Protein AF-0000000080837922 (afdb_homodimer)

Nearest PDB structures (foldseek):
  2kko-assembly1_B  TM=5.348E-01  e=1.757E-01  Mycobacterium tuberculosis variant bovis
  3eco-assembly1_A  TM=4.671E-01  e=1.233E-01  Staphylococcus aureus subsp. aureus Mu50
  4a6d-assembly1_A  TM=4.768E-01  e=5.319E-01  Homo sapiens
  1r22-assembly1_B  TM=5.553E-01  e=8.285E-01  Synechococcus elongatus PCC 7942 = FACHB-805
  3eqx-assembly1_B  TM=1.372E-01  e=2.861E-01  Shewanella oneidensis

Sequence (832 aa):
MKNLFENFGSKKFNTKNLKLMLKRAYEKYQSANSSFWVTSLSFYTILAIVPILAILVSLSSWFGAEDYIINQIKDIAPLKGGTLELLTDFSNNLLMDARSNVLAGVGFLFLGWTFIQMFSLIEASFNEIWHIKKSRSLIRKISDYISFFIFLPLTFIILNGLILFLLSKIKEIVFLYYIIKNIFPLISMTIFFMAVYLVMPNTMVKIIPAFIASVIVSIAFLLFQYIFILLQFLLIGYNTVYGGFSVIFIFLIWVRICWFIVILGAHITYLIQNANFDINIENDSINISFNSKLYITFKVLEEIIKRYLNNQSPPNMTDLRKVTTSSPFLIESILDDLIRGGYVLSSRDYSEKVFCIAKNIEEVFLKEIYDFIANTGEEIYMLQDGIISDNIEKMIIEKDYSRTLKSLGGESAEKNMKNLFENFGSKKFNTKNLKLMLKRAYEKYQSANSSFWVTSLSFYTILAIVPILAILVSLSSWFGAEDYIINQIKDIAPLKGGTLELLTDFSNNLLMDARSNVLAGVGFLFLGWTFIQMFSLIEASFNEIWHIKKSRSLIRKISDYISFFIFLPLTFIILNGLILFLLSKIKEIVFLYYIIKNIFPLISMTIFFMAVYLVMPNTMVKIIPAFIASVIVSIAFLLFQYIFILLQFLLIGYNTVYGGFSVIFIFLIWVRICWFIVILGAHITYLIQNANFDINIENDSINISFNSKLYITFKVLEEIIKRYLNNQSPPNMTDLRKVTTSSPFLIESILDDLIRGGYVLSSRDYSEKVFCIAKNIEEVFLKEIYDFIANTGEEIYMLQDGIISDNIEKMIIEKDYSRTLKSLGGESAEKN

pLDDT: mean 74.93, std 15.44, range [21.55, 96.0]

Structure (mmCIF, N/CA/C/O backbone):
data_AF-0000000080837922-model_v1
#
loop_
_entity.id
_entity.type
_entity.pdbx_description
1 polymer 'YihY/virulence factor BrkB family protein'
#
loop_
_atom_site.group_PDB
_atom_site.id
_atom_site.type_symbol
_atom_site.label_atom_id
_atom_site.label_alt_id
_atom_site.label_comp_id
_atom_site.label_asym_id
_atom_site.label_entity_id
_atom_site.label_seq_id
_atom_site.pdbx_PDB_ins_code
_atom_site.Cartn_x
_atom_site.Cartn_y
_atom_site.Cartn_z
_atom_site.occupancy
_atom_site.B_iso_or_equiv
_atom_site.auth_seq_id
_atom_site.auth_comp_id
_atom_site.auth_asym_id
_atom_site.auth_atom_id
_atom_site.pdbx_PDB_model_num
ATOM 1 N N . MET A 1 1 ? 22.125 14.922 25.062 1 21.94 1 MET A N 1
ATOM 2 C CA . MET A 1 1 ? 21.688 14.273 23.844 1 21.94 1 MET A CA 1
ATOM 3 C C . MET A 1 1 ? 22.719 14.438 22.734 1 21.94 1 MET A C 1
ATOM 5 O O . MET A 1 1 ? 22.766 15.469 22.062 1 21.94 1 MET A O 1
ATOM 9 N N . LYS A 1 2 ? 23.875 13.859 22.906 1 26.12 2 LYS A N 1
ATOM 10 C CA . LYS A 1 2 ? 25.188 13.867 22.266 1 26.12 2 LYS A CA 1
ATOM 11 C C . LYS A 1 2 ? 25.078 13.547 20.781 1 26.12 2 LYS A C 1
ATOM 13 O O . LYS A 1 2 ? 24.156 12.844 20.359 1 26.12 2 LYS A O 1
ATOM 18 N N . ASN A 1 3 ? 25.828 14.227 19.984 1 29.39 3 ASN A N 1
ATOM 19 C CA . ASN A 1 3 ? 26 14.289 18.547 1 29.39 3 ASN A CA 1
ATOM 20 C C . ASN A 1 3 ? 26.094 12.891 17.938 1 29.39 3 ASN A C 1
ATOM 22 O O . ASN A 1 3 ? 27.109 12.211 18.109 1 29.39 3 ASN A O 1
ATOM 26 N N . LEU A 1 4 ? 25.094 12.211 17.922 1 29.81 4 LEU A N 1
ATOM 27 C CA . LEU A 1 4 ? 25.203 10.859 17.375 1 29.81 4 LEU A CA 1
ATOM 28 C C . LEU A 1 4 ? 25.969 10.867 16.062 1 29.81 4 LEU A C 1
ATOM 30 O O . LEU A 1 4 ? 26.797 9.977 15.812 1 29.81 4 LEU A O 1
ATOM 34 N N . PHE A 1 5 ? 25.656 11.742 15.172 1 35.62 5 PHE A N 1
ATOM 35 C CA . PHE A 1 5 ? 26.219 11.695 13.828 1 35.62 5 PHE A CA 1
ATOM 36 C C . PHE A 1 5 ? 27.578 12.383 13.789 1 35.62 5 PHE A C 1
ATOM 38 O O . PHE A 1 5 ? 28.266 12.359 12.766 1 35.62 5 PHE A O 1
ATOM 45 N N . GLU A 1 6 ? 28 13.414 14.484 1 36.34 6 GLU A N 1
ATOM 46 C CA . GLU A 1 6 ? 29.438 13.656 14.547 1 36.34 6 GLU A CA 1
ATOM 47 C C . GLU A 1 6 ? 30.219 12.344 14.594 1 36.34 6 GLU A C 1
ATOM 49 O O . GLU A 1 6 ? 31.391 12.305 14.219 1 36.34 6 GLU A O 1
ATOM 54 N N . ASN A 1 7 ? 29.562 11.211 15.078 1 35.03 7 ASN A N 1
ATOM 55 C CA . ASN A 1 7 ? 30.25 9.922 15.172 1 35.03 7 ASN A CA 1
ATOM 56 C C . ASN A 1 7 ? 30.266 9.203 13.828 1 35.03 7 ASN A C 1
ATOM 58 O O . ASN A 1 7 ? 30.859 8.125 13.711 1 35.03 7 ASN A O 1
ATOM 62 N N . PHE A 1 8 ? 29.406 9.43 12.859 1 36.44 8 PHE A N 1
ATOM 63 C CA . PHE A 1 8 ? 29.531 8.703 11.594 1 36.44 8 PHE A CA 1
ATOM 64 C C . PHE A 1 8 ? 30.609 9.312 10.719 1 36.44 8 PHE A C 1
ATOM 66 O O . PHE A 1 8 ? 30.859 8.844 9.609 1 36.44 8 PHE A O 1
ATOM 73 N N . GLY A 1 9 ? 30.969 10.609 10.695 1 35.44 9 GLY A N 1
ATOM 74 C CA . GLY A 1 9 ? 32.156 11.031 9.961 1 35.44 9 GLY A CA 1
ATOM 75 C C . GLY A 1 9 ? 33.25 10 9.984 1 35.44 9 GLY A C 1
ATOM 76 O O . GLY A 1 9 ? 33.125 8.898 9.438 1 35.44 9 GLY A O 1
ATOM 77 N N . SER A 1 10 ? 34.625 10.477 10.133 1 36.62 10 SER A N 1
ATOM 78 C CA . SER A 1 10 ? 35.875 9.727 10.102 1 36.62 10 SER A CA 1
ATOM 79 C C . SER A 1 10 ? 35.812 8.5 11 1 36.62 10 SER A C 1
ATOM 81 O O . SER A 1 10 ? 36.75 7.703 11.055 1 36.62 10 SER A O 1
ATOM 83 N N . LYS A 1 11 ? 35.188 8.578 12.234 1 38.25 11 LYS A N 1
ATOM 84 C CA . LYS A 1 11 ? 35.531 7.551 13.219 1 38.25 11 LYS A CA 1
ATOM 85 C C . LYS A 1 11 ? 34.906 6.203 12.828 1 38.25 11 LYS A C 1
ATOM 87 O O . LYS A 1 11 ? 33.969 6.145 12.031 1 38.25 11 LYS A O 1
ATOM 92 N N . LYS A 1 12 ? 35 5.078 13.773 1 41.34 12 LYS A N 1
ATOM 93 C CA . LYS A 1 12 ? 34.906 3.619 13.836 1 41.34 12 LYS A CA 1
ATOM 94 C C . LYS A 1 12 ? 33.5 3.139 13.586 1 41.34 12 LYS A C 1
ATOM 96 O O . LYS A 1 12 ? 32.562 3.443 14.359 1 41.34 12 LYS A O 1
ATOM 101 N N . PHE A 1 13 ? 32.938 3.123 12.312 1 49.06 13 PHE A N 1
ATOM 102 C CA . PHE A 1 13 ? 31.797 2.24 12.016 1 49.06 13 PHE A CA 1
ATOM 103 C C . PHE A 1 13 ? 31.719 1.113 13.039 1 49.06 13 PHE A C 1
ATOM 105 O O . PHE A 1 13 ? 32.469 0.141 12.961 1 49.06 13 PHE A O 1
ATOM 112 N N . ASN A 1 14 ? 31.5 1.496 14.273 1 58.19 14 ASN A N 1
ATOM 113 C CA . ASN A 1 14 ? 31.328 0.522 15.352 1 58.19 14 ASN A CA 1
ATOM 114 C C . ASN A 1 14 ? 30 -0.219 15.234 1 58.19 14 ASN A C 1
ATOM 116 O O . ASN A 1 14 ? 29.047 0.293 14.648 1 58.19 14 ASN A O 1
ATOM 120 N N . THR A 1 15 ? 29.938 -1.393 15.414 1 66.12 15 THR A N 1
ATOM 121 C CA . THR A 1 15 ? 28.828 -2.34 15.438 1 66.12 15 THR A CA 1
ATOM 122 C C . THR A 1 15 ? 27.609 -1.729 16.125 1 66.12 15 THR A C 1
ATOM 124 O O . THR A 1 15 ? 26.484 -1.977 15.719 1 66.12 15 THR A O 1
ATOM 127 N N . LYS A 1 16 ? 27.812 -0.843 17.047 1 67.19 16 LYS A N 1
ATOM 128 C CA . LYS A 1 16 ? 26.703 -0.232 17.781 1 67.19 16 LYS A CA 1
ATOM 129 C C . LYS A 1 16 ? 25.969 0.786 16.922 1 67.19 16 LYS A C 1
ATOM 131 O O . LYS A 1 16 ? 24.734 0.859 16.938 1 67.19 16 LYS A O 1
ATOM 136 N N . ASN A 1 17 ? 26.703 1.484 16.094 1 72.69 17 ASN A N 1
ATOM 137 C CA . ASN A 1 17 ? 26.125 2.48 15.195 1 72.69 17 ASN A CA 1
ATOM 138 C C . ASN A 1 17 ? 25.328 1.825 14.07 1 72.69 17 ASN A C 1
ATOM 140 O O . ASN A 1 17 ? 24.266 2.328 13.68 1 72.69 17 ASN A O 1
ATOM 144 N N . LEU A 1 18 ? 25.875 0.679 13.695 1 79.88 18 LEU A N 1
ATOM 145 C CA . LEU A 1 18 ? 25.172 -0.062 12.656 1 79.88 18 LEU A CA 1
ATOM 146 C C . LEU A 1 18 ? 23.828 -0.569 13.156 1 79.88 18 LEU A C 1
ATOM 148 O O . LEU A 1 18 ? 22.812 -0.457 12.453 1 79.88 18 LEU A O 1
ATOM 152 N N . LYS A 1 19 ? 23.828 -1.032 14.359 1 81 19 LYS A N 1
ATOM 153 C CA . LYS A 1 19 ? 22.609 -1.548 14.953 1 81 19 LYS A CA 1
ATOM 154 C C . LYS A 1 19 ? 21.562 -0.439 15.117 1 81 19 LYS A C 1
ATOM 156 O O . LYS A 1 19 ? 20.375 -0.649 14.859 1 81 19 LYS A O 1
ATOM 161 N N . LEU A 1 20 ? 22.047 0.672 15.477 1 78.31 20 LEU A N 1
ATOM 162 C CA . LEU A 1 20 ? 21.141 1.807 15.648 1 78.31 20 LEU A CA 1
ATOM 163 C C . LEU A 1 20 ? 20.578 2.264 14.305 1 78.31 20 LEU A C 1
ATOM 165 O O . LEU A 1 20 ? 19.406 2.619 14.211 1 78.31 20 LEU A O 1
ATOM 169 N N . MET A 1 21 ? 21.453 2.225 13.383 1 80.88 21 MET A N 1
ATOM 170 C CA . MET A 1 21 ? 21.031 2.625 12.047 1 80.88 21 MET A CA 1
ATOM 171 C C . MET A 1 21 ? 19.969 1.674 11.508 1 80.88 21 MET A C 1
ATOM 173 O O . MET A 1 21 ? 18.969 2.113 10.93 1 80.88 21 MET A O 1
ATOM 177 N N . LEU A 1 22 ? 20.172 0.43 11.719 1 86.19 22 LEU A N 1
ATOM 178 C CA . LEU A 1 22 ? 19.219 -0.575 11.258 1 86.19 22 LEU A CA 1
ATOM 179 C C . LEU A 1 22 ? 17.891 -0.443 11.992 1 86.19 22 LEU A C 1
ATOM 181 O O . LEU A 1 22 ? 16.828 -0.593 11.391 1 86.19 22 LEU A O 1
ATOM 185 N N . LYS A 1 23 ? 18 -0.162 13.203 1 83.12 23 LYS A N 1
ATOM 186 C CA . LYS A 1 23 ? 16.797 0.035 14 1 83.12 23 LYS A CA 1
ATOM 187 C C . LYS A 1 23 ? 16 1.243 13.508 1 83.12 23 LYS A C 1
ATOM 189 O O . LYS A 1 23 ? 14.781 1.175 13.367 1 83.12 23 LYS A O 1
ATOM 194 N N . ARG A 1 24 ? 16.719 2.217 13.25 1 79.5 24 ARG A N 1
ATOM 195 C CA . ARG A 1 24 ? 16.078 3.43 12.766 1 79.5 24 ARG A CA 1
ATOM 196 C C . ARG A 1 24 ? 15.477 3.217 11.383 1 79.5 24 ARG A C 1
ATOM 198 O O . ARG A 1 24 ? 14.391 3.719 11.086 1 79.5 24 ARG A O 1
ATOM 205 N N . ALA A 1 25 ? 16.25 2.543 10.609 1 85.31 25 ALA A N 1
ATOM 206 C CA . ALA A 1 25 ? 15.742 2.246 9.273 1 85.31 25 ALA A CA 1
ATOM 207 C C . ALA A 1 25 ? 14.445 1.436 9.344 1 85.31 25 ALA A C 1
ATOM 209 O O . ALA A 1 25 ? 13.508 1.686 8.586 1 85.31 25 ALA A O 1
ATOM 210 N N . TYR A 1 26 ? 14.43 0.559 10.266 1 84.38 26 TYR A N 1
ATOM 211 C CA . TYR A 1 26 ? 13.242 -0.27 10.43 1 84.38 26 TYR A CA 1
ATOM 212 C C . TYR A 1 26 ? 12.078 0.55 10.969 1 84.38 26 TYR A C 1
ATOM 214 O O . TYR A 1 26 ? 10.93 0.335 10.578 1 84.38 26 TYR A O 1
ATOM 222 N N . GLU A 1 27 ? 12.32 1.446 11.797 1 78.81 27 GLU A N 1
ATOM 223 C CA . GLU A 1 27 ? 11.289 2.342 12.297 1 78.81 27 GLU A CA 1
ATOM 224 C C . GLU A 1 27 ? 10.711 3.205 11.18 1 78.81 27 GLU A C 1
ATOM 226 O O . GLU A 1 27 ? 9.5 3.408 11.109 1 78.81 27 GLU A O 1
ATOM 231 N N . LYS A 1 28 ? 11.586 3.596 10.383 1 79.62 28 LYS A N 1
ATOM 232 C CA . LYS A 1 28 ? 11.133 4.391 9.242 1 79.62 28 LYS A CA 1
ATOM 233 C C . LYS A 1 28 ? 10.336 3.543 8.266 1 79.62 28 LYS A C 1
ATOM 235 O O . LYS A 1 28 ? 9.367 4.02 7.668 1 79.62 28 LYS A O 1
ATOM 240 N N . TYR A 1 29 ? 10.812 2.357 8.164 1 83.69 29 TYR A N 1
ATOM 241 C CA . TYR A 1 29 ? 10.094 1.396 7.332 1 83.69 29 TYR A CA 1
ATOM 242 C C . TYR A 1 29 ? 8.656 1.235 7.809 1 83.69 29 TYR A C 1
ATOM 244 O O . TYR A 1 29 ? 7.723 1.225 6.996 1 83.69 29 TYR A O 1
ATOM 252 N N . GLN A 1 30 ? 8.508 1.158 9.047 1 77.38 30 GLN A N 1
ATOM 253 C CA . GLN A 1 30 ? 7.184 0.955 9.625 1 77.38 30 GLN A CA 1
ATOM 254 C C . GLN A 1 30 ? 6.332 2.215 9.508 1 77.38 30 GLN A C 1
ATOM 256 O O . GLN A 1 30 ? 5.133 2.137 9.234 1 77.38 30 GLN A O 1
ATOM 261 N N . SER A 1 31 ? 6.996 3.324 9.578 1 69.69 31 SER A N 1
ATOM 262 C CA . SER A 1 31 ? 6.266 4.59 9.562 1 69.69 31 SER A CA 1
ATOM 263 C C . SER A 1 31 ? 5.844 4.965 8.148 1 69.69 31 SER A C 1
ATOM 265 O O . SER A 1 31 ? 4.816 5.621 7.957 1 69.69 31 SER A O 1
ATOM 267 N N . ALA A 1 32 ? 6.621 4.609 7.188 1 69.25 32 ALA A N 1
ATOM 268 C CA . ALA A 1 32 ? 6.355 4.98 5.801 1 69.25 32 ALA A CA 1
ATOM 269 C C . ALA A 1 32 ? 5.445 3.957 5.125 1 69.25 32 ALA A C 1
ATOM 271 O O . ALA A 1 32 ? 5.219 4.027 3.912 1 69.25 32 ALA A O 1
ATOM 272 N N . ASN A 1 33 ? 4.793 3.064 5.902 1 76.06 33 ASN A N 1
ATOM 273 C CA . ASN A 1 33 ? 3.957 2.006 5.348 1 76.06 33 ASN A CA 1
ATOM 274 C C . ASN A 1 33 ? 4.684 1.241 4.242 1 76.06 33 ASN A C 1
ATOM 276 O O . ASN A 1 33 ? 4.098 0.949 3.197 1 76.06 33 ASN A O 1
ATOM 280 N N . SER A 1 34 ? 5.938 1.057 4.34 1 85.06 34 SER A N 1
ATOM 281 C CA . SER A 1 34 ? 6.785 0.397 3.354 1 85.06 34 SER A CA 1
ATOM 282 C C . SER A 1 34 ? 6.359 -1.05 3.137 1 85.06 34 SER A C 1
ATOM 284 O O . SER A 1 34 ? 6.684 -1.65 2.109 1 85.06 34 SER A O 1
ATOM 286 N N . SER A 1 35 ? 5.582 -1.543 4.055 1 87.06 35 SER A N 1
ATOM 287 C CA . SER A 1 35 ? 5.062 -2.898 3.896 1 87.06 35 SER A CA 1
ATOM 288 C C . SER A 1 35 ? 4.129 -2.994 2.695 1 87.06 35 SER A C 1
ATOM 290 O O . SER A 1 35 ? 4.094 -4.02 2.008 1 87.06 35 SER A O 1
ATOM 292 N N . PHE A 1 36 ? 3.482 -1.884 2.42 1 87.25 36 PHE A N 1
ATOM 293 C CA . PHE A 1 36 ? 2.58 -1.857 1.275 1 87.25 36 PHE A CA 1
ATOM 294 C C . PHE A 1 36 ? 3.365 -1.848 -0.032 1 87.25 36 PHE A C 1
ATOM 296 O O . PHE A 1 36 ? 2.971 -2.498 -1.003 1 87.25 36 PHE A O 1
ATOM 303 N N . TRP A 1 37 ? 4.469 -1.169 0.015 1 90.12 37 TRP A N 1
ATOM 304 C CA . TRP A 1 37 ? 5.328 -1.177 -1.164 1 90.12 37 TRP A CA 1
ATOM 305 C C . TRP A 1 37 ? 5.879 -2.574 -1.427 1 90.12 37 TRP A C 1
ATOM 307 O O . TRP A 1 37 ? 5.883 -3.043 -2.566 1 90.12 37 TRP A O 1
ATOM 317 N N . VAL A 1 38 ? 6.246 -3.203 -0.34 1 93.69 38 VAL A N 1
ATOM 318 C CA . VAL A 1 38 ? 6.844 -4.527 -0.44 1 93.69 38 VAL A CA 1
ATOM 319 C C . VAL A 1 38 ? 5.828 -5.512 -1.014 1 93.69 38 VAL A C 1
ATOM 321 O O . VAL A 1 38 ? 6.137 -6.27 -1.935 1 93.69 38 VAL A O 1
ATOM 324 N N . THR A 1 39 ? 4.629 -5.504 -0.559 1 91.81 39 THR A N 1
ATOM 325 C CA . THR A 1 39 ? 3.613 -6.445 -1.018 1 91.81 39 THR A CA 1
ATOM 326 C C . THR A 1 39 ? 3.189 -6.125 -2.449 1 91.81 39 THR A C 1
ATOM 328 O O . THR A 1 39 ? 2.975 -7.035 -3.256 1 91.81 39 THR A O 1
ATOM 331 N N . SER A 1 40 ? 3.064 -4.836 -2.76 1 91.69 40 SER A N 1
ATOM 332 C CA . SER A 1 40 ? 2.703 -4.434 -4.117 1 91.69 40 SER A CA 1
ATOM 333 C C . SER A 1 40 ? 3.787 -4.832 -5.113 1 91.69 40 SER A C 1
ATOM 335 O O . SER A 1 40 ? 3.484 -5.344 -6.195 1 91.69 40 SER A O 1
ATOM 337 N N . LEU A 1 41 ? 4.996 -4.613 -4.691 1 94.12 41 LEU A N 1
ATOM 338 C CA . LEU A 1 41 ? 6.113 -4.984 -5.555 1 94.12 41 LEU A CA 1
ATOM 339 C C . LEU A 1 41 ? 6.184 -6.496 -5.73 1 94.12 41 LEU A C 1
ATOM 341 O O . LEU A 1 41 ? 6.492 -6.984 -6.82 1 94.12 41 LEU A O 1
ATOM 345 N N . SER A 1 42 ? 5.918 -7.188 -4.668 1 94.56 42 SER A N 1
ATOM 346 C CA . SER A 1 42 ? 5.91 -8.641 -4.742 1 94.56 42 SER A CA 1
ATOM 347 C C . SER A 1 42 ? 4.844 -9.141 -5.715 1 94.56 42 SER A C 1
ATOM 349 O O . SER A 1 42 ? 5.094 -10.047 -6.512 1 94.56 42 SER A O 1
ATOM 351 N N . PHE A 1 43 ? 3.713 -8.5 -5.645 1 93 43 PHE A N 1
ATOM 352 C CA . PHE A 1 43 ? 2.617 -8.875 -6.535 1 93 43 PHE A CA 1
ATOM 353 C C . PHE A 1 43 ? 2.994 -8.625 -7.992 1 93 43 PHE A C 1
ATOM 355 O O . PHE A 1 43 ? 2.85 -9.508 -8.836 1 93 43 PHE A O 1
ATOM 362 N N . TYR A 1 44 ? 3.553 -7.531 -8.32 1 91.75 44 TYR A N 1
ATOM 363 C CA . TYR A 1 44 ? 3.867 -7.168 -9.695 1 91.75 44 TYR A CA 1
ATOM 364 C C . TYR A 1 44 ? 5.09 -7.93 -10.195 1 91.75 44 TYR A C 1
ATOM 366 O O . TYR A 1 44 ? 5.254 -8.125 -11.406 1 91.75 44 TYR A O 1
ATOM 374 N N . THR A 1 45 ? 5.934 -8.344 -9.258 1 91.88 45 THR A N 1
ATOM 375 C CA . THR A 1 45 ? 7.059 -9.172 -9.664 1 91.88 45 THR A CA 1
ATOM 376 C C . THR A 1 45 ? 6.574 -10.492 -10.25 1 91.88 45 THR A C 1
ATOM 378 O O . THR A 1 45 ? 7.113 -10.977 -11.242 1 91.88 45 THR A O 1
ATOM 381 N N . ILE A 1 46 ? 5.57 -11.008 -9.648 1 89.62 46 ILE A N 1
ATOM 382 C CA . ILE A 1 46 ? 5.023 -12.258 -10.164 1 89.62 46 ILE A CA 1
ATOM 383 C C . ILE A 1 46 ? 4.398 -12.016 -11.539 1 89.62 46 ILE A C 1
ATOM 385 O O . ILE A 1 46 ? 4.586 -12.82 -12.453 1 89.62 46 ILE A O 1
ATOM 389 N N . LEU A 1 47 ? 3.75 -10.969 -11.703 1 88.38 47 LEU A N 1
ATOM 390 C CA . LEU A 1 47 ? 3.096 -10.656 -12.969 1 88.38 47 LEU A CA 1
ATOM 391 C C . LEU A 1 47 ? 4.125 -10.359 -14.047 1 88.38 47 LEU A C 1
ATOM 393 O O . LEU A 1 47 ? 3.896 -10.648 -15.227 1 88.38 47 LEU A O 1
ATOM 397 N N . ALA A 1 48 ? 5.23 -9.844 -13.617 1 90 48 ALA A N 1
ATOM 398 C CA . ALA A 1 48 ? 6.238 -9.391 -14.578 1 90 48 ALA A CA 1
ATOM 399 C C . ALA A 1 48 ? 7.297 -10.469 -14.812 1 90 48 ALA A C 1
ATOM 401 O O . ALA A 1 48 ? 8.242 -10.258 -15.578 1 90 48 ALA A O 1
ATOM 402 N N . ILE A 1 49 ? 7.121 -11.578 -14.18 1 88.06 49 ILE A N 1
ATOM 403 C CA . ILE A 1 49 ? 8.164 -12.594 -14.219 1 88.06 49 ILE A CA 1
ATOM 404 C C . ILE A 1 49 ? 8.375 -13.055 -15.664 1 88.06 49 ILE A C 1
ATOM 406 O O . ILE A 1 49 ? 9.508 -13.32 -16.078 1 88.06 49 ILE A O 1
ATOM 410 N N . VAL A 1 50 ? 7.309 -13.086 -16.406 1 83.88 50 VAL A N 1
ATOM 411 C CA . VAL A 1 50 ? 7.367 -13.609 -17.781 1 83.88 50 VAL A CA 1
ATOM 412 C C . VAL A 1 50 ? 8.172 -12.656 -18.656 1 83.88 50 VAL A C 1
ATOM 414 O O . VAL A 1 50 ? 9.148 -13.055 -19.281 1 83.88 50 VAL A O 1
ATOM 417 N N . PRO A 1 51 ? 7.797 -11.43 -18.672 1 82.06 51 PRO A N 1
ATOM 418 C CA . PRO A 1 51 ? 8.609 -10.508 -19.469 1 82.06 51 PRO A CA 1
ATOM 419 C C . PRO A 1 51 ? 10.039 -10.375 -18.953 1 82.06 51 PRO A C 1
ATOM 421 O O . PRO A 1 51 ? 10.969 -10.172 -19.734 1 82.06 51 PRO A O 1
ATOM 424 N N . ILE A 1 52 ? 10.227 -10.484 -17.719 1 84.75 52 ILE A N 1
ATOM 425 C CA . ILE A 1 52 ? 11.562 -10.406 -17.141 1 84.75 52 ILE A CA 1
ATOM 426 C C . ILE A 1 52 ? 12.414 -11.57 -17.641 1 84.75 52 ILE A C 1
ATOM 428 O O . ILE A 1 52 ? 13.539 -11.367 -18.109 1 84.75 52 ILE A O 1
ATOM 432 N N . LEU A 1 53 ? 11.891 -12.758 -17.594 1 83.75 53 LEU A N 1
ATOM 433 C CA . LEU A 1 53 ? 12.609 -13.945 -18.047 1 83.75 53 LEU A CA 1
ATOM 434 C C . LEU A 1 53 ? 12.844 -13.898 -19.547 1 83.75 53 LEU A C 1
ATOM 436 O O . LEU A 1 53 ? 13.906 -14.289 -20.031 1 83.75 53 LEU A O 1
ATOM 440 N N . ALA A 1 54 ? 11.805 -13.453 -20.234 1 79.44 54 ALA A N 1
ATOM 441 C CA . ALA A 1 54 ? 11.93 -13.352 -21.688 1 79.44 54 ALA A CA 1
ATOM 442 C C . ALA A 1 54 ? 13.094 -12.43 -22.078 1 79.44 54 ALA A C 1
ATOM 444 O O . ALA A 1 54 ? 13.898 -12.766 -22.938 1 79.44 54 ALA A O 1
ATOM 445 N N . ILE A 1 55 ? 13.172 -11.352 -21.422 1 76.81 55 ILE A N 1
ATOM 446 C CA . ILE A 1 55 ? 14.219 -10.383 -21.719 1 76.81 55 ILE A CA 1
ATOM 447 C C . ILE A 1 55 ? 15.57 -10.938 -21.281 1 76.81 55 ILE A C 1
ATOM 449 O O . ILE A 1 55 ? 16.547 -10.852 -22.031 1 76.81 55 ILE A O 1
ATOM 453 N N . LEU A 1 56 ? 15.625 -11.547 -20.156 1 79.88 56 LEU A N 1
ATOM 454 C CA . LEU A 1 56 ? 16.875 -12.078 -19.641 1 79.88 56 LEU A CA 1
ATOM 455 C C . LEU A 1 56 ? 17.406 -13.203 -20.531 1 79.88 56 LEU A C 1
ATOM 457 O O . LEU A 1 56 ? 18.594 -13.258 -20.828 1 79.88 56 LEU A O 1
ATOM 461 N N . VAL A 1 57 ? 16.531 -14.062 -20.922 1 78.06 57 VAL A N 1
ATOM 462 C CA . VAL A 1 57 ? 16.922 -15.195 -21.75 1 78.06 57 VAL A CA 1
ATOM 463 C C . VAL A 1 57 ? 17.297 -14.703 -23.156 1 78.06 57 VAL A C 1
ATOM 465 O O . VAL A 1 57 ? 18.266 -15.188 -23.734 1 78.06 57 VAL A O 1
ATOM 468 N N . SER A 1 58 ? 16.5 -13.773 -23.641 1 74.94 58 SER A N 1
ATOM 469 C CA . SER A 1 58 ? 16.812 -13.211 -24.953 1 74.94 58 SER A CA 1
ATOM 470 C C . SER A 1 58 ? 18.188 -12.531 -24.953 1 74.94 58 SER A C 1
ATOM 472 O O . SER A 1 58 ? 18.984 -12.734 -25.859 1 74.94 58 SER A O 1
ATOM 474 N N . LEU A 1 59 ? 18.422 -11.703 -24 1 75.44 59 LEU A N 1
ATOM 475 C CA . LEU A 1 59 ? 19.688 -10.992 -23.875 1 75.44 59 LEU A CA 1
ATOM 476 C C . LEU A 1 59 ? 20.844 -11.977 -23.703 1 75.44 59 LEU A C 1
ATOM 478 O O . LEU A 1 59 ? 21.906 -11.797 -24.312 1 75.44 59 LEU A O 1
ATOM 482 N N . SER A 1 60 ? 20.625 -12.953 -22.891 1 77.88 60 SER A N 1
ATOM 483 C CA . SER A 1 60 ? 21.688 -13.93 -22.672 1 77.88 60 SER A CA 1
ATOM 484 C C . SER A 1 60 ? 21.969 -14.75 -23.922 1 77.88 60 SER A C 1
ATOM 486 O O . SER A 1 60 ? 23.109 -15.125 -24.188 1 77.88 60 SER A O 1
ATOM 488 N N . SER A 1 61 ? 20.906 -15.039 -24.641 1 77.5 61 SER A N 1
ATOM 489 C CA . SER A 1 61 ? 21.078 -15.789 -25.875 1 77.5 61 SER A CA 1
ATOM 490 C C . SER A 1 61 ? 21.906 -15.008 -26.875 1 77.5 61 SER A C 1
ATOM 492 O O . SER A 1 61 ? 22.703 -15.594 -27.625 1 77.5 61 SER A O 1
ATOM 494 N N . TRP A 1 62 ? 21.781 -13.695 -26.859 1 73.19 62 TRP A N 1
ATOM 495 C CA . TRP A 1 62 ? 22.547 -12.844 -27.75 1 73.19 62 TRP A CA 1
ATOM 496 C C . TRP A 1 62 ? 24.031 -12.898 -27.422 1 73.19 62 TRP A C 1
ATOM 498 O O . TRP A 1 62 ? 24.875 -12.766 -28.312 1 73.19 62 TRP A O 1
ATOM 508 N N . PHE A 1 63 ? 24.312 -13.227 -26.188 1 73.06 63 PHE A N 1
ATOM 509 C CA . PHE A 1 63 ? 25.703 -13.258 -25.766 1 73.06 63 PHE A CA 1
ATOM 510 C C . PHE A 1 63 ? 26.188 -14.703 -25.594 1 73.06 63 PHE A C 1
ATOM 512 O O . PHE A 1 63 ? 27.312 -14.938 -25.156 1 73.06 63 PHE A O 1
ATOM 519 N N . GLY A 1 64 ? 25.312 -15.633 -25.906 1 74.31 64 GLY A N 1
ATOM 520 C CA . GLY A 1 64 ? 25.656 -17.031 -25.781 1 74.31 64 GLY A CA 1
ATOM 521 C C . GLY A 1 64 ? 25.766 -17.5 -24.344 1 74.31 64 GLY A C 1
ATOM 522 O O . GLY A 1 64 ? 26.5 -18.438 -24.047 1 74.31 64 GLY A O 1
ATOM 523 N N . ALA A 1 65 ? 25.141 -16.828 -23.406 1 76.62 65 ALA A N 1
ATOM 524 C CA . ALA A 1 65 ? 25.25 -17.125 -21.984 1 76.62 65 ALA A CA 1
ATOM 525 C C . ALA A 1 65 ? 23.906 -17.594 -21.422 1 76.62 65 ALA A C 1
ATOM 527 O O . ALA A 1 65 ? 23.609 -17.391 -20.25 1 76.62 65 ALA A O 1
ATOM 528 N N . GLU A 1 66 ? 23.109 -18.172 -22.25 1 79.5 66 GLU A N 1
ATOM 529 C CA . GLU A 1 66 ? 21.766 -18.594 -21.844 1 79.5 66 GLU A CA 1
ATOM 530 C C . GLU A 1 66 ? 21.828 -19.625 -20.719 1 79.5 66 GLU A C 1
ATOM 532 O O . GLU A 1 66 ? 21.141 -19.484 -19.703 1 79.5 66 GLU A O 1
ATOM 537 N N . ASP A 1 67 ? 22.641 -20.625 -20.891 1 78.06 67 ASP A N 1
ATOM 538 C CA . ASP A 1 67 ? 22.766 -21.688 -19.891 1 78.06 67 ASP A CA 1
ATOM 539 C C . ASP A 1 67 ? 23.266 -21.125 -18.562 1 78.06 67 ASP A C 1
ATOM 541 O O . ASP A 1 67 ? 22.828 -21.578 -17.5 1 78.06 67 ASP A O 1
ATOM 545 N N . TYR A 1 68 ? 24.156 -20.203 -18.734 1 75.69 68 TYR A N 1
ATOM 546 C CA . TYR A 1 68 ? 24.703 -19.594 -17.516 1 75.69 68 TYR A CA 1
ATOM 547 C C . TYR A 1 68 ? 23.625 -18.875 -16.734 1 75.69 68 TYR A C 1
ATOM 549 O O . TYR A 1 68 ? 23.531 -19.031 -15.508 1 75.69 68 TYR A O 1
ATOM 557 N N . ILE A 1 69 ? 22.812 -18.156 -17.391 1 77.44 69 ILE A N 1
ATOM 558 C CA . ILE A 1 69 ? 21.766 -17.375 -16.719 1 77.44 69 ILE A CA 1
ATOM 559 C C . ILE A 1 69 ? 20.734 -18.312 -16.109 1 77.44 69 ILE A C 1
ATOM 561 O O . ILE A 1 69 ? 20.297 -18.109 -14.977 1 77.44 69 ILE A O 1
ATOM 565 N N . ILE A 1 70 ? 20.406 -19.297 -16.859 1 80 70 ILE A N 1
ATOM 566 C CA . ILE A 1 70 ? 19.406 -20.25 -16.391 1 80 70 ILE A CA 1
ATOM 567 C C . ILE A 1 70 ? 19.938 -20.969 -15.141 1 80 70 ILE A C 1
ATOM 569 O O . ILE A 1 70 ? 19.188 -21.156 -14.172 1 80 70 ILE A O 1
ATOM 573 N N . ASN A 1 71 ? 21.156 -21.281 -15.156 1 77.94 71 ASN A N 1
ATOM 574 C CA . ASN A 1 71 ? 21.75 -21.953 -14 1 77.94 71 ASN A CA 1
ATOM 575 C C . ASN A 1 71 ? 21.844 -21.016 -12.797 1 77.94 71 ASN A C 1
ATOM 577 O O . ASN A 1 71 ? 21.656 -21.453 -11.656 1 77.94 71 ASN A O 1
ATOM 581 N N . GLN A 1 72 ? 22.141 -19.781 -13.094 1 75.88 72 GLN A N 1
ATOM 582 C CA . GLN A 1 72 ? 22.188 -18.797 -12.016 1 75.88 72 GLN A CA 1
ATOM 583 C C . GLN A 1 72 ? 20.812 -18.625 -11.352 1 75.88 72 GLN A C 1
ATOM 585 O O . GLN A 1 72 ? 20.719 -18.562 -10.125 1 75.88 72 GLN A O 1
ATOM 590 N N . ILE A 1 73 ? 19.828 -18.609 -12.164 1 81.25 73 ILE A N 1
ATOM 591 C CA . ILE A 1 73 ? 18.484 -18.438 -11.648 1 81.25 73 ILE A CA 1
ATOM 592 C C . ILE A 1 73 ? 18.094 -19.672 -10.82 1 81.25 73 ILE A C 1
ATOM 594 O O . ILE A 1 73 ? 17.5 -19.531 -9.742 1 81.25 73 ILE A O 1
ATOM 598 N N . LYS A 1 74 ? 18.438 -20.781 -11.328 1 78.44 74 LYS A N 1
ATOM 599 C CA . LYS A 1 74 ? 18.141 -22.031 -10.625 1 78.44 74 LYS A CA 1
ATOM 600 C C . LYS A 1 74 ? 18.797 -22.062 -9.25 1 78.44 74 LYS A C 1
ATOM 602 O O . LYS A 1 74 ? 18.25 -22.625 -8.305 1 78.44 74 LYS A O 1
ATOM 607 N N . ASP A 1 75 ? 19.906 -21.438 -9.18 1 74.5 75 ASP A N 1
ATOM 608 C CA . ASP A 1 75 ? 20.672 -21.453 -7.934 1 74.5 75 ASP A CA 1
ATOM 609 C C . ASP A 1 75 ? 20.109 -20.453 -6.926 1 74.5 75 ASP A C 1
ATOM 611 O O . ASP A 1 75 ? 20.188 -20.672 -5.715 1 74.5 75 ASP A O 1
ATOM 615 N N . ILE A 1 76 ? 19.578 -19.453 -7.406 1 75.62 76 ILE A N 1
ATOM 616 C CA . ILE A 1 76 ? 19.203 -18.344 -6.527 1 75.62 76 ILE A CA 1
ATOM 617 C C . ILE A 1 76 ? 17.719 -18.422 -6.207 1 75.62 76 ILE A C 1
ATOM 619 O O . ILE A 1 76 ? 17.312 -18.328 -5.043 1 75.62 76 ILE A O 1
ATOM 623 N N . ALA A 1 77 ? 16.875 -18.641 -7.207 1 75.12 77 ALA A N 1
ATOM 624 C CA . ALA A 1 77 ? 15.43 -18.609 -7.02 1 75.12 77 ALA A CA 1
ATOM 625 C C . ALA A 1 77 ? 14.883 -20 -6.723 1 75.12 77 ALA A C 1
ATOM 627 O O . ALA A 1 77 ? 15.406 -21 -7.227 1 75.12 77 ALA A O 1
ATOM 628 N N . PRO A 1 78 ? 13.906 -19.984 -5.797 1 76.12 78 PRO A N 1
ATOM 629 C CA . PRO A 1 78 ? 13.297 -21.281 -5.484 1 76.12 78 PRO A CA 1
ATOM 630 C C . PRO A 1 78 ? 12.367 -21.781 -6.59 1 76.12 78 PRO A C 1
ATOM 632 O O . PRO A 1 78 ? 11.188 -22.047 -6.34 1 76.12 78 PRO A O 1
ATOM 635 N N . LEU A 1 79 ? 12.812 -21.844 -7.789 1 73.88 79 LEU A N 1
ATOM 636 C CA . LEU A 1 79 ? 12.055 -22.328 -8.938 1 73.88 79 LEU A CA 1
ATOM 637 C C . LEU A 1 79 ? 12.539 -23.703 -9.359 1 73.88 79 LEU A C 1
ATOM 639 O O . LEU A 1 79 ? 12.992 -23.891 -10.492 1 73.88 79 LEU A O 1
ATOM 643 N N . LYS A 1 80 ? 12.406 -24.578 -8.383 1 68.75 80 LYS A N 1
ATOM 644 C CA . LYS A 1 80 ? 12.93 -25.922 -8.641 1 68.75 80 LYS A CA 1
ATOM 645 C C . LYS A 1 80 ? 11.891 -26.781 -9.344 1 68.75 80 LYS A C 1
ATOM 647 O O . LYS A 1 80 ? 10.75 -26.359 -9.539 1 68.75 80 LYS A O 1
ATOM 652 N N . GLY A 1 81 ? 12.352 -28.016 -9.773 1 62.22 81 GLY A N 1
ATOM 653 C CA . GLY A 1 81 ? 11.438 -29.078 -10.172 1 62.22 81 GLY A CA 1
ATOM 654 C C . GLY A 1 81 ? 10.844 -28.875 -11.555 1 62.22 81 GLY A C 1
ATOM 655 O O . GLY A 1 81 ? 9.711 -29.281 -11.812 1 62.22 81 GLY A O 1
ATOM 656 N N . GLY A 1 82 ? 11.461 -28.125 -12.312 1 70.69 82 GLY A N 1
ATOM 657 C CA . GLY A 1 82 ? 10.961 -27.953 -13.672 1 70.69 82 GLY A CA 1
ATOM 658 C C . GLY A 1 82 ? 10.164 -26.672 -13.852 1 70.69 82 GLY A C 1
ATOM 659 O O . GLY A 1 82 ? 9.789 -26.328 -14.977 1 70.69 82 GLY A O 1
ATOM 660 N N . THR A 1 83 ? 9.93 -26 -12.781 1 75.25 83 THR A N 1
ATOM 661 C CA . THR A 1 83 ? 9.133 -24.781 -12.844 1 75.25 83 THR A CA 1
ATOM 662 C C . THR A 1 83 ? 9.836 -23.719 -13.695 1 75.25 83 THR A C 1
ATOM 664 O O . THR A 1 83 ? 9.195 -23.047 -14.5 1 75.25 83 THR A O 1
ATOM 667 N N . LEU A 1 84 ? 11.109 -23.641 -13.539 1 79.38 84 LEU A N 1
ATOM 668 C CA . LEU A 1 84 ? 11.852 -22.656 -14.32 1 79.38 84 LEU A CA 1
ATOM 669 C C . LEU A 1 84 ? 11.781 -22.984 -15.805 1 79.38 84 LEU A C 1
ATOM 671 O O . LEU A 1 84 ? 11.648 -22.078 -16.641 1 79.38 84 LEU A O 1
ATOM 675 N N . GLU A 1 85 ? 11.883 -24.25 -16.078 1 78.5 85 GLU A N 1
ATOM 676 C CA . GLU A 1 85 ? 11.797 -24.672 -17.469 1 78.5 85 GLU A CA 1
ATOM 677 C C . GLU A 1 85 ? 10.414 -24.391 -18.047 1 78.5 85 GLU A C 1
ATOM 679 O O . GLU A 1 85 ? 10.289 -23.938 -19.188 1 78.5 85 GLU A O 1
ATOM 684 N N . LEU A 1 86 ? 9.484 -24.641 -17.219 1 76.62 86 LEU A N 1
ATOM 685 C CA . LEU A 1 86 ? 8.125 -24.375 -17.656 1 76.62 86 LEU A CA 1
ATOM 686 C C . LEU A 1 86 ? 7.898 -22.891 -17.859 1 76.62 86 LEU A C 1
ATOM 688 O O . LEU A 1 86 ? 7.242 -22.484 -18.828 1 76.62 86 LEU A O 1
ATOM 692 N N . LEU A 1 87 ? 8.484 -22.156 -17.031 1 79.88 87 LEU A N 1
ATOM 693 C CA . LEU A 1 87 ? 8.344 -20.703 -17.125 1 79.88 87 LEU A CA 1
ATOM 694 C C . LEU A 1 87 ? 9.086 -20.172 -18.344 1 79.88 87 LEU A C 1
ATOM 696 O O . LEU A 1 87 ? 8.602 -19.266 -19.016 1 79.88 87 LEU A O 1
ATOM 700 N N . THR A 1 88 ? 10.211 -20.719 -18.531 1 79.31 88 THR A N 1
ATOM 701 C CA . THR A 1 88 ? 11 -20.297 -19.688 1 79.31 88 THR A CA 1
ATOM 702 C C . THR A 1 88 ? 10.297 -20.672 -20.984 1 79.31 88 THR A C 1
ATOM 704 O O . THR A 1 88 ? 10.281 -19.906 -21.938 1 79.31 88 THR A O 1
ATOM 707 N N . ASP A 1 89 ? 9.727 -21.859 -20.969 1 78.75 89 ASP A N 1
ATOM 708 C CA . ASP A 1 89 ? 8.969 -22.312 -22.141 1 78.75 89 ASP A CA 1
ATOM 709 C C . ASP A 1 89 ? 7.754 -21.422 -22.359 1 78.75 89 ASP A C 1
ATOM 711 O O . ASP A 1 89 ? 7.441 -21.062 -23.5 1 78.75 89 ASP A O 1
ATOM 715 N N . PHE A 1 90 ? 7.145 -21.125 -21.328 1 77.56 90 PHE A N 1
ATOM 716 C CA . PHE A 1 90 ? 5.992 -20.234 -21.406 1 77.56 90 PHE A CA 1
ATOM 717 C C . PHE A 1 90 ? 6.391 -18.875 -22 1 77.56 90 PHE A C 1
ATOM 719 O O . PHE A 1 90 ? 5.711 -18.359 -22.875 1 77.56 90 PHE A O 1
ATOM 726 N N . SER A 1 91 ? 7.461 -18.375 -21.516 1 78.06 91 SER A N 1
ATOM 727 C CA . SER A 1 91 ? 7.945 -17.078 -21.953 1 78.06 91 SER A CA 1
ATOM 728 C C . SER A 1 91 ? 8.312 -17.094 -23.438 1 78.06 91 SER A C 1
ATO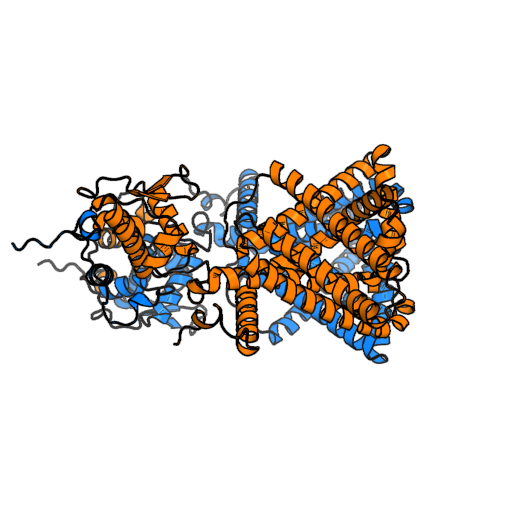M 730 O O . SER A 1 91 ? 7.938 -16.188 -24.188 1 78.06 91 SER A O 1
ATOM 732 N N . ASN A 1 92 ? 8.922 -18.125 -23.828 1 77.31 92 ASN A N 1
ATOM 733 C CA . ASN A 1 92 ? 9.344 -18.25 -25.219 1 77.31 92 ASN A CA 1
ATOM 734 C C . ASN A 1 92 ? 8.148 -18.453 -26.141 1 77.31 92 ASN A C 1
ATOM 736 O O . ASN A 1 92 ? 8.102 -17.859 -27.219 1 77.31 92 ASN A O 1
ATOM 740 N N . ASN A 1 93 ? 7.262 -19.25 -25.703 1 77.38 93 ASN A N 1
ATOM 741 C CA . ASN A 1 93 ? 6.074 -19.5 -26.516 1 77.38 93 ASN A CA 1
ATOM 742 C C . ASN A 1 93 ? 5.23 -18.234 -26.688 1 77.38 93 ASN A C 1
ATOM 744 O O . ASN A 1 93 ? 4.703 -17.984 -27.766 1 77.38 93 ASN A O 1
ATOM 748 N N . LEU A 1 94 ? 5.18 -17.594 -25.656 1 76.38 94 LEU A N 1
ATOM 749 C CA . LEU A 1 94 ? 4.406 -16.344 -25.719 1 76.38 94 LEU A CA 1
ATOM 750 C C . LEU A 1 94 ? 5.051 -15.352 -26.672 1 76.38 94 LEU A C 1
ATOM 752 O O . LEU A 1 94 ? 4.355 -14.68 -27.438 1 76.38 94 LEU A O 1
ATOM 756 N N . LEU A 1 95 ? 6.312 -15.234 -26.609 1 75.56 95 LEU A N 1
ATOM 757 C CA . LEU A 1 95 ? 7.047 -14.32 -27.484 1 75.56 95 LEU A CA 1
ATOM 758 C C . LEU A 1 95 ? 6.898 -14.719 -28.938 1 75.56 95 LEU A C 1
ATOM 760 O O . LEU A 1 95 ? 6.688 -13.867 -29.812 1 75.56 95 LEU A O 1
ATOM 764 N N . MET A 1 96 ? 6.953 -15.953 -29.203 1 77.31 96 MET A N 1
ATOM 765 C CA . MET A 1 96 ? 6.871 -16.453 -30.562 1 77.31 96 MET A CA 1
ATOM 766 C C . MET A 1 96 ? 5.453 -16.312 -31.109 1 77.31 96 MET A C 1
ATOM 768 O O . MET A 1 96 ? 5.262 -15.914 -32.25 1 77.31 96 MET A O 1
ATOM 772 N N . ASP A 1 97 ? 4.547 -16.562 -30.219 1 77.88 97 ASP A N 1
ATOM 773 C CA . ASP A 1 97 ? 3.15 -16.531 -30.641 1 77.88 97 ASP A CA 1
ATOM 774 C C . ASP A 1 97 ? 2.637 -15.094 -30.734 1 77.88 97 ASP A C 1
ATOM 776 O O . ASP A 1 97 ? 1.634 -14.836 -31.406 1 77.88 97 ASP A O 1
ATOM 780 N N . ALA A 1 98 ? 3.271 -14.281 -30 1 76.25 98 ALA A N 1
ATOM 781 C CA . ALA A 1 98 ? 2.822 -12.891 -29.969 1 76.25 98 ALA A CA 1
ATOM 782 C C . ALA A 1 98 ? 2.84 -12.289 -31.375 1 76.25 98 ALA A C 1
ATOM 784 O O . ALA A 1 98 ? 2.049 -11.398 -31.688 1 76.25 98 ALA A O 1
ATOM 785 N N . ARG A 1 99 ? 3.6 -12.805 -32.25 1 76.88 99 ARG A N 1
ATOM 786 C CA . ARG A 1 99 ? 3.725 -12.289 -33.625 1 76.88 99 ARG A CA 1
ATOM 787 C C . ARG A 1 99 ? 2.611 -12.828 -34.5 1 76.88 99 ARG A C 1
ATOM 789 O O . ARG A 1 99 ? 2.225 -12.18 -35.5 1 76.88 99 ARG A O 1
ATOM 796 N N . SER A 1 100 ? 2.109 -13.914 -34.219 1 76.12 100 SER A N 1
ATOM 797 C CA . SER A 1 100 ? 1.182 -14.578 -35.125 1 76.12 100 SER A CA 1
ATOM 798 C C . SER A 1 100 ? -0.238 -14.57 -34.562 1 76.12 100 SER A C 1
ATOM 800 O O . SER A 1 100 ? -1.205 -14.719 -35.312 1 76.12 100 SER A O 1
ATOM 802 N N . ASN A 1 101 ? -0.329 -14.445 -33.281 1 74.69 101 ASN A N 1
ATOM 803 C CA . ASN A 1 101 ? -1.631 -14.539 -32.625 1 74.69 101 ASN A CA 1
ATOM 804 C C . ASN A 1 101 ? -1.961 -13.258 -31.859 1 74.69 101 ASN A C 1
ATOM 806 O O . ASN A 1 101 ? -1.172 -12.805 -31.031 1 74.69 101 ASN A O 1
ATOM 810 N N . VAL A 1 102 ? -3.096 -12.742 -32.188 1 75.06 102 VAL A N 1
ATOM 811 C CA . VAL A 1 102 ? -3.514 -11.461 -31.641 1 75.06 102 VAL A CA 1
ATOM 812 C C . VAL A 1 102 ? -3.627 -11.57 -30.125 1 75.06 102 VAL A C 1
ATOM 814 O O . VAL A 1 102 ? -3.197 -10.68 -29.391 1 75.06 102 VAL A O 1
ATOM 817 N N . LEU A 1 103 ? -4.152 -12.688 -29.672 1 72.38 103 LEU A N 1
ATOM 818 C CA . LEU A 1 103 ? -4.336 -12.852 -28.234 1 72.38 103 LEU A CA 1
ATOM 819 C C . LEU A 1 103 ? -2.988 -12.945 -27.516 1 72.38 103 LEU A C 1
ATOM 821 O O . LEU A 1 103 ? -2.805 -12.367 -26.453 1 72.38 103 LEU A O 1
ATOM 825 N N . ALA A 1 104 ? -2.162 -13.727 -28.094 1 73.69 104 ALA A N 1
ATOM 826 C CA . ALA A 1 104 ? -0.813 -13.828 -27.547 1 73.69 104 ALA A CA 1
ATOM 827 C C . ALA A 1 104 ? -0.112 -12.477 -27.562 1 73.69 104 ALA A C 1
ATOM 829 O O . ALA A 1 104 ? 0.643 -12.148 -26.641 1 73.69 104 ALA A O 1
ATOM 830 N N . GLY A 1 105 ? -0.397 -11.75 -28.562 1 75.19 105 GLY A N 1
ATOM 831 C CA . GLY A 1 105 ? 0.171 -10.414 -28.656 1 75.19 105 GLY A CA 1
ATOM 832 C C . GLY A 1 105 ? -0.334 -9.477 -27.578 1 75.19 105 GLY A C 1
ATOM 833 O O . GLY A 1 105 ? 0.455 -8.773 -26.938 1 75.19 105 GLY A O 1
ATOM 834 N N . VAL A 1 106 ? -1.577 -9.547 -27.312 1 77.75 106 VAL A N 1
ATOM 835 C CA . VAL A 1 106 ? -2.176 -8.711 -26.266 1 77.75 106 VAL A CA 1
ATOM 836 C C . VAL A 1 106 ? -1.638 -9.133 -24.906 1 77.75 106 VAL A C 1
ATOM 838 O O . VAL A 1 106 ? -1.346 -8.281 -24.062 1 77.75 106 VAL A O 1
ATOM 841 N N . GLY A 1 107 ? -1.572 -10.414 -24.75 1 74.88 107 GLY A N 1
ATOM 842 C CA . GLY A 1 107 ? -1.015 -10.922 -23.516 1 74.88 107 GLY A CA 1
ATOM 843 C C . GLY A 1 107 ? 0.41 -10.461 -23.266 1 74.88 107 GLY A C 1
ATOM 844 O O . GLY A 1 107 ? 0.755 -10.062 -22.156 1 74.88 107 GLY A O 1
ATOM 845 N N . PHE A 1 108 ? 1.127 -10.508 -24.344 1 77.19 108 PHE A N 1
ATOM 846 C CA . PHE A 1 108 ? 2.521 -10.102 -24.219 1 77.19 108 PHE A CA 1
ATOM 847 C C . PHE A 1 108 ? 2.627 -8.609 -23.906 1 77.19 108 PHE A C 1
ATOM 849 O O . PHE A 1 108 ? 3.451 -8.195 -23.094 1 77.19 108 PHE A O 1
ATOM 856 N N . LEU A 1 109 ? 1.821 -7.801 -24.484 1 81.69 109 LEU A N 1
ATOM 857 C CA . LEU A 1 109 ? 1.804 -6.363 -24.234 1 81.69 109 LEU A CA 1
ATOM 858 C C . LEU A 1 109 ? 1.38 -6.074 -22.797 1 81.69 109 LEU A C 1
ATOM 860 O O . LEU A 1 109 ? 1.919 -5.168 -22.156 1 81.69 109 LEU A O 1
ATOM 864 N N . PHE A 1 110 ? 0.495 -6.91 -22.391 1 81.62 110 PHE A N 1
ATOM 865 C CA . PHE A 1 110 ? 0.04 -6.73 -21.016 1 81.62 110 PHE A CA 1
ATOM 866 C C . PHE A 1 110 ? 1.147 -7.078 -20.031 1 81.62 110 PHE A C 1
ATOM 868 O O . PHE A 1 110 ? 1.378 -6.348 -19.062 1 81.62 110 PHE A O 1
ATOM 875 N N . LEU A 1 111 ? 1.738 -8.125 -20.359 1 80.44 111 LEU A N 1
ATOM 876 C CA . LEU A 1 111 ? 2.812 -8.531 -19.453 1 80.44 111 LEU A CA 1
ATOM 877 C C . LEU A 1 111 ? 3.965 -7.535 -19.5 1 80.44 111 LEU A C 1
ATOM 879 O O . LEU A 1 111 ? 4.598 -7.266 -18.469 1 80.44 111 LEU A O 1
ATOM 883 N N . GLY A 1 112 ? 4.184 -6.984 -20.656 1 83.44 112 GLY A N 1
ATOM 884 C CA . GLY A 1 112 ? 5.156 -5.91 -20.75 1 83.44 112 GLY A CA 1
ATOM 885 C C . GLY A 1 112 ? 4.789 -4.688 -19.938 1 83.44 112 GLY A C 1
ATOM 886 O O . GLY A 1 112 ? 5.648 -4.078 -19.297 1 83.44 112 GLY A O 1
ATOM 887 N N . TRP A 1 113 ? 3.574 -4.512 -19.969 1 86.62 113 TRP A N 1
ATOM 888 C CA . TRP A 1 113 ? 3.072 -3.389 -19.188 1 86.62 113 TRP A CA 1
ATOM 889 C C . TRP A 1 113 ? 3.287 -3.625 -17.703 1 86.62 113 TRP A C 1
ATOM 891 O O . TRP A 1 113 ? 3.592 -2.689 -16.953 1 86.62 113 TRP A O 1
ATOM 901 N N . THR A 1 114 ? 3.096 -4.863 -17.25 1 86.38 114 THR A N 1
ATOM 902 C CA . THR A 1 114 ? 3.305 -5.164 -15.844 1 86.38 114 THR A CA 1
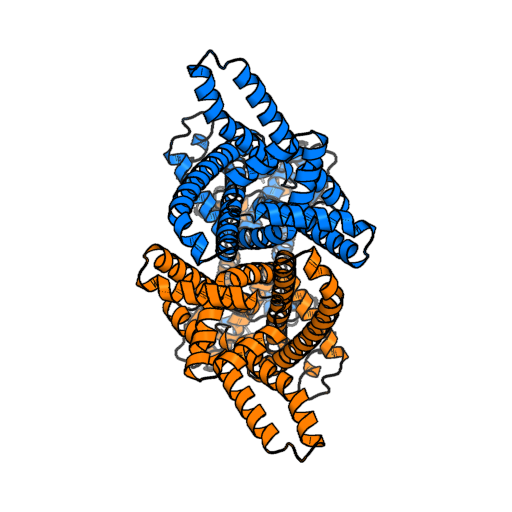ATOM 903 C C . THR A 1 114 ? 4.766 -4.957 -15.453 1 86.38 114 THR A C 1
ATOM 905 O O . THR A 1 114 ? 5.066 -4.578 -14.32 1 86.38 114 THR A O 1
ATOM 908 N N . PHE A 1 115 ? 5.613 -5.199 -16.422 1 88.38 115 PHE A N 1
ATOM 909 C CA . PHE A 1 115 ? 7.031 -4.941 -16.219 1 88.38 115 PHE A CA 1
ATOM 910 C C . PHE A 1 115 ? 7.285 -3.461 -15.961 1 88.38 115 PHE A C 1
ATOM 912 O O . PHE A 1 115 ? 7.98 -3.096 -15.016 1 88.38 115 PHE A O 1
ATOM 919 N N . ILE A 1 116 ? 6.723 -2.598 -16.734 1 87.75 116 ILE A N 1
ATOM 920 C CA . ILE A 1 116 ? 6.863 -1.152 -16.594 1 87.75 116 ILE A CA 1
ATOM 921 C C . ILE A 1 116 ? 6.242 -0.697 -15.273 1 87.75 116 ILE A C 1
ATOM 923 O O . ILE A 1 116 ? 6.801 0.154 -14.578 1 87.75 116 ILE A O 1
ATOM 927 N N . GLN A 1 117 ? 5.156 -1.358 -14.984 1 87.81 117 GLN A N 1
ATOM 928 C CA . GLN A 1 117 ? 4.473 -1.006 -13.742 1 87.81 117 GLN A CA 1
ATOM 929 C C . GLN A 1 117 ? 5.328 -1.355 -12.531 1 87.81 117 GLN A C 1
ATOM 931 O O . GLN A 1 117 ? 5.355 -0.607 -11.547 1 87.81 117 GLN A O 1
ATOM 936 N N . MET A 1 118 ? 5.922 -2.461 -12.625 1 90.31 118 MET A N 1
ATOM 937 C CA . MET A 1 118 ? 6.773 -2.877 -11.508 1 90.31 118 MET A CA 1
ATOM 938 C C . MET A 1 118 ? 7.891 -1.868 -11.273 1 90.31 118 MET A C 1
ATOM 940 O O . MET A 1 118 ? 8.125 -1.454 -10.133 1 90.31 118 MET A O 1
ATOM 944 N N . PHE A 1 119 ? 8.547 -1.424 -12.289 1 89.44 119 PHE A N 1
ATOM 945 C CA . PHE A 1 119 ? 9.633 -0.46 -12.164 1 89.44 119 PHE A CA 1
ATOM 946 C C . PHE A 1 119 ? 9.102 0.894 -11.703 1 89.44 119 PHE A C 1
ATOM 948 O O . PHE A 1 119 ? 9.781 1.611 -10.961 1 89.44 119 PHE A O 1
ATOM 955 N N . SER A 1 120 ? 7.965 1.172 -12.211 1 89.38 120 SER A N 1
ATOM 956 C CA . SER A 1 120 ? 7.332 2.41 -11.766 1 89.38 120 SER A CA 1
ATOM 957 C C . SER A 1 120 ? 7.066 2.391 -10.266 1 89.38 120 SER A C 1
ATOM 959 O O . SER A 1 120 ? 7.227 3.406 -9.586 1 89.38 120 SER A O 1
ATOM 961 N N . LEU A 1 121 ? 6.711 1.258 -9.82 1 90.19 121 LEU A N 1
ATOM 962 C CA . LEU A 1 121 ? 6.461 1.1 -8.391 1 90.19 121 LEU A CA 1
ATOM 963 C C . LEU A 1 121 ? 7.758 1.206 -7.602 1 90.19 121 LEU A C 1
ATOM 965 O O . LEU A 1 121 ? 7.773 1.75 -6.492 1 90.19 121 LEU A O 1
ATOM 969 N N . ILE A 1 122 ? 8.82 0.62 -8.141 1 92.06 122 ILE A N 1
ATOM 970 C CA . ILE A 1 122 ? 10.117 0.738 -7.496 1 92.06 122 ILE A CA 1
ATOM 971 C C . ILE A 1 122 ? 10.492 2.211 -7.348 1 92.06 122 ILE A C 1
ATOM 973 O O . ILE A 1 122 ? 10.836 2.666 -6.258 1 92.06 122 ILE A O 1
ATOM 977 N N . GLU A 1 123 ? 10.352 2.932 -8.414 1 90.81 123 GLU A N 1
ATOM 978 C CA . GLU A 1 123 ? 10.672 4.355 -8.398 1 90.81 123 GLU A CA 1
ATOM 979 C C . GLU A 1 123 ? 9.797 5.105 -7.402 1 90.81 123 GLU A C 1
ATOM 981 O O . GLU A 1 123 ? 10.289 5.934 -6.633 1 90.81 123 GLU A O 1
ATOM 986 N N . ALA A 1 124 ? 8.555 4.809 -7.465 1 89.06 124 ALA A N 1
ATOM 987 C CA . ALA A 1 124 ? 7.617 5.496 -6.578 1 89.06 124 ALA A CA 1
ATOM 988 C C . ALA A 1 124 ? 7.938 5.215 -5.113 1 89.06 124 ALA A C 1
ATOM 990 O O . ALA A 1 124 ? 7.863 6.113 -4.27 1 89.06 124 ALA A O 1
ATOM 991 N N . SER A 1 125 ? 8.25 3.984 -4.828 1 91.19 125 SER A N 1
ATOM 992 C CA . SER A 1 125 ? 8.586 3.621 -3.457 1 91.19 125 SER A CA 1
ATOM 993 C C . SER A 1 125 ? 9.852 4.34 -2.992 1 91.19 125 SER A C 1
ATOM 995 O O . SER A 1 125 ? 9.898 4.863 -1.877 1 91.19 125 SER A O 1
ATOM 997 N N . PHE A 1 126 ? 10.805 4.34 -3.824 1 92.38 126 PHE A N 1
ATOM 998 C CA . PHE A 1 126 ? 12.055 5.016 -3.486 1 92.38 126 PHE A CA 1
ATOM 999 C C . PHE A 1 126 ? 11.828 6.52 -3.352 1 92.38 126 PHE A C 1
ATOM 1001 O O . PHE A 1 126 ? 12.383 7.152 -2.447 1 92.38 126 PHE A O 1
ATOM 1008 N N . ASN A 1 127 ? 11.023 7.086 -4.266 1 86.56 127 ASN A N 1
ATOM 1009 C CA . ASN A 1 127 ? 10.703 8.508 -4.188 1 86.56 127 ASN A CA 1
ATOM 1010 C C . ASN A 1 127 ? 9.984 8.852 -2.887 1 86.56 127 ASN A C 1
ATOM 1012 O O . ASN A 1 127 ? 10.242 9.898 -2.291 1 86.56 127 ASN A O 1
ATOM 1016 N N . GLU A 1 128 ? 9.102 8.023 -2.525 1 83.44 128 GLU A N 1
ATOM 1017 C CA . GLU A 1 128 ? 8.406 8.25 -1.265 1 83.44 128 GLU A CA 1
ATOM 1018 C C . GLU A 1 128 ? 9.367 8.219 -0.083 1 83.44 128 GLU A C 1
ATOM 1020 O O . GLU A 1 128 ? 9.281 9.055 0.818 1 83.44 128 GLU A O 1
ATOM 1025 N N . ILE A 1 129 ? 10.273 7.309 -0.087 1 86.25 129 ILE A N 1
ATOM 1026 C CA . ILE A 1 129 ? 11.258 7.18 0.979 1 86.25 129 ILE A CA 1
ATOM 1027 C C . ILE A 1 129 ? 12.141 8.422 1.017 1 86.25 129 ILE A C 1
ATOM 1029 O O . ILE A 1 129 ? 12.484 8.914 2.094 1 86.25 129 ILE A O 1
ATOM 1033 N N . TRP A 1 130 ? 12.414 8.914 -0.152 1 81.25 130 TRP A N 1
ATOM 1034 C CA . TRP A 1 130 ? 13.266 10.086 -0.266 1 81.25 130 TRP A CA 1
ATOM 1035 C C . TRP A 1 130 ? 12.445 11.367 -0.213 1 81.25 130 TRP A C 1
ATOM 1037 O O . TRP A 1 130 ? 12.977 12.469 -0.386 1 81.25 130 TRP A O 1
ATOM 1047 N N . HIS A 1 131 ? 11.078 11.18 -0.115 1 72.81 131 HIS A N 1
ATOM 1048 C CA . HIS A 1 131 ? 10.148 12.297 0.021 1 72.81 131 HIS A CA 1
ATOM 1049 C C . HIS A 1 131 ? 10.156 13.172 -1.223 1 72.81 131 HIS A C 1
ATOM 1051 O O . HIS A 1 131 ? 10.25 14.398 -1.119 1 72.81 131 HIS A O 1
ATOM 1057 N N . ILE A 1 132 ? 10.242 12.516 -2.264 1 70 132 ILE A N 1
ATOM 1058 C CA . ILE A 1 132 ? 10.172 13.188 -3.559 1 70 132 ILE A CA 1
ATOM 1059 C C . ILE A 1 132 ? 8.758 13.086 -4.117 1 70 132 ILE A C 1
ATOM 1061 O O . ILE A 1 132 ? 8.188 11.992 -4.184 1 70 132 ILE A O 1
ATOM 1065 N N . LYS A 1 133 ? 8.141 14.141 -4.484 1 64.81 133 LYS A N 1
ATOM 1066 C CA . LYS A 1 133 ? 6.762 14.156 -4.953 1 64.81 133 LYS A CA 1
ATOM 1067 C C . LYS A 1 133 ? 6.688 13.945 -6.461 1 64.81 133 LYS A C 1
ATOM 1069 O O . LYS A 1 133 ? 5.715 13.391 -6.973 1 64.81 133 LYS A O 1
ATOM 1074 N N . LYS A 1 134 ? 7.707 14.336 -7.121 1 64.25 134 LYS A N 1
ATOM 1075 C CA . LYS A 1 134 ? 7.629 14.32 -8.578 1 64.25 134 LYS A CA 1
ATOM 1076 C C . LYS A 1 134 ? 8.25 13.047 -9.148 1 64.25 134 LYS A C 1
ATOM 1078 O O . LYS A 1 134 ? 9.375 12.695 -8.805 1 64.25 134 LYS A O 1
ATOM 1083 N N . SER A 1 135 ? 7.465 12.383 -9.922 1 72.62 135 SER A N 1
ATOM 1084 C CA . SER A 1 135 ? 7.977 11.219 -10.648 1 72.62 135 SER A CA 1
ATOM 1085 C C . SER A 1 135 ? 8.391 11.594 -12.062 1 72.62 135 SER A C 1
ATOM 1087 O O . SER A 1 135 ? 8.031 12.664 -12.562 1 72.62 135 SER A O 1
ATOM 1089 N N . ARG A 1 136 ? 9.188 10.781 -12.711 1 72.56 136 ARG A N 1
ATOM 1090 C CA . ARG A 1 136 ? 9.594 10.953 -14.102 1 72.56 136 ARG A CA 1
ATOM 1091 C C . ARG A 1 136 ? 8.391 10.867 -15.039 1 72.56 136 ARG A C 1
ATOM 1093 O O . ARG A 1 136 ? 7.34 10.344 -14.656 1 72.56 136 ARG A O 1
ATOM 1100 N N . SER A 1 137 ? 8.648 11.469 -16.125 1 73.94 137 SER A N 1
ATOM 1101 C CA . SER A 1 137 ? 7.609 11.344 -17.141 1 73.94 137 SER A CA 1
ATOM 1102 C C . SER A 1 137 ? 7.516 9.906 -17.656 1 73.94 137 SER A C 1
ATOM 1104 O O . SER A 1 137 ? 8.477 9.141 -17.547 1 73.94 137 SER A O 1
ATOM 1106 N N . LEU A 1 138 ? 6.414 9.508 -18.156 1 76.38 138 LEU A N 1
ATOM 1107 C CA . LEU A 1 138 ? 6.168 8.133 -18.594 1 76.38 138 LEU A CA 1
ATOM 1108 C C . LEU A 1 138 ? 7.16 7.723 -19.672 1 76.38 138 LEU A C 1
ATOM 1110 O O . LEU A 1 138 ? 7.66 6.598 -19.672 1 76.38 138 LEU A O 1
ATOM 1114 N N . ILE A 1 139 ? 7.375 8.648 -20.562 1 71.44 139 ILE A N 1
ATOM 1115 C CA . ILE A 1 139 ? 8.273 8.344 -21.672 1 71.44 139 ILE A CA 1
ATOM 1116 C C . ILE A 1 139 ? 9.688 8.102 -21.141 1 71.44 139 ILE A C 1
ATOM 1118 O O . ILE A 1 139 ? 10.375 7.188 -21.594 1 71.44 139 ILE A O 1
ATOM 1122 N N . ARG A 1 140 ? 10.039 8.883 -20.234 1 75.81 140 ARG A N 1
ATOM 1123 C CA . ARG A 1 140 ? 11.352 8.719 -19.625 1 75.81 140 ARG A CA 1
ATOM 1124 C C . ARG A 1 140 ? 11.414 7.449 -18.781 1 75.81 140 ARG A C 1
ATOM 1126 O O . ARG A 1 140 ? 12.453 6.773 -18.75 1 75.81 140 ARG A O 1
ATOM 1133 N N . LYS A 1 141 ? 10.32 7.117 -18.219 1 80.88 141 LYS A N 1
ATOM 1134 C CA . LYS A 1 141 ? 10.266 5.895 -17.422 1 80.88 141 LYS A CA 1
ATOM 1135 C C . LYS A 1 141 ? 10.5 4.66 -18.281 1 80.88 141 LYS A C 1
ATOM 1137 O O . LYS A 1 141 ? 11.328 3.807 -17.953 1 80.88 141 LYS A O 1
ATOM 1142 N N . ILE A 1 142 ? 9.859 4.688 -19.359 1 79.5 142 ILE A N 1
ATOM 1143 C CA . ILE A 1 142 ? 9.945 3.529 -20.25 1 79.5 142 ILE A CA 1
ATOM 1144 C C . ILE A 1 142 ? 11.391 3.342 -20.719 1 79.5 142 ILE A C 1
ATOM 1146 O O . ILE A 1 142 ? 11.938 2.244 -20.625 1 79.5 142 ILE A O 1
ATOM 1150 N N . SER A 1 143 ? 11.969 4.391 -21.109 1 75.19 143 SER A N 1
ATOM 1151 C CA . SER A 1 143 ? 13.336 4.32 -21.609 1 75.19 143 SER A CA 1
ATOM 1152 C C . SER A 1 143 ? 14.312 3.971 -20.5 1 75.19 143 SER A C 1
ATOM 1154 O O . SER A 1 143 ? 15.141 3.07 -20.656 1 75.19 143 SER A O 1
ATOM 1156 N N . ASP A 1 144 ? 14.117 4.602 -19.422 1 79.62 144 ASP A N 1
ATOM 1157 C CA . ASP A 1 144 ? 15.055 4.418 -18.328 1 79.62 144 ASP A CA 1
ATOM 1158 C C . ASP A 1 144 ? 14.914 3.027 -17.703 1 79.62 144 ASP A C 1
ATOM 1160 O O . ASP A 1 144 ? 15.914 2.377 -17.391 1 79.62 144 ASP A O 1
ATOM 1164 N N . TYR A 1 145 ? 13.68 2.555 -17.625 1 82.69 145 TYR A N 1
ATOM 1165 C CA . TYR A 1 145 ? 13.445 1.265 -16.984 1 82.69 145 TYR A CA 1
ATOM 1166 C C . TYR A 1 145 ? 13.969 0.124 -17.844 1 82.69 145 TYR A C 1
ATOM 1168 O O . TYR A 1 145 ? 14.609 -0.799 -17.344 1 82.69 145 TYR A O 1
ATOM 1176 N N . ILE A 1 146 ? 13.742 0.237 -19.078 1 78 146 ILE A N 1
ATOM 1177 C CA . ILE A 1 146 ? 14.195 -0.796 -20 1 78 146 ILE A CA 1
ATOM 1178 C C . ILE A 1 146 ? 15.719 -0.814 -20.047 1 78 146 ILE A C 1
ATOM 1180 O O . ILE A 1 146 ? 16.344 -1.88 -19.969 1 78 146 ILE A O 1
ATOM 1184 N N . SER A 1 147 ? 16.266 0.355 -20.125 1 75.56 147 SER A N 1
ATOM 1185 C CA . SER A 1 147 ? 17.719 0.452 -20.156 1 75.56 147 SER A CA 1
ATOM 1186 C C . SER A 1 147 ? 18.344 -0.109 -18.875 1 75.56 147 SER A C 1
ATOM 1188 O O . SER A 1 147 ? 19.328 -0.85 -18.938 1 75.56 147 SER A O 1
ATOM 1190 N N . PHE A 1 148 ? 17.688 0.162 -17.844 1 78.38 148 PHE A N 1
ATOM 1191 C CA . PHE A 1 148 ? 18.203 -0.293 -16.562 1 78.38 148 PHE A CA 1
ATOM 1192 C C . PHE A 1 148 ? 18.078 -1.807 -16.438 1 78.38 148 PHE A C 1
ATOM 1194 O O . PHE A 1 148 ? 18.969 -2.469 -15.906 1 78.38 148 PHE A O 1
ATOM 1201 N N . PHE A 1 149 ? 17.031 -2.264 -16.891 1 78.06 149 PHE A N 1
ATOM 1202 C CA . PHE A 1 149 ? 16.797 -3.699 -16.766 1 78.06 149 PHE A CA 1
ATOM 1203 C C . PHE A 1 149 ? 17.75 -4.473 -17.688 1 78.06 149 PHE A C 1
ATOM 1205 O O . PHE A 1 149 ? 18.141 -5.598 -17.375 1 78.06 149 PHE A O 1
ATOM 1212 N N . ILE A 1 150 ? 18.047 -3.867 -18.766 1 74.81 150 ILE A N 1
ATOM 1213 C CA . ILE A 1 150 ? 18.953 -4.52 -19.688 1 74.81 150 ILE A CA 1
ATOM 1214 C C . ILE A 1 150 ? 20.391 -4.379 -19.188 1 74.81 150 ILE A C 1
ATOM 1216 O O . ILE A 1 150 ? 21.141 -5.355 -19.156 1 74.81 150 ILE A O 1
ATOM 1220 N N . PHE A 1 151 ? 20.672 -3.25 -18.719 1 75.62 151 PHE A N 1
ATOM 1221 C CA . PHE A 1 151 ? 22.062 -2.941 -18.375 1 75.62 151 PHE A CA 1
ATOM 1222 C C . PHE A 1 151 ? 22.453 -3.625 -17.078 1 75.62 151 PHE A C 1
ATOM 1224 O O . PHE A 1 151 ? 23.578 -4.109 -16.938 1 75.62 151 PHE A O 1
ATOM 1231 N N . LEU A 1 152 ? 21.484 -3.723 -16.219 1 76.12 152 LEU A N 1
ATOM 1232 C CA . LEU A 1 152 ? 21.844 -4.207 -14.898 1 76.12 152 LEU A CA 1
ATOM 1233 C C . LEU A 1 152 ? 22.188 -5.691 -14.938 1 76.12 152 LEU A C 1
ATOM 1235 O O . LEU A 1 152 ? 23.281 -6.09 -14.508 1 76.12 152 LEU A O 1
ATOM 1239 N N . PRO A 1 153 ? 21.375 -6.48 -15.531 1 69.94 153 PRO A N 1
ATOM 1240 C CA . PRO A 1 153 ? 21.75 -7.895 -15.648 1 69.94 153 PRO A CA 1
ATOM 1241 C C . PRO A 1 153 ? 22.953 -8.117 -16.562 1 69.94 153 PRO A C 1
ATOM 1243 O O . PRO A 1 153 ? 23.766 -9.008 -16.312 1 69.94 153 PRO A O 1
ATOM 1246 N N . LEU A 1 154 ? 23.031 -7.293 -17.562 1 73.5 154 LEU A N 1
ATOM 1247 C CA . LEU A 1 154 ? 24.156 -7.402 -18.469 1 73.5 154 LEU A CA 1
ATOM 1248 C C . LEU A 1 154 ? 25.469 -7.145 -17.734 1 73.5 154 LEU A C 1
ATOM 1250 O O . LEU A 1 154 ? 26.453 -7.879 -17.922 1 73.5 154 LEU A O 1
ATOM 1254 N N . THR A 1 155 ? 25.469 -6.121 -17.031 1 73.75 155 THR A N 1
ATOM 1255 C CA . THR A 1 155 ? 26.656 -5.812 -16.234 1 73.75 155 THR A CA 1
ATOM 1256 C C . THR A 1 155 ? 26.969 -6.945 -15.258 1 73.75 155 THR A C 1
ATOM 1258 O O . THR A 1 155 ? 28.125 -7.312 -15.078 1 73.75 155 THR A O 1
ATOM 1261 N N . PHE A 1 156 ? 25.906 -7.488 -14.766 1 72.19 156 PHE A N 1
ATOM 1262 C CA . PHE A 1 156 ? 26.062 -8.609 -13.844 1 72.19 156 PHE A CA 1
ATOM 1263 C C . PHE A 1 156 ? 26.641 -9.82 -14.562 1 72.19 156 PHE A C 1
ATOM 1265 O O . PHE A 1 156 ? 27.547 -10.492 -14.047 1 72.19 156 PHE A O 1
ATOM 1272 N N . ILE A 1 157 ? 26.203 -10.094 -15.781 1 69.75 157 ILE A N 1
ATOM 1273 C CA . ILE A 1 157 ? 26.656 -11.227 -16.578 1 69.75 157 ILE A CA 1
ATOM 1274 C C . ILE A 1 157 ? 28.109 -11.016 -17 1 69.75 157 ILE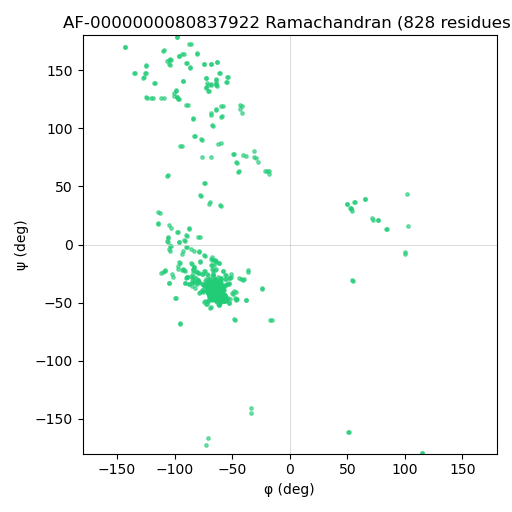 A C 1
ATOM 1276 O O . ILE A 1 157 ? 28.922 -11.93 -16.891 1 69.75 157 ILE A O 1
ATOM 1280 N N . ILE A 1 158 ? 28.359 -9.844 -17.359 1 73.75 158 ILE A N 1
ATOM 1281 C CA . ILE A 1 158 ? 29.703 -9.523 -17.828 1 73.75 158 ILE A CA 1
ATOM 1282 C C . ILE A 1 158 ? 30.688 -9.609 -16.672 1 73.75 158 ILE A C 1
ATOM 1284 O O . ILE A 1 158 ? 31.766 -10.203 -16.797 1 73.75 158 ILE A O 1
ATOM 1288 N N . LEU A 1 159 ? 30.297 -9.086 -15.57 1 74.62 159 LEU A N 1
ATOM 1289 C CA . LEU A 1 159 ? 31.156 -9.094 -14.398 1 74.62 159 LEU A CA 1
ATOM 1290 C C . LEU A 1 159 ? 31.438 -10.516 -13.93 1 74.62 159 LEU A C 1
ATOM 1292 O O . LEU A 1 159 ? 32.562 -10.859 -13.594 1 74.62 159 LEU A O 1
ATOM 1296 N N . ASN A 1 160 ? 30.406 -11.328 -13.969 1 73.25 160 ASN A N 1
ATOM 1297 C CA . ASN A 1 160 ? 30.578 -12.719 -13.555 1 73.25 160 ASN A CA 1
ATOM 1298 C C . ASN A 1 160 ? 31.391 -13.516 -14.57 1 73.25 160 ASN A C 1
ATOM 1300 O O . ASN A 1 160 ? 32.188 -14.383 -14.188 1 73.25 160 ASN A O 1
ATOM 1304 N N . GLY A 1 161 ? 31.109 -13.227 -15.789 1 74.31 161 GLY A N 1
ATOM 1305 C CA . GLY A 1 161 ? 31.906 -13.859 -16.828 1 74.31 161 GLY A CA 1
ATOM 1306 C C . GLY A 1 161 ? 33.375 -13.531 -16.703 1 74.31 161 GLY A C 1
ATOM 1307 O O . GLY A 1 161 ? 34.25 -14.414 -16.844 1 74.31 161 GLY A O 1
ATOM 1308 N N . LEU A 1 162 ? 33.656 -12.273 -16.484 1 77.44 162 LEU A N 1
ATOM 1309 C CA . LEU A 1 162 ? 35.062 -11.836 -16.328 1 77.44 162 LEU A CA 1
ATOM 1310 C C . LEU A 1 162 ? 35.719 -12.508 -15.125 1 77.44 162 LEU A C 1
ATOM 1312 O O . LEU A 1 162 ? 36.875 -12.891 -15.18 1 77.44 162 LEU A O 1
ATOM 1316 N N . ILE A 1 163 ? 34.969 -12.656 -14.141 1 76.25 163 ILE A N 1
ATOM 1317 C CA . ILE A 1 163 ? 35.469 -13.266 -12.93 1 76.25 163 ILE A CA 1
ATOM 1318 C C . ILE A 1 163 ? 35.75 -14.75 -13.172 1 76.25 163 ILE A C 1
ATOM 1320 O O . ILE A 1 163 ? 36.781 -15.281 -12.719 1 76.25 163 ILE A O 1
ATOM 1324 N N . LEU A 1 164 ? 34.812 -15.383 -13.875 1 74.81 164 LEU A N 1
ATOM 1325 C CA . LEU A 1 164 ? 35.031 -16.781 -14.227 1 74.81 164 LEU A CA 1
ATOM 1326 C C . LEU A 1 164 ? 36.281 -16.953 -15.078 1 74.81 164 LEU A C 1
ATOM 1328 O O . LEU A 1 164 ? 37.031 -17.922 -14.914 1 74.81 164 LEU A O 1
ATOM 1332 N N . PHE A 1 165 ? 36.469 -15.977 -15.922 1 78 165 PHE A N 1
ATOM 1333 C CA . PHE A 1 165 ? 37.656 -15.984 -16.766 1 78 165 PHE A CA 1
ATOM 1334 C C . PHE A 1 165 ? 38.938 -15.805 -15.93 1 78 165 PHE A C 1
ATOM 1336 O O . PHE A 1 165 ? 39.906 -16.516 -16.125 1 78 165 PHE A O 1
ATOM 1343 N N . LEU A 1 166 ? 38.844 -14.891 -15 1 79.31 166 LEU A N 1
ATOM 1344 C CA . LEU A 1 166 ? 40 -14.633 -14.125 1 79.31 166 LEU A CA 1
ATOM 1345 C C . LEU A 1 166 ? 40.281 -15.852 -13.25 1 79.31 166 LEU A C 1
ATOM 1347 O O . LEU A 1 166 ? 41.438 -16.188 -13.031 1 79.31 166 LEU A O 1
ATOM 1351 N N . LEU A 1 167 ? 39.25 -16.5 -12.805 1 81.62 167 LEU A N 1
ATOM 1352 C CA . LEU A 1 167 ? 39.406 -17.672 -11.961 1 81.62 167 LEU A CA 1
ATOM 1353 C C . LEU A 1 167 ? 40.031 -18.828 -12.742 1 81.62 167 LEU A C 1
ATOM 1355 O O . LEU A 1 167 ? 40.812 -19.609 -12.188 1 81.62 167 LEU A O 1
ATOM 1359 N N . SER A 1 168 ? 39.688 -18.891 -13.992 1 81.5 168 SER A N 1
ATOM 1360 C CA . SER A 1 168 ? 40.25 -19.953 -14.828 1 81.5 168 SER A CA 1
ATOM 1361 C C . SER A 1 168 ? 41.75 -19.766 -15.023 1 81.5 168 SER A C 1
ATOM 1363 O O . SER A 1 168 ? 42.469 -20.75 -15.203 1 81.5 168 SER A O 1
ATOM 1365 N N . LYS A 1 169 ? 42.188 -18.516 -14.93 1 80.62 169 LYS A N 1
ATOM 1366 C CA . LYS A 1 169 ? 43.594 -18.219 -15.148 1 80.62 169 LYS A CA 1
ATOM 1367 C C . LYS A 1 169 ? 44.406 -18.406 -13.867 1 80.62 169 LYS A C 1
ATOM 1369 O O . LYS A 1 169 ? 45.625 -18.656 -13.922 1 80.62 169 LYS A O 1
ATOM 1374 N N . ILE A 1 170 ? 43.688 -18.219 -12.719 1 79.19 170 ILE A N 1
ATOM 1375 C CA . ILE A 1 170 ? 44.438 -18.266 -11.469 1 79.19 170 ILE A CA 1
ATOM 1376 C C . ILE A 1 170 ? 44.156 -19.609 -10.773 1 79.19 170 ILE A C 1
ATOM 1378 O O . ILE A 1 170 ? 44.375 -19.734 -9.57 1 79.19 170 ILE A O 1
ATOM 1382 N N . LYS A 1 171 ? 43.656 -20.547 -11.43 1 76.38 171 LYS A N 1
ATOM 1383 C CA . LYS A 1 171 ? 43.312 -21.844 -10.875 1 76.38 171 LYS A CA 1
ATOM 1384 C C . LYS A 1 171 ? 44.469 -22.438 -10.102 1 76.38 171 LYS A C 1
ATOM 1386 O O . LYS A 1 171 ? 44.281 -23.156 -9.117 1 76.38 171 LYS A O 1
ATOM 1391 N N . GLU A 1 172 ? 45.625 -22.094 -10.453 1 78.06 172 GLU A N 1
ATOM 1392 C CA . GLU A 1 172 ? 46.812 -22.688 -9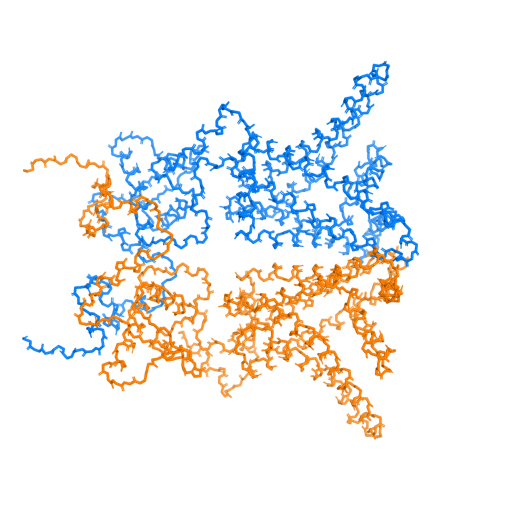.852 1 78.06 172 GLU A CA 1
ATOM 1393 C C . GLU A 1 172 ? 47.125 -22.031 -8.508 1 78.06 172 GLU A C 1
ATOM 1395 O O . GLU A 1 172 ? 47.844 -22.625 -7.676 1 78.06 172 GLU A O 1
ATOM 1400 N N . ILE A 1 173 ? 46.656 -20.812 -8.336 1 80.38 173 ILE A N 1
ATOM 1401 C CA . ILE A 1 173 ? 46.844 -20.125 -7.062 1 80.38 173 ILE A CA 1
ATOM 1402 C C . ILE A 1 173 ? 45.625 -20.344 -6.16 1 80.38 173 ILE A C 1
ATOM 1404 O O . ILE A 1 173 ? 44.688 -19.531 -6.18 1 80.38 173 ILE A O 1
ATOM 1408 N N . VAL A 1 174 ? 45.531 -21.406 -5.43 1 75.12 174 VAL A N 1
ATOM 1409 C CA . VAL A 1 174 ? 44.375 -21.938 -4.699 1 75.12 174 VAL A CA 1
ATOM 1410 C C . VAL A 1 174 ? 43.812 -20.859 -3.785 1 75.12 174 VAL A C 1
ATOM 1412 O O . VAL A 1 174 ? 42.594 -20.656 -3.746 1 75.12 174 VAL A O 1
ATOM 1415 N N . PHE A 1 175 ? 44.719 -20.188 -3.08 1 76.94 175 PHE A N 1
ATOM 1416 C CA . PHE A 1 175 ? 44.281 -19.203 -2.102 1 76.94 175 PHE A CA 1
ATOM 1417 C C . PHE A 1 175 ? 43.531 -18.062 -2.779 1 76.94 175 PHE A C 1
ATOM 1419 O O . PHE A 1 175 ? 42.438 -17.656 -2.316 1 76.94 175 PHE A O 1
ATOM 1426 N N . LEU A 1 176 ? 44.062 -17.594 -3.881 1 76.25 176 LEU A N 1
ATOM 1427 C CA . LEU A 1 176 ? 43.438 -16.484 -4.594 1 76.25 176 LEU A CA 1
ATOM 1428 C C . LEU A 1 176 ? 42.125 -16.906 -5.223 1 76.25 176 LEU A C 1
ATOM 1430 O O . LEU A 1 176 ? 41.156 -16.141 -5.258 1 76.25 176 LEU A O 1
ATOM 1434 N N . TYR A 1 177 ? 42.094 -18.125 -5.645 1 77.12 177 TYR A N 1
ATOM 1435 C CA . TYR A 1 177 ? 40.875 -18.688 -6.246 1 77.12 177 TYR A CA 1
ATOM 1436 C C . TYR A 1 177 ? 39.719 -18.688 -5.254 1 77.12 177 TYR A C 1
ATOM 1438 O O . TYR A 1 177 ? 38.625 -18.266 -5.578 1 77.12 177 TYR A O 1
ATOM 1446 N N . TYR A 1 178 ? 40.031 -19.094 -4.055 1 76.88 178 TYR A N 1
ATOM 1447 C CA . TYR A 1 178 ? 39 -19.219 -3.039 1 76.88 178 TYR A CA 1
ATOM 1448 C C . TYR A 1 178 ? 38.469 -17.859 -2.594 1 76.88 178 TYR A C 1
ATOM 1450 O O . TYR A 1 178 ? 37.281 -17.672 -2.396 1 76.88 178 TYR A O 1
ATOM 1458 N N . ILE A 1 179 ? 39.344 -16.953 -2.531 1 77.31 179 ILE A N 1
ATOM 1459 C CA . ILE A 1 179 ? 38.969 -15.617 -2.094 1 77.31 179 ILE A CA 1
ATOM 1460 C C . ILE A 1 179 ? 38.062 -14.977 -3.139 1 77.31 179 ILE A C 1
ATOM 1462 O O . ILE A 1 179 ? 37 -14.445 -2.807 1 77.31 179 ILE A O 1
ATOM 1466 N N . ILE A 1 180 ? 38.531 -15.133 -4.328 1 78 180 ILE A N 1
ATOM 1467 C CA . ILE A 1 180 ? 37.781 -14.492 -5.406 1 78 180 ILE A CA 1
ATOM 1468 C C . ILE A 1 180 ? 36.438 -15.164 -5.566 1 78 180 ILE A C 1
ATOM 1470 O O . ILE A 1 180 ? 35.406 -14.492 -5.73 1 78 180 ILE A O 1
ATOM 1474 N N . LYS A 1 181 ? 36.406 -16.422 -5.457 1 75.62 181 LYS A N 1
ATOM 1475 C CA . LYS A 1 181 ? 35.156 -17.188 -5.641 1 75.62 181 LYS A CA 1
ATOM 1476 C C . LYS A 1 181 ? 34.125 -16.812 -4.582 1 75.62 181 LYS A C 1
ATOM 1478 O O . LYS A 1 181 ? 32.938 -16.75 -4.875 1 75.62 181 LYS A O 1
ATOM 1483 N N . ASN A 1 182 ? 34.562 -16.531 -3.373 1 77.62 182 ASN A N 1
ATOM 1484 C CA . ASN A 1 182 ? 33.625 -16.297 -2.275 1 77.62 182 ASN A CA 1
ATOM 1485 C C . ASN A 1 182 ? 33.25 -14.812 -2.164 1 77.62 182 ASN A C 1
ATOM 1487 O O . ASN A 1 182 ? 32.156 -14.477 -1.725 1 77.62 182 ASN A O 1
ATOM 1491 N N . ILE A 1 183 ? 34.125 -14 -2.562 1 81.5 183 ILE A N 1
ATOM 1492 C CA . ILE A 1 183 ? 33.906 -12.57 -2.367 1 81.5 183 ILE A CA 1
ATOM 1493 C C . ILE A 1 183 ? 33.25 -11.969 -3.598 1 81.5 183 ILE A C 1
ATOM 1495 O O . ILE A 1 183 ? 32.531 -10.961 -3.498 1 81.5 183 ILE A O 1
ATOM 1499 N N . PHE A 1 184 ? 33.406 -12.648 -4.617 1 80 184 PHE A N 1
ATOM 1500 C CA . PHE A 1 184 ? 32.938 -12.117 -5.898 1 80 184 PHE A CA 1
ATOM 1501 C C . PHE A 1 184 ? 31.422 -11.938 -5.902 1 80 184 PHE A C 1
ATOM 1503 O O . PHE A 1 184 ? 30.922 -10.906 -6.348 1 80 184 PHE A O 1
ATOM 1510 N N . PRO A 1 185 ? 30.672 -12.953 -5.465 1 78.38 185 PRO A N 1
ATOM 1511 C CA . PRO A 1 185 ? 29.219 -12.758 -5.449 1 78.38 185 PRO A CA 1
ATOM 1512 C C . PRO A 1 185 ? 28.797 -11.539 -4.633 1 78.38 185 PRO A C 1
ATOM 1514 O O . PRO A 1 185 ? 27.859 -10.836 -5.012 1 78.38 185 PRO A O 1
ATOM 1517 N N . LEU A 1 186 ? 29.5 -11.336 -3.641 1 86.62 186 LEU A N 1
ATOM 1518 C CA . LEU A 1 186 ? 29.203 -10.188 -2.797 1 86.62 186 LEU A CA 1
ATOM 1519 C C . LEU A 1 186 ? 29.484 -8.883 -3.539 1 86.62 186 LEU A C 1
ATOM 1521 O O . LEU A 1 186 ? 28.703 -7.938 -3.451 1 86.62 186 LEU A O 1
ATOM 1525 N N . ILE A 1 187 ? 30.531 -8.867 -4.254 1 86.88 187 ILE A N 1
ATOM 1526 C CA . ILE A 1 187 ? 30.922 -7.672 -4.992 1 86.88 187 ILE A CA 1
ATOM 1527 C C . ILE A 1 187 ? 29.906 -7.398 -6.098 1 86.88 187 ILE A C 1
ATOM 1529 O O . ILE A 1 187 ? 29.469 -6.258 -6.281 1 86.88 187 ILE A O 1
ATOM 1533 N N . SER A 1 188 ? 29.609 -8.461 -6.82 1 83.19 188 SER A N 1
ATOM 1534 C CA . SER A 1 188 ? 28.656 -8.32 -7.914 1 83.19 188 SER A CA 1
ATOM 1535 C C . SER A 1 188 ? 27.297 -7.84 -7.402 1 83.19 188 SER A C 1
ATOM 1537 O O . SER A 1 188 ? 26.672 -6.949 -7.996 1 83.19 188 SER A O 1
ATOM 1539 N N . MET A 1 189 ? 26.812 -8.336 -6.289 1 86.12 189 MET A N 1
ATOM 1540 C CA . MET A 1 189 ? 25.531 -7.945 -5.715 1 86.12 189 MET A CA 1
ATOM 1541 C C . MET A 1 189 ? 25.578 -6.508 -5.211 1 86.12 189 MET A C 1
ATOM 1543 O O . MET A 1 189 ? 24.609 -5.762 -5.355 1 86.12 189 MET A O 1
ATOM 1547 N N . THR A 1 190 ? 26.703 -6.191 -4.617 1 91.12 190 THR A N 1
ATOM 1548 C CA . THR A 1 190 ? 26.859 -4.84 -4.098 1 91.12 190 THR A CA 1
ATOM 1549 C C . THR A 1 190 ? 26.781 -3.811 -5.223 1 91.12 190 THR A C 1
ATOM 1551 O O . THR A 1 190 ? 26.141 -2.777 -5.082 1 91.12 190 THR A O 1
ATOM 1554 N N . ILE A 1 191 ? 27.422 -4.152 -6.277 1 87.56 191 ILE A N 1
ATOM 1555 C CA . ILE A 1 191 ? 27.406 -3.25 -7.422 1 87.56 191 ILE A CA 1
ATOM 1556 C C . ILE A 1 191 ? 25.984 -3.141 -7.977 1 87.56 191 ILE A C 1
ATOM 1558 O O . ILE A 1 191 ? 25.531 -2.049 -8.32 1 87.56 191 ILE A O 1
ATOM 1562 N N . PHE A 1 192 ? 25.312 -4.219 -8.023 1 84.88 192 PHE A N 1
ATOM 1563 C CA . PHE A 1 192 ? 23.938 -4.262 -8.523 1 84.88 192 PHE A CA 1
ATOM 1564 C C . PHE A 1 192 ? 23.031 -3.395 -7.672 1 84.88 192 PHE A C 1
ATOM 1566 O O . PHE A 1 192 ? 22.312 -2.533 -8.195 1 84.88 192 PHE A O 1
ATOM 1573 N N . PHE A 1 193 ? 23.062 -3.592 -6.398 1 91.19 193 PHE A N 1
ATOM 1574 C CA . PHE A 1 193 ? 22.172 -2.857 -5.5 1 91.19 193 PHE A CA 1
ATOM 1575 C C . PHE A 1 193 ? 22.578 -1.39 -5.426 1 91.19 193 PHE A C 1
ATOM 1577 O O . PHE A 1 193 ? 21.719 -0.514 -5.277 1 91.19 193 PHE A O 1
ATOM 1584 N N . MET A 1 194 ? 23.875 -1.192 -5.496 1 92.31 194 MET A N 1
ATOM 1585 C CA . MET A 1 194 ? 24.328 0.194 -5.508 1 92.31 194 MET A CA 1
ATOM 1586 C C . MET A 1 194 ? 23.734 0.955 -6.688 1 92.31 194 MET A C 1
ATOM 1588 O O . MET A 1 194 ? 23.266 2.086 -6.531 1 92.31 194 MET A O 1
ATOM 1592 N N . ALA A 1 195 ? 23.75 0.331 -7.797 1 88.19 195 ALA A N 1
ATOM 1593 C CA . ALA A 1 195 ? 23.188 0.946 -8.992 1 88.19 195 ALA A CA 1
ATOM 1594 C C . ALA A 1 195 ? 21.688 1.223 -8.82 1 88.19 195 ALA A C 1
ATOM 1596 O O . ALA A 1 195 ? 21.203 2.275 -9.227 1 88.19 195 ALA A O 1
ATOM 1597 N N . VAL A 1 196 ? 21 0.356 -8.25 1 89.94 196 VAL A N 1
ATOM 1598 C CA . VAL A 1 196 ? 19.562 0.501 -8.031 1 89.94 196 VAL A CA 1
ATOM 1599 C C . VAL A 1 196 ? 19.297 1.696 -7.121 1 89.94 196 VAL A C 1
ATOM 1601 O O . VAL A 1 196 ? 18.453 2.541 -7.422 1 89.94 196 VAL A O 1
ATOM 1604 N N . TYR A 1 197 ? 20.031 1.831 -6.027 1 93.5 197 TYR A N 1
ATOM 1605 C CA . TYR A 1 197 ? 19.812 2.885 -5.047 1 93.5 197 TYR A CA 1
ATOM 1606 C C . TYR A 1 197 ? 20.219 4.242 -5.598 1 93.5 197 TYR A C 1
ATOM 1608 O O . TYR A 1 197 ? 19.688 5.277 -5.191 1 93.5 197 TYR A O 1
ATOM 1616 N N . LEU A 1 198 ? 21.141 4.227 -6.551 1 90.38 198 LEU A N 1
ATOM 1617 C CA . LEU A 1 198 ? 21.625 5.469 -7.129 1 90.38 198 LEU A CA 1
ATOM 1618 C C . LEU A 1 198 ? 20.672 5.988 -8.195 1 90.38 198 LEU A C 1
ATOM 1620 O O . LEU A 1 198 ? 20.453 7.199 -8.312 1 90.38 198 LEU A O 1
ATOM 1624 N N . VAL A 1 199 ? 20.031 5.09 -8.906 1 86.38 199 VAL A N 1
ATOM 1625 C CA . VAL A 1 199 ? 19.391 5.492 -10.148 1 86.38 199 VAL A CA 1
ATOM 1626 C C . VAL A 1 199 ? 17.875 5.57 -9.938 1 86.38 199 VAL A C 1
ATOM 1628 O O . VAL A 1 199 ? 17.203 6.387 -10.562 1 86.38 199 VAL A O 1
ATOM 1631 N N . MET A 1 200 ? 17.328 4.785 -9.141 1 87.75 200 MET A N 1
ATOM 1632 C CA . MET A 1 200 ? 15.883 4.621 -9.086 1 87.75 200 MET A CA 1
ATOM 1633 C C . MET A 1 200 ? 15.219 5.863 -8.5 1 87.75 200 MET A C 1
ATOM 1635 O O . MET A 1 200 ? 14.195 6.324 -9.016 1 87.75 200 MET A O 1
ATOM 1639 N N . PRO A 1 201 ? 15.773 6.395 -7.422 1 86.69 201 PRO A N 1
ATOM 1640 C CA . PRO A 1 201 ? 15.148 7.625 -6.934 1 86.69 201 PRO A CA 1
ATOM 1641 C C . PRO A 1 201 ? 15.344 8.805 -7.887 1 86.69 201 PRO A C 1
ATOM 1643 O O . PRO A 1 201 ? 16.406 8.938 -8.5 1 86.69 201 PRO A O 1
ATOM 1646 N N . ASN A 1 202 ? 14.266 9.523 -8.039 1 81.44 202 ASN A N 1
ATOM 1647 C CA . ASN A 1 202 ? 14.336 10.703 -8.898 1 81.44 202 ASN A CA 1
ATOM 1648 C C . ASN A 1 202 ? 15.023 11.867 -8.188 1 81.44 202 ASN A C 1
ATOM 1650 O O . ASN A 1 202 ? 14.477 12.969 -8.125 1 81.44 202 ASN A O 1
ATOM 1654 N N . THR A 1 203 ? 16.094 11.578 -7.477 1 76.19 203 THR A N 1
ATOM 1655 C CA . THR A 1 203 ? 16.922 12.562 -6.785 1 76.19 203 THR A CA 1
ATOM 1656 C C . THR A 1 203 ? 18.391 12.172 -6.852 1 76.19 203 THR A C 1
ATOM 1658 O O . THR A 1 203 ? 18.734 11.094 -7.336 1 76.19 203 THR A O 1
ATOM 1661 N N . MET A 1 204 ? 19.25 13.117 -6.434 1 79.75 204 MET A N 1
ATOM 1662 C CA . MET A 1 204 ? 20.688 12.852 -6.445 1 79.75 204 MET A CA 1
ATOM 1663 C C . MET A 1 204 ? 21.109 12.109 -5.184 1 79.75 204 MET A C 1
ATOM 1665 O O . MET A 1 204 ? 21.047 12.656 -4.082 1 79.75 204 MET A O 1
ATOM 1669 N N . VAL A 1 205 ? 21.422 10.859 -5.395 1 88.19 205 VAL A N 1
ATOM 1670 C CA . VAL A 1 205 ? 21.938 10.047 -4.297 1 88.19 205 VAL A CA 1
ATOM 1671 C C . VAL A 1 205 ? 23.453 9.969 -4.367 1 88.19 205 VAL A C 1
ATOM 1673 O O . VAL A 1 205 ? 24.031 9.805 -5.445 1 88.19 205 VAL A O 1
ATOM 1676 N N . LYS A 1 206 ? 24.125 10.18 -3.289 1 87.94 206 LYS A N 1
ATOM 1677 C CA . LYS A 1 206 ? 25.594 10.125 -3.229 1 87.94 206 LYS A CA 1
ATOM 1678 C C . LYS A 1 206 ? 26.094 8.68 -3.281 1 87.94 206 LYS A C 1
ATOM 1680 O O . LYS A 1 206 ? 25.406 7.77 -2.811 1 87.94 206 LYS A O 1
ATOM 1685 N N . ILE A 1 207 ? 27.266 8.438 -3.709 1 92.62 207 ILE A N 1
ATOM 1686 C CA . ILE A 1 207 ? 27.828 7.117 -3.979 1 92.62 207 ILE A CA 1
ATOM 1687 C C . ILE A 1 207 ? 28.141 6.418 -2.662 1 92.62 207 ILE A C 1
ATOM 1689 O O . ILE A 1 207 ? 27.922 5.211 -2.521 1 92.62 207 ILE A O 1
ATOM 1693 N N . ILE A 1 208 ? 28.547 7.137 -1.711 1 90.81 208 ILE A N 1
ATOM 1694 C CA . ILE A 1 208 ? 29.016 6.523 -0.477 1 90.81 208 ILE A CA 1
ATOM 1695 C C . ILE A 1 208 ? 27.844 5.941 0.304 1 90.81 208 ILE A C 1
ATOM 1697 O O . ILE A 1 208 ? 27.875 4.777 0.702 1 90.81 208 ILE A O 1
ATOM 1701 N N . PRO A 1 209 ? 26.828 6.754 0.517 1 91.31 209 PRO A N 1
ATOM 1702 C CA . PRO A 1 209 ? 25.672 6.18 1.205 1 91.31 209 PRO A CA 1
ATOM 1703 C C . PRO A 1 209 ? 25.078 4.988 0.459 1 91.31 209 PRO A C 1
ATOM 1705 O O . PRO A 1 209 ? 24.703 3.99 1.08 1 91.31 209 PRO A O 1
ATOM 1708 N N . ALA A 1 210 ? 25.031 5.055 -0.846 1 94.75 210 ALA A N 1
ATOM 1709 C CA . ALA A 1 210 ? 24.5 3.965 -1.66 1 94.75 210 ALA A CA 1
ATOM 1710 C C . ALA A 1 210 ? 25.375 2.719 -1.543 1 94.75 210 ALA A C 1
ATOM 1712 O O . ALA A 1 210 ? 24.859 1.598 -1.476 1 94.75 210 ALA A O 1
ATOM 1713 N N . PHE A 1 211 ? 26.656 2.959 -1.486 1 95.19 211 PHE A N 1
ATOM 1714 C CA . PHE A 1 211 ? 27.609 1.856 -1.39 1 95.19 211 PHE A CA 1
ATOM 1715 C C . PHE A 1 211 ? 27.469 1.145 -0.048 1 95.19 211 PHE A C 1
ATOM 1717 O O . PHE A 1 211 ? 27.391 -0.084 0.003 1 95.19 211 PHE A O 1
ATOM 1724 N N . ILE A 1 212 ? 27.406 1.878 0.981 1 92.94 212 ILE A N 1
ATOM 1725 C CA . ILE A 1 212 ? 27.328 1.306 2.32 1 92.94 212 ILE A CA 1
ATOM 1726 C C . ILE A 1 212 ? 26.031 0.515 2.465 1 92.94 212 ILE A C 1
ATOM 1728 O O . ILE A 1 212 ? 26.031 -0.621 2.945 1 92.94 212 ILE A O 1
ATOM 1732 N N . ALA A 1 213 ? 24.969 1.127 2.049 1 94.75 213 ALA A N 1
ATOM 1733 C CA . ALA A 1 213 ? 23.672 0.447 2.113 1 94.75 213 ALA A CA 1
ATOM 1734 C C . ALA A 1 213 ? 23.688 -0.829 1.276 1 94.75 213 ALA A C 1
ATOM 1736 O O . ALA A 1 213 ? 23.156 -1.859 1.698 1 94.75 213 ALA A O 1
ATOM 1737 N N . SER A 1 214 ? 24.297 -0.785 0.12 1 95.56 214 SER A N 1
ATOM 1738 C CA . SER A 1 214 ? 24.328 -1.934 -0.779 1 95.56 214 SER A CA 1
ATOM 1739 C C . SER A 1 214 ? 25.141 -3.078 -0.19 1 95.56 214 SER A C 1
ATOM 1741 O O . SER A 1 214 ? 24.844 -4.25 -0.416 1 95.56 214 SER A O 1
ATOM 1743 N N . VAL A 1 215 ? 26.188 -2.74 0.526 1 94.69 215 VAL A N 1
ATOM 1744 C CA . VAL A 1 215 ? 26.984 -3.775 1.189 1 94.69 215 VAL A CA 1
ATOM 1745 C C . VAL A 1 215 ? 26.125 -4.477 2.244 1 94.69 215 VAL A C 1
ATOM 1747 O O . VAL A 1 215 ? 26.109 -5.707 2.316 1 94.69 215 VAL A O 1
ATOM 1750 N N . ILE A 1 216 ? 25.438 -3.701 2.988 1 94.5 216 ILE A N 1
ATOM 1751 C CA . ILE A 1 216 ? 24.578 -4.242 4.035 1 94.5 216 ILE A CA 1
ATOM 1752 C C . ILE A 1 216 ? 23.484 -5.117 3.412 1 94.5 216 ILE A C 1
ATOM 1754 O O . ILE A 1 216 ? 23.234 -6.23 3.875 1 94.5 216 ILE A O 1
ATOM 1758 N N . VAL A 1 217 ? 22.922 -4.652 2.377 1 95.56 217 VAL A N 1
ATOM 1759 C CA . VAL A 1 217 ? 21.828 -5.355 1.699 1 95.56 217 VAL A CA 1
ATOM 1760 C C . VAL A 1 217 ? 22.359 -6.633 1.058 1 95.56 217 VAL A C 1
ATOM 1762 O O . VAL A 1 217 ? 21.703 -7.676 1.1 1 95.56 217 VAL A O 1
ATOM 1765 N N . SER A 1 218 ? 23.531 -6.551 0.492 1 93.75 218 SER A N 1
ATOM 1766 C CA . SER A 1 218 ? 24.141 -7.727 -0.128 1 93.75 218 SER A CA 1
ATOM 1767 C C . SER A 1 218 ? 24.422 -8.805 0.906 1 93.75 218 SER A C 1
ATOM 1769 O O . SER A 1 218 ? 24.219 -9.992 0.649 1 93.75 218 SER A O 1
ATOM 1771 N N . ILE A 1 219 ? 24.891 -8.383 2.006 1 94.06 219 ILE A N 1
ATOM 1772 C CA . ILE A 1 219 ? 25.141 -9.328 3.082 1 94.06 219 ILE A CA 1
ATOM 1773 C C . ILE A 1 219 ? 23.828 -9.945 3.562 1 94.06 219 ILE A C 1
ATOM 1775 O O . ILE A 1 219 ? 23.75 -11.156 3.777 1 94.06 219 ILE A O 1
ATOM 1779 N N . ALA A 1 220 ? 22.875 -9.078 3.758 1 94.31 220 ALA A N 1
ATOM 1780 C CA . ALA A 1 220 ? 21.562 -9.562 4.164 1 94.31 220 ALA A CA 1
ATOM 1781 C C . ALA A 1 220 ? 21 -10.555 3.15 1 94.31 220 ALA A C 1
ATOM 1783 O O . ALA A 1 220 ? 20.406 -11.57 3.527 1 94.31 220 ALA A O 1
ATOM 1784 N N . PHE A 1 221 ? 21.234 -10.273 1.88 1 92 221 PHE A N 1
ATOM 1785 C CA . PHE A 1 221 ? 20.75 -11.156 0.821 1 92 221 PHE A CA 1
ATOM 1786 C C . PHE A 1 221 ? 21.484 -12.492 0.853 1 92 221 PHE A C 1
ATOM 1788 O O . PHE A 1 221 ? 20.875 -13.539 0.64 1 92 221 PHE A O 1
ATOM 1795 N N . LEU A 1 222 ? 22.75 -12.445 1.036 1 89.75 222 LEU A N 1
ATOM 1796 C CA . LEU A 1 222 ? 23.531 -13.68 1.105 1 89.75 222 LEU A CA 1
ATOM 1797 C C . LEU A 1 222 ? 23.109 -14.523 2.301 1 89.75 222 LEU A C 1
ATOM 1799 O O . LEU A 1 222 ? 23.016 -15.75 2.197 1 89.75 222 LEU A O 1
ATOM 1803 N N . LEU A 1 223 ? 22.891 -13.859 3.398 1 91.31 223 LEU A N 1
ATOM 1804 C CA . LEU A 1 223 ? 22.406 -14.555 4.586 1 91.31 223 LEU A CA 1
ATOM 1805 C C . LEU A 1 223 ? 21.031 -15.164 4.336 1 91.31 223 LEU A C 1
ATOM 1807 O O . LEU A 1 223 ? 20.766 -16.297 4.73 1 91.31 223 LEU A O 1
ATOM 1811 N N . PHE A 1 224 ? 20.234 -14.406 3.719 1 92.06 224 PHE A N 1
ATOM 1812 C CA . PHE A 1 224 ? 18.906 -14.883 3.391 1 92.06 224 PHE A CA 1
ATOM 1813 C C . PHE A 1 224 ? 18.969 -16.078 2.445 1 92.06 224 PHE A C 1
ATOM 1815 O O . PHE A 1 224 ? 18.266 -17.062 2.631 1 92.06 224 PHE A O 1
ATOM 1822 N N . GLN A 1 225 ? 19.797 -15.938 1.482 1 86.06 225 GLN A N 1
ATOM 1823 C CA . GLN A 1 225 ? 19.969 -17.031 0.529 1 86.06 225 GLN A CA 1
ATOM 1824 C C . GLN A 1 225 ? 20.438 -18.297 1.225 1 86.06 225 GLN A C 1
ATOM 1826 O O . GLN A 1 225 ? 20 -19.406 0.891 1 86.06 225 GLN A O 1
ATOM 1831 N N . TYR A 1 226 ? 21.312 -18.141 2.084 1 84.62 226 TYR A N 1
ATOM 1832 C CA . TYR A 1 226 ? 21.828 -19.281 2.84 1 84.62 226 TYR A CA 1
ATOM 1833 C C . TYR A 1 226 ? 20.719 -19.938 3.646 1 84.62 226 TYR A C 1
ATOM 1835 O O . TYR A 1 226 ? 20.562 -21.172 3.613 1 84.62 226 TYR A O 1
ATOM 1843 N N . ILE A 1 227 ? 19.922 -19.203 4.316 1 85.88 227 ILE A N 1
ATOM 1844 C CA . ILE A 1 227 ? 18.812 -19.703 5.113 1 85.88 227 ILE A CA 1
ATOM 1845 C C . ILE A 1 227 ? 17.797 -20.406 4.203 1 85.88 227 ILE A C 1
ATOM 1847 O O . ILE A 1 227 ? 17.25 -21.453 4.559 1 85.88 227 ILE A O 1
ATOM 1851 N N . PHE A 1 228 ? 17.672 -19.812 3.113 1 82.38 228 PHE A N 1
ATOM 1852 C CA . PHE A 1 228 ? 16.703 -20.359 2.172 1 82.38 228 PHE A CA 1
ATOM 1853 C C . PHE A 1 228 ? 17.156 -21.703 1.63 1 82.38 228 PHE A C 1
ATOM 1855 O O . PHE A 1 228 ? 16.344 -22.609 1.459 1 82.38 228 PHE A O 1
ATOM 1862 N N . ILE A 1 229 ? 18.359 -21.812 1.308 1 78.75 229 ILE A N 1
ATOM 1863 C CA . ILE A 1 229 ? 18.906 -23.062 0.813 1 78.75 229 ILE A CA 1
ATOM 1864 C C . ILE A 1 229 ? 18.75 -24.156 1.883 1 78.75 229 ILE A C 1
ATOM 1866 O O . ILE A 1 229 ? 18.375 -25.281 1.58 1 78.75 229 ILE A O 1
ATOM 1870 N N . LEU A 1 230 ? 18.969 -23.844 3.115 1 77.81 230 LEU A N 1
ATOM 1871 C CA . LEU A 1 230 ? 18.812 -24.781 4.219 1 77.81 230 LEU A CA 1
ATOM 1872 C C . LEU A 1 230 ? 17.359 -25.219 4.359 1 77.81 230 LEU A C 1
ATOM 1874 O O . LEU A 1 230 ? 17.078 -26.391 4.594 1 77.81 230 LEU A O 1
ATOM 1878 N N . LEU A 1 231 ? 16.484 -24.281 4.141 1 74.69 231 LEU A N 1
ATOM 1879 C CA . LEU A 1 231 ? 15.055 -24.562 4.246 1 74.69 231 LEU A CA 1
ATOM 1880 C C . LEU A 1 231 ? 14.602 -25.453 3.094 1 74.69 231 LEU A C 1
ATOM 1882 O O . LEU A 1 231 ? 13.742 -26.328 3.277 1 74.69 231 LEU A O 1
ATOM 1886 N N . GLN A 1 232 ? 15.141 -25.188 1.979 1 73.12 232 GLN A N 1
ATOM 1887 C CA . GLN A 1 232 ? 14.781 -25.984 0.809 1 73.12 232 GLN A CA 1
ATOM 1888 C C . GLN A 1 232 ? 15.227 -27.438 0.975 1 73.12 232 GLN A C 1
ATOM 1890 O O . GLN A 1 232 ? 14.562 -28.344 0.484 1 73.12 232 GLN A O 1
ATOM 1895 N N . PHE A 1 233 ? 16.359 -27.625 1.527 1 70.88 233 PHE A N 1
ATOM 1896 C CA . PHE A 1 233 ? 16.828 -28.984 1.782 1 70.88 233 PHE A CA 1
ATOM 1897 C C . PHE A 1 233 ? 15.867 -29.719 2.707 1 70.88 233 PHE A C 1
ATOM 1899 O O . PHE A 1 233 ? 15.625 -30.922 2.535 1 70.88 233 PHE A O 1
ATOM 1906 N N . LEU A 1 234 ? 15.328 -28.938 3.568 1 67.88 234 LEU A N 1
ATOM 1907 C CA . LEU A 1 234 ? 14.375 -29.531 4.504 1 67.88 234 LEU A CA 1
ATOM 1908 C C . LEU A 1 234 ? 13.055 -29.844 3.807 1 67.88 234 LEU A C 1
ATOM 1910 O O . LEU A 1 234 ? 12.344 -30.766 4.207 1 67.88 234 LEU A O 1
ATOM 1914 N N . LEU A 1 235 ? 12.844 -29.078 2.664 1 66.19 235 LEU A N 1
ATOM 1915 C CA . LEU A 1 235 ? 11.562 -29.203 1.979 1 66.19 235 LEU A CA 1
ATOM 1916 C C . LEU A 1 235 ? 11.656 -30.203 0.825 1 66.19 235 LEU A C 1
ATOM 1918 O O . LEU A 1 235 ? 10.633 -30.547 0.224 1 66.19 235 LEU A O 1
ATOM 1922 N N . ILE A 1 236 ? 12.789 -30.578 0.358 1 60.34 236 ILE A N 1
ATOM 1923 C CA . ILE A 1 236 ? 13 -31.469 -0.776 1 60.34 236 ILE A CA 1
ATOM 1924 C C . ILE A 1 236 ? 12.094 -32.688 -0.645 1 60.34 236 ILE A C 1
ATOM 1926 O O . ILE A 1 236 ? 11.477 -33.125 -1.621 1 60.34 236 ILE A O 1
ATOM 1930 N N . GLY A 1 237 ? 12 -33.312 0.437 1 58.75 237 GLY A N 1
ATOM 1931 C CA . GLY A 1 237 ? 11.156 -34.5 0.569 1 58.75 237 GLY A CA 1
ATOM 1932 C C . GLY A 1 237 ? 9.68 -34.188 0.455 1 58.75 237 GLY A C 1
ATOM 1933 O O . GLY A 1 237 ? 8.875 -35.062 0.153 1 58.75 237 GLY A O 1
ATOM 1934 N N . TYR A 1 238 ? 9.391 -32.906 0.486 1 58.16 238 TYR A N 1
ATOM 1935 C CA . TYR A 1 238 ? 7.98 -32.5 0.512 1 58.16 238 TYR A CA 1
ATOM 1936 C C . TYR A 1 238 ? 7.488 -32.156 -0.884 1 58.16 238 TYR A C 1
ATOM 1938 O O . TYR A 1 238 ? 6.285 -32.188 -1.149 1 58.16 238 TYR A O 1
ATOM 1946 N N . ASN A 1 239 ? 8.422 -31.859 -1.772 1 57.41 239 ASN A N 1
ATOM 1947 C CA . ASN A 1 239 ? 8.055 -31.469 -3.129 1 57.41 239 ASN A CA 1
ATOM 1948 C C . ASN A 1 239 ? 7.289 -32.562 -3.852 1 57.41 239 ASN A C 1
ATOM 1950 O O . ASN A 1 239 ? 6.395 -32.281 -4.652 1 57.41 239 ASN A O 1
ATOM 1954 N N . THR A 1 240 ? 7.684 -33.75 -3.541 1 56.62 240 THR A N 1
ATOM 1955 C CA . THR A 1 240 ? 7.023 -34.844 -4.23 1 56.62 240 THR A CA 1
ATOM 1956 C C . THR A 1 240 ? 5.551 -34.906 -3.838 1 56.62 240 THR A C 1
ATOM 1958 O O . THR A 1 240 ? 4.703 -35.281 -4.656 1 56.62 240 THR A O 1
ATOM 1961 N N . VAL A 1 241 ? 5.363 -34.5 -2.607 1 56.12 241 VAL A N 1
ATOM 1962 C CA . VAL A 1 241 ? 4.008 -34.688 -2.105 1 56.12 241 VAL A CA 1
ATOM 1963 C C . VAL A 1 241 ? 3.174 -33.438 -2.381 1 56.12 241 VAL A C 1
ATOM 1965 O O . VAL A 1 241 ? 1.993 -33.531 -2.725 1 56.12 241 VAL A O 1
ATOM 1968 N N . TYR A 1 242 ? 3.918 -32.344 -2.314 1 61.44 242 TYR A N 1
ATOM 1969 C CA . TYR A 1 242 ? 3.109 -31.125 -2.359 1 61.44 242 TYR A CA 1
ATOM 1970 C C . TYR A 1 242 ? 3.229 -30.438 -3.715 1 61.44 242 TYR A C 1
ATOM 1972 O O . TYR A 1 242 ? 2.486 -29.5 -4.012 1 61.44 242 TYR A O 1
ATOM 1980 N N . GLY A 1 243 ? 3.939 -31.141 -4.645 1 58.81 243 GLY A N 1
ATOM 1981 C CA . GLY A 1 243 ? 4.004 -30.812 -6.059 1 58.81 243 GLY A CA 1
ATOM 1982 C C . GLY A 1 243 ? 4.375 -29.359 -6.316 1 58.81 243 GLY A C 1
ATOM 1983 O O . GLY A 1 243 ? 4.984 -28.719 -5.465 1 58.81 243 GLY A O 1
ATOM 1984 N N . GLY A 1 244 ? 4.105 -28.859 -7.473 1 63.12 244 GLY A N 1
ATOM 1985 C CA . GLY A 1 244 ? 4.414 -27.594 -8.109 1 63.12 244 GLY A CA 1
ATOM 1986 C C . GLY A 1 244 ? 3.783 -26.406 -7.406 1 63.12 244 GLY A C 1
ATOM 1987 O O . GLY A 1 244 ? 4.312 -25.297 -7.461 1 63.12 244 GLY A O 1
ATOM 1988 N N . PHE A 1 245 ? 2.809 -26.688 -6.535 1 67.75 245 PHE A N 1
ATOM 1989 C CA . PHE A 1 245 ? 2.123 -25.547 -5.941 1 67.75 245 PHE A CA 1
ATOM 1990 C C . PHE A 1 245 ? 2.902 -25 -4.742 1 67.75 245 PHE A C 1
ATOM 1992 O O . PHE A 1 245 ? 2.836 -23.812 -4.438 1 67.75 245 PHE A O 1
ATOM 1999 N N . SER A 1 246 ? 3.592 -25.953 -4.082 1 73.25 246 SER A N 1
ATOM 2000 C CA . SER A 1 246 ? 4.41 -25.484 -2.969 1 73.25 246 SER A CA 1
ATOM 2001 C C . SER A 1 246 ? 5.457 -24.469 -3.438 1 73.25 246 SER A C 1
ATOM 2003 O O . SER A 1 246 ? 5.805 -23.547 -2.705 1 73.25 246 SER A O 1
ATOM 2005 N N . VAL A 1 247 ? 5.859 -24.625 -4.707 1 75.5 247 VAL A N 1
ATOM 2006 C CA . VAL A 1 247 ? 6.883 -23.766 -5.277 1 75.5 247 VAL A CA 1
ATOM 2007 C C . VAL A 1 247 ? 6.355 -22.328 -5.391 1 75.5 247 VAL A C 1
ATOM 2009 O O . VAL A 1 247 ? 7.086 -21.375 -5.152 1 75.5 247 VAL A O 1
ATOM 2012 N N . ILE A 1 248 ? 5.094 -22.25 -5.641 1 78.12 248 ILE A N 1
ATOM 2013 C CA . ILE A 1 248 ? 4.488 -20.938 -5.82 1 78.12 248 ILE A CA 1
ATOM 2014 C C . ILE A 1 248 ? 4.48 -20.188 -4.492 1 78.12 248 ILE A C 1
ATOM 2016 O O . ILE A 1 248 ? 4.863 -19.016 -4.43 1 78.12 248 ILE A O 1
ATOM 2020 N N . PHE A 1 249 ? 4.156 -20.828 -3.453 1 80.56 249 PHE A N 1
ATOM 2021 C CA . PHE A 1 249 ? 4.07 -20.203 -2.143 1 80.56 249 PHE A CA 1
ATOM 2022 C C . PHE A 1 249 ? 5.453 -19.812 -1.633 1 80.56 249 PHE A C 1
ATOM 2024 O O . PHE A 1 249 ? 5.645 -18.734 -1.093 1 80.56 249 PHE A O 1
ATOM 2031 N N . ILE A 1 250 ? 6.328 -20.781 -1.84 1 82.38 250 ILE A N 1
ATOM 2032 C CA . ILE A 1 250 ? 7.703 -20.516 -1.416 1 82.38 250 ILE A CA 1
ATOM 2033 C C . ILE A 1 250 ? 8.273 -19.344 -2.203 1 82.38 250 ILE A C 1
ATOM 2035 O O . ILE A 1 250 ? 8.953 -18.484 -1.641 1 82.38 250 ILE A O 1
ATOM 2039 N N . PHE A 1 251 ? 7.984 -19.344 -3.422 1 86.19 251 PHE A N 1
ATOM 2040 C CA . PHE A 1 251 ? 8.453 -18.266 -4.281 1 86.19 251 PHE A CA 1
ATOM 2041 C C . PHE A 1 251 ? 7.879 -16.922 -3.83 1 86.19 251 PHE A C 1
ATOM 2043 O O . PHE A 1 251 ? 8.586 -15.914 -3.807 1 86.19 251 PHE A O 1
ATOM 2050 N N . LEU A 1 252 ? 6.609 -16.906 -3.486 1 88.5 252 LEU A N 1
ATOM 2051 C CA . LEU A 1 252 ? 5.961 -15.672 -3.049 1 88.5 252 LEU A CA 1
ATOM 2052 C C . LEU A 1 252 ? 6.613 -15.133 -1.78 1 88.5 252 LEU A C 1
ATOM 2054 O O . LEU A 1 252 ? 6.891 -13.938 -1.678 1 88.5 252 LEU A O 1
ATOM 2058 N N . ILE A 1 253 ? 6.863 -16.016 -0.931 1 87.75 253 ILE A N 1
ATOM 2059 C CA . ILE A 1 253 ? 7.488 -15.633 0.326 1 87.75 253 ILE A CA 1
ATOM 2060 C C . ILE A 1 253 ? 8.906 -15.133 0.06 1 87.75 253 ILE A C 1
ATOM 2062 O O . ILE A 1 253 ? 9.336 -14.125 0.634 1 87.75 253 ILE A O 1
ATOM 2066 N N . TRP A 1 254 ? 9.617 -15.82 -0.778 1 90.69 254 TRP A N 1
ATOM 2067 C CA . TRP A 1 254 ? 10.977 -15.453 -1.161 1 90.69 254 TRP A CA 1
ATOM 2068 C C . TRP A 1 254 ? 11.008 -14.055 -1.771 1 90.69 254 TRP A C 1
ATOM 2070 O O . TRP A 1 254 ? 11.852 -13.234 -1.407 1 90.69 254 TRP A O 1
ATOM 2080 N N . VAL A 1 255 ? 10.078 -13.82 -2.66 1 93.56 255 VAL A N 1
ATOM 2081 C CA . VAL A 1 255 ? 10.023 -12.531 -3.34 1 93.56 255 VAL A CA 1
ATOM 2082 C C . VAL A 1 255 ? 9.719 -11.43 -2.328 1 93.56 255 VAL A C 1
ATOM 2084 O O . VAL A 1 255 ? 10.305 -10.344 -2.395 1 93.56 255 VAL A O 1
ATOM 2087 N N . ARG A 1 256 ? 8.812 -11.703 -1.464 1 93.12 256 ARG A N 1
ATOM 2088 C CA . ARG A 1 256 ? 8.43 -10.703 -0.469 1 93.12 256 ARG A CA 1
ATOM 2089 C C . ARG A 1 256 ? 9.617 -10.328 0.409 1 93.12 256 ARG A C 1
ATOM 2091 O O . ARG A 1 256 ? 9.836 -9.141 0.687 1 93.12 256 ARG A O 1
ATOM 2098 N N . ILE A 1 257 ? 10.383 -11.305 0.829 1 94.12 257 ILE A N 1
ATOM 2099 C CA . ILE A 1 257 ? 11.531 -11.055 1.689 1 94.12 257 ILE A CA 1
ATOM 2100 C C . ILE A 1 257 ? 12.602 -10.289 0.911 1 94.12 257 ILE A C 1
ATOM 2102 O O . ILE A 1 257 ? 13.25 -9.391 1.451 1 94.12 257 ILE A O 1
ATOM 2106 N N . CYS A 1 258 ? 12.766 -10.664 -0.321 1 94.25 258 CYS A N 1
ATOM 2107 C CA . CYS A 1 258 ? 13.711 -9.945 -1.17 1 94.25 258 CYS A CA 1
ATOM 2108 C C . CYS A 1 258 ? 13.383 -8.461 -1.217 1 94.25 258 CYS A C 1
ATOM 2110 O O . CYS A 1 258 ? 14.266 -7.617 -1.018 1 94.25 258 CYS A O 1
ATOM 2112 N N . TRP A 1 259 ? 12.148 -8.141 -1.431 1 95.06 259 TRP A N 1
ATOM 2113 C CA . TRP A 1 259 ? 11.766 -6.734 -1.541 1 95.06 259 TRP A CA 1
ATOM 2114 C C . TRP A 1 259 ? 11.836 -6.043 -0.183 1 95.06 259 TRP A C 1
ATOM 2116 O O . TRP A 1 259 ? 12.109 -4.844 -0.105 1 95.06 259 TRP A O 1
ATOM 2126 N N . PHE A 1 260 ? 11.531 -6.797 0.851 1 95.31 260 PHE A N 1
ATOM 2127 C CA . PHE A 1 260 ? 11.703 -6.238 2.188 1 95.31 260 PHE A CA 1
ATOM 2128 C C . PHE A 1 260 ? 13.133 -5.758 2.391 1 95.31 260 PHE A C 1
ATOM 2130 O O . PHE A 1 260 ? 13.359 -4.641 2.865 1 95.31 260 PHE A O 1
ATOM 2137 N N . ILE A 1 261 ? 14.086 -6.566 1.984 1 95.94 261 ILE A N 1
ATOM 2138 C CA . ILE A 1 261 ? 15.5 -6.254 2.148 1 95.94 261 ILE A CA 1
ATOM 2139 C C . ILE A 1 261 ? 15.867 -5.055 1.276 1 95.94 261 ILE A C 1
ATOM 2141 O O . ILE A 1 261 ? 16.547 -4.133 1.733 1 95.94 261 ILE A O 1
ATOM 2145 N N . VAL A 1 262 ? 15.414 -5.031 0.078 1 95.75 262 VAL A N 1
ATOM 2146 C CA . VAL A 1 262 ? 15.742 -3.971 -0.871 1 95.75 262 VAL A CA 1
ATOM 2147 C C . VAL A 1 262 ? 15.188 -2.641 -0.374 1 95.75 262 VAL A C 1
ATOM 2149 O O . VAL A 1 262 ? 15.875 -1.62 -0.398 1 95.75 262 VAL A O 1
ATOM 2152 N N . ILE A 1 263 ? 13.922 -2.635 0.06 1 95.25 263 ILE A N 1
ATOM 2153 C CA . ILE A 1 263 ? 13.281 -1.407 0.517 1 95.25 263 ILE A CA 1
ATOM 2154 C C . ILE A 1 263 ? 13.945 -0.931 1.809 1 95.25 263 ILE A C 1
ATOM 2156 O O . ILE A 1 263 ? 14.117 0.272 2.018 1 95.25 263 ILE A O 1
ATOM 2160 N N . LEU A 1 264 ? 14.258 -1.883 2.658 1 94.38 264 LEU A N 1
ATOM 2161 C CA . LEU A 1 264 ? 15 -1.521 3.861 1 94.38 264 LEU A CA 1
ATOM 2162 C C . LEU A 1 264 ? 16.312 -0.832 3.502 1 94.38 264 LEU A C 1
ATOM 2164 O O . LEU A 1 264 ? 16.719 0.126 4.168 1 94.38 264 LEU A O 1
ATOM 2168 N N . GLY A 1 265 ? 17 -1.332 2.551 1 95.56 265 GLY A N 1
ATOM 2169 C CA . GLY A 1 265 ? 18.219 -0.71 2.072 1 95.56 265 GLY A CA 1
ATOM 2170 C C . GLY A 1 265 ? 18.016 0.715 1.595 1 95.56 265 GLY A C 1
ATOM 2171 O O . GLY A 1 265 ? 18.891 1.572 1.8 1 95.56 265 GLY A O 1
ATOM 2172 N N . ALA A 1 266 ? 16.906 0.937 0.94 1 94.31 266 ALA A N 1
ATOM 2173 C CA . ALA A 1 266 ? 16.594 2.293 0.494 1 94.31 266 ALA A CA 1
ATOM 2174 C C . ALA A 1 266 ? 16.453 3.242 1.681 1 94.31 266 ALA A C 1
ATOM 2176 O O . ALA A 1 266 ? 16.922 4.387 1.623 1 94.31 266 ALA A O 1
ATOM 2177 N N . HIS A 1 267 ? 15.844 2.77 2.74 1 91.44 267 HIS A N 1
ATOM 2178 C CA . HIS A 1 267 ? 15.734 3.574 3.953 1 91.44 267 HIS A CA 1
ATOM 2179 C C . HIS A 1 267 ? 17.109 3.828 4.566 1 91.44 267 HIS A C 1
ATOM 2181 O O . HIS A 1 267 ? 17.375 4.926 5.062 1 91.44 267 HIS A O 1
ATOM 2187 N N . ILE A 1 268 ? 17.938 2.807 4.535 1 91.94 268 ILE A N 1
ATOM 2188 C CA . ILE A 1 268 ? 19.281 2.941 5.074 1 91.94 268 ILE A CA 1
ATOM 2189 C C . ILE A 1 268 ? 20.062 3.988 4.277 1 91.94 268 ILE A C 1
ATOM 2191 O O . ILE A 1 268 ? 20.75 4.836 4.855 1 91.94 268 ILE A O 1
ATOM 2195 N N . THR A 1 269 ? 19.953 3.902 2.977 1 93.12 269 THR A N 1
ATOM 2196 C CA . THR A 1 269 ? 20.625 4.863 2.117 1 93.12 269 THR A CA 1
ATOM 2197 C C . THR A 1 269 ? 20.203 6.289 2.457 1 93.12 269 THR A C 1
ATOM 2199 O O . THR A 1 269 ? 21.047 7.184 2.566 1 93.12 269 THR A O 1
ATOM 2202 N N . TYR A 1 270 ? 18.953 6.484 2.559 1 87.94 270 TYR A N 1
ATOM 2203 C CA . TYR A 1 270 ? 18.406 7.797 2.891 1 87.94 270 TYR A CA 1
ATOM 2204 C C . TYR A 1 270 ? 18.922 8.281 4.238 1 87.94 270 TYR A C 1
ATOM 2206 O O . TYR A 1 270 ? 19.312 9.438 4.383 1 87.94 270 TYR A O 1
ATOM 2214 N N . LEU A 1 271 ? 18.906 7.379 5.211 1 81.06 271 LEU A N 1
ATOM 2215 C CA . LEU A 1 271 ? 19.328 7.734 6.562 1 81.06 271 LEU A CA 1
ATOM 2216 C C . LEU A 1 271 ? 20.797 8.102 6.602 1 81.06 271 LEU A C 1
ATOM 2218 O O . LEU A 1 271 ? 21.188 9.047 7.293 1 81.06 271 LEU A O 1
ATOM 2222 N N . ILE A 1 272 ? 21.641 7.324 5.941 1 83.12 272 ILE A N 1
ATOM 2223 C CA . ILE A 1 272 ? 23.078 7.586 5.922 1 83.12 272 ILE A CA 1
ATOM 2224 C C . ILE A 1 272 ? 23.344 8.938 5.25 1 83.12 272 ILE A C 1
ATOM 2226 O O . ILE A 1 272 ? 24.172 9.719 5.719 1 83.12 272 ILE A O 1
ATOM 2230 N N . GLN A 1 273 ? 22.656 9.102 4.18 1 81.19 273 GLN A N 1
ATOM 2231 C CA . GLN A 1 273 ? 22.891 10.336 3.43 1 81.19 273 GLN A CA 1
ATOM 2232 C C . GLN A 1 273 ? 22.344 11.547 4.18 1 81.19 273 GLN A C 1
ATOM 2234 O O . GLN A 1 273 ? 22.906 12.641 4.098 1 81.19 273 GLN A O 1
ATOM 2239 N N . ASN A 1 274 ? 21.219 11.391 4.82 1 66.06 274 ASN A N 1
ATOM 2240 C CA . ASN A 1 274 ? 20.547 12.523 5.457 1 66.06 274 ASN A CA 1
ATOM 2241 C C . ASN A 1 274 ? 20.734 12.492 6.973 1 66.06 274 ASN A C 1
ATOM 2243 O O . ASN A 1 274 ? 20.016 13.18 7.703 1 66.06 274 ASN A O 1
ATOM 2247 N N . ALA A 1 275 ? 21.328 11.508 7.645 1 58.41 275 ALA A N 1
ATOM 2248 C CA . ALA A 1 275 ? 21.594 11.32 9.07 1 58.41 275 ALA A CA 1
ATOM 2249 C C . ALA A 1 275 ? 21.969 12.648 9.734 1 58.41 275 ALA A C 1
ATOM 2251 O O . ALA A 1 275 ? 21.656 12.859 10.914 1 58.41 275 ALA A O 1
ATOM 2252 N N . ASN A 1 276 ? 22.859 13.461 9.203 1 44.84 276 ASN A N 1
ATOM 2253 C CA . ASN A 1 276 ? 23.078 14.68 9.977 1 44.84 276 ASN A CA 1
ATOM 2254 C C . ASN A 1 276 ? 21.781 15.406 10.273 1 44.84 276 ASN A C 1
ATOM 2256 O O . ASN A 1 276 ? 21.719 16.234 11.18 1 44.84 276 ASN A O 1
ATOM 2260 N N . PHE A 1 277 ? 20.875 15.422 9.531 1 36.47 277 PHE A N 1
ATOM 2261 C CA . PHE A 1 277 ? 19.734 16.328 9.555 1 36.47 277 PHE A CA 1
ATOM 2262 C C . PHE A 1 277 ? 18.562 15.695 10.305 1 36.47 277 PHE A C 1
ATOM 2264 O O . PHE A 1 277 ? 17.906 16.359 11.109 1 36.47 277 PHE A O 1
ATOM 2271 N N . ASP A 1 278 ? 17.844 14.57 9.828 1 40.12 278 ASP A N 1
ATOM 2272 C CA . ASP A 1 278 ? 16.438 14.172 9.797 1 40.12 278 ASP A CA 1
ATOM 2273 C C . ASP A 1 278 ? 16.078 13.359 11.039 1 40.12 278 ASP A C 1
ATOM 2275 O O . ASP A 1 278 ? 15.07 12.641 11.047 1 40.12 278 ASP A O 1
ATOM 2279 N N . ILE A 1 279 ? 16.875 13.172 11.906 1 36.72 279 ILE A N 1
ATOM 2280 C CA . ILE A 1 279 ? 16.531 12.156 12.891 1 36.72 279 ILE A CA 1
ATOM 2281 C C . ILE A 1 279 ? 15.102 12.367 13.383 1 36.72 279 ILE A C 1
ATOM 2283 O O . ILE A 1 279 ? 14.344 11.414 13.539 1 36.72 279 ILE A O 1
ATOM 2287 N N . ASN A 1 280 ? 14.883 13.547 14.086 1 35.41 280 ASN A N 1
ATOM 2288 C CA . ASN A 1 280 ? 13.711 13.688 14.938 1 35.41 280 ASN A CA 1
ATOM 2289 C C . ASN A 1 280 ? 12.43 13.82 14.117 1 35.41 280 ASN A C 1
ATOM 2291 O O . ASN A 1 280 ? 11.328 13.773 14.672 1 35.41 280 ASN A O 1
ATOM 2295 N N . ILE A 1 281 ? 12.375 14.5 12.977 1 37.16 281 ILE A N 1
ATOM 2296 C CA . ILE A 1 281 ? 11.18 15.164 12.492 1 37.16 281 ILE A CA 1
ATOM 2297 C C . ILE A 1 281 ? 10.414 14.234 11.547 1 37.16 281 ILE A C 1
ATOM 2299 O O . ILE A 1 281 ? 9.453 14.648 10.906 1 37.16 281 ILE A O 1
ATOM 2303 N N . GLU A 1 282 ? 10.93 13.125 11.164 1 39.59 282 GLU A N 1
ATOM 2304 C CA . GLU A 1 282 ? 10.641 12.656 9.812 1 39.59 282 GLU A CA 1
ATOM 2305 C C . GLU A 1 282 ? 9.172 12.258 9.672 1 39.59 282 GLU A C 1
ATOM 2307 O O . GLU A 1 282 ? 8.805 11.57 8.711 1 39.59 282 GLU A O 1
ATOM 2312 N N . ASN A 1 283 ? 8.477 12.133 10.617 1 36.16 283 ASN A N 1
ATOM 2313 C CA . ASN A 1 283 ? 7.203 11.648 10.102 1 36.16 283 ASN A CA 1
ATOM 2314 C C . ASN A 1 283 ? 6.594 12.625 9.102 1 36.16 283 ASN A C 1
ATOM 2316 O O . ASN A 1 283 ? 6.449 13.812 9.406 1 36.16 283 ASN A O 1
ATOM 2320 N N . ASP A 1 284 ? 6.867 12.586 7.922 1 38.56 284 ASP A N 1
ATOM 2321 C CA . ASP A 1 284 ? 6.344 13.352 6.793 1 38.56 284 ASP A CA 1
ATOM 2322 C C . ASP A 1 284 ? 5.027 14.031 7.152 1 38.56 284 ASP A C 1
ATOM 2324 O O . ASP A 1 284 ? 4.719 15.109 6.637 1 38.56 284 ASP A O 1
ATOM 2328 N N . SER A 1 285 ? 3.959 13.258 7.434 1 40.66 285 SER A N 1
ATOM 2329 C CA . SER A 1 285 ? 2.758 13.992 7.816 1 40.66 285 SER A CA 1
ATOM 2330 C C . SER A 1 285 ? 2.998 14.828 9.07 1 40.66 285 SER A C 1
ATOM 2332 O O . SER A 1 285 ? 2.676 14.406 10.18 1 40.66 285 SER A O 1
ATOM 2334 N N . ILE A 1 286 ? 4.125 15.305 9.211 1 43.69 286 ILE A N 1
ATOM 2335 C CA . ILE A 1 286 ? 4.465 16.031 10.43 1 43.69 286 ILE A CA 1
ATOM 2336 C C . ILE A 1 286 ? 3.373 17.062 10.734 1 43.69 286 ILE A C 1
ATOM 2338 O O . ILE A 1 286 ? 3.168 18 9.969 1 43.69 286 ILE A O 1
ATOM 2342 N N . ASN A 1 287 ? 2.416 16.609 11.211 1 50.41 287 ASN A N 1
ATOM 2343 C CA . ASN A 1 287 ? 1.535 17.547 11.906 1 50.41 287 ASN A CA 1
ATOM 2344 C C . ASN A 1 287 ? 2.32 18.5 12.805 1 50.41 287 ASN A C 1
ATOM 2346 O O . ASN A 1 287 ? 2.469 18.234 14.008 1 50.41 287 ASN A O 1
ATOM 2350 N N . ILE A 1 288 ? 3.234 19.344 12.094 1 55.97 288 ILE A N 1
ATOM 2351 C CA . ILE A 1 288 ? 3.955 20.359 12.852 1 55.97 288 ILE A CA 1
ATOM 2352 C C . ILE A 1 288 ? 2.969 21.375 13.414 1 55.97 288 ILE A C 1
ATOM 2354 O O . ILE A 1 288 ? 1.94 21.672 12.797 1 55.97 288 ILE A O 1
ATOM 2358 N N . SER A 1 289 ? 3.332 21.719 14.562 1 63.12 289 SER A N 1
ATOM 2359 C CA . SER A 1 289 ? 2.502 22.766 15.164 1 63.12 289 SER A CA 1
ATOM 2360 C C . SER A 1 289 ? 2.539 24.031 14.328 1 63.12 289 SER A C 1
ATOM 2362 O O . SER A 1 289 ? 3.488 24.266 13.578 1 63.12 289 SER A O 1
ATOM 2364 N N . PHE A 1 290 ? 1.504 24.672 14.352 1 72.19 290 PHE A N 1
ATOM 2365 C CA . PHE A 1 290 ? 1.441 25.953 13.648 1 72.19 290 PHE A CA 1
ATOM 2366 C C . PHE A 1 290 ? 2.621 26.844 14.031 1 72.19 290 PHE A C 1
ATOM 2368 O O . PHE A 1 290 ? 3.252 27.453 13.164 1 72.19 290 PHE A O 1
ATOM 2375 N N . ASN A 1 291 ? 2.969 26.875 15.312 1 68.5 291 ASN A N 1
ATOM 2376 C CA . ASN A 1 291 ? 4.062 27.719 15.773 1 68.5 291 ASN A CA 1
ATOM 2377 C C . ASN A 1 291 ? 5.406 27.25 15.219 1 68.5 291 ASN A C 1
ATOM 2379 O O . ASN A 1 291 ? 6.258 28.078 14.883 1 68.5 291 ASN A O 1
ATOM 2383 N N . SER A 1 292 ? 5.512 26.031 15.195 1 70.38 292 SER A N 1
ATOM 2384 C CA . SER A 1 292 ? 6.746 25.5 14.625 1 70.38 292 SER A CA 1
ATOM 2385 C C . SER A 1 292 ? 6.852 25.812 13.141 1 70.38 292 SER A C 1
ATOM 2387 O O . SER A 1 292 ? 7.926 26.156 12.648 1 70.38 292 SER A O 1
ATOM 2389 N N . LYS A 1 293 ? 5.711 25.547 12.5 1 78.31 293 LYS A N 1
ATOM 2390 C CA . LYS A 1 293 ? 5.688 25.906 11.086 1 78.31 293 LYS A CA 1
ATOM 2391 C C . LYS A 1 293 ? 6.016 27.375 10.883 1 78.31 293 LYS A C 1
ATOM 2393 O O . LYS A 1 293 ? 6.766 27.734 9.969 1 78.31 293 LYS A O 1
ATOM 2398 N N . LEU A 1 294 ? 5.418 28.203 11.703 1 80.69 294 LEU A N 1
ATOM 2399 C CA . LEU A 1 294 ? 5.66 29.641 11.648 1 80.69 294 LEU A CA 1
ATOM 2400 C C . LEU A 1 294 ? 7.125 29.969 11.922 1 80.69 294 LEU A C 1
ATOM 2402 O O . LEU A 1 294 ? 7.715 30.812 11.258 1 80.69 294 LEU A O 1
ATOM 2406 N N . TYR A 1 295 ? 7.703 29.297 12.836 1 77.06 295 TYR A N 1
ATOM 2407 C CA . TYR A 1 295 ? 9.102 29.5 13.188 1 77.06 295 TYR A CA 1
ATOM 2408 C C . TYR A 1 295 ? 10.016 29.188 12.008 1 77.06 295 TYR A C 1
ATOM 2410 O O . TYR A 1 295 ? 10.891 29.984 11.664 1 77.06 295 TYR A O 1
ATOM 2418 N N . ILE A 1 296 ? 9.812 28.078 11.484 1 80.75 296 ILE A N 1
ATOM 2419 C CA . ILE A 1 296 ? 10.656 27.672 10.359 1 80.75 296 ILE A CA 1
ATOM 2420 C C . ILE A 1 296 ? 10.461 28.641 9.195 1 80.75 296 ILE A C 1
ATOM 2422 O O . ILE A 1 296 ? 11.414 29 8.5 1 80.75 296 ILE A O 1
ATOM 2426 N N . THR A 1 297 ? 9.188 28.984 8.977 1 86.75 297 THR A N 1
ATOM 2427 C CA . THR A 1 297 ? 8.891 29.938 7.914 1 86.75 297 THR A CA 1
ATOM 2428 C C . THR A 1 297 ? 9.672 31.234 8.117 1 86.75 297 THR A C 1
ATOM 2430 O O . THR A 1 297 ? 10.312 31.734 7.188 1 86.75 297 THR A O 1
ATOM 2433 N N . PHE A 1 298 ? 9.656 31.766 9.297 1 85.69 298 PHE A N 1
ATOM 2434 C CA . PHE A 1 298 ? 10.344 33.031 9.586 1 85.69 298 PHE A CA 1
ATOM 2435 C C . PHE A 1 298 ? 11.852 32.844 9.516 1 85.69 298 PHE A C 1
ATOM 2437 O O . PHE A 1 298 ? 12.578 33.75 9.109 1 85.69 298 PHE A O 1
ATOM 2444 N N . LYS A 1 299 ? 12.359 31.703 9.922 1 84.31 299 LYS A N 1
ATOM 2445 C CA . LYS A 1 299 ? 13.789 31.438 9.852 1 84.31 299 LYS A CA 1
ATOM 2446 C C . LYS A 1 299 ? 14.273 31.375 8.398 1 84.31 299 LYS A C 1
ATOM 2448 O O . LYS A 1 299 ? 15.352 31.875 8.078 1 84.31 299 LYS A O 1
ATOM 2453 N N . VAL A 1 300 ? 13.484 30.734 7.633 1 87.56 300 VAL A N 1
ATOM 2454 C CA . VAL A 1 300 ? 13.797 30.656 6.211 1 87.56 300 VAL A CA 1
ATOM 2455 C C . VAL A 1 300 ? 13.805 32.062 5.605 1 87.56 300 VAL A C 1
ATOM 2457 O O . VAL A 1 300 ? 14.75 32.438 4.895 1 87.56 300 VAL A O 1
ATOM 2460 N N . LEU A 1 301 ? 12.781 32.812 5.891 1 88.31 301 LEU A N 1
ATOM 2461 C CA . LEU A 1 301 ? 12.695 34.156 5.371 1 88.31 301 LEU A CA 1
ATOM 2462 C C . LEU A 1 301 ? 13.828 35.031 5.91 1 88.31 301 LEU A C 1
ATOM 2464 O O . LEU A 1 301 ? 14.352 35.906 5.203 1 88.31 301 LEU A O 1
ATOM 2468 N N . GLU A 1 302 ? 14.133 34.781 7.172 1 87.38 302 GLU A N 1
ATOM 2469 C CA . GLU A 1 302 ? 15.242 35.531 7.77 1 87.38 302 GLU A CA 1
ATOM 2470 C C . GLU A 1 302 ? 16.531 35.312 6.969 1 87.38 302 GLU A C 1
ATOM 2472 O O . GLU A 1 302 ? 17.234 36.281 6.676 1 87.38 302 GLU A O 1
ATOM 2477 N N . GLU A 1 303 ? 16.812 34.125 6.641 1 87.69 303 GLU A N 1
ATOM 2478 C CA . GLU A 1 303 ? 18.031 33.812 5.891 1 87.69 303 GLU A CA 1
ATOM 2479 C C . GLU A 1 303 ? 17.969 34.438 4.492 1 87.69 303 GLU A C 1
ATOM 2481 O O . GLU A 1 303 ? 18.969 35 4.016 1 87.69 303 GLU A O 1
ATOM 2486 N N . ILE A 1 304 ? 16.906 34.344 3.846 1 86.94 304 ILE A N 1
ATOM 2487 C CA . ILE A 1 304 ? 16.734 34.875 2.502 1 86.94 304 ILE A CA 1
ATOM 2488 C C . ILE A 1 304 ? 16.906 36.406 2.535 1 86.94 304 ILE A C 1
ATOM 2490 O O . ILE A 1 304 ? 17.625 36.969 1.706 1 86.94 304 ILE A O 1
ATOM 2494 N N . ILE A 1 305 ? 16.266 37.031 3.488 1 83.5 305 ILE A N 1
ATOM 2495 C CA . ILE A 1 305 ? 16.281 38.5 3.584 1 83.5 305 ILE A CA 1
ATOM 2496 C C . ILE A 1 305 ? 17.672 38.969 4.016 1 83.5 305 ILE A C 1
ATOM 2498 O O . ILE A 1 305 ? 18.172 40 3.525 1 83.5 305 ILE A O 1
ATOM 2502 N N . LYS A 1 306 ? 18.281 38.281 4.949 1 85 306 LYS A N 1
ATOM 2503 C CA . LYS A 1 306 ? 19.641 38.594 5.371 1 85 306 LYS A CA 1
ATOM 2504 C C . LYS A 1 306 ? 20.594 38.594 4.184 1 85 306 LYS A C 1
ATOM 2506 O O . LYS A 1 306 ? 21.406 39.531 4.027 1 85 306 LYS A O 1
ATOM 2511 N N . ARG A 1 307 ? 20.516 37.656 3.404 1 83.56 307 ARG A N 1
ATOM 2512 C CA . ARG A 1 307 ? 21.391 37.594 2.236 1 83.56 307 ARG A CA 1
ATOM 2513 C C . ARG A 1 307 ? 21.031 38.656 1.209 1 83.56 307 ARG A C 1
ATOM 2515 O O . ARG A 1 307 ? 21.922 39.219 0.568 1 83.56 307 ARG A O 1
ATOM 2522 N N . TYR A 1 308 ? 19.797 38.875 1.062 1 80.12 308 TYR A N 1
ATOM 2523 C CA . TYR A 1 308 ? 19.328 39.938 0.162 1 80.12 308 TYR A CA 1
ATOM 2524 C C . TYR A 1 308 ? 19.859 41.281 0.589 1 80.12 308 TYR A C 1
ATOM 2526 O O . TYR A 1 308 ? 20.359 42.062 -0.24 1 80.12 308 TYR A O 1
ATOM 2534 N N . LEU A 1 309 ? 19.781 41.562 1.849 1 78.75 309 LEU A N 1
ATOM 2535 C CA . LEU A 1 309 ? 20.203 42.844 2.373 1 78.75 309 LEU A CA 1
ATOM 2536 C C . LEU A 1 309 ? 21.719 43 2.334 1 78.75 309 LEU A C 1
ATOM 2538 O O . LEU A 1 309 ? 22.234 44.125 2.182 1 78.75 309 LEU A O 1
ATOM 2542 N N . ASN A 1 310 ? 22.422 41.938 2.443 1 82.56 310 ASN A N 1
ATOM 2543 C CA . ASN A 1 310 ? 23.891 41.969 2.457 1 82.56 310 ASN A CA 1
ATOM 2544 C C . ASN A 1 310 ? 24.469 41.656 1.079 1 82.56 310 ASN A C 1
ATOM 2546 O O . ASN A 1 310 ? 25.672 41.406 0.948 1 82.56 310 ASN A O 1
ATOM 2550 N N . ASN A 1 311 ? 23.609 41.625 0.071 1 78.44 311 ASN A N 1
ATOM 2551 C CA . ASN A 1 311 ? 24.016 41.406 -1.313 1 78.44 311 ASN A CA 1
ATOM 2552 C C . ASN A 1 311 ? 24.781 40.094 -1.466 1 78.44 311 ASN A C 1
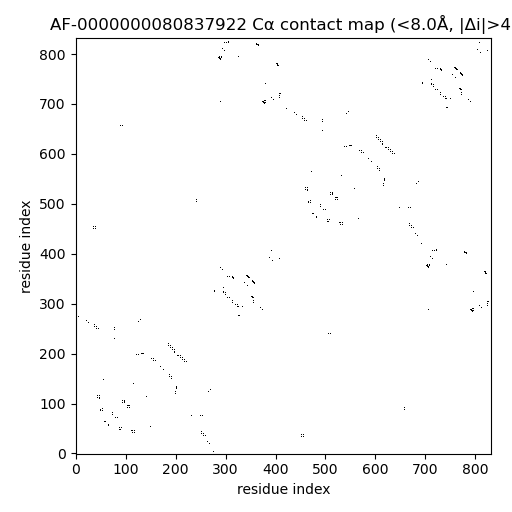ATOM 2554 O O . ASN A 1 311 ? 25.812 40.062 -2.123 1 78.44 311 ASN A O 1
ATOM 2558 N N . GLN A 1 312 ? 24.344 39.188 -0.743 1 82.88 312 GLN A N 1
ATOM 2559 C CA . GLN A 1 312 ? 24.922 37.844 -0.865 1 82.88 312 GLN A CA 1
ATOM 2560 C C . GLN A 1 312 ? 24.109 37 -1.842 1 82.88 312 GLN A C 1
ATOM 2562 O O . GLN A 1 312 ? 23 37.375 -2.232 1 82.88 312 GLN A O 1
ATOM 2567 N N . SER A 1 313 ? 24.75 35.906 -2.25 1 82.25 313 SER A N 1
ATOM 2568 C CA . SER A 1 313 ? 24.047 35 -3.15 1 82.25 313 SER A CA 1
ATOM 2569 C C . SER A 1 313 ? 22.828 34.375 -2.479 1 82.25 313 SER A C 1
ATOM 2571 O O . SER A 1 313 ? 22.859 34.031 -1.293 1 82.25 313 SER A O 1
ATOM 2573 N N . PRO A 1 314 ? 21.719 34.281 -3.158 1 85.06 314 PRO A N 1
ATOM 2574 C CA . PRO A 1 314 ? 20.516 33.656 -2.592 1 85.06 314 PRO A CA 1
ATOM 2575 C C . PRO A 1 314 ? 20.781 32.25 -2.062 1 85.06 314 PRO A C 1
ATOM 2577 O O . PRO A 1 314 ? 21.625 31.516 -2.596 1 85.06 314 PRO A O 1
ATOM 2580 N N . PRO A 1 315 ? 20.109 31.938 -0.982 1 87.19 315 PRO A N 1
ATOM 2581 C CA . PRO A 1 315 ? 20.359 30.641 -0.343 1 87.19 315 PRO A CA 1
ATOM 2582 C C . PRO A 1 315 ? 19.781 29.469 -1.138 1 87.19 315 PRO A C 1
ATOM 2584 O O . PRO A 1 315 ? 18.781 29.625 -1.848 1 87.19 315 PRO A O 1
ATOM 2587 N N . ASN A 1 316 ? 20.516 28.422 -1.116 1 82.69 316 ASN A N 1
ATOM 2588 C CA . ASN A 1 316 ? 20.016 27.156 -1.643 1 82.69 316 ASN A CA 1
ATOM 2589 C C . ASN A 1 316 ? 19.484 26.266 -0.53 1 82.69 316 ASN A C 1
ATOM 2591 O O . ASN A 1 316 ? 19.422 26.672 0.63 1 82.69 316 ASN A O 1
ATOM 2595 N N . MET A 1 317 ? 18.984 25.094 -0.908 1 80.19 317 MET A N 1
ATOM 2596 C CA . MET A 1 317 ? 18.375 24.188 0.062 1 80.19 317 MET A CA 1
ATOM 2597 C C . MET A 1 317 ? 19.359 23.812 1.156 1 80.19 317 MET A C 1
ATOM 2599 O O . MET A 1 317 ? 19 23.734 2.332 1 80.19 317 MET A O 1
ATOM 2603 N N . THR A 1 318 ? 20.594 23.688 0.791 1 77.12 318 THR A N 1
ATOM 2604 C CA . THR A 1 318 ? 21.625 23.328 1.755 1 77.12 318 THR A CA 1
ATOM 2605 C C . THR A 1 318 ? 21.859 24.453 2.76 1 77.12 318 THR A C 1
ATOM 2607 O O . THR A 1 318 ? 22.031 24.188 3.953 1 77.12 318 THR A O 1
ATOM 2610 N N . ASP A 1 319 ? 21.875 25.719 2.279 1 83.31 319 ASP A N 1
ATOM 2611 C CA . ASP A 1 319 ? 22.047 26.891 3.141 1 83.31 319 ASP A CA 1
ATOM 2612 C C . ASP A 1 319 ? 20.891 27 4.137 1 83.31 319 ASP A C 1
ATOM 2614 O O . ASP A 1 319 ? 21.125 27.281 5.32 1 83.31 319 ASP A O 1
ATOM 2618 N N . LEU A 1 320 ? 19.703 26.797 3.641 1 86.06 320 LEU A N 1
ATOM 2619 C CA . LEU A 1 320 ? 18.516 26.938 4.477 1 86.06 320 LEU A CA 1
ATOM 2620 C C . LEU A 1 320 ? 18.453 25.828 5.523 1 86.06 320 LEU A C 1
ATOM 2622 O O . LEU A 1 320 ? 18 26.062 6.648 1 86.06 320 LEU A O 1
ATOM 2626 N N . ARG A 1 321 ? 18.875 24.734 5.156 1 77.19 321 ARG A N 1
ATOM 2627 C CA . ARG A 1 321 ? 18.891 23.609 6.09 1 77.19 321 ARG A CA 1
ATOM 2628 C C . ARG A 1 321 ? 19.859 23.875 7.242 1 77.19 321 ARG A C 1
ATOM 2630 O O . ARG A 1 321 ? 19.578 23.516 8.383 1 77.19 321 ARG A O 1
ATOM 2637 N N . LYS A 1 322 ? 20.953 24.453 6.957 1 76.19 322 LYS A N 1
ATOM 2638 C CA . LYS A 1 322 ? 21.969 24.766 7.965 1 76.19 322 LYS A CA 1
ATOM 2639 C C . LYS A 1 322 ? 21.422 25.734 9.008 1 76.19 322 LYS A C 1
ATOM 2641 O O . LYS A 1 322 ? 21.719 25.594 10.195 1 76.19 322 LYS A O 1
ATOM 2646 N N . VAL A 1 323 ? 20.656 26.672 8.57 1 75 323 VAL A N 1
ATOM 2647 C CA . VAL A 1 323 ? 20.188 27.734 9.445 1 75 323 VAL A CA 1
ATOM 2648 C C . VAL A 1 323 ? 18.969 27.266 10.234 1 75 323 VAL A C 1
ATOM 2650 O O . VAL A 1 323 ? 18.797 27.625 11.398 1 75 323 VAL A O 1
ATOM 2653 N N . THR A 1 324 ? 18.109 26.5 9.633 1 73.75 324 THR A N 1
ATOM 2654 C CA . THR A 1 324 ? 16.844 26.109 10.266 1 73.75 324 THR A CA 1
ATOM 2655 C C . THR A 1 324 ? 17.016 24.797 11.031 1 73.75 324 THR A C 1
ATOM 2657 O O . THR A 1 324 ? 16.234 24.484 11.922 1 73.75 324 THR A O 1
ATOM 2660 N N . THR A 1 325 ? 17.984 24 10.703 1 64.06 325 THR A N 1
ATOM 2661 C CA . THR A 1 325 ? 18.234 22.688 11.305 1 64.06 325 THR A CA 1
ATOM 2662 C C . THR A 1 325 ? 16.984 21.828 11.25 1 64.06 325 THR A C 1
ATOM 2664 O O . THR A 1 325 ? 16.609 21.203 12.242 1 64.06 325 THR A O 1
ATOM 2667 N N . SER A 1 326 ? 16.234 22.078 10.234 1 64.19 326 SER A N 1
ATOM 2668 C CA . SER A 1 326 ? 14.992 21.344 10.055 1 64.19 326 SER A CA 1
ATOM 2669 C C . SER A 1 326 ? 15.078 20.375 8.875 1 64.19 326 SER A C 1
ATOM 2671 O O . SER A 1 326 ? 16 20.453 8.07 1 64.19 326 SER A O 1
ATOM 2673 N N . SER A 1 327 ? 14.156 19.531 8.805 1 63.75 327 SER A N 1
ATOM 2674 C CA . SER A 1 327 ? 14.102 18.562 7.719 1 63.75 327 SER A CA 1
ATOM 2675 C C . SER A 1 327 ? 13.914 19.234 6.371 1 63.75 327 SER A C 1
ATOM 2677 O O . SER A 1 327 ? 13.172 20.219 6.262 1 63.75 327 SER A O 1
ATOM 2679 N N . PRO A 1 328 ? 14.68 18.688 5.41 1 65.31 328 PRO A N 1
ATOM 2680 C CA . PRO A 1 328 ? 14.516 19.266 4.078 1 65.31 328 PRO A CA 1
ATOM 2681 C C . PRO A 1 328 ? 13.07 19.234 3.59 1 65.31 328 PRO A C 1
ATOM 2683 O O . PRO A 1 328 ? 12.641 20.125 2.863 1 65.31 328 PRO A O 1
ATOM 2686 N N . PHE A 1 329 ? 12.406 18.344 4.082 1 62.19 329 PHE A N 1
ATOM 2687 C CA . PHE A 1 329 ? 11.016 18.219 3.65 1 62.19 329 PHE A CA 1
ATOM 2688 C C . PHE A 1 329 ? 10.18 19.375 4.168 1 62.19 329 PHE A C 1
ATOM 2690 O O . PHE A 1 329 ? 9.336 19.922 3.441 1 62.19 329 PHE A O 1
ATOM 2697 N N . LEU A 1 330 ? 10.344 19.641 5.355 1 69.69 330 LEU A N 1
ATOM 2698 C CA . LEU A 1 330 ? 9.609 20.75 5.957 1 69.69 330 LEU A CA 1
ATOM 2699 C C . LEU A 1 330 ? 9.969 22.062 5.285 1 69.69 330 LEU A C 1
ATOM 2701 O O . LEU A 1 330 ? 9.094 22.875 4.992 1 69.69 330 LEU A O 1
ATOM 2705 N N . ILE A 1 331 ? 11.266 22.188 5.031 1 78.56 331 ILE A N 1
ATOM 2706 C CA . ILE A 1 331 ? 11.727 23.422 4.395 1 78.56 331 ILE A CA 1
ATOM 2707 C C . ILE A 1 331 ? 11.133 23.531 2.992 1 78.56 331 ILE A C 1
ATOM 2709 O O . ILE A 1 331 ? 10.664 24.594 2.592 1 78.56 331 ILE A O 1
ATOM 2713 N N . GLU A 1 332 ? 11.109 22.344 2.348 1 73.62 332 GLU A N 1
ATOM 2714 C CA . GLU A 1 332 ? 10.57 22.344 0.993 1 73.62 332 GLU A CA 1
ATOM 2715 C C . GLU A 1 332 ? 9.078 22.656 0.997 1 73.62 332 GLU A C 1
ATOM 2717 O O . GLU A 1 332 ? 8.586 23.391 0.132 1 73.62 332 GLU A O 1
ATOM 2722 N N . SER A 1 333 ? 8.398 22.047 1.915 1 74.38 333 SER A N 1
ATOM 2723 C CA . SER A 1 333 ? 6.961 22.297 2.027 1 74.38 333 SER A CA 1
ATOM 2724 C C . SER A 1 333 ? 6.676 23.781 2.277 1 74.38 333 SER A C 1
ATOM 2726 O O . SER A 1 333 ? 5.766 24.344 1.674 1 74.38 333 SER A O 1
ATOM 2728 N N . ILE A 1 334 ? 7.426 24.391 3.113 1 82.69 334 ILE A N 1
ATOM 2729 C CA . ILE A 1 334 ? 7.262 25.797 3.467 1 82.69 334 ILE A CA 1
ATOM 2730 C C . ILE A 1 334 ? 7.609 26.672 2.266 1 82.69 334 ILE A C 1
ATOM 2732 O O . ILE A 1 334 ? 6.902 27.641 1.97 1 82.69 334 ILE A O 1
ATOM 2736 N N . LEU A 1 335 ? 8.711 26.312 1.562 1 84.75 335 LEU A N 1
ATOM 2737 C CA . LEU A 1 335 ? 9.125 27.078 0.39 1 84.75 335 LEU A CA 1
ATOM 2738 C C . LEU A 1 335 ? 8.062 27 -0.705 1 84.75 335 LEU A C 1
ATOM 2740 O O . LEU A 1 335 ? 7.773 28 -1.363 1 84.75 335 LEU A O 1
ATOM 2744 N N . ASP A 1 336 ? 7.535 25.844 -0.813 1 79.94 336 ASP A N 1
ATOM 2745 C CA . ASP A 1 336 ? 6.461 25.688 -1.789 1 79.94 336 ASP A CA 1
ATOM 2746 C C . ASP A 1 336 ? 5.281 26.594 -1.454 1 79.94 336 ASP A C 1
ATOM 2748 O O . ASP A 1 336 ? 4.68 27.203 -2.348 1 79.94 336 ASP A O 1
ATOM 2752 N N . ASP A 1 337 ? 4.926 26.625 -0.205 1 81.19 337 ASP A N 1
ATOM 2753 C CA . ASP A 1 337 ? 3.85 27.5 0.236 1 81.19 337 ASP A CA 1
ATOM 2754 C C . ASP A 1 337 ? 4.188 28.969 -0.044 1 81.19 337 ASP A C 1
ATOM 2756 O O . ASP A 1 337 ? 3.348 29.719 -0.548 1 81.19 337 ASP A O 1
ATOM 2760 N N . LEU A 1 338 ? 5.367 29.422 0.25 1 86.06 338 LEU A N 1
ATOM 2761 C CA . LEU A 1 338 ? 5.789 30.812 0.078 1 86.06 338 LEU A CA 1
ATOM 2762 C C . LEU A 1 338 ? 5.836 31.188 -1.399 1 86.06 338 LEU A C 1
ATOM 2764 O O . LEU A 1 338 ? 5.543 32.312 -1.766 1 86.06 338 LEU A O 1
ATOM 2768 N N . ILE A 1 339 ? 6.211 30.172 -2.207 1 80.69 339 ILE A N 1
ATOM 2769 C CA . ILE A 1 339 ? 6.23 30.406 -3.648 1 80.69 339 ILE A CA 1
ATOM 2770 C C . ILE A 1 339 ? 4.801 30.547 -4.164 1 80.69 339 ILE A C 1
ATOM 2772 O O . ILE A 1 339 ? 4.512 31.453 -4.957 1 80.69 339 ILE A O 1
ATOM 2776 N N . ARG A 1 340 ? 4.012 29.719 -3.689 1 79.12 340 ARG A N 1
ATOM 2777 C CA . ARG A 1 340 ? 2.607 29.781 -4.078 1 79.12 340 ARG A CA 1
ATOM 2778 C C . ARG A 1 340 ? 1.983 31.109 -3.648 1 79.12 340 ARG A C 1
ATOM 2780 O O . ARG A 1 340 ? 1.121 31.641 -4.344 1 79.12 340 ARG A O 1
ATOM 2787 N N . GLY A 1 341 ? 2.332 31.594 -2.492 1 79 341 GLY A N 1
ATOM 2788 C CA . GLY A 1 341 ? 1.838 32.875 -1.986 1 79 341 GLY A CA 1
ATOM 2789 C C . GLY A 1 341 ? 2.467 34.062 -2.668 1 79 341 GLY A C 1
ATOM 2790 O O . GLY A 1 341 ? 2.033 35.188 -2.465 1 79 341 GLY A O 1
ATOM 2791 N N . GLY A 1 342 ? 3.51 33.781 -3.48 1 79.62 342 GLY A N 1
ATOM 2792 C CA . GLY A 1 342 ? 4.168 34.844 -4.23 1 79.62 342 GLY A CA 1
ATOM 2793 C C . GLY A 1 342 ? 5.219 35.594 -3.424 1 79.62 342 GLY A C 1
ATOM 2794 O O . GLY A 1 342 ? 5.641 36.688 -3.797 1 79.62 342 GLY A O 1
ATOM 2795 N N . TYR A 1 343 ? 5.629 35.125 -2.326 1 86.62 343 TYR A N 1
ATOM 2796 C CA . TYR A 1 343 ? 6.582 35.812 -1.461 1 86.62 343 TYR A CA 1
ATOM 2797 C C . TYR A 1 343 ? 8.016 35.469 -1.852 1 86.62 343 TYR A C 1
ATOM 2799 O O . TYR A 1 343 ? 8.93 36.25 -1.645 1 86.62 343 TYR A O 1
ATOM 2807 N N . VAL A 1 344 ? 8.234 34.219 -2.307 1 86.75 344 VAL A N 1
ATOM 2808 C CA . VAL A 1 344 ? 9.562 33.719 -2.662 1 86.75 344 VAL A CA 1
ATOM 2809 C C . VAL A 1 344 ? 9.531 33.156 -4.074 1 86.75 344 VAL A C 1
ATOM 2811 O O . VAL A 1 344 ? 8.492 32.656 -4.539 1 86.75 344 VAL A O 1
ATOM 2814 N N . LEU A 1 345 ? 10.523 33.312 -4.77 1 79.38 345 LEU A N 1
ATOM 2815 C CA . LEU A 1 345 ? 10.688 32.719 -6.094 1 79.38 345 LEU A CA 1
ATOM 2816 C C . LEU A 1 345 ? 11.875 31.766 -6.117 1 79.38 345 LEU A C 1
ATOM 2818 O O . LEU A 1 345 ? 12.852 31.953 -5.383 1 79.38 345 LEU A O 1
ATOM 2822 N N . SER A 1 346 ? 11.578 30.672 -6.816 1 80.06 346 SER A N 1
ATOM 2823 C CA . SER A 1 346 ? 12.672 29.734 -7.012 1 80.06 346 SER A CA 1
ATOM 2824 C C . SER A 1 346 ? 13.281 29.875 -8.398 1 80.06 346 SER A C 1
ATOM 2826 O O . SER A 1 346 ? 12.57 30.125 -9.375 1 80.06 346 SER A O 1
ATOM 2828 N N . SER A 1 347 ? 14.555 30.031 -8.484 1 65 347 SER A N 1
ATOM 2829 C CA . SER A 1 347 ? 15.25 30.125 -9.766 1 65 347 SER A CA 1
ATOM 2830 C C . SER A 1 347 ? 16.078 28.875 -10.031 1 65 347 SER A C 1
ATOM 2832 O O . SER A 1 347 ? 16.703 28.328 -9.117 1 65 347 SER A O 1
ATOM 2834 N N . ARG A 1 348 ? 15.914 28.266 -11.086 1 55.91 348 ARG A N 1
ATOM 2835 C CA . ARG A 1 348 ? 16.719 27.141 -11.508 1 55.91 348 ARG A CA 1
ATOM 2836 C C . ARG A 1 348 ? 17.938 27.594 -12.312 1 55.91 348 ARG A C 1
ATOM 2838 O O . ARG A 1 348 ? 18.547 26.797 -13.031 1 55.91 348 ARG A O 1
ATOM 2845 N N . ASP A 1 349 ? 18.094 28.812 -12.328 1 47.31 349 ASP A N 1
ATOM 2846 C CA . ASP A 1 349 ? 19.188 29.328 -13.148 1 47.31 349 ASP A CA 1
ATOM 2847 C C . ASP A 1 349 ? 20.531 28.891 -12.609 1 47.31 349 ASP A C 1
ATOM 2849 O O . ASP A 1 349 ? 21.547 28.984 -13.297 1 47.31 349 ASP A O 1
ATOM 2853 N N . TYR A 1 350 ? 20.531 28.391 -11.414 1 46 350 TYR A N 1
ATOM 2854 C CA . TYR A 1 350 ? 21.75 27.875 -10.805 1 46 350 TYR A CA 1
ATOM 2855 C C . TYR A 1 350 ? 21.766 26.344 -10.82 1 46 350 TYR A C 1
ATOM 2857 O O . TYR A 1 350 ? 20.766 25.719 -11.195 1 46 350 TYR A O 1
ATOM 2865 N N . SER A 1 351 ? 22.969 25.75 -10.805 1 53.88 351 SER A N 1
ATOM 2866 C CA . SER A 1 351 ? 23.125 24.297 -10.719 1 53.88 351 SER A CA 1
ATOM 2867 C C . SER A 1 351 ? 22.156 23.703 -9.711 1 53.88 351 SER A C 1
ATOM 2869 O O . SER A 1 351 ? 21.734 22.547 -9.859 1 53.88 351 SER A O 1
ATOM 2871 N N . GLU A 1 352 ? 21.891 24.625 -8.719 1 61.56 352 GLU A N 1
ATOM 2872 C CA . GLU A 1 352 ? 20.953 24.219 -7.684 1 61.56 352 GLU A CA 1
ATOM 2873 C C . GLU A 1 352 ? 19.797 25.219 -7.547 1 61.56 352 GLU A C 1
ATOM 2875 O O . GLU A 1 352 ? 19.953 26.391 -7.898 1 61.56 352 GLU A O 1
ATOM 2880 N N . LYS A 1 353 ? 18.719 24.812 -7.23 1 73.25 353 LYS A N 1
ATOM 2881 C CA . LYS A 1 353 ? 17.547 25.656 -6.984 1 73.25 353 LYS A CA 1
ATOM 2882 C C . LYS A 1 353 ? 17.812 26.656 -5.859 1 73.25 353 LYS A C 1
ATOM 2884 O O . LYS A 1 353 ? 18.266 26.266 -4.777 1 73.25 353 LYS A O 1
ATOM 2889 N N . VAL A 1 354 ? 17.922 28.016 -6.266 1 80.75 354 VAL A N 1
ATOM 2890 C CA . VAL A 1 354 ? 18.109 29.047 -5.25 1 80.75 354 VAL A CA 1
ATOM 2891 C C . VAL A 1 354 ? 16.797 29.781 -5.012 1 80.75 354 VAL A C 1
ATOM 2893 O O . VAL A 1 354 ? 15.898 29.766 -5.863 1 80.75 354 VAL A O 1
ATOM 2896 N N . PHE A 1 355 ? 16.641 30.469 -3.816 1 87.19 355 PHE A N 1
ATOM 2897 C CA . PHE A 1 355 ? 15.391 31.094 -3.408 1 87.19 355 PHE A CA 1
ATOM 2898 C C . PHE A 1 355 ? 15.594 32.562 -3.115 1 87.19 355 PHE A C 1
ATOM 2900 O O . PHE A 1 355 ? 16.531 32.938 -2.418 1 87.19 355 PHE A O 1
ATOM 2907 N N . CYS A 1 356 ? 14.766 33.375 -3.793 1 81.31 356 CYS A N 1
ATOM 2908 C CA . CYS A 1 356 ? 14.859 34.844 -3.629 1 81.31 356 CYS A CA 1
ATOM 2909 C C . CYS A 1 356 ? 13.508 35.406 -3.215 1 81.31 356 CYS A C 1
ATOM 2911 O O . CYS A 1 356 ? 12.461 34.812 -3.471 1 81.31 356 CYS A O 1
ATOM 2913 N N . ILE A 1 357 ? 13.641 36.562 -2.529 1 83.38 357 ILE A N 1
ATOM 2914 C CA . ILE A 1 357 ? 12.438 37.281 -2.102 1 83.38 357 ILE A CA 1
ATOM 2915 C C . ILE A 1 357 ? 11.773 37.938 -3.307 1 83.38 357 ILE A C 1
ATOM 2917 O O . ILE A 1 357 ? 12.453 38.469 -4.188 1 83.38 357 ILE A O 1
ATOM 2921 N N . ALA A 1 358 ? 10.5 37.812 -3.414 1 79.75 358 ALA A N 1
ATOM 2922 C CA . ALA A 1 358 ? 9.766 38.312 -4.566 1 79.75 358 ALA A CA 1
ATOM 2923 C C . ALA A 1 358 ? 9.055 39.625 -4.227 1 79.75 358 ALA A C 1
ATOM 2925 O O . ALA A 1 358 ? 8.727 40.406 -5.121 1 79.75 358 ALA A O 1
ATOM 2926 N N . LYS A 1 359 ? 8.734 39.906 -3.023 1 78.38 359 LYS A N 1
ATOM 2927 C CA . LYS A 1 359 ? 7.996 41.094 -2.607 1 78.38 359 LYS A CA 1
ATOM 2928 C C . LYS A 1 359 ? 8.914 42.094 -1.915 1 78.38 359 LYS A C 1
ATOM 2930 O O . LYS A 1 359 ? 9.992 41.719 -1.445 1 78.38 359 LYS A O 1
ATOM 2935 N N . ASN A 1 360 ? 8.477 43.375 -1.903 1 73.69 360 ASN A N 1
ATOM 2936 C CA . ASN A 1 360 ? 9.211 44.438 -1.213 1 73.69 360 ASN A CA 1
ATOM 2937 C C . ASN A 1 360 ? 9.266 44.188 0.293 1 73.69 360 ASN A C 1
ATOM 2939 O O . ASN A 1 360 ? 8.227 44.156 0.958 1 73.69 360 ASN A O 1
ATOM 2943 N N . ILE A 1 361 ? 10.414 44 0.795 1 81.19 361 ILE A N 1
ATOM 2944 C CA . ILE A 1 361 ? 10.602 43.594 2.191 1 81.19 361 ILE A CA 1
ATOM 2945 C C . ILE A 1 361 ? 10.195 44.75 3.102 1 81.19 361 ILE A C 1
ATOM 2947 O O . ILE A 1 361 ? 9.938 44.562 4.289 1 81.19 361 ILE A O 1
ATOM 2951 N N . GLU A 1 362 ? 10.109 45.938 2.584 1 73.56 362 GLU A N 1
ATOM 2952 C CA . GLU A 1 362 ? 9.742 47.125 3.377 1 73.56 362 GLU A CA 1
ATOM 2953 C C . GLU A 1 362 ? 8.227 47.281 3.48 1 73.56 362 GLU A C 1
ATOM 2955 O O . GLU A 1 362 ? 7.727 47.938 4.395 1 73.56 362 GLU A O 1
ATOM 2960 N N . GLU A 1 363 ? 7.508 46.625 2.656 1 73.88 363 GLU A N 1
ATOM 2961 C CA . GLU A 1 363 ? 6.059 46.812 2.598 1 73.88 363 GLU A CA 1
ATOM 2962 C C . GLU A 1 363 ? 5.324 45.594 3.16 1 73.88 363 GLU A C 1
ATOM 2964 O O . GLU A 1 363 ? 4.156 45.688 3.535 1 73.88 363 GLU A O 1
ATOM 2969 N N . VAL A 1 364 ? 6.004 44.531 3.16 1 80.25 364 VAL A N 1
ATOM 2970 C CA . VAL A 1 364 ? 5.336 43.312 3.629 1 80.25 364 VAL A CA 1
ATOM 2971 C C . VAL A 1 364 ? 5.539 43.156 5.137 1 80.25 364 VAL A C 1
ATOM 2973 O O . VAL A 1 364 ? 6.676 43.125 5.613 1 80.25 364 VAL A O 1
ATOM 2976 N N . PHE A 1 365 ? 4.41 43.125 5.867 1 81.88 365 PHE A N 1
ATOM 2977 C CA . PHE A 1 365 ? 4.453 42.969 7.316 1 81.88 365 PHE A CA 1
ATOM 2978 C C . PHE A 1 365 ? 4.5 41.5 7.699 1 81.88 365 PHE A C 1
ATOM 2980 O O . PHE A 1 365 ? 4.02 40.625 6.953 1 81.88 365 PHE A O 1
ATOM 2987 N N . LEU A 1 366 ? 5.082 41.219 8.844 1 85.81 366 LEU A N 1
ATOM 2988 C CA . LEU A 1 366 ? 5.145 39.844 9.359 1 85.81 366 LEU A CA 1
ATOM 2989 C C . LEU A 1 366 ? 3.744 39.312 9.602 1 85.81 366 LEU A C 1
ATOM 2991 O O . LEU A 1 366 ? 3.521 38.094 9.492 1 85.81 366 LEU A O 1
ATOM 2995 N N . LYS A 1 367 ? 2.846 40.188 9.883 1 83 367 LYS A N 1
ATOM 2996 C CA . LYS A 1 367 ? 1.456 39.781 10.086 1 83 367 LYS A CA 1
ATOM 2997 C C . LYS A 1 367 ? 0.874 39.156 8.82 1 83 367 LYS A C 1
ATOM 2999 O O . LYS A 1 367 ? 0.09 38.219 8.898 1 83 367 LYS A O 1
ATOM 3004 N N . GLU A 1 368 ? 1.266 39.812 7.754 1 80.81 368 GLU A N 1
ATOM 3005 C CA . GLU A 1 368 ? 0.799 39.25 6.48 1 80.81 368 GLU A CA 1
ATOM 3006 C C . GLU A 1 368 ? 1.28 37.812 6.277 1 80.81 368 GLU A C 1
ATOM 3008 O O . GLU A 1 368 ? 0.528 36.969 5.797 1 80.81 368 GLU A O 1
ATOM 3013 N N . ILE A 1 369 ? 2.506 37.656 6.594 1 84.44 369 ILE A N 1
ATOM 3014 C CA . ILE A 1 369 ? 3.072 36.312 6.461 1 84.44 369 ILE A CA 1
ATOM 3015 C C . ILE A 1 369 ? 2.387 35.344 7.441 1 84.44 369 ILE A C 1
ATOM 3017 O O . ILE A 1 369 ? 2.082 34.219 7.098 1 84.44 369 ILE A O 1
ATOM 3021 N N . TYR A 1 370 ? 2.217 35.781 8.656 1 83.75 370 TYR A N 1
ATOM 3022 C CA . TYR A 1 370 ? 1.494 35 9.656 1 83.75 370 TYR A CA 1
ATOM 3023 C C . TYR A 1 370 ? 0.126 34.594 9.133 1 83.75 370 TYR A C 1
ATOM 3025 O O . TYR A 1 370 ? -0.252 33.406 9.234 1 83.75 370 TYR A O 1
ATOM 3033 N N . ASP A 1 371 ? -0.613 35.562 8.625 1 79.81 371 ASP A N 1
ATOM 3034 C CA . ASP A 1 371 ? -1.958 35.312 8.125 1 79.81 371 ASP A CA 1
ATOM 3035 C C . ASP A 1 371 ? -1.921 34.312 6.957 1 79.81 371 ASP A C 1
ATOM 3037 O O . ASP A 1 371 ? -2.799 33.469 6.836 1 79.81 371 ASP A O 1
ATOM 3041 N N . PHE A 1 372 ? -0.956 34.531 6.156 1 80.38 372 PHE A N 1
ATOM 3042 C CA . PHE A 1 372 ? -0.812 33.656 5.008 1 80.38 372 PHE A CA 1
ATOM 3043 C C . PHE A 1 372 ? -0.583 32.219 5.457 1 80.38 372 PHE A C 1
ATOM 3045 O O . PHE A 1 372 ? -1.251 31.281 4.98 1 80.38 372 PHE A O 1
ATOM 3052 N N . ILE A 1 373 ? 0.33 32 6.359 1 82 373 ILE A N 1
ATOM 3053 C CA . ILE A 1 373 ? 0.677 30.672 6.828 1 82 373 ILE A CA 1
ATOM 3054 C C . ILE A 1 373 ? -0.506 30.062 7.578 1 82 373 ILE A C 1
ATOM 3056 O O . ILE A 1 373 ? -0.746 28.844 7.496 1 82 373 ILE A O 1
ATOM 3060 N N . ALA A 1 374 ? -1.214 30.906 8.336 1 76.88 374 ALA A N 1
ATOM 3061 C CA . ALA A 1 374 ? -2.361 30.438 9.102 1 76.88 374 ALA A CA 1
ATOM 3062 C C . ALA A 1 374 ? -3.473 29.938 8.188 1 76.88 374 ALA A C 1
ATOM 3064 O O . ALA A 1 374 ? -4.32 29.141 8.609 1 76.88 374 ALA A O 1
ATOM 3065 N N . ASN A 1 375 ? -3.418 30.391 6.953 1 68.75 375 ASN A N 1
ATOM 3066 C CA . ASN A 1 375 ? -4.461 30.016 6.008 1 68.75 375 ASN A CA 1
ATOM 3067 C C . ASN A 1 375 ? -3.969 28.938 5.027 1 68.75 375 ASN A C 1
ATOM 3069 O O . ASN A 1 375 ? -4.684 28.578 4.098 1 68.75 375 ASN A O 1
ATOM 3073 N N . THR A 1 376 ? -2.711 28.594 5.211 1 71.69 376 THR A N 1
ATOM 3074 C CA . THR A 1 376 ? -2.184 27.547 4.34 1 71.69 376 THR A CA 1
ATOM 3075 C C . THR A 1 376 ? -2.797 26.203 4.688 1 71.69 376 THR A C 1
ATOM 3077 O O . THR A 1 376 ? -2.926 25.844 5.863 1 71.69 376 THR A O 1
ATOM 3080 N N . GLY A 1 377 ? -3.281 25.422 3.688 1 56.91 377 GLY A N 1
ATOM 3081 C CA . GLY A 1 377 ? -3.98 24.156 3.846 1 56.91 377 GLY A CA 1
ATOM 3082 C C . GLY A 1 377 ? -5.422 24.219 3.373 1 56.91 377 GLY A C 1
ATOM 3083 O O . GLY A 1 377 ? -5.84 25.188 2.748 1 56.91 377 GLY A O 1
ATOM 3084 N N . GLU A 1 378 ? -6.145 23.297 3.432 1 46.56 378 GLU A N 1
ATOM 3085 C CA . GLU A 1 378 ? -7.539 23.266 3.004 1 46.56 378 GLU A CA 1
ATOM 3086 C C . GLU A 1 378 ? -8.406 24.156 3.887 1 46.56 378 GLU A C 1
ATOM 3088 O O . GLU A 1 378 ? -8.328 24.078 5.113 1 46.56 378 GLU A O 1
ATOM 3093 N N . GLU A 1 379 ? -8.781 25.453 3.332 1 41.66 379 GLU A N 1
ATOM 3094 C CA . GLU A 1 379 ? -9.695 26.344 4.031 1 41.66 379 GLU A CA 1
ATOM 3095 C C . GLU A 1 379 ? -11.109 25.766 4.07 1 41.66 379 GLU A C 1
ATOM 3097 O O . GLU A 1 379 ? -11.586 25.219 3.08 1 41.66 379 GLU A O 1
ATOM 3102 N N . ILE A 1 380 ? -11.547 25.422 5.074 1 41.06 380 ILE A N 1
ATOM 3103 C CA . ILE A 1 380 ? -12.953 25.047 5.145 1 41.06 380 ILE A CA 1
ATOM 3104 C C . ILE A 1 380 ? -13.828 26.219 4.691 1 41.06 380 ILE A C 1
ATOM 3106 O O . ILE A 1 380 ? -13.531 27.375 5.004 1 41.06 380 ILE A O 1
ATOM 3110 N N . TYR A 1 381 ? -14.602 26.078 3.652 1 37.59 381 TYR A N 1
ATOM 3111 C CA . TYR A 1 381 ? -15.523 26.969 2.963 1 37.59 381 TYR A CA 1
ATOM 3112 C C . TYR A 1 381 ? -16.016 28.078 3.893 1 37.59 381 TYR A C 1
ATOM 3114 O O . TYR A 1 381 ? -16.297 29.188 3.447 1 37.59 381 TYR A O 1
ATOM 3122 N N . MET A 1 382 ? -16.234 27.844 5.047 1 38.91 382 MET A N 1
ATOM 3123 C CA . MET A 1 382 ? -16.953 28.875 5.793 1 38.91 382 MET A CA 1
ATOM 3124 C C . MET A 1 382 ? -16.109 30.141 5.922 1 38.91 382 MET A C 1
ATOM 3126 O O . MET A 1 382 ? -16.656 31.234 6.105 1 38.91 382 MET A O 1
ATOM 3130 N N . LEU A 1 383 ? -14.852 29.891 5.961 1 40.59 383 LEU A N 1
ATOM 3131 C CA . LEU A 1 383 ? -14.086 31.125 6.102 1 40.59 383 LEU A CA 1
ATOM 3132 C C . LEU A 1 383 ? -13.977 31.859 4.766 1 40.59 383 LEU A C 1
ATOM 3134 O O . LEU A 1 383 ? -13.453 32.969 4.699 1 40.59 383 LEU A O 1
ATOM 3138 N N . GLN A 1 384 ? -14.273 31.25 3.781 1 37.03 384 GLN A N 1
ATOM 3139 C CA . GLN A 1 384 ? -13.938 31.844 2.49 1 37.03 384 GLN A CA 1
ATOM 3140 C C . GLN A 1 384 ? -14.875 33 2.16 1 37.03 384 GLN A C 1
ATOM 3142 O O . GLN A 1 384 ? -14.539 33.875 1.345 1 37.03 384 GLN A O 1
ATOM 3147 N N . ASP A 1 385 ? -16.188 32.781 2.285 1 37.03 385 ASP A N 1
ATOM 3148 C CA . ASP A 1 385 ? -16.953 33.719 1.489 1 37.03 385 ASP A CA 1
ATOM 3149 C C . ASP A 1 385 ? -16.859 35.125 2.08 1 37.03 385 ASP A C 1
ATOM 3151 O O . ASP A 1 385 ? -17.656 36 1.738 1 37.03 385 ASP A O 1
ATOM 3155 N N . GLY A 1 386 ? -15.797 35.469 2.619 1 40.66 386 GLY A N 1
ATOM 3156 C CA . GLY A 1 386 ? -15.672 36.875 3.016 1 40.66 386 GLY A CA 1
ATOM 3157 C C . GLY A 1 386 ? -16.797 37.344 3.93 1 40.66 386 GLY A C 1
ATOM 3158 O O . GLY A 1 386 ? -16.781 38.469 4.406 1 40.66 386 GLY A O 1
ATOM 3159 N N . ILE A 1 387 ? -18.016 36.812 3.811 1 41.66 387 ILE A N 1
ATOM 3160 C CA . ILE A 1 387 ? -19.094 37.312 4.656 1 41.66 387 ILE A CA 1
ATOM 3161 C C . ILE A 1 387 ? -18.938 36.75 6.07 1 41.66 387 ILE A C 1
ATOM 3163 O O . ILE A 1 387 ? -18.953 35.531 6.266 1 41.66 387 ILE A O 1
ATOM 3167 N N . ILE A 1 388 ? -18.25 37.438 6.848 1 47.75 388 ILE A N 1
ATOM 3168 C CA . ILE A 1 388 ? -18.141 37.188 8.281 1 47.75 388 ILE A CA 1
ATOM 3169 C C . ILE A 1 388 ? -19.5 36.75 8.836 1 47.75 388 ILE A C 1
ATOM 3171 O O . ILE A 1 388 ? -20.406 37.594 8.945 1 47.75 388 ILE A O 1
ATOM 3175 N N . SER A 1 389 ? -20 35.531 8.648 1 52.5 389 SER A N 1
ATOM 3176 C CA . SER A 1 389 ? -21.344 35.156 9.055 1 52.5 389 SER A CA 1
ATOM 3177 C C . SER A 1 389 ? -21.391 34.781 10.531 1 52.5 389 SER A C 1
ATOM 3179 O O . SER A 1 389 ? -22.469 34.688 11.133 1 52.5 389 SER A O 1
ATOM 3181 N N . ASP A 1 390 ? -20.078 34.438 11.141 1 63.16 390 ASP A N 1
ATOM 3182 C CA . ASP A 1 390 ? -20.25 33.969 12.523 1 63.16 390 ASP A CA 1
ATOM 3183 C C . ASP A 1 390 ? -19.234 34.625 13.445 1 63.16 390 ASP A C 1
ATOM 3185 O O . ASP A 1 390 ? -18.203 35.125 12.992 1 63.16 390 ASP A O 1
ATOM 3189 N N . ASN A 1 391 ? -19.578 34.875 14.695 1 62.97 391 ASN A N 1
ATOM 3190 C CA . ASN A 1 391 ? -18.781 35.531 15.734 1 62.97 391 ASN A CA 1
ATOM 3191 C C . ASN A 1 391 ? -17.406 34.875 15.883 1 62.97 391 ASN A C 1
ATOM 3193 O O . ASN A 1 391 ? -16.422 35.562 16.125 1 62.97 391 ASN A O 1
ATOM 3197 N N . ILE A 1 392 ? -17.359 33.656 15.586 1 71.81 392 ILE A N 1
ATOM 3198 C CA . ILE A 1 392 ? -16.094 32.969 15.758 1 71.81 392 ILE A CA 1
ATOM 3199 C C . ILE A 1 392 ? -15.133 33.344 14.633 1 71.81 392 ILE A C 1
ATOM 3201 O O . ILE A 1 392 ? -13.945 33.562 14.867 1 71.81 392 ILE A O 1
ATOM 3205 N N . GLU A 1 393 ? -15.734 33.438 13.492 1 68.62 393 GLU A N 1
ATOM 3206 C CA . GLU A 1 393 ? -14.898 33.844 12.359 1 68.62 393 GLU A CA 1
ATOM 3207 C C . GLU A 1 393 ? -14.32 35.25 12.578 1 68.62 393 GLU A C 1
ATOM 3209 O O . GLU A 1 393 ? -13.141 35.469 12.297 1 68.62 393 GLU A O 1
ATOM 3214 N N . LYS A 1 394 ? -15.211 36.062 13.055 1 66.88 394 LYS A N 1
ATOM 3215 C CA . LYS A 1 394 ? -14.766 37.438 13.352 1 66.88 394 LYS A CA 1
ATOM 3216 C C . LYS A 1 394 ? -13.648 37.438 14.398 1 66.88 394 LYS A C 1
ATOM 3218 O O . LYS A 1 394 ? -12.672 38.156 14.273 1 66.88 394 LYS A O 1
ATOM 3223 N N . MET A 1 395 ? -13.805 36.594 15.375 1 70.38 395 MET A N 1
ATOM 3224 C CA . MET A 1 395 ? -12.82 36.5 16.438 1 70.38 395 MET A CA 1
ATOM 3225 C C . MET A 1 395 ? -11.477 36.031 15.906 1 70.38 395 MET A C 1
ATOM 3227 O O . MET A 1 395 ? -10.422 36.531 16.312 1 70.38 395 MET A O 1
ATOM 3231 N N . ILE A 1 396 ? -11.523 35.188 15.008 1 70.69 396 ILE A N 1
ATOM 3232 C CA . ILE A 1 396 ? -10.297 34.625 14.453 1 70.69 396 ILE A CA 1
ATOM 3233 C C . ILE A 1 396 ? -9.633 35.656 13.531 1 70.69 396 ILE A C 1
ATOM 3235 O O . ILE A 1 396 ? -8.414 35.844 13.586 1 70.69 396 ILE A O 1
ATOM 3239 N N . ILE A 1 397 ? -10.5 36.312 12.797 1 66.56 397 ILE A N 1
ATOM 3240 C CA . ILE A 1 397 ? -9.977 37.312 11.875 1 66.56 397 ILE A CA 1
ATOM 3241 C C . ILE A 1 397 ? -9.367 38.469 12.656 1 66.56 397 ILE A C 1
ATOM 3243 O O . ILE A 1 397 ? -8.297 38.969 12.305 1 66.56 397 ILE A O 1
ATOM 3247 N N . GLU A 1 398 ? -10.078 38.844 13.711 1 67 398 GLU A N 1
ATOM 3248 C CA . GLU A 1 398 ? -9.641 39.969 14.508 1 67 398 GLU A CA 1
ATOM 3249 C C . GLU A 1 398 ? -8.586 39.562 15.531 1 67 398 GLU A C 1
ATOM 3251 O O . GLU A 1 398 ? -7.984 40.406 16.188 1 67 398 GLU A O 1
ATOM 3256 N N . LYS A 1 399 ? -8.336 38.188 15.602 1 71.44 399 LYS A N 1
ATOM 3257 C CA . LYS A 1 399 ? -7.383 37.656 16.562 1 71.44 399 LYS A CA 1
ATOM 3258 C C . LYS A 1 399 ? -7.703 38.094 17.984 1 71.44 399 LYS A C 1
ATOM 3260 O O . LYS A 1 399 ? -6.812 38.562 18.703 1 71.44 399 LYS A O 1
ATOM 3265 N N . ASP A 1 400 ? -8.992 38.312 18.203 1 66.06 400 ASP A N 1
ATOM 3266 C CA . ASP A 1 400 ? -9.461 38.688 19.531 1 66.06 400 ASP A CA 1
ATOM 3267 C C . ASP A 1 400 ? -9.633 37.469 20.422 1 66.06 400 ASP A C 1
ATOM 3269 O O . ASP A 1 400 ? -10.695 36.844 20.422 1 66.06 400 ASP A O 1
ATOM 3273 N N . TYR A 1 401 ? -8.539 37.219 21.156 1 70.5 401 TYR A N 1
ATOM 3274 C CA . TYR A 1 401 ? -8.586 36.031 22.016 1 70.5 401 TYR A CA 1
ATOM 3275 C C . TYR A 1 401 ? -8.547 36.406 23.484 1 70.5 401 TYR A C 1
ATOM 3277 O O . TYR A 1 401 ? -8.148 35.594 24.328 1 70.5 401 TYR A O 1
ATOM 3285 N N . SER A 1 402 ? -8.844 37.594 23.734 1 69.88 402 SER A N 1
ATOM 3286 C CA . SER A 1 402 ? -8.758 38.094 25.109 1 69.88 402 SER A CA 1
ATOM 3287 C C . SER A 1 402 ? -9.977 37.656 25.922 1 69.88 402 SER A C 1
ATOM 3289 O O . SER A 1 402 ? -9.969 37.719 27.156 1 69.88 402 SER A O 1
ATOM 3291 N N . ARG A 1 403 ? -10.93 37.031 25.234 1 70.44 403 ARG A N 1
ATOM 3292 C CA . ARG A 1 403 ? -12.148 36.625 25.922 1 70.44 403 ARG A CA 1
ATOM 3293 C C . ARG A 1 403 ? -12.016 35.219 26.484 1 70.44 403 ARG A C 1
ATOM 3295 O O . ARG A 1 403 ? -11.07 34.5 26.156 1 70.44 403 ARG A O 1
ATOM 3302 N N . THR A 1 404 ? -12.828 34.938 27.516 1 68.88 404 THR A N 1
ATOM 3303 C CA . THR A 1 404 ? -12.828 33.625 28.141 1 68.88 404 THR A CA 1
ATOM 3304 C C . THR A 1 404 ? -13.672 32.625 27.328 1 68.88 404 THR A C 1
ATOM 3306 O O . THR A 1 404 ? -14.383 33.031 26.406 1 68.88 404 THR A O 1
ATOM 3309 N N . LEU A 1 405 ? -13.547 31.422 27.531 1 74.94 405 LEU A N 1
ATOM 3310 C CA . LEU A 1 405 ? -14.305 30.359 26.891 1 74.94 405 LEU A CA 1
ATOM 3311 C C . LEU A 1 405 ? -15.805 30.578 27.047 1 74.94 405 LEU A C 1
ATOM 3313 O O . LEU A 1 405 ? -16.594 30.219 26.156 1 74.94 405 LEU A O 1
ATOM 3317 N N . LYS A 1 406 ? -16.172 31.141 28.188 1 71.38 406 LYS A N 1
ATOM 3318 C CA . LYS A 1 406 ? -17.578 31.422 28.469 1 71.38 406 LYS A CA 1
ATOM 3319 C C . LYS A 1 406 ? -18.203 32.281 27.375 1 71.38 406 LYS A C 1
ATOM 3321 O O . LYS A 1 406 ? -19.375 32.125 27.047 1 71.38 406 LYS A O 1
ATOM 3326 N N . SER A 1 407 ? -17.359 33.125 26.75 1 71.25 407 SER A N 1
ATOM 3327 C CA . SER A 1 407 ? -17.844 34.031 25.719 1 71.25 407 SER A CA 1
ATOM 3328 C C . SER A 1 407 ? -18.297 33.281 24.484 1 71.25 407 SER A C 1
ATOM 3330 O O . SER A 1 407 ? -19.078 33.812 23.688 1 71.25 407 SER A O 1
ATOM 3332 N N . LEU A 1 408 ? -17.844 32.125 24.344 1 72.56 408 LEU A N 1
ATOM 3333 C CA . LEU A 1 408 ? -18.25 31.328 23.188 1 72.56 408 LEU A CA 1
ATOM 3334 C C . LEU A 1 408 ? -19.688 30.844 23.344 1 72.56 408 LEU A C 1
ATOM 3336 O O . LEU A 1 408 ? -20.375 30.594 22.359 1 72.56 408 LEU A O 1
ATOM 3340 N N . GLY A 1 409 ? -20.25 30.562 24.609 1 66.19 409 GLY A N 1
ATOM 3341 C CA . GLY A 1 409 ? -21.578 30.047 24.875 1 66.19 409 GLY A CA 1
ATOM 3342 C C . GLY A 1 409 ? -22.656 31.125 24.812 1 66.19 409 GLY A C 1
ATOM 3343 O O . GLY A 1 409 ? -23.828 30.844 25.062 1 66.19 409 GLY A O 1
ATOM 3344 N N . GLY A 1 410 ? -22.594 32.312 24.469 1 54.09 410 GLY A N 1
ATOM 3345 C CA . GLY A 1 410 ? -23.609 33.344 24.344 1 54.09 410 GLY A CA 1
ATOM 3346 C C . GLY A 1 410 ? -23.609 34.344 25.516 1 54.09 410 GLY A C 1
ATOM 3347 O O . GLY A 1 410 ? -24.641 34.875 25.875 1 54.09 410 GLY A O 1
ATOM 3348 N N . GLU A 1 411 ? -22.812 34.656 26.453 1 42.97 411 GLU A N 1
ATOM 3349 C CA . GLU A 1 411 ? -23.156 35.75 27.359 1 42.97 4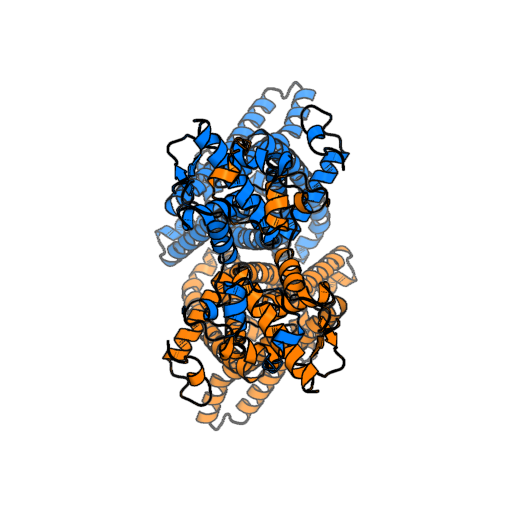11 GLU A CA 1
ATOM 3350 C C . GLU A 1 411 ? -23.734 36.938 26.594 1 42.97 411 GLU A C 1
ATOM 3352 O O . GLU A 1 411 ? -23.266 37.281 25.5 1 42.97 411 GLU A O 1
ATOM 3357 N N . SER A 1 412 ? -24.938 37.281 26.922 1 36.78 412 SER A N 1
ATOM 3358 C CA . SER A 1 412 ? -25.578 38.594 26.812 1 36.78 412 SER A CA 1
ATOM 3359 C C . SER A 1 412 ? -24.547 39.719 26.969 1 36.78 412 SER A C 1
ATOM 3361 O O . SER A 1 412 ? -23.859 39.812 27.984 1 36.78 412 SER A O 1
ATOM 3363 N N . ALA A 1 413 ? -23.766 40.125 26 1 36.31 413 ALA A N 1
ATOM 3364 C CA . ALA A 1 413 ? -23.281 41.5 26.125 1 36.31 413 ALA A CA 1
ATOM 3365 C C . ALA A 1 413 ? -24.125 42.281 27.109 1 36.31 413 ALA A C 1
ATOM 3367 O O . ALA A 1 413 ? -25.266 42.688 26.797 1 36.31 413 ALA A O 1
ATOM 3368 N N . GLU A 1 414 ? -24.297 42.031 28.328 1 29.83 414 GLU A N 1
ATOM 3369 C CA . GLU A 1 414 ? -24.734 43.188 29.109 1 29.83 414 GLU A CA 1
ATOM 3370 C C . GLU A 1 414 ? -23.969 44.469 28.703 1 29.83 414 GLU A C 1
ATOM 3372 O O . GLU A 1 414 ? -22.766 44.406 28.469 1 29.83 414 GLU A O 1
ATOM 3377 N N . LYS A 1 415 ? -24.734 45.438 28.234 1 35.31 415 LYS A N 1
ATOM 3378 C CA . LYS A 1 415 ? -24.562 46.906 28.156 1 35.31 415 LYS A CA 1
ATOM 3379 C C . LYS A 1 415 ? -23.656 47.406 29.266 1 35.31 415 LYS A C 1
ATOM 3381 O O . LYS A 1 415 ? -24.031 47.375 30.453 1 35.31 415 LYS A O 1
ATOM 3386 N N . ASN A 1 416 ? -22.359 47.25 29.422 1 24.27 416 ASN A N 1
ATOM 3387 C CA . ASN A 1 416 ? -21.953 48.562 29.906 1 24.27 416 ASN A CA 1
ATOM 3388 C C . ASN A 1 416 ? -22.172 49.625 28.844 1 24.27 416 ASN A C 1
ATOM 3390 O O . ASN A 1 416 ? -21.875 49.438 27.672 1 24.27 416 ASN A O 1
ATOM 3394 N N . MET B 1 1 ? -24.156 26.25 -6.055 1 21.55 1 MET B N 1
ATOM 3395 C CA . MET B 1 1 ? -23.625 24.938 -5.703 1 21.55 1 MET B CA 1
ATOM 3396 C C . MET B 1 1 ? -24.625 24.125 -4.902 1 21.55 1 MET B C 1
ATOM 3398 O O . MET B 1 1 ? -24.734 24.281 -3.684 1 21.55 1 MET B O 1
ATOM 3402 N N . LYS B 1 2 ? -25.719 23.766 -5.484 1 25.67 2 LYS B N 1
ATOM 3403 C CA . LYS B 1 2 ? -27 23.156 -5.102 1 25.67 2 LYS B CA 1
ATOM 3404 C C . LYS B 1 2 ? -26.781 21.828 -4.383 1 25.67 2 LYS B C 1
ATOM 3406 O O . LYS B 1 2 ? -25.781 21.141 -4.617 1 25.67 2 LYS B O 1
ATOM 3411 N N . ASN B 1 3 ? -27.547 21.594 -3.391 1 29.61 3 ASN B N 1
ATOM 3412 C CA . ASN B 1 3 ? -27.641 20.516 -2.406 1 29.61 3 ASN B CA 1
ATOM 3413 C C . ASN B 1 3 ? -27.578 19.141 -3.066 1 29.61 3 ASN B C 1
ATOM 3415 O O . ASN B 1 3 ? -28.531 18.719 -3.729 1 29.61 3 ASN B O 1
ATOM 3419 N N . LEU B 1 4 ? -26.516 18.781 -3.523 1 29.86 4 LEU B N 1
ATOM 3420 C CA . LEU B 1 4 ? -26.469 17.5 -4.207 1 29.86 4 LEU B CA 1
ATOM 3421 C C . LEU B 1 4 ? -27.188 16.422 -3.395 1 29.86 4 LEU B C 1
ATOM 3423 O O . LEU B 1 4 ? -27.891 15.594 -3.955 1 29.86 4 LEU B O 1
ATOM 3427 N N . PHE B 1 5 ? -26.906 16.328 -2.141 1 35.97 5 PHE B N 1
ATOM 3428 C CA . PHE B 1 5 ? -27.438 15.211 -1.354 1 35.97 5 PHE B CA 1
ATOM 3429 C C . PHE B 1 5 ? -28.844 15.5 -0.869 1 35.97 5 PHE B C 1
ATOM 3431 O O . PHE B 1 5 ? -29.484 14.648 -0.259 1 35.97 5 PHE B O 1
ATOM 3438 N N . GLU B 1 6 ? -29.375 16.641 -0.549 1 36.59 6 GLU B N 1
ATOM 3439 C CA . GLU B 1 6 ? -30.844 16.688 -0.466 1 36.59 6 GLU B CA 1
ATOM 3440 C C . GLU B 1 6 ? -31.484 15.812 -1.533 1 36.59 6 GLU B C 1
ATOM 3442 O O . GLU B 1 6 ? -32.625 15.375 -1.371 1 36.59 6 GLU B O 1
ATOM 3447 N N . ASN B 1 7 ? -30.734 15.492 -2.676 1 35.22 7 ASN B N 1
ATOM 3448 C CA . ASN B 1 7 ? -31.297 14.672 -3.742 1 35.22 7 ASN B CA 1
ATOM 3449 C C . ASN B 1 7 ? -31.156 13.18 -3.428 1 35.22 7 ASN B C 1
ATOM 3451 O O . ASN B 1 7 ? -31.625 12.336 -4.191 1 35.22 7 ASN B O 1
ATOM 3455 N N . PHE B 1 8 ? -30.281 12.68 -2.586 1 36.59 8 PHE B N 1
ATOM 3456 C CA . PHE B 1 8 ? -30.234 11.242 -2.318 1 36.59 8 PHE B CA 1
ATOM 3457 C C . PHE B 1 8 ? -31.312 10.844 -1.326 1 36.59 8 PHE B C 1
ATOM 3459 O O . PHE B 1 8 ? -31.438 9.672 -0.961 1 36.59 8 PHE B O 1
ATOM 3466 N N . GLY B 1 9 ? -31.812 11.609 -0.326 1 35.41 9 GLY B N 1
ATOM 3467 C CA . GLY B 1 9 ? -33 11.188 0.405 1 35.41 9 GLY B CA 1
ATOM 3468 C C . GLY B 1 9 ? -34 10.422 -0.45 1 35.41 9 GLY B C 1
ATOM 3469 O O . GLY B 1 9 ? -33.625 9.898 -1.507 1 35.41 9 GLY B O 1
ATOM 3470 N N . SER B 1 10 ? -35.438 10.609 -0.172 1 36.62 10 SER B N 1
ATOM 3471 C CA . SER B 1 10 ? -36.562 9.945 -0.789 1 36.62 10 SER B CA 1
ATOM 3472 C C . SER B 1 10 ? -36.438 9.906 -2.307 1 36.62 10 SER B C 1
ATOM 3474 O O . SER B 1 10 ? -37.25 9.305 -2.994 1 36.62 10 SER B O 1
ATOM 3476 N N . LYS B 1 11 ? -35.969 10.992 -2.986 1 38.22 11 LYS B N 1
ATOM 3477 C CA . LYS B 1 11 ? -36.281 11.062 -4.41 1 38.22 11 LYS B CA 1
ATOM 3478 C C . LYS B 1 11 ? -35.5 10.016 -5.199 1 38.22 11 LYS B C 1
ATOM 3480 O O . LYS B 1 11 ? -34.5 9.477 -4.711 1 38.22 11 LYS B O 1
ATOM 3485 N N . LYS B 1 12 ? -35.438 10.109 -6.676 1 41.81 12 LYS B N 1
ATOM 3486 C CA . LYS B 1 12 ? -35.25 9.266 -7.852 1 41.81 12 LYS B CA 1
ATOM 3487 C C . LYS B 1 12 ? -33.75 8.891 -7.996 1 41.81 12 LYS B C 1
ATOM 3489 O O . LYS B 1 12 ? -32.906 9.766 -8.203 1 41.81 12 LYS B O 1
ATOM 3494 N N . PHE B 1 13 ? -33.156 7.957 -7.184 1 48.91 13 PHE B N 1
ATOM 3495 C CA . PHE B 1 13 ? -31.938 7.27 -7.633 1 48.91 13 PHE B CA 1
ATOM 3496 C C . PHE B 1 13 ? -31.812 7.336 -9.148 1 48.91 13 PHE B C 1
ATOM 3498 O O . PHE B 1 13 ? -32.469 6.566 -9.867 1 48.91 13 PHE B O 1
ATOM 3505 N N . ASN B 1 14 ? -31.688 8.547 -9.633 1 58.19 14 ASN B N 1
ATOM 3506 C CA . ASN B 1 14 ? -31.469 8.758 -11.062 1 58.19 14 ASN B CA 1
ATOM 3507 C C . ASN B 1 14 ? -30.078 8.344 -11.492 1 58.19 14 ASN B C 1
ATOM 3509 O O . ASN B 1 14 ? -29.141 8.32 -10.68 1 58.19 14 ASN B O 1
ATOM 3513 N N . THR B 1 15 ? -29.891 7.766 -12.5 1 65.56 15 THR B N 1
ATOM 3514 C CA . THR B 1 15 ? -28.688 7.301 -13.188 1 65.56 15 THR B CA 1
ATOM 3515 C C . THR B 1 15 ? -27.578 8.344 -13.094 1 65.56 15 THR B C 1
ATOM 3517 O O . THR B 1 15 ? -26.406 7.996 -12.961 1 65.56 15 THR B O 1
ATOM 3520 N N . LYS B 1 16 ? -27.906 9.609 -13.023 1 66.5 16 LYS B N 1
ATOM 3521 C CA . LYS B 1 16 ? -26.906 10.68 -12.961 1 66.5 16 LYS B CA 1
ATOM 3522 C C . LYS B 1 16 ? -26.25 10.734 -11.586 1 66.5 16 LYS B C 1
ATOM 3524 O O . LYS B 1 16 ? -25.031 10.93 -11.484 1 66.5 16 LYS B O 1
ATOM 3529 N N . ASN B 1 17 ? -27 10.453 -10.555 1 72.12 17 ASN B N 1
ATOM 3530 C CA . ASN B 1 17 ? -26.484 10.461 -9.195 1 72.12 17 ASN B CA 1
ATOM 3531 C C . ASN B 1 17 ? -25.578 9.273 -8.938 1 72.12 17 ASN B C 1
ATOM 3533 O O . ASN B 1 17 ? -24.562 9.398 -8.242 1 72.12 17 ASN B O 1
ATOM 3537 N N . LEU B 1 18 ? -25.969 8.188 -9.594 1 79.75 18 LEU B N 1
ATOM 3538 C CA . LEU B 1 18 ? -25.156 6.992 -9.453 1 79.75 18 LEU B CA 1
ATOM 3539 C C . LEU B 1 18 ? -23.781 7.195 -10.094 1 79.75 18 LEU B C 1
ATOM 3541 O O . LEU B 1 18 ? -22.75 6.836 -9.508 1 79.75 18 LEU B O 1
ATOM 3545 N N . LYS B 1 19 ? -23.797 7.828 -11.234 1 81.06 19 LYS B N 1
ATOM 3546 C CA . LYS B 1 19 ? -22.547 8.086 -11.938 1 81.06 19 LYS B CA 1
ATOM 3547 C C . LYS B 1 19 ? -21.656 9.023 -11.141 1 81.06 19 LYS B C 1
ATOM 3549 O O . LYS B 1 19 ? -20.438 8.82 -11.078 1 81.06 19 LYS B O 1
ATOM 3554 N N . LEU B 1 20 ? -22.266 9.953 -10.539 1 78 20 LEU B N 1
ATOM 3555 C CA . LEU B 1 20 ? -21.5 10.898 -9.727 1 78 20 LEU B CA 1
ATOM 3556 C C . LEU B 1 20 ? -20.938 10.219 -8.492 1 78 20 LEU B C 1
ATOM 3558 O O . LEU B 1 20 ? -19.797 10.492 -8.094 1 78 20 LEU B O 1
ATOM 3562 N N . MET B 1 21 ? -21.75 9.391 -7.977 1 80.88 21 MET B N 1
ATOM 3563 C CA . MET B 1 21 ? -21.297 8.664 -6.789 1 80.88 21 MET B CA 1
ATOM 3564 C C . MET B 1 21 ? -20.109 7.762 -7.117 1 80.88 21 MET B C 1
ATOM 3566 O O . MET B 1 21 ? -19.141 7.707 -6.359 1 80.88 21 MET B O 1
ATOM 3570 N N . LEU B 1 22 ? -20.188 7.117 -8.219 1 86 22 LEU B N 1
ATOM 3571 C CA . LEU B 1 22 ? -19.125 6.227 -8.648 1 86 22 LEU B CA 1
ATOM 3572 C C . LEU B 1 22 ? -17.844 7.016 -8.953 1 86 22 LEU B C 1
ATOM 3574 O O . LEU B 1 22 ? -16.75 6.574 -8.617 1 86 22 LEU B O 1
ATOM 3578 N N . LYS B 1 23 ? -18.062 8.109 -9.523 1 82.81 23 LYS B N 1
ATOM 3579 C CA . LYS B 1 23 ? -16.922 8.969 -9.82 1 82.81 23 LYS B CA 1
ATOM 3580 C C . LYS B 1 23 ? -16.234 9.445 -8.539 1 82.81 23 LYS B C 1
ATOM 3582 O O . LYS B 1 23 ? -15.008 9.422 -8.438 1 82.81 23 LYS B O 1
ATOM 3587 N N . ARG B 1 24 ? -17.047 9.789 -7.664 1 79.38 24 ARG B N 1
ATOM 3588 C CA . ARG B 1 24 ? -16.5 10.258 -6.395 1 79.38 24 ARG B CA 1
ATOM 3589 C C . ARG B 1 24 ? -15.82 9.133 -5.633 1 79.38 24 ARG B C 1
ATOM 3591 O O . ARG B 1 24 ? -14.781 9.336 -5.004 1 79.38 24 ARG B O 1
ATOM 3598 N N . ALA B 1 25 ? -16.469 8.031 -5.695 1 84.88 25 ALA B N 1
ATOM 3599 C CA . ALA B 1 25 ? -15.875 6.871 -5.039 1 84.88 25 ALA B CA 1
ATOM 3600 C C . ALA B 1 25 ? -14.508 6.547 -5.637 1 84.88 25 ALA B C 1
ATOM 3602 O O . ALA B 1 25 ? -13.57 6.223 -4.906 1 84.88 25 ALA B O 1
ATOM 3603 N N . TYR B 1 26 ? -14.438 6.695 -6.902 1 84.12 26 TYR B N 1
ATOM 3604 C CA . TYR B 1 26 ? -13.172 6.418 -7.578 1 84.12 26 TYR B CA 1
ATOM 3605 C C . TYR B 1 26 ? -12.133 7.473 -7.238 1 84.12 26 TYR B C 1
ATOM 3607 O O . TYR B 1 26 ? -10.945 7.16 -7.086 1 84.12 26 TYR B O 1
ATOM 3615 N N . GLU B 1 27 ? -12.516 8.648 -7.094 1 78.62 27 GLU B N 1
ATOM 3616 C CA . GLU B 1 27 ? -11.609 9.711 -6.68 1 78.62 27 GLU B CA 1
ATOM 3617 C C . GLU B 1 27 ? -11.07 9.461 -5.27 1 78.62 27 GLU B C 1
ATOM 3619 O O . GLU B 1 27 ? -9.891 9.664 -5.008 1 78.62 27 GLU B O 1
ATOM 3624 N N . LYS B 1 28 ? -11.938 9.008 -4.504 1 79.38 28 LYS B N 1
ATOM 3625 C CA . LYS B 1 28 ? -11.516 8.695 -3.141 1 79.38 28 LYS B CA 1
ATOM 3626 C C . LYS B 1 28 ? -10.586 7.488 -3.121 1 79.38 28 LYS B C 1
ATOM 3628 O O . LYS B 1 28 ? -9.648 7.438 -2.322 1 79.38 28 LYS B O 1
ATOM 3633 N N . TYR B 1 29 ? -10.938 6.605 -3.982 1 83.44 29 TYR B N 1
ATOM 3634 C CA . TYR B 1 29 ? -10.078 5.438 -4.152 1 83.44 29 TYR B CA 1
ATOM 3635 C C . TYR B 1 29 ? -8.656 5.852 -4.508 1 83.44 29 TYR B C 1
ATOM 3637 O O . TYR B 1 29 ? -7.691 5.32 -3.951 1 83.44 29 TYR B O 1
ATOM 3645 N N . GLN B 1 30 ? -8.562 6.766 -5.355 1 77.12 30 GLN B N 1
ATOM 3646 C CA . GLN B 1 30 ? -7.258 7.223 -5.816 1 77.12 30 GLN B CA 1
ATOM 3647 C C . GLN B 1 30 ? -6.543 8.023 -4.734 1 77.12 30 GLN B C 1
ATOM 3649 O O . GLN B 1 30 ? -5.328 7.891 -4.555 1 77.12 30 GLN B O 1
ATOM 3654 N N . SER B 1 31 ? -7.316 8.711 -3.969 1 69.69 31 SER B N 1
ATOM 3655 C CA . SER B 1 31 ? -6.727 9.578 -2.955 1 69.69 31 SER B CA 1
ATOM 3656 C C . SER B 1 31 ? -6.281 8.781 -1.735 1 69.69 31 SER B C 1
ATOM 3658 O O . SER B 1 31 ? -5.32 9.164 -1.058 1 69.69 31 SER B O 1
ATOM 3660 N N . ALA B 1 32 ? -6.961 7.746 -1.431 1 69.25 32 ALA B N 1
ATOM 3661 C CA . ALA B 1 32 ? -6.672 6.941 -0.245 1 69.25 32 ALA B CA 1
ATOM 3662 C C . ALA B 1 32 ? -5.629 5.871 -0.55 1 69.25 32 ALA B C 1
ATOM 3664 O O . ALA B 1 32 ? -5.352 5.008 0.289 1 69.25 32 ALA B O 1
ATOM 3665 N N . ASN B 1 33 ? -4.934 5.961 -1.707 1 75.88 33 ASN B N 1
ATOM 3666 C CA . ASN B 1 33 ? -3.967 4.953 -2.121 1 75.88 33 ASN B CA 1
ATOM 3667 C C . ASN B 1 33 ? -4.551 3.545 -2.025 1 75.88 33 ASN B C 1
ATOM 3669 O O . ASN B 1 33 ? -3.885 2.623 -1.546 1 75.88 33 ASN B O 1
ATOM 3673 N N . SER B 1 34 ? -5.785 3.379 -2.293 1 85.25 34 SER B N 1
ATOM 3674 C CA . SER B 1 34 ? -6.504 2.113 -2.201 1 85.25 34 SER B CA 1
ATOM 3675 C C . SER B 1 34 ? -5.918 1.072 -3.146 1 85.25 34 SER B C 1
ATOM 3677 O O . SER B 1 34 ? -6.129 -0.129 -2.963 1 85.25 34 SER B O 1
ATOM 3679 N N . SER B 1 35 ? -5.145 1.539 -4.074 1 87.06 35 SER B N 1
ATOM 3680 C CA . SER B 1 35 ? -4.48 0.611 -4.98 1 87.06 35 SER B CA 1
ATOM 3681 C C . SER B 1 35 ? -3.48 -0.269 -4.234 1 87.06 35 SER B C 1
ATOM 3683 O O . SER B 1 35 ? -3.303 -1.44 -4.574 1 87.06 35 SER B O 1
ATOM 3685 N N . PHE B 1 36 ? -2.939 0.296 -3.184 1 87.31 36 PHE B N 1
ATOM 3686 C CA . PHE B 1 36 ? -1.988 -0.466 -2.383 1 87.31 36 PHE B CA 1
ATOM 3687 C C . PHE B 1 36 ? -2.701 -1.54 -1.57 1 87.31 36 PHE B C 1
ATOM 3689 O O . PHE B 1 36 ? -2.195 -2.654 -1.424 1 87.31 36 PHE B O 1
ATOM 3696 N N . TRP B 1 37 ? -3.871 -1.179 -1.133 1 90.12 37 TRP B N 1
ATOM 3697 C CA . TRP B 1 37 ? -4.664 -2.174 -0.421 1 90.12 37 TRP B CA 1
ATOM 3698 C C . TRP B 1 37 ? -5.051 -3.324 -1.346 1 90.12 37 TRP B C 1
ATOM 3700 O O . TRP B 1 37 ? -4.949 -4.492 -0.968 1 90.12 37 TRP B O 1
ATOM 3710 N N . VAL B 1 38 ? -5.414 -2.928 -2.541 1 93.69 38 VAL B N 1
ATOM 3711 C CA . VAL B 1 38 ? -5.863 -3.914 -3.52 1 93.69 38 VAL B CA 1
ATOM 3712 C C . VAL B 1 38 ? -4.723 -4.871 -3.852 1 93.69 38 VAL B C 1
ATOM 3714 O O . VAL B 1 38 ? -4.906 -6.09 -3.852 1 93.69 38 VAL B O 1
ATOM 3717 N N . THR B 1 39 ? -3.553 -4.395 -4.082 1 91.88 39 THR B N 1
ATOM 3718 C CA . THR B 1 39 ? -2.422 -5.234 -4.457 1 91.88 39 THR B CA 1
ATOM 3719 C C . THR B 1 39 ? -1.962 -6.082 -3.273 1 91.88 39 THR B C 1
ATOM 3721 O O . THR B 1 39 ? -1.615 -7.254 -3.438 1 91.88 39 THR B O 1
ATOM 3724 N N . SER B 1 40 ? -1.947 -5.48 -2.08 1 91.62 40 SER B N 1
ATOM 3725 C CA . SER B 1 40 ? -1.562 -6.223 -0.885 1 91.62 40 SER B CA 1
ATOM 3726 C C . SER B 1 40 ? -2.547 -7.352 -0.596 1 91.62 40 SER B C 1
ATOM 3728 O O . SER B 1 40 ? -2.139 -8.469 -0.28 1 91.62 40 SER B O 1
ATOM 3730 N N . LEU B 1 41 ? -3.789 -7.023 -0.754 1 94.19 41 LEU B N 1
ATOM 3731 C CA . LEU B 1 41 ? -4.816 -8.039 -0.534 1 94.19 41 LEU B CA 1
ATOM 3732 C C . LEU B 1 41 ? -4.719 -9.141 -1.579 1 94.19 41 LEU B C 1
ATOM 3734 O O . LEU B 1 41 ? -4.922 -10.32 -1.265 1 94.19 41 LEU B O 1
ATOM 3738 N N . SER B 1 42 ? -4.434 -8.742 -2.785 1 94.56 42 SER B N 1
ATOM 3739 C CA . SER B 1 42 ? -4.266 -9.727 -3.846 1 94.56 42 SER B CA 1
ATOM 3740 C C . SER B 1 42 ? -3.105 -10.672 -3.547 1 94.56 42 SER B C 1
ATOM 3742 O O . SER B 1 42 ? -3.219 -11.883 -3.738 1 94.56 42 SER B O 1
ATOM 3744 N N . PHE B 1 43 ? -2.057 -10.102 -3.049 1 92.94 43 PHE B N 1
ATOM 3745 C CA . PHE B 1 43 ? -0.886 -10.898 -2.701 1 92.94 43 PHE B CA 1
ATOM 3746 C C . PHE B 1 43 ? -1.216 -11.891 -1.595 1 92.94 43 PHE B C 1
ATOM 3748 O O . PHE B 1 43 ? -0.936 -13.086 -1.721 1 92.94 43 PHE B O 1
ATOM 3755 N N . TYR B 1 44 ? -1.873 -11.492 -0.581 1 91.62 44 TYR B N 1
ATOM 3756 C CA . TYR B 1 44 ? -2.158 -12.344 0.568 1 91.62 44 TYR B CA 1
ATOM 3757 C C . TYR B 1 44 ? -3.266 -13.344 0.247 1 91.62 44 TYR B C 1
ATOM 3759 O O . TYR B 1 44 ? -3.344 -14.406 0.861 1 91.62 44 TYR B O 1
ATOM 3767 N N . THR B 1 45 ? -4.113 -12.977 -0.71 1 91.81 45 THR B N 1
ATOM 3768 C CA . THR B 1 45 ? -5.121 -13.938 -1.142 1 91.81 45 THR B CA 1
ATOM 3769 C C . THR B 1 45 ? -4.465 -15.172 -1.752 1 91.81 45 THR B C 1
ATOM 3771 O O . THR B 1 45 ? -4.902 -16.297 -1.506 1 91.81 45 THR B O 1
ATOM 3774 N N . ILE B 1 46 ? -3.443 -14.938 -2.48 1 89.62 46 ILE B N 1
ATOM 3775 C CA . ILE B 1 46 ? -2.742 -16.062 -3.078 1 89.62 46 ILE B CA 1
ATOM 3776 C C . ILE B 1 46 ? -2.078 -16.906 -1.983 1 89.62 46 ILE B C 1
ATOM 3778 O O . ILE B 1 46 ? -2.133 -18.141 -2.012 1 89.62 46 ILE B O 1
ATOM 3782 N N . LEU B 1 47 ? -1.534 -16.281 -1.042 1 88.31 47 LEU B N 1
ATOM 3783 C CA . LEU B 1 47 ? -0.854 -16.984 0.045 1 88.31 47 LEU B CA 1
ATOM 3784 C C . LEU B 1 47 ? -1.854 -17.734 0.918 1 88.31 47 LEU B C 1
ATOM 3786 O O . LEU B 1 47 ? -1.535 -18.797 1.467 1 88.31 47 LEU B O 1
ATOM 3790 N N . ALA B 1 48 ? -3.027 -17.188 0.976 1 89.88 48 ALA B N 1
ATOM 3791 C CA . ALA B 1 48 ? -4.027 -17.75 1.888 1 89.88 48 ALA B CA 1
ATOM 3792 C C . ALA B 1 48 ? -4.953 -18.719 1.164 1 89.88 48 ALA B C 1
ATOM 3794 O O . ALA B 1 48 ? -5.879 -19.266 1.766 1 89.88 48 ALA B O 1
ATOM 3795 N N . ILE B 1 49 ? -4.688 -18.922 -0.076 1 87.88 49 ILE B N 1
ATOM 3796 C CA . ILE B 1 49 ? -5.617 -19.719 -0.876 1 87.88 49 ILE B CA 1
ATOM 3797 C C . ILE B 1 49 ? -5.711 -21.125 -0.31 1 87.88 49 ILE B C 1
ATOM 3799 O O . ILE B 1 49 ? -6.785 -21.734 -0.303 1 87.88 49 ILE B O 1
ATOM 3803 N N . VAL B 1 50 ? -4.613 -21.625 0.191 1 83.69 50 VAL B N 1
ATOM 3804 C CA . VAL B 1 50 ? -4.551 -23 0.667 1 83.69 50 VAL B CA 1
ATOM 3805 C C . VAL B 1 50 ? -5.406 -23.141 1.923 1 83.69 50 VAL B C 1
ATOM 3807 O O . VAL B 1 50 ? -6.309 -23.984 1.971 1 83.69 50 VAL B O 1
ATOM 3810 N N . PRO B 1 51 ? -5.164 -22.328 2.893 1 81.94 51 PRO B N 1
ATOM 3811 C CA . PRO B 1 51 ? -6.031 -22.453 4.07 1 81.94 51 PRO B CA 1
ATOM 3812 C C . PRO B 1 51 ? -7.488 -22.109 3.764 1 81.94 51 PRO B C 1
ATOM 3814 O O . PRO B 1 51 ? -8.398 -22.688 4.367 1 81.94 51 PRO B O 1
ATOM 3817 N N . ILE B 1 52 ? -7.73 -21.266 2.881 1 84.62 52 ILE B N 1
ATOM 3818 C CA . ILE B 1 52 ? -9.094 -20.906 2.498 1 84.62 52 ILE B CA 1
ATOM 3819 C C . ILE B 1 52 ? -9.789 -22.125 1.885 1 84.62 52 ILE B C 1
ATOM 3821 O O . ILE B 1 52 ? -10.906 -22.469 2.283 1 84.62 52 ILE B O 1
ATOM 3825 N N . LEU B 1 53 ? -9.141 -22.781 0.969 1 83.75 53 LEU B N 1
ATOM 3826 C CA . LEU B 1 53 ? -9.711 -23.969 0.316 1 83.75 53 LEU B CA 1
ATOM 3827 C C . LEU B 1 53 ? -9.875 -25.109 1.308 1 83.75 53 LEU B C 1
ATOM 3829 O O . LEU B 1 53 ? -10.875 -25.828 1.263 1 83.75 53 LEU B O 1
ATOM 3833 N N . ALA B 1 54 ? -8.859 -25.25 2.146 1 79.38 54 ALA B N 1
ATOM 3834 C CA . ALA B 1 54 ? -8.93 -26.312 3.15 1 79.38 54 ALA B CA 1
ATOM 3835 C C . ALA B 1 54 ? -10.156 -26.141 4.039 1 79.38 54 ALA B C 1
ATOM 3837 O O . ALA B 1 54 ? -10.883 -27.109 4.297 1 79.38 54 ALA B O 1
ATOM 3838 N N . ILE B 1 55 ? -10.383 -24.969 4.445 1 76.75 55 ILE B N 1
ATOM 3839 C CA . ILE B 1 55 ? -11.508 -24.672 5.328 1 76.75 55 ILE B CA 1
ATOM 3840 C C . ILE B 1 55 ? -12.812 -24.844 4.559 1 76.75 55 ILE B C 1
ATOM 3842 O O . ILE B 1 55 ? -13.758 -25.469 5.055 1 76.75 55 ILE B O 1
ATOM 3846 N N . LEU B 1 56 ? -12.852 -24.375 3.365 1 79.81 56 LEU B N 1
ATOM 3847 C CA . LEU B 1 56 ? -14.062 -24.453 2.562 1 79.81 56 LEU B CA 1
ATOM 3848 C C . LEU B 1 56 ? -14.422 -25.891 2.246 1 79.81 56 LEU B C 1
ATOM 3850 O O . LEU B 1 56 ? -15.586 -26.281 2.336 1 79.81 56 LEU B O 1
ATOM 3854 N N . VAL B 1 57 ? -13.445 -26.656 1.879 1 78.06 57 VAL B N 1
ATOM 3855 C CA . VAL B 1 57 ? -13.672 -28.047 1.53 1 78.06 57 VAL B CA 1
ATOM 3856 C C . VAL B 1 57 ? -14.039 -28.844 2.785 1 78.06 57 VAL B C 1
ATOM 3858 O O . VAL B 1 57 ? -14.922 -29.703 2.746 1 78.06 57 VAL B O 1
ATOM 3861 N N . SER B 1 58 ?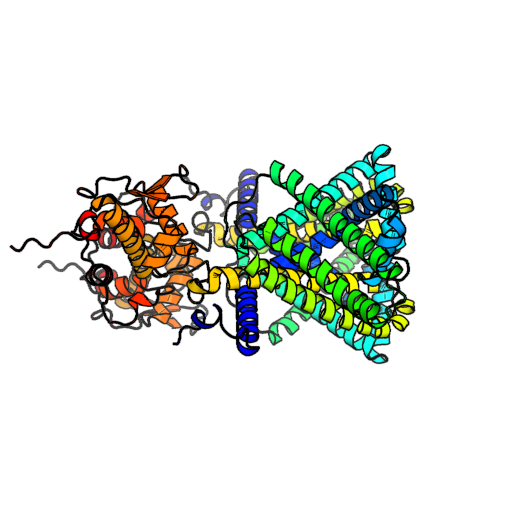 -13.312 -28.547 3.848 1 74.94 58 SER B N 1
ATOM 3862 C CA . SER B 1 58 ? -13.617 -29.234 5.105 1 74.94 58 SER B CA 1
ATOM 3863 C C . SER B 1 58 ? -15.047 -28.938 5.551 1 74.94 58 SER B C 1
ATOM 3865 O O . SER B 1 58 ? -15.773 -29.844 5.945 1 74.94 58 SER B O 1
ATOM 3867 N N . LEU B 1 59 ? -15.422 -27.703 5.559 1 75.31 59 LEU B N 1
ATOM 3868 C CA . LEU B 1 59 ? -16.766 -27.297 5.957 1 75.31 59 LEU B CA 1
ATOM 3869 C C . LEU B 1 59 ? -17.812 -27.922 5.047 1 75.31 59 LEU B C 1
ATOM 3871 O O . LEU B 1 59 ? -18.859 -28.375 5.52 1 75.31 59 LEU B O 1
ATOM 3875 N N . SER B 1 60 ? -17.531 -27.891 3.787 1 77.69 60 SER B N 1
ATOM 3876 C CA . SER B 1 60 ? -18.484 -28.453 2.838 1 77.69 60 SER B CA 1
ATOM 3877 C C . SER B 1 60 ? -18.625 -29.969 3.01 1 77.69 60 SER B C 1
ATOM 3879 O O . SER B 1 60 ? -19.703 -30.531 2.836 1 77.69 60 SER B O 1
ATOM 3881 N N . SER B 1 61 ? -17.5 -30.594 3.297 1 77.38 61 SER B N 1
ATOM 3882 C CA . SER B 1 61 ? -17.531 -32.031 3.512 1 77.38 61 SER B CA 1
ATOM 3883 C C . SER B 1 61 ? -18.391 -32.406 4.719 1 77.38 61 SER B C 1
ATOM 3885 O O . SER B 1 61 ? -19.078 -33.406 4.707 1 77.38 61 SER B O 1
ATOM 3887 N N . TRP B 1 62 ? -18.406 -31.516 5.711 1 73.25 62 TRP B N 1
ATOM 3888 C CA . TRP B 1 62 ? -19.203 -31.734 6.906 1 73.25 62 TRP B CA 1
ATOM 3889 C C . TRP B 1 62 ? -20.688 -31.688 6.578 1 73.25 62 TRP B C 1
ATOM 3891 O O . TRP B 1 62 ? -21.5 -32.375 7.207 1 73.25 62 TRP B O 1
ATOM 3901 N N . PHE B 1 63 ? -21 -30.969 5.535 1 73.12 63 PHE B N 1
ATOM 3902 C CA . PHE B 1 63 ? -22.406 -30.812 5.164 1 73.12 63 PHE B CA 1
ATOM 3903 C C . PHE B 1 63 ? -22.734 -31.641 3.936 1 73.12 63 PHE B C 1
ATOM 3905 O O . PHE B 1 63 ? -23.844 -31.562 3.414 1 73.12 63 PHE B O 1
ATOM 3912 N N . GLY B 1 64 ? -21.75 -32.375 3.459 1 74.44 64 GLY B N 1
ATOM 3913 C CA . GLY B 1 64 ? -21.953 -33.219 2.291 1 74.44 64 GLY B CA 1
ATOM 3914 C C . GLY B 1 64 ? -22.078 -32.438 1 1 74.44 64 GLY B C 1
ATOM 3915 O O . GLY B 1 64 ? -22.734 -32.875 0.056 1 74.44 64 GLY B O 1
ATOM 3916 N N . ALA B 1 65 ? -21.594 -31.219 0.957 1 76.62 65 ALA B N 1
ATOM 3917 C CA . ALA B 1 65 ? -21.734 -30.328 -0.197 1 76.62 65 ALA B CA 1
ATOM 3918 C C . ALA B 1 65 ? -20.375 -30.078 -0.85 1 76.62 65 ALA B C 1
ATOM 3920 O O . ALA B 1 65 ? -20.172 -29.016 -1.436 1 76.62 65 ALA B O 1
ATOM 3921 N N . GLU B 1 66 ? -19.484 -30.984 -0.728 1 79.5 66 GLU B N 1
ATOM 3922 C CA . GLU B 1 66 ? -18.125 -30.812 -1.242 1 79.5 66 GLU B CA 1
ATOM 3923 C C . GLU B 1 66 ? -18.141 -30.609 -2.754 1 79.5 66 GLU B C 1
ATOM 3925 O O . GLU B 1 66 ? -17.516 -29.672 -3.266 1 79.5 66 GLU B O 1
ATOM 3930 N N . ASP B 1 67 ? -18.828 -31.469 -3.453 1 78.12 67 ASP B N 1
ATOM 3931 C CA . ASP B 1 67 ? -18.891 -31.391 -4.91 1 78.12 67 ASP B CA 1
ATOM 3932 C C . ASP B 1 67 ? -19.5 -30.062 -5.363 1 78.12 67 ASP B C 1
ATOM 3934 O O . ASP B 1 67 ? -19.094 -29.484 -6.367 1 78.12 67 ASP B O 1
ATOM 3938 N N . TYR B 1 68 ? -20.484 -29.688 -4.578 1 75.75 68 TYR B N 1
ATOM 3939 C CA . TYR B 1 68 ? -21.156 -28.438 -4.918 1 75.75 68 TYR B CA 1
ATOM 3940 C C . TYR B 1 68 ? -20.203 -27.266 -4.828 1 75.75 68 TYR B C 1
ATOM 3942 O O . TYR B 1 68 ? -20.141 -26.422 -5.73 1 75.75 68 TYR B O 1
ATOM 3950 N N . ILE B 1 69 ? -19.422 -27.219 -3.822 1 77.44 69 ILE B N 1
ATOM 3951 C CA . ILE B 1 69 ? -18.5 -26.109 -3.602 1 77.44 69 ILE B CA 1
ATOM 3952 C C . ILE B 1 69 ? -17.406 -26.125 -4.664 1 77.44 69 ILE B C 1
ATOM 3954 O O . ILE B 1 69 ? -17.047 -25.078 -5.215 1 77.44 69 ILE B O 1
ATOM 3958 N N . ILE B 1 70 ? -16.938 -27.297 -4.906 1 80 70 ILE B N 1
ATOM 3959 C CA . ILE B 1 70 ? -15.875 -27.438 -5.898 1 80 70 ILE B CA 1
ATOM 3960 C C . ILE B 1 70 ? -16.375 -26.984 -7.266 1 80 70 ILE B C 1
ATOM 3962 O O . ILE B 1 70 ? -15.672 -26.297 -8 1 80 70 ILE B O 1
ATOM 3966 N N . ASN B 1 71 ? -17.562 -27.328 -7.562 1 77.88 71 ASN B N 1
ATOM 3967 C CA . ASN B 1 71 ? -18.141 -26.938 -8.844 1 77.88 71 ASN B CA 1
ATOM 3968 C C . ASN B 1 71 ? -18.391 -25.438 -8.914 1 77.88 71 ASN B C 1
ATOM 3970 O O . ASN B 1 71 ? -18.219 -24.828 -9.969 1 77.88 71 ASN B O 1
ATOM 3974 N N . GLN B 1 72 ? -18.797 -24.906 -7.793 1 75.81 72 GLN B N 1
ATOM 3975 C CA . GLN B 1 72 ? -19 -23.453 -7.742 1 75.81 72 GLN B CA 1
ATOM 3976 C C . GLN B 1 72 ? -17.703 -22.703 -7.969 1 75.81 72 GLN B C 1
ATOM 3978 O O . GLN B 1 72 ? -17.656 -21.703 -8.695 1 75.81 72 GLN B O 1
ATOM 3983 N N . ILE B 1 73 ? -16.672 -23.203 -7.379 1 81.44 73 ILE B N 1
ATOM 3984 C CA . ILE B 1 73 ? -15.375 -22.562 -7.516 1 81.44 73 ILE B CA 1
ATOM 3985 C C . ILE B 1 73 ? -14.898 -22.672 -8.961 1 81.44 73 ILE B C 1
ATOM 3987 O O . ILE B 1 73 ? -14.383 -21.703 -9.523 1 81.44 73 ILE B O 1
ATOM 3991 N N . LYS B 1 74 ? -15.102 -23.797 -9.516 1 78.56 74 LYS B N 1
ATOM 3992 C CA . LYS B 1 74 ? -14.703 -24.031 -10.898 1 78.56 74 LYS B CA 1
ATOM 3993 C C . LYS B 1 74 ? -15.422 -23.062 -11.844 1 78.56 74 LYS B C 1
ATOM 3995 O O . LYS B 1 74 ? -14.867 -22.641 -12.859 1 78.56 74 LYS B O 1
ATOM 4000 N N . ASP B 1 75 ? -16.594 -22.719 -11.461 1 74.62 75 ASP B N 1
ATOM 4001 C CA . ASP B 1 75 ? -17.406 -21.859 -12.32 1 74.62 75 ASP B CA 1
ATOM 4002 C C . ASP B 1 75 ? -17.016 -20.391 -12.164 1 74.62 75 ASP B C 1
ATOM 4004 O O . ASP B 1 75 ? -17.125 -19.609 -13.117 1 74.62 75 ASP B O 1
ATOM 4008 N N . ILE B 1 76 ? -16.562 -20.062 -11.062 1 75.75 76 ILE B N 1
ATOM 4009 C CA . ILE B 1 76 ? -16.359 -18.656 -10.758 1 75.75 76 ILE B CA 1
ATOM 4010 C C . ILE B 1 76 ? -14.883 -18.297 -10.945 1 75.75 76 ILE B C 1
ATOM 4012 O O . ILE B 1 76 ? -14.562 -17.297 -11.602 1 75.75 76 ILE B O 1
ATOM 4016 N N . ALA B 1 77 ? -13.984 -19.125 -10.43 1 75.56 77 ALA B N 1
ATOM 4017 C CA . ALA B 1 77 ? -12.555 -18.812 -10.453 1 75.56 77 ALA B CA 1
ATOM 4018 C C . ALA B 1 77 ? -11.883 -19.406 -11.688 1 75.56 77 ALA B C 1
ATOM 4020 O O . ALA B 1 77 ? -12.266 -20.484 -12.148 1 75.56 77 ALA B O 1
ATOM 4021 N N . PRO B 1 78 ? -10.961 -18.594 -12.219 1 76.31 78 PRO B N 1
ATOM 4022 C CA . PRO B 1 78 ? -10.234 -19.125 -13.375 1 76.31 78 PRO B CA 1
ATOM 4023 C C . PRO B 1 78 ? -9.203 -20.172 -13 1 76.31 78 PRO B C 1
ATOM 4025 O O . PRO B 1 78 ? -8.016 -20.031 -13.32 1 76.31 78 PRO B O 1
ATOM 4028 N N . LEU B 1 79 ? -9.57 -21.188 -12.289 1 74.31 79 LEU B N 1
ATOM 4029 C CA . LEU B 1 79 ? -8.711 -22.281 -11.883 1 74.31 79 LEU B CA 1
ATOM 4030 C C . LEU B 1 79 ? -9.031 -23.547 -12.68 1 74.31 79 LEU B C 1
ATOM 4032 O O . LEU B 1 79 ? -9.375 -24.578 -12.102 1 74.31 79 LEU B O 1
ATOM 4036 N N . LYS B 1 80 ? -8.875 -23.359 -13.961 1 69.62 80 LYS B N 1
ATOM 4037 C CA . LYS B 1 80 ? -9.242 -24.453 -14.836 1 69.62 80 LYS B CA 1
ATOM 4038 C C . LYS B 1 80 ? -8.062 -25.422 -15.039 1 69.62 80 LYS B C 1
ATOM 4040 O O . LYS B 1 80 ? -6.969 -25.172 -14.531 1 69.62 80 LYS B O 1
ATOM 4045 N N . GLY B 1 81 ? -8.375 -26.562 -15.727 1 62.44 81 GLY B N 1
ATOM 4046 C CA . GLY B 1 81 ? -7.336 -27.438 -16.25 1 62.44 81 GLY B CA 1
ATOM 4047 C C . GLY B 1 81 ? -6.691 -28.297 -15.188 1 62.44 81 GLY B C 1
ATOM 4048 O O . GLY B 1 81 ? -5.5 -28.609 -15.273 1 62.44 81 GLY B O 1
ATOM 4049 N N . GLY B 1 82 ? -7.395 -28.453 -14.117 1 71.56 82 GLY B N 1
ATOM 4050 C CA . GLY B 1 82 ? -6.844 -29.328 -13.102 1 71.56 82 GLY B CA 1
ATOM 4051 C C . GLY B 1 82 ? -6.172 -28.578 -11.961 1 71.56 82 GLY B C 1
ATOM 4052 O O . GLY B 1 82 ? -5.793 -29.172 -10.953 1 71.56 82 GLY B O 1
ATOM 4053 N N . THR B 1 83 ? -6.039 -27.312 -12.141 1 75.31 83 THR B N 1
ATOM 4054 C CA . THR B 1 83 ? -5.371 -26.516 -11.125 1 75.31 83 THR B CA 1
ATOM 4055 C C . THR B 1 83 ? -6.133 -26.562 -9.805 1 75.31 83 THR B C 1
ATOM 4057 O O . THR B 1 83 ? -5.527 -26.688 -8.734 1 75.31 83 THR B O 1
ATOM 4060 N N . LEU B 1 84 ? -7.41 -26.531 -9.906 1 79.44 84 LEU B N 1
ATOM 4061 C CA . LEU B 1 84 ? -8.211 -26.594 -8.695 1 79.44 84 LEU B CA 1
ATOM 4062 C C . LEU B 1 84 ? -8.031 -27.922 -7.98 1 79.44 84 LEU B C 1
ATOM 4064 O O . LEU B 1 84 ? -7.945 -27.969 -6.75 1 79.44 84 LEU B O 1
ATOM 4068 N N . GLU B 1 85 ? -7.977 -28.953 -8.797 1 78.56 85 GLU B N 1
ATOM 4069 C CA . GLU B 1 85 ? -7.77 -30.281 -8.219 1 78.56 85 GLU B CA 1
ATOM 4070 C C . GLU B 1 85 ? -6.398 -30.391 -7.559 1 78.56 85 GLU B C 1
ATOM 4072 O O . GLU B 1 85 ? -6.273 -30.938 -6.469 1 78.56 85 GLU B O 1
ATOM 4077 N N . LEU B 1 86 ? -5.5 -29.828 -8.234 1 76.56 86 LEU B N 1
ATOM 4078 C CA . LEU B 1 86 ? -4.152 -29.844 -7.676 1 76.56 86 LEU B CA 1
ATOM 4079 C C . LEU B 1 86 ? -4.086 -29.031 -6.387 1 76.56 86 LEU B C 1
ATOM 4081 O O . LEU B 1 86 ? -3.434 -29.438 -5.426 1 76.56 86 LEU B O 1
ATOM 4085 N N . LEU B 1 87 ? -4.785 -27.969 -6.398 1 79.88 87 LEU B N 1
ATOM 4086 C CA . LEU B 1 87 ? -4.805 -27.109 -5.219 1 79.88 87 LEU B CA 1
ATOM 4087 C C . LEU B 1 87 ? -5.539 -27.797 -4.066 1 79.88 87 LEU B C 1
ATOM 4089 O O . LEU B 1 87 ? -5.117 -27.688 -2.912 1 79.88 87 LEU B O 1
ATOM 4093 N N . THR B 1 88 ? -6.594 -28.406 -4.418 1 79.56 88 THR B N 1
ATOM 4094 C CA . THR B 1 88 ? -7.363 -29.109 -3.395 1 79.56 88 THR B CA 1
ATOM 4095 C C . THR B 1 88 ? -6.559 -30.281 -2.822 1 79.56 88 THR B C 1
ATOM 4097 O O . THR B 1 88 ? -6.574 -30.516 -1.611 1 79.56 88 THR B O 1
ATOM 4100 N N . ASP B 1 89 ? -5.859 -30.953 -3.711 1 78.75 89 ASP B N 1
ATOM 4101 C CA . ASP B 1 89 ? -5.004 -32.031 -3.262 1 78.75 89 ASP B CA 1
ATOM 4102 C C . ASP B 1 89 ? -3.877 -31.531 -2.369 1 78.75 89 ASP B C 1
ATOM 4104 O O . ASP B 1 89 ? -3.547 -32.156 -1.355 1 78.75 89 ASP B O 1
ATOM 4108 N N . PHE B 1 90 ? -3.357 -30.484 -2.773 1 77.5 90 PHE B N 1
ATOM 4109 C CA . PHE B 1 90 ? -2.305 -29.859 -1.982 1 77.5 90 PHE B CA 1
ATOM 4110 C C . PHE B 1 90 ? -2.816 -29.484 -0.594 1 77.5 90 PHE B C 1
ATOM 4112 O O . PHE B 1 90 ? -2.156 -29.766 0.41 1 77.5 90 PHE B O 1
ATOM 4119 N N . SER B 1 91 ? -3.961 -28.906 -0.575 1 77.75 91 SER B N 1
ATOM 4120 C CA . SER B 1 91 ? -4.559 -28.484 0.683 1 77.75 91 SER B CA 1
ATOM 4121 C C . SER B 1 91 ? -4.848 -29.672 1.596 1 77.75 91 SER B C 1
ATOM 4123 O O . SER B 1 91 ? -4.539 -29.625 2.789 1 77.75 91 SER B O 1
ATOM 4125 N N . ASN B 1 92 ? -5.324 -30.672 1.03 1 77.38 92 ASN B N 1
ATOM 4126 C CA . ASN B 1 92 ? -5.656 -31.875 1.797 1 77.38 92 ASN B CA 1
ATOM 4127 C C . ASN B 1 92 ? -4.402 -32.562 2.309 1 77.38 92 ASN B C 1
ATOM 4129 O O . ASN B 1 92 ? -4.363 -33.031 3.455 1 77.38 92 ASN B O 1
ATOM 4133 N N . ASN B 1 93 ? -3.449 -32.656 1.466 1 77.31 93 ASN B N 1
ATOM 4134 C CA . ASN B 1 93 ? -2.203 -33.312 1.854 1 77.31 93 ASN B CA 1
ATOM 4135 C C . ASN B 1 93 ? -1.496 -32.531 2.971 1 77.31 93 ASN B C 1
ATOM 4137 O O . ASN B 1 93 ? -0.942 -33.156 3.891 1 77.31 93 ASN B O 1
ATOM 4141 N N . LEU B 1 94 ? -1.575 -31.312 2.805 1 76.38 94 LEU B N 1
ATOM 4142 C CA . LEU B 1 94 ? -0.941 -30.5 3.83 1 76.38 94 LEU B CA 1
ATOM 4143 C C . LEU B 1 94 ? -1.642 -30.672 5.176 1 76.38 94 LEU B C 1
ATOM 4145 O O . LEU B 1 94 ? -0.986 -30.75 6.215 1 76.38 94 LEU B O 1
ATOM 4149 N N . LEU B 1 95 ? -2.912 -30.703 5.16 1 75.62 95 LEU B N 1
ATOM 4150 C CA . LEU B 1 95 ? -3.695 -30.875 6.379 1 75.62 95 LEU B CA 1
ATOM 4151 C C . LEU B 1 95 ? -3.424 -32.219 7.016 1 75.62 95 LEU B C 1
ATOM 4153 O O . LEU B 1 95 ? -3.268 -32.312 8.234 1 75.62 95 LEU B O 1
ATOM 4157 N N . MET B 1 96 ? -3.338 -33.188 6.238 1 77.25 96 MET B N 1
ATOM 4158 C CA . MET B 1 96 ? -3.127 -34.562 6.738 1 77.25 96 MET B CA 1
ATOM 4159 C C . MET B 1 96 ? -1.708 -34.719 7.27 1 77.25 96 MET B C 1
ATOM 4161 O O . MET B 1 96 ? -1.504 -35.344 8.32 1 77.25 96 MET B O 1
ATOM 4165 N N . ASP B 1 97 ? -0.821 -34.094 6.559 1 77.69 97 ASP B N 1
ATOM 4166 C CA . ASP B 1 97 ? 0.584 -34.25 6.922 1 77.69 97 ASP B CA 1
ATOM 4167 C C . ASP B 1 97 ? 0.941 -33.344 8.109 1 77.69 97 ASP B C 1
ATOM 4169 O O . ASP B 1 97 ? 1.942 -33.594 8.789 1 77.69 97 ASP B O 1
ATOM 4173 N N . ALA B 1 98 ? 0.182 -32.344 8.227 1 76.19 98 ALA B N 1
ATOM 4174 C CA . ALA B 1 98 ? 0.477 -31.391 9.297 1 76.19 98 ALA B CA 1
ATOM 4175 C C . ALA B 1 98 ? 0.472 -32.094 10.656 1 76.19 98 ALA B C 1
ATOM 4177 O O . ALA B 1 98 ? 1.182 -31.672 11.57 1 76.19 98 ALA B O 1
ATOM 4178 N N . ARG B 1 99 ? -0.181 -33.188 10.789 1 76.75 99 ARG B N 1
ATOM 4179 C CA . ARG B 1 99 ? -0.286 -33.906 12.055 1 76.75 99 ARG B CA 1
ATOM 4180 C C . ARG B 1 99 ? 0.925 -34.812 12.273 1 76.75 99 ARG B C 1
ATOM 4182 O O . ARG B 1 99 ? 1.295 -35.094 13.414 1 76.75 99 ARG B O 1
ATOM 4189 N N . SER B 1 100 ? 1.525 -35.188 11.281 1 76.19 100 SER B N 1
ATOM 4190 C CA . SER B 1 100 ? 2.566 -36.219 11.398 1 76.19 100 SER B CA 1
ATOM 4191 C C . SER B 1 100 ? 3.945 -35.625 11.117 1 76.19 100 SER B C 1
ATOM 4193 O O . SER B 1 100 ? 4.961 -36.188 11.531 1 76.19 100 SER B O 1
ATOM 4195 N N . ASN B 1 101 ? 3.947 -34.562 10.375 1 74.62 101 ASN B N 1
ATOM 4196 C CA . ASN B 1 101 ? 5.215 -33.969 9.953 1 74.62 101 ASN B CA 1
ATOM 4197 C C . ASN B 1 101 ? 5.367 -32.562 10.461 1 74.62 101 ASN B C 1
ATOM 4199 O O . ASN B 1 101 ? 4.488 -31.719 10.242 1 74.62 101 ASN B O 1
ATOM 4203 N N . VAL B 1 102 ? 6.453 -32.344 11.125 1 75.06 102 VAL B N 1
ATOM 4204 C CA . VAL B 1 102 ? 6.703 -31.062 11.758 1 75.06 102 VAL B CA 1
ATOM 4205 C C . VAL B 1 102 ? 6.75 -29.969 10.703 1 75.06 102 VAL B C 1
ATOM 4207 O O . VAL B 1 102 ? 6.191 -28.891 10.898 1 75.06 102 VAL B O 1
ATOM 4210 N N . LEU B 1 103 ? 7.371 -30.266 9.586 1 72.31 103 LEU B N 1
ATOM 4211 C CA . LEU B 1 103 ? 7.496 -29.25 8.547 1 72.31 103 LEU B CA 1
ATOM 4212 C C . LEU B 1 103 ? 6.133 -28.922 7.953 1 72.31 103 LEU B C 1
ATOM 4214 O O . LEU B 1 103 ? 5.832 -27.75 7.695 1 72.31 103 LEU B O 1
ATOM 4218 N N . ALA B 1 104 ? 5.422 -29.953 7.688 1 73.75 104 ALA B N 1
ATOM 4219 C CA . ALA B 1 104 ? 4.062 -29.734 7.191 1 73.75 104 ALA B CA 1
ATOM 4220 C C . ALA B 1 104 ? 3.227 -28.969 8.203 1 73.75 104 ALA B C 1
ATOM 4222 O O . ALA B 1 104 ? 2.396 -28.141 7.828 1 73.75 104 ALA B O 1
ATOM 4223 N N . GLY B 1 105 ? 3.482 -29.234 9.406 1 75.06 105 GLY B N 1
ATOM 4224 C CA . GLY B 1 105 ? 2.781 -28.516 10.461 1 75.06 105 GLY B CA 1
ATOM 4225 C C . GLY B 1 105 ? 3.129 -27.047 10.508 1 75.06 105 GLY B C 1
ATOM 4226 O O . GLY B 1 105 ? 2.24 -26.203 10.594 1 75.06 105 GLY B O 1
ATOM 4227 N N . VAL B 1 106 ? 4.355 -26.75 10.352 1 77.81 106 VAL B N 1
ATOM 4228 C CA . VAL B 1 106 ? 4.809 -25.359 10.344 1 77.81 106 VAL B CA 1
ATOM 4229 C C . VAL B 1 106 ? 4.254 -24.641 9.125 1 77.81 106 VAL B C 1
ATOM 4231 O O . VAL B 1 106 ? 3.832 -23.484 9.211 1 77.81 106 VAL B O 1
ATOM 4234 N N . GLY B 1 107 ? 4.32 -25.344 8.047 1 74.81 107 GLY B N 1
ATOM 4235 C CA . GLY B 1 107 ? 3.758 -24.781 6.832 1 74.81 107 GLY B CA 1
ATOM 4236 C C . GLY B 1 107 ? 2.283 -24.453 6.953 1 74.81 107 GLY B C 1
ATOM 4237 O O . GLY B 1 107 ? 1.84 -23.391 6.523 1 74.81 107 GLY B O 1
ATOM 4238 N N . PHE B 1 108 ? 1.624 -25.375 7.578 1 77.12 108 PHE B N 1
ATOM 4239 C CA . PHE B 1 108 ? 0.19 -25.172 7.742 1 77.12 108 PHE B CA 1
ATOM 4240 C C . PHE B 1 108 ? -0.087 -24 8.68 1 77.12 108 PHE B C 1
ATOM 4242 O O . PHE B 1 108 ? -0.989 -23.203 8.422 1 77.12 108 PHE B O 1
ATOM 4249 N N . LEU B 1 109 ? 0.653 -23.844 9.703 1 81.69 109 LEU B N 1
ATOM 4250 C CA . LEU B 1 109 ? 0.506 -22.734 10.633 1 81.69 109 LEU B CA 1
ATOM 4251 C C . LEU B 1 109 ? 0.826 -21.406 9.945 1 81.69 109 LEU B C 1
ATOM 4253 O O . LEU B 1 109 ? 0.163 -20.391 10.203 1 81.69 109 LEU B O 1
ATOM 4257 N N . PHE B 1 110 ? 1.78 -21.516 9.102 1 81.5 110 PHE B N 1
ATOM 4258 C CA . PHE B 1 110 ? 2.148 -20.312 8.375 1 81.5 110 PHE B CA 1
ATOM 4259 C C . PHE B 1 110 ? 1.038 -19.891 7.414 1 81.5 110 PHE B C 1
ATOM 4261 O O . PHE B 1 110 ? 0.687 -18.719 7.34 1 81.5 110 PHE B O 1
ATOM 4268 N N . LEU B 1 111 ? 0.579 -20.875 6.789 1 80.31 111 LEU B N 1
ATOM 4269 C CA . LEU B 1 111 ? -0.49 -20.562 5.848 1 80.31 111 LEU B CA 1
ATOM 4270 C C . LEU B 1 111 ? -1.737 -20.078 6.578 1 80.31 111 LEU B C 1
ATOM 4272 O O . LEU B 1 111 ? -2.441 -19.188 6.094 1 80.31 111 LEU B O 1
ATOM 4276 N N . GLY B 1 112 ? -1.965 -20.641 7.73 1 83.12 112 GLY B N 1
ATOM 4277 C CA . GLY B 1 112 ? -3.043 -20.141 8.57 1 83.12 112 GLY B CA 1
ATOM 4278 C C . GLY B 1 112 ? -2.844 -18.688 9 1 83.12 112 GLY B C 1
ATOM 4279 O O . GLY B 1 112 ? -3.793 -17.906 9.008 1 83.12 112 GLY B O 1
ATOM 4280 N N . TRP B 1 113 ? -1.654 -18.484 9.219 1 86.69 113 TRP B N 1
ATOM 4281 C CA . TRP B 1 113 ? -1.312 -17.109 9.602 1 86.69 113 TRP B CA 1
ATOM 4282 C C . TRP B 1 113 ? -1.574 -16.156 8.453 1 86.69 113 TRP B C 1
ATOM 4284 O O . TRP B 1 113 ? -2.012 -15.016 8.672 1 86.69 113 TRP B O 1
ATOM 4294 N N . THR B 1 114 ? -1.268 -16.578 7.227 1 86.38 114 THR B N 1
ATOM 4295 C CA . THR B 1 114 ? -1.515 -15.711 6.078 1 86.38 114 THR B CA 1
ATOM 4296 C C . THR B 1 114 ? -3.008 -15.438 5.918 1 86.38 114 THR B C 1
ATOM 4298 O O . THR B 1 114 ? -3.4 -14.359 5.465 1 86.38 114 THR B O 1
ATOM 4301 N N . PHE B 1 115 ? -3.785 -16.406 6.305 1 88.19 115 PHE B N 1
ATOM 4302 C CA . PHE B 1 115 ? -5.234 -16.25 6.301 1 88.19 115 PHE B CA 1
ATOM 4303 C C . PHE B 1 115 ? -5.652 -15.141 7.262 1 88.19 115 PHE B C 1
ATOM 4305 O O . PHE B 1 115 ? -6.43 -14.25 6.895 1 88.19 115 PHE B O 1
ATOM 4312 N N . ILE B 1 116 ? -5.152 -15.117 8.445 1 87.75 116 ILE B N 1
ATOM 4313 C CA . ILE B 1 116 ? -5.449 -14.102 9.453 1 87.75 116 ILE B CA 1
ATOM 4314 C C . ILE B 1 116 ? -4.945 -12.742 8.984 1 87.75 116 ILE B C 1
ATOM 4316 O O . ILE B 1 116 ? -5.625 -11.727 9.164 1 87.75 116 ILE B O 1
ATOM 4320 N N . GLN B 1 117 ? -3.809 -12.828 8.344 1 87.75 117 GLN B N 1
ATOM 4321 C CA . GLN B 1 117 ? -3.229 -11.586 7.848 1 87.75 117 GLN B CA 1
ATOM 4322 C C . GLN B 1 117 ? -4.098 -10.969 6.758 1 87.75 117 GLN B C 1
ATOM 4324 O O . GLN B 1 117 ? -4.254 -9.742 6.695 1 87.75 117 GLN B O 1
ATOM 4329 N N . MET B 1 118 ? -4.566 -11.805 5.945 1 90.12 118 MET B N 1
ATOM 4330 C CA . MET B 1 118 ? -5.422 -11.312 4.867 1 90.12 118 MET B CA 1
ATOM 4331 C C . MET B 1 118 ? -6.648 -10.602 5.43 1 90.12 118 MET B C 1
ATOM 4333 O O . MET B 1 118 ? -6.984 -9.5 5.004 1 90.12 118 MET B O 1
ATOM 4337 N N . PHE B 1 119 ? -7.297 -11.172 6.395 1 89.19 119 PHE B N 1
ATOM 4338 C CA . PHE B 1 119 ? -8.484 -10.578 6.996 1 89.19 119 PHE B CA 1
ATOM 4339 C C . PHE B 1 119 ? -8.125 -9.305 7.762 1 89.19 119 PHE B C 1
ATOM 4341 O O . PHE B 1 119 ? -8.906 -8.352 7.793 1 89.19 119 PHE B O 1
ATOM 4348 N N . SER B 1 120 ? -7.004 -9.398 8.359 1 89.12 120 SER B N 1
ATOM 4349 C CA . SER B 1 120 ? -6.527 -8.203 9.055 1 89.12 120 SER B CA 1
ATOM 4350 C C . SER B 1 120 ? -6.332 -7.043 8.086 1 89.12 120 SER B C 1
ATOM 4352 O O . SER B 1 120 ? -6.633 -5.895 8.414 1 89.12 120 SER B O 1
ATOM 4354 N N . LEU B 1 121 ? -5.875 -7.387 6.949 1 90.06 121 LEU B N 1
ATOM 4355 C CA . LEU B 1 121 ? -5.68 -6.371 5.918 1 90.06 121 LEU B CA 1
ATOM 4356 C C . LEU B 1 121 ? -7.02 -5.832 5.426 1 90.06 121 LEU B C 1
ATOM 4358 O O . LEU B 1 121 ? -7.145 -4.641 5.125 1 90.06 121 LEU B O 1
ATOM 4362 N N . ILE B 1 122 ? -7.984 -6.734 5.277 1 91.94 122 ILE B N 1
ATOM 4363 C CA . ILE B 1 122 ? -9.32 -6.301 4.883 1 91.94 122 ILE B CA 1
ATOM 4364 C C . ILE B 1 122 ? -9.859 -5.293 5.895 1 91.94 122 ILE B C 1
ATOM 4366 O O . ILE B 1 122 ? -10.305 -4.203 5.52 1 91.94 122 ILE B O 1
ATOM 4370 N N . GLU B 1 123 ? -9.75 -5.633 7.133 1 90.69 123 GLU B N 1
ATOM 4371 C CA . GLU B 1 123 ? -10.219 -4.746 8.188 1 90.69 123 GLU B CA 1
ATOM 4372 C C . GLU B 1 123 ? -9.477 -3.412 8.172 1 90.69 123 GLU B C 1
ATOM 4374 O O . GLU B 1 123 ? -10.094 -2.35 8.281 1 90.69 123 GLU B O 1
ATOM 4379 N N . ALA B 1 124 ? -8.211 -3.523 8.047 1 88.94 124 ALA B N 1
ATOM 4380 C CA . ALA B 1 124 ? -7.398 -2.311 8.055 1 88.94 124 ALA B CA 1
ATOM 4381 C C . ALA B 1 124 ? -7.758 -1.404 6.879 1 88.94 124 ALA B C 1
ATOM 4383 O O . ALA B 1 124 ? -7.82 -0.182 7.023 1 88.94 124 ALA B O 1
ATOM 4384 N N . SER B 1 125 ? -7.941 -2.004 5.738 1 91.12 125 SER B N 1
ATOM 4385 C CA . SER B 1 125 ? -8.305 -1.223 4.562 1 91.12 125 SER B CA 1
ATOM 4386 C C . SER B 1 125 ? -9.656 -0.542 4.75 1 91.12 125 SER B C 1
ATOM 4388 O O . SER B 1 125 ? -9.812 0.638 4.43 1 91.12 125 SER B O 1
ATOM 4390 N N . PHE B 1 126 ? -10.57 -1.279 5.23 1 92.25 126 PHE B N 1
ATOM 4391 C CA . PHE B 1 126 ? -11.891 -0.721 5.469 1 92.25 126 PHE B CA 1
ATOM 4392 C C . PHE B 1 126 ? -11.844 0.362 6.539 1 92.25 126 PHE B C 1
ATOM 4394 O O . PHE B 1 126 ? -12.5 1.398 6.414 1 92.25 126 PHE B O 1
ATOM 4401 N N . ASN B 1 127 ? -11.055 0.11 7.602 1 86.38 127 ASN B N 1
ATOM 4402 C CA . ASN B 1 127 ? -10.898 1.107 8.656 1 86.38 127 ASN B CA 1
ATOM 4403 C C . ASN B 1 127 ? -10.281 2.396 8.117 1 86.38 127 ASN B C 1
ATOM 4405 O O . ASN B 1 127 ? -10.68 3.492 8.523 1 86.38 127 ASN B O 1
ATOM 4409 N N . GLU B 1 128 ? -9.336 2.238 7.297 1 83.38 128 GLU B N 1
ATOM 4410 C CA . GLU B 1 128 ? -8.727 3.422 6.699 1 83.38 128 GLU B CA 1
ATOM 4411 C C . GLU B 1 128 ? -9.734 4.203 5.863 1 83.38 128 GLU B C 1
ATOM 4413 O O . GLU B 1 128 ? -9.789 5.434 5.93 1 83.38 128 GLU B O 1
ATOM 4418 N N . ILE B 1 129 ? -10.523 3.52 5.121 1 86.19 129 ILE B N 1
ATOM 4419 C CA . ILE B 1 129 ? -11.539 4.148 4.285 1 86.19 129 ILE B CA 1
ATOM 4420 C C . ILE B 1 129 ? -12.555 4.875 5.164 1 86.19 129 ILE B C 1
ATOM 4422 O O . ILE B 1 129 ? -13 5.977 4.828 1 86.19 129 ILE B O 1
ATOM 4426 N N . TRP B 1 130 ? -12.828 4.27 6.281 1 81.12 130 TRP B N 1
ATOM 4427 C CA . TRP B 1 130 ? -13.805 4.84 7.207 1 81.12 130 TRP B CA 1
ATOM 4428 C C . TRP B 1 130 ? -13.125 5.781 8.195 1 81.12 130 TRP B C 1
ATOM 4430 O O . TRP B 1 130 ? -13.766 6.289 9.117 1 81.12 130 TRP B O 1
ATOM 4440 N N . HIS B 1 131 ? -11.75 5.875 8.055 1 72.81 131 HIS B N 1
ATOM 4441 C CA . HIS B 1 131 ? -10.953 6.789 8.867 1 72.81 131 HIS B CA 1
ATOM 4442 C C . HIS B 1 131 ? -10.992 6.398 10.336 1 72.81 131 HIS B C 1
ATOM 4444 O O . HIS B 1 131 ? -11.219 7.25 11.203 1 72.81 131 HIS B O 1
ATOM 4450 N N . ILE B 1 132 ? -10.953 5.184 10.508 1 69.88 132 ILE B N 1
ATOM 4451 C CA . ILE B 1 132 ? -10.891 4.629 11.859 1 69.88 132 ILE B CA 1
ATOM 4452 C C . ILE B 1 132 ? -9.445 4.285 12.211 1 69.88 132 ILE B C 1
ATOM 4454 O O . ILE B 1 132 ? -8.758 3.604 11.445 1 69.88 132 ILE B O 1
ATOM 4458 N N . LYS B 1 133 ? -8.938 4.75 13.281 1 64.44 133 LYS B N 1
ATOM 4459 C CA . LYS B 1 133 ? -7.539 4.551 13.664 1 64.44 133 LYS B CA 1
ATOM 4460 C C . LYS B 1 133 ? -7.367 3.273 14.477 1 64.44 133 LYS B C 1
ATOM 4462 O O . LYS B 1 133 ? -6.312 2.639 14.438 1 64.44 133 LYS B O 1
ATOM 4467 N N . LYS B 1 134 ? -8.383 2.91 15.148 1 63.62 134 LYS B N 1
ATOM 4468 C CA . LYS B 1 134 ? -8.227 1.793 16.078 1 63.62 134 LYS B CA 1
ATOM 4469 C C . LYS B 1 134 ? -8.688 0.483 15.438 1 63.62 134 LYS B C 1
ATOM 4471 O O . LYS B 1 134 ? -9.789 0.401 14.898 1 63.62 134 LYS B O 1
ATOM 4476 N N . SER B 1 135 ? -7.801 -0.452 15.461 1 71.62 135 SER B N 1
ATOM 4477 C CA . SER B 1 135 ? -8.156 -1.798 15.023 1 71.62 135 SER B CA 1
ATOM 4478 C C . SER B 1 135 ? -8.539 -2.684 16.203 1 71.62 135 SER B C 1
ATOM 4480 O O . SER B 1 135 ? -8.281 -2.336 17.359 1 71.62 135 SER B O 1
ATOM 4482 N N . ARG B 1 136 ? -9.219 -3.783 15.969 1 72 136 ARG B N 1
ATOM 4483 C CA . ARG B 1 136 ? -9.578 -4.777 16.984 1 72 136 ARG B CA 1
ATOM 4484 C C . ARG B 1 136 ? -8.328 -5.422 17.578 1 72 136 ARG B C 1
ATOM 4486 O O . ARG B 1 136 ? -7.246 -5.352 16.984 1 72 136 ARG B O 1
ATOM 4493 N N . SER B 1 137 ? -8.594 -5.898 18.719 1 73.31 137 SER B N 1
ATOM 4494 C CA . SER B 1 137 ? -7.5 -6.648 19.328 1 73.31 137 SER B CA 1
ATOM 4495 C C . SER B 1 137 ? -7.234 -7.945 18.562 1 73.31 137 SER B C 1
ATOM 4497 O O . SER B 1 137 ? -8.109 -8.453 17.859 1 73.31 137 SER B O 1
ATOM 4499 N N . LEU B 1 138 ? -6.078 -8.469 18.625 1 75.25 138 LEU B N 1
ATOM 4500 C CA . LEU B 1 138 ? -5.664 -9.641 17.875 1 75.25 138 LEU B CA 1
ATOM 4501 C C . LEU B 1 138 ? -6.551 -10.836 18.203 1 75.25 138 LEU B C 1
ATOM 4503 O O . LEU B 1 138 ? -6.926 -11.602 17.312 1 75.25 138 LEU B O 1
ATOM 4507 N N . ILE B 1 139 ? -6.82 -10.945 19.469 1 70.56 139 ILE B N 1
ATOM 4508 C CA . ILE B 1 139 ? -7.621 -12.086 19.906 1 70.56 139 ILE B CA 1
ATOM 4509 C C . ILE B 1 139 ? -9.023 -11.992 19.312 1 70.56 139 ILE B C 1
ATOM 4511 O O . ILE B 1 139 ? -9.586 -12.992 18.859 1 70.56 139 ILE B O 1
ATOM 4515 N N . ARG B 1 140 ? -9.508 -10.836 19.297 1 75.44 140 ARG B N 1
ATOM 4516 C CA . ARG B 1 140 ? -10.828 -10.609 18.719 1 75.44 140 ARG B CA 1
ATOM 4517 C C . ARG B 1 140 ? -10.797 -10.781 17.203 1 75.44 140 ARG B C 1
ATOM 4519 O O . ARG B 1 140 ? -11.75 -11.297 16.625 1 75.44 140 ARG B O 1
ATOM 4526 N N . LYS B 1 141 ? -9.703 -10.445 16.641 1 79.94 141 LYS B N 1
ATOM 4527 C CA . LYS B 1 141 ? -9.555 -10.602 15.203 1 79.94 141 LYS B CA 1
ATOM 4528 C C . LYS B 1 141 ? -9.617 -12.078 14.797 1 79.94 141 LYS B C 1
ATOM 4530 O O . LYS B 1 141 ? -10.359 -12.445 13.883 1 79.94 141 LYS B O 1
ATOM 4535 N N . ILE B 1 142 ? -8.922 -12.812 15.547 1 79.25 142 ILE B N 1
ATOM 4536 C CA . ILE B 1 142 ? -8.836 -14.234 15.219 1 79.25 142 ILE B CA 1
ATOM 4537 C C . ILE B 1 142 ? -10.227 -14.867 15.305 1 79.25 142 ILE B C 1
ATOM 4539 O O . ILE B 1 142 ? -10.656 -15.547 14.367 1 79.25 142 ILE B O 1
ATOM 4543 N N . SER B 1 143 ? -10.898 -14.578 16.328 1 75.06 143 SER B N 1
ATOM 4544 C CA . SER B 1 143 ? -12.219 -15.156 16.516 1 75.06 143 SER B CA 1
ATOM 4545 C C . SER B 1 143 ? -13.211 -14.625 15.492 1 75.06 143 SER B C 1
ATOM 4547 O O . SER B 1 143 ? -13.93 -15.398 14.859 1 75.06 143 SER B O 1
ATOM 4549 N N . ASP B 1 144 ? -13.141 -13.375 15.312 1 79.56 144 ASP B N 1
ATOM 4550 C CA . ASP B 1 144 ? -14.102 -12.742 14.414 1 79.56 144 ASP B CA 1
ATOM 4551 C C . ASP B 1 144 ? -13.844 -13.141 12.961 1 79.56 144 ASP B C 1
ATOM 4553 O O . ASP B 1 144 ? -14.781 -13.43 12.211 1 79.56 144 ASP B O 1
ATOM 4557 N N . TYR B 1 145 ? -12.562 -13.25 12.609 1 82.25 145 TYR B N 1
ATOM 4558 C CA . TYR B 1 145 ? -12.219 -13.555 11.219 1 82.25 145 TYR B CA 1
ATOM 4559 C C . TYR B 1 145 ? -12.578 -14.992 10.875 1 82.25 145 TYR B C 1
ATOM 4561 O O . TYR B 1 145 ? -13.141 -15.266 9.812 1 82.25 145 TYR B O 1
ATOM 4569 N N . ILE B 1 146 ? -12.305 -15.844 11.766 1 77.81 146 ILE B N 1
ATOM 4570 C CA . ILE B 1 146 ? -12.602 -17.25 11.547 1 77.81 146 ILE B CA 1
ATOM 4571 C C . ILE B 1 146 ? -14.117 -17.453 11.477 1 77.81 146 ILE B C 1
ATOM 4573 O O . ILE B 1 146 ? -14.617 -18.141 10.578 1 77.81 146 ILE B O 1
ATOM 4577 N N . SER B 1 147 ? -14.781 -16.844 12.391 1 75.5 147 SER B N 1
ATOM 4578 C CA . SER B 1 147 ? -16.234 -16.953 12.414 1 75.5 147 SER B CA 1
ATOM 4579 C C . SER B 1 147 ? -16.844 -16.391 11.133 1 75.5 147 SER B C 1
ATOM 4581 O O . SER B 1 147 ? -17.734 -17.016 10.547 1 75.5 147 SER B O 1
ATOM 4583 N N . PHE B 1 148 ? -16.281 -15.367 10.711 1 78.12 148 PHE B N 1
ATOM 4584 C CA . PHE B 1 148 ? -16.812 -14.727 9.516 1 78.12 148 PHE B CA 1
ATOM 4585 C C . PHE B 1 148 ? -16.531 -15.57 8.281 1 78.12 148 PHE B C 1
ATOM 4587 O O . PHE B 1 148 ? -17.375 -15.688 7.391 1 78.12 148 PHE B O 1
ATOM 4594 N N . PHE B 1 149 ? -15.414 -16.094 8.266 1 78 149 PHE B N 1
ATOM 4595 C CA . PHE B 1 149 ? -15.039 -16.906 7.105 1 78 149 PHE B CA 1
ATOM 4596 C C . PHE B 1 149 ? -15.852 -18.188 7.055 1 78 149 PHE B C 1
ATOM 4598 O O . PHE B 1 149 ? -16.141 -18.703 5.973 1 78 149 PHE B O 1
ATOM 4605 N N . ILE B 1 150 ? -16.172 -18.656 8.188 1 74.69 150 ILE B N 1
ATOM 4606 C CA . ILE B 1 150 ? -16.953 -19.875 8.242 1 74.69 150 ILE B CA 1
ATOM 4607 C C . ILE B 1 150 ? -18.422 -19.562 7.957 1 74.69 150 ILE B C 1
ATOM 4609 O O . ILE B 1 150 ? -19.062 -20.234 7.148 1 74.69 150 ILE B O 1
ATOM 4613 N N . PHE B 1 151 ? -18.844 -18.516 8.508 1 75.38 151 PHE B N 1
ATOM 4614 C CA . PHE B 1 151 ? -20.266 -18.203 8.453 1 75.38 151 PHE B CA 1
ATOM 4615 C C . PHE B 1 151 ? -20.656 -17.688 7.074 1 75.38 151 PHE B C 1
ATOM 4617 O O . PHE B 1 151 ? -21.734 -18 6.566 1 75.38 151 PHE B O 1
ATOM 4624 N N . LEU B 1 152 ? -19.719 -16.984 6.496 1 75.75 152 LEU B N 1
ATOM 4625 C CA . LEU B 1 152 ? -20.094 -16.328 5.25 1 75.75 152 LEU B CA 1
ATOM 4626 C C . LEU B 1 152 ? -20.281 -17.344 4.129 1 75.75 152 LEU B C 1
ATOM 4628 O O . LEU B 1 152 ? -21.328 -17.391 3.492 1 75.75 152 LEU B O 1
ATOM 4632 N N . PRO B 1 153 ? -19.359 -18.219 3.961 1 69.81 153 PRO B N 1
ATOM 4633 C CA . PRO B 1 153 ? -19.562 -19.25 2.939 1 69.81 153 PRO B CA 1
ATOM 4634 C C . PRO B 1 153 ? -20.688 -20.219 3.303 1 69.81 153 PRO B C 1
ATOM 4636 O O . PRO B 1 153 ? -21.422 -20.688 2.422 1 69.81 153 PRO B O 1
ATOM 4639 N N . LEU B 1 154 ? -20.797 -20.469 4.578 1 73.38 154 LEU B N 1
ATOM 4640 C CA . LEU B 1 154 ? -21.875 -21.344 5.023 1 73.38 154 LEU B CA 1
ATOM 4641 C C . LEU B 1 154 ? -23.234 -20.766 4.68 1 73.38 154 LEU B C 1
ATOM 4643 O O . LEU B 1 154 ? -24.109 -21.469 4.184 1 73.38 154 LEU B O 1
ATOM 4647 N N . THR B 1 155 ? -23.375 -19.562 4.996 1 73.56 155 THR B N 1
ATOM 4648 C CA . THR B 1 155 ? -24.625 -18.891 4.656 1 73.56 155 THR B CA 1
ATOM 4649 C C . THR B 1 155 ? -24.859 -18.906 3.15 1 73.56 155 THR B C 1
ATOM 4651 O O . THR B 1 155 ? -25.984 -19.125 2.693 1 73.56 155 THR B O 1
ATOM 4654 N N . PHE B 1 156 ? -23.781 -18.75 2.467 1 72.12 156 PHE B N 1
ATOM 4655 C CA . PHE B 1 156 ? -23.859 -18.781 1.012 1 72.12 156 PHE B CA 1
ATOM 4656 C C . PHE B 1 156 ? -24.266 -20.172 0.521 1 72.12 156 PHE B C 1
ATOM 4658 O O . PHE B 1 156 ? -25.109 -20.297 -0.368 1 72.12 156 PHE B O 1
ATOM 4665 N N . ILE B 1 157 ? -23.75 -21.219 1.123 1 69.5 157 ILE B N 1
ATOM 4666 C CA . ILE B 1 157 ? -24.031 -22.609 0.758 1 69.5 157 ILE B CA 1
ATOM 4667 C C . ILE B 1 157 ? -25.484 -22.938 1.111 1 69.5 157 ILE B C 1
ATOM 4669 O O . ILE B 1 157 ? -26.203 -23.516 0.303 1 69.5 157 ILE B O 1
ATOM 4673 N N . ILE B 1 158 ? -25.844 -22.484 2.238 1 73.56 158 ILE B N 1
ATOM 4674 C CA . ILE B 1 158 ? -27.188 -22.781 2.717 1 73.56 158 ILE B CA 1
ATOM 4675 C C . ILE B 1 158 ? -28.219 -22.062 1.853 1 73.56 158 ILE B C 1
ATOM 4677 O O . ILE B 1 158 ? -29.219 -22.641 1.429 1 73.56 158 ILE B O 1
ATOM 4681 N N . LEU B 1 159 ? -27.938 -20.844 1.57 1 74.5 159 LEU B N 1
ATOM 4682 C CA . LEU B 1 159 ? -28.859 -20.047 0.764 1 74.5 159 LEU B CA 1
ATOM 4683 C C . LEU B 1 159 ? -29 -20.625 -0.638 1 74.5 159 LEU B C 1
ATOM 4685 O O . LEU B 1 159 ? -30.109 -20.703 -1.172 1 74.5 159 LEU B O 1
ATOM 4689 N N . ASN B 1 160 ? -27.891 -21.062 -1.194 1 73.31 160 ASN B N 1
ATOM 4690 C CA . ASN B 1 160 ? -27.922 -21.641 -2.531 1 73.31 160 ASN B CA 1
ATOM 4691 C C . ASN B 1 160 ? -28.594 -23.016 -2.525 1 73.31 160 ASN B C 1
ATOM 4693 O O . ASN B 1 160 ? -29.312 -23.359 -3.469 1 73.31 160 ASN B O 1
ATOM 4697 N N . GLY B 1 161 ? -28.281 -23.734 -1.504 1 74.31 161 GLY B N 1
ATOM 4698 C CA . GLY B 1 161 ? -28.969 -25.016 -1.359 1 74.31 161 GLY B CA 1
ATOM 4699 C C . GLY B 1 161 ? -30.484 -24.875 -1.261 1 74.31 161 GLY B C 1
ATOM 4700 O O . GLY B 1 161 ? -31.219 -25.625 -1.887 1 74.31 161 GLY B O 1
ATOM 4701 N N . LEU B 1 162 ? -30.906 -23.922 -0.466 1 77.38 162 LEU B N 1
ATOM 4702 C CA . LEU B 1 162 ? -32.312 -23.656 -0.3 1 77.38 162 LEU B CA 1
ATOM 4703 C C . LEU B 1 162 ? -32.969 -23.25 -1.624 1 77.38 162 LEU B C 1
ATOM 4705 O O . LEU B 1 162 ? -34.094 -23.656 -1.937 1 77.38 162 LEU B O 1
ATOM 4709 N N . ILE B 1 163 ? -32.25 -22.516 -2.324 1 76.06 163 ILE B N 1
ATOM 4710 C CA . ILE B 1 163 ? -32.781 -22.031 -3.605 1 76.06 163 ILE B CA 1
ATOM 4711 C C . ILE B 1 163 ? -32.875 -23.188 -4.594 1 76.06 163 ILE B C 1
ATOM 4713 O O . ILE B 1 163 ? -33.844 -23.297 -5.344 1 76.06 163 ILE B O 1
ATOM 4717 N N . LEU B 1 164 ? -31.844 -24.047 -4.574 1 74.62 164 LEU B N 1
ATOM 4718 C CA . LEU B 1 164 ? -31.891 -25.219 -5.434 1 74.62 164 LEU B CA 1
ATOM 4719 C C . LEU B 1 164 ? -33.062 -26.109 -5.074 1 74.62 164 LEU B C 1
ATOM 4721 O O . LEU B 1 164 ? -33.719 -26.672 -5.957 1 74.62 164 LEU B O 1
ATOM 4725 N N . PHE B 1 165 ? -33.312 -26.156 -3.789 1 77.94 165 PHE B N 1
ATOM 4726 C CA . PHE B 1 165 ? -34.469 -26.922 -3.311 1 77.94 165 PHE B CA 1
ATOM 4727 C C . PHE B 1 165 ? -35.781 -26.297 -3.781 1 77.94 165 PHE B C 1
ATOM 4729 O O . PHE B 1 165 ? -36.688 -27 -4.238 1 77.94 165 PHE B O 1
ATOM 4736 N N . LEU B 1 166 ? -35.844 -25 -3.676 1 79.06 166 LEU B N 1
ATOM 4737 C CA . LEU B 1 166 ? -37.062 -24.297 -4.102 1 79.06 166 LEU B CA 1
ATOM 4738 C C . LEU B 1 166 ? -37.25 -24.422 -5.605 1 79.06 166 LEU B C 1
ATOM 4740 O O . LEU B 1 166 ? -38.406 -24.594 -6.066 1 79.06 166 LEU B O 1
ATOM 4744 N N . LEU B 1 167 ? -36.188 -24.391 -6.332 1 81.5 167 LEU B N 1
ATOM 4745 C CA . LEU B 1 167 ? -36.25 -24.516 -7.785 1 81.5 167 LEU B CA 1
ATOM 4746 C C . LEU B 1 167 ? -36.688 -25.906 -8.188 1 81.5 167 LEU B C 1
ATOM 4748 O O . LEU B 1 167 ? -37.406 -26.062 -9.18 1 81.5 167 LEU B O 1
ATOM 4752 N N . SER B 1 168 ? -36.281 -26.875 -7.426 1 81.38 168 SER B N 1
ATOM 4753 C CA . SER B 1 168 ? -36.688 -28.25 -7.719 1 81.38 168 SER B CA 1
ATOM 4754 C C . SER B 1 168 ? -38.188 -28.438 -7.527 1 81.38 168 SER B C 1
ATOM 4756 O O . SER B 1 168 ? -38.812 -29.266 -8.188 1 81.38 168 SER B O 1
ATOM 4758 N N . LYS B 1 169 ? -38.75 -27.609 -6.648 1 80.31 169 LYS B N 1
ATOM 4759 C CA . LYS B 1 169 ? -40.188 -27.734 -6.352 1 80.31 169 LYS B CA 1
ATOM 4760 C C . LYS B 1 169 ? -41.031 -26.969 -7.359 1 80.31 169 LYS B C 1
ATOM 4762 O O . LYS B 1 169 ? -42.188 -27.297 -7.586 1 80.31 169 LYS B O 1
ATOM 4767 N N . ILE B 1 170 ? -40.406 -25.891 -7.914 1 78.81 170 ILE B N 1
ATOM 4768 C CA . ILE B 1 170 ? -41.188 -25.047 -8.797 1 78.81 170 ILE B CA 1
ATOM 4769 C C . ILE B 1 170 ? -40.844 -25.328 -10.25 1 78.81 170 ILE B C 1
ATOM 4771 O O . ILE B 1 170 ? -41.094 -24.516 -11.133 1 78.81 170 ILE B O 1
ATOM 4775 N N . LYS B 1 171 ? -40.188 -26.375 -10.516 1 76.25 171 LYS B N 1
ATOM 4776 C CA . LYS B 1 171 ? -39.719 -26.734 -11.859 1 76.25 171 LYS B CA 1
ATOM 4777 C C . LYS B 1 171 ? -40.875 -26.656 -12.867 1 76.25 171 LYS B C 1
ATOM 4779 O O . LYS B 1 171 ? -40.625 -26.344 -14.039 1 76.25 171 LYS B O 1
ATOM 4784 N N . GLU B 1 172 ? -42.031 -26.797 -12.414 1 77.81 172 GLU B N 1
ATOM 4785 C CA . GLU B 1 172 ? -43.156 -26.844 -13.312 1 77.81 172 GLU B CA 1
ATOM 4786 C C . GLU B 1 172 ? -43.625 -25.438 -13.68 1 77.81 172 GLU B C 1
ATOM 4788 O O . GLU B 1 172 ? -44.312 -25.25 -14.695 1 77.81 172 GLU B O 1
ATOM 4793 N N . ILE B 1 173 ? -43.281 -24.484 -12.836 1 80.25 173 ILE B N 1
ATOM 4794 C CA . ILE B 1 173 ? -43.625 -23.109 -13.141 1 80.25 173 ILE B CA 1
ATOM 4795 C C . ILE B 1 173 ? -42.438 -22.422 -13.82 1 80.25 173 ILE B C 1
ATOM 4797 O O . ILE B 1 173 ? -41.562 -21.844 -13.148 1 80.25 173 ILE B O 1
ATOM 4801 N N . VAL B 1 174 ? -42.25 -22.516 -15.109 1 74.75 174 VAL B N 1
ATOM 4802 C CA . VAL B 1 174 ? -41.125 -22.172 -15.938 1 74.75 174 VAL B CA 1
ATOM 4803 C C . VAL B 1 174 ? -40.688 -20.734 -15.672 1 74.75 174 VAL B C 1
ATOM 4805 O O . VAL B 1 174 ? -39.5 -20.438 -15.484 1 74.75 174 VAL B O 1
ATOM 4808 N N . PHE B 1 175 ? -41.688 -19.844 -15.641 1 76.62 175 PHE B N 1
ATOM 4809 C CA . PHE B 1 175 ? -41.406 -18.422 -15.492 1 76.62 175 PHE B CA 1
ATOM 4810 C C . PHE B 1 175 ? -40.719 -18.156 -14.148 1 76.62 175 PHE B C 1
ATOM 4812 O O . PHE B 1 175 ? -39.719 -17.438 -14.086 1 76.62 175 PHE B O 1
ATOM 4819 N N . LEU B 1 176 ? -41.281 -18.75 -13.117 1 75.94 176 LEU B N 1
ATOM 4820 C CA . LEU B 1 176 ? -40.75 -18.531 -11.781 1 75.94 176 LEU B CA 1
ATOM 4821 C C . LEU B 1 176 ? -39.344 -19.156 -11.648 1 75.94 176 LEU B C 1
ATOM 4823 O O . LEU B 1 176 ? -38.469 -18.594 -10.984 1 75.94 176 LEU B O 1
ATOM 4827 N N . TYR B 1 177 ? -39.156 -20.234 -12.305 1 76.56 177 TYR B N 1
ATOM 4828 C CA . TYR B 1 177 ? -37.875 -20.938 -12.297 1 76.56 177 TYR B CA 1
ATOM 4829 C C . TYR B 1 177 ? -36.781 -20.062 -12.883 1 76.56 177 TYR B C 1
ATOM 4831 O O . TYR B 1 177 ? -35.719 -19.922 -12.289 1 76.56 177 TYR B O 1
ATOM 4839 N N . TYR B 1 178 ? -37.094 -19.422 -13.977 1 76.31 178 TYR B N 1
ATOM 4840 C CA . TYR B 1 178 ? -36.094 -18.625 -14.68 1 76.31 178 TYR B CA 1
ATOM 4841 C C . TYR B 1 178 ? -35.75 -17.359 -13.891 1 76.31 178 TYR B C 1
ATOM 4843 O O . TYR B 1 178 ? -34.594 -16.969 -13.812 1 76.31 178 TYR B O 1
ATOM 4851 N N . ILE B 1 179 ? -36.719 -16.828 -13.289 1 76.94 179 ILE B N 1
ATOM 4852 C CA . ILE B 1 179 ? -36.5 -15.609 -12.523 1 76.94 179 ILE B CA 1
ATOM 4853 C C . ILE B 1 179 ? -35.594 -15.906 -11.32 1 76.94 179 ILE B C 1
ATOM 4855 O O . ILE B 1 179 ? -34.625 -15.203 -11.07 1 76.94 179 ILE B O 1
ATOM 4859 N N . ILE B 1 180 ? -36 -16.969 -10.703 1 77.69 180 ILE B N 1
ATOM 4860 C CA . ILE B 1 180 ? -35.281 -17.312 -9.484 1 77.69 180 ILE B CA 1
ATOM 4861 C C . ILE B 1 180 ? -33.844 -17.719 -9.828 1 77.69 180 ILE B C 1
ATOM 4863 O O . ILE B 1 180 ? -32.906 -17.312 -9.156 1 77.69 180 ILE B O 1
ATOM 4867 N N . LYS B 1 181 ? -33.688 -18.422 -10.859 1 75.44 181 LYS B N 1
ATOM 4868 C CA . LYS B 1 181 ? -32.375 -18.922 -11.258 1 75.44 181 LYS B CA 1
ATOM 4869 C C . LYS B 1 181 ? -31.438 -17.766 -11.602 1 75.44 181 LYS B C 1
ATOM 4871 O O . LYS B 1 181 ? -30.25 -17.828 -11.305 1 75.44 181 LYS B O 1
ATOM 4876 N N . ASN B 1 182 ? -31.953 -16.719 -12.195 1 77.25 182 ASN B N 1
ATOM 4877 C CA . ASN B 1 182 ? -31.109 -15.625 -12.672 1 77.25 182 ASN B CA 1
ATOM 4878 C C . ASN B 1 182 ? -30.906 -14.562 -11.594 1 77.25 182 ASN B C 1
ATOM 4880 O O . ASN B 1 182 ? -29.859 -13.898 -11.562 1 77.25 182 ASN B O 1
ATOM 4884 N N . ILE B 1 183 ? -31.812 -14.438 -10.75 1 81.38 183 ILE B N 1
ATOM 4885 C CA . ILE B 1 183 ? -31.781 -13.359 -9.773 1 81.38 183 ILE B CA 1
ATOM 4886 C C . ILE B 1 183 ? -31.109 -13.852 -8.492 1 81.38 183 ILE B C 1
ATOM 4888 O O . ILE B 1 183 ? -30.531 -13.062 -7.742 1 81.38 183 ILE B O 1
ATOM 4892 N N . PHE B 1 184 ? -31.141 -15.086 -8.375 1 80 184 PHE B N 1
ATOM 4893 C CA . PHE B 1 184 ? -30.688 -15.688 -7.121 1 80 184 PHE B CA 1
ATOM 4894 C C . PHE B 1 184 ? -29.203 -15.414 -6.898 1 80 184 PHE B C 1
ATOM 4896 O O . PHE B 1 184 ? -28.797 -15.039 -5.797 1 80 184 PHE B O 1
ATOM 4903 N N . PRO B 1 185 ? -28.375 -15.648 -7.922 1 78.19 185 PRO B N 1
ATOM 4904 C CA . PRO B 1 185 ? -26.953 -15.352 -7.703 1 78.19 185 PRO B CA 1
ATOM 4905 C C . PRO B 1 185 ? -26.703 -13.914 -7.273 1 78.19 185 PRO B C 1
ATOM 4907 O O . PRO B 1 185 ? -25.828 -13.648 -6.441 1 78.19 185 PRO B O 1
ATOM 4910 N N . LEU B 1 186 ? -27.469 -13.102 -7.801 1 86.56 186 LEU B N 1
ATOM 4911 C CA . LEU B 1 186 ? -27.344 -11.688 -7.449 1 86.56 186 LEU B CA 1
ATOM 4912 C C . LEU B 1 186 ? -27.719 -11.453 -5.988 1 86.56 186 LEU B C 1
ATOM 4914 O O . LEU B 1 186 ? -27.047 -10.703 -5.285 1 86.56 186 LEU B O 1
ATOM 4918 N N . ILE B 1 187 ? -28.734 -12.109 -5.566 1 86.75 187 ILE B N 1
ATOM 4919 C CA . ILE B 1 187 ? -29.203 -11.945 -4.195 1 86.75 187 ILE B CA 1
ATOM 4920 C C . ILE B 1 187 ? -28.172 -12.508 -3.223 1 86.75 187 ILE B C 1
ATOM 4922 O O . ILE B 1 187 ? -27.859 -11.875 -2.215 1 86.75 187 ILE B O 1
ATOM 4926 N N . SER B 1 188 ? -27.719 -13.711 -3.562 1 83.06 188 SER B N 1
ATOM 4927 C CA . SER B 1 188 ? -26.734 -14.352 -2.697 1 83.06 188 SER B CA 1
ATOM 4928 C C . SER B 1 188 ? -25.469 -13.508 -2.592 1 83.06 188 SER B C 1
ATOM 4930 O O . SER B 1 188 ? -24.922 -13.336 -1.501 1 83.06 188 SER B O 1
ATOM 4932 N N . MET B 1 189 ? -24.984 -12.922 -3.66 1 86.06 189 MET B N 1
ATOM 4933 C CA . MET B 1 189 ? -23.781 -12.094 -3.668 1 86.06 189 MET B CA 1
ATOM 4934 C C . MET B 1 189 ? -24.016 -10.797 -2.898 1 86.06 189 MET B C 1
ATOM 4936 O O . MET B 1 189 ? -23.125 -10.336 -2.188 1 86.06 189 MET B O 1
ATOM 4940 N N . THR B 1 190 ? -25.203 -10.273 -3.096 1 91 190 THR B N 1
ATOM 4941 C CA . THR B 1 190 ? -25.531 -9.031 -2.408 1 91 190 THR B CA 1
ATOM 4942 C C . THR B 1 190 ? -25.516 -9.227 -0.896 1 91 190 THR B C 1
ATOM 4944 O O . THR B 1 190 ? -24.969 -8.391 -0.163 1 91 190 THR B O 1
ATOM 4947 N N . ILE B 1 191 ? -26.047 -10.312 -0.516 1 87.56 191 ILE B N 1
ATOM 4948 C CA . ILE B 1 191 ? -26.078 -10.609 0.913 1 87.56 191 ILE B CA 1
ATOM 4949 C C . ILE B 1 191 ? -24.656 -10.812 1.425 1 87.56 191 ILE B C 1
ATOM 4951 O O . ILE B 1 191 ? -24.297 -10.336 2.504 1 87.56 191 ILE B O 1
ATOM 4955 N N . PHE B 1 192 ? -23.859 -11.469 0.672 1 84.62 192 PHE B N 1
ATOM 4956 C CA . PHE B 1 192 ? -22.469 -11.734 1.034 1 84.62 192 PHE B CA 1
ATOM 4957 C C . PHE B 1 192 ? -21.688 -10.438 1.192 1 84.62 192 PHE B C 1
ATOM 4959 O O . PHE B 1 192 ? -21.047 -10.211 2.221 1 84.62 192 PHE B O 1
ATOM 4966 N N . PHE B 1 193 ? -21.766 -9.594 0.222 1 91 193 PHE B N 1
ATOM 4967 C CA . PHE B 1 193 ? -21 -8.344 0.249 1 91 193 PHE B CA 1
ATOM 4968 C C . PHE B 1 193 ? -21.562 -7.395 1.302 1 91 193 PHE B C 1
ATOM 4970 O O . PHE B 1 193 ? -20.812 -6.637 1.918 1 91 193 PHE B O 1
ATOM 4977 N N . MET B 1 194 ? -22.875 -7.461 1.432 1 92.25 194 MET B N 1
ATOM 4978 C CA . MET B 1 194 ? -23.469 -6.633 2.475 1 92.25 194 MET B CA 1
ATOM 4979 C C . MET B 1 194 ? -22.906 -6.988 3.844 1 92.25 194 MET B C 1
ATOM 4981 O O . MET B 1 194 ? -22.578 -6.098 4.633 1 92.25 194 MET B O 1
ATOM 4985 N N . ALA B 1 195 ? -22.797 -8.227 4.082 1 88 195 ALA B N 1
ATOM 4986 C CA . ALA B 1 195 ? -22.25 -8.695 5.348 1 88 195 ALA B CA 1
ATOM 4987 C C . ALA B 1 195 ? -20.812 -8.227 5.523 1 88 195 ALA B C 1
ATOM 4989 O O . ALA B 1 195 ? -20.406 -7.816 6.613 1 88 195 ALA B O 1
ATOM 4990 N N . VAL B 1 196 ? -20.047 -8.281 4.535 1 89.75 196 VAL B N 1
ATOM 4991 C CA . VAL B 1 196 ? -18.656 -7.871 4.578 1 89.75 196 VAL B CA 1
ATOM 4992 C C . VAL B 1 196 ? -18.562 -6.387 4.914 1 89.75 196 VAL B C 1
ATOM 4994 O O . VAL B 1 196 ? -17.797 -5.992 5.797 1 89.75 196 VAL B O 1
ATOM 4997 N N . TYR B 1 197 ? -19.359 -5.539 4.281 1 93.38 197 TYR B N 1
ATOM 4998 C CA . TYR B 1 197 ? -19.281 -4.094 4.465 1 93.38 197 TYR B CA 1
ATOM 4999 C C . TYR B 1 197 ? -19.812 -3.691 5.836 1 93.38 197 TYR B C 1
ATOM 5001 O O . TYR B 1 197 ? -19.422 -2.666 6.391 1 93.38 197 TYR B O 1
ATOM 5009 N N . LEU B 1 198 ? -20.688 -4.527 6.387 1 90.25 198 LEU B N 1
ATOM 5010 C CA . LEU B 1 198 ? -21.281 -4.23 7.684 1 90.25 198 LEU B CA 1
ATOM 5011 C C . LEU B 1 198 ? -20.328 -4.609 8.812 1 90.25 198 LEU B C 1
ATOM 5013 O O . LEU B 1 198 ? -20.25 -3.908 9.828 1 90.25 198 LEU B O 1
ATOM 5017 N N . VAL B 1 199 ? -19.562 -5.656 8.617 1 86.19 199 VAL B N 1
ATOM 5018 C CA . VAL B 1 199 ? -18.906 -6.281 9.758 1 86.19 199 VAL B CA 1
ATOM 5019 C C . VAL B 1 199 ? -17.422 -5.914 9.758 1 86.19 199 VAL B C 1
ATOM 5021 O O . VAL B 1 199 ? -16.797 -5.797 10.82 1 86.19 199 VAL B O 1
ATOM 5024 N N . MET B 1 200 ? -16.844 -5.754 8.672 1 87.5 200 MET B N 1
ATOM 5025 C CA . MET B 1 200 ? -15.391 -5.66 8.586 1 87.5 200 MET B CA 1
ATOM 5026 C C . MET B 1 200 ? -14.891 -4.352 9.188 1 87.5 200 MET B C 1
ATOM 5028 O O . MET B 1 200 ? -13.898 -4.336 9.914 1 87.5 200 MET B O 1
ATOM 5032 N N . PRO B 1 201 ? -15.555 -3.24 8.867 1 86.44 201 PRO B N 1
ATOM 5033 C CA . PRO B 1 201 ? -15.086 -2.016 9.523 1 86.44 201 PRO B CA 1
ATOM 5034 C C . PRO B 1 201 ? -15.359 -2.01 11.023 1 86.44 201 PRO B C 1
ATOM 5036 O O . PRO B 1 201 ? -16.406 -2.504 11.469 1 86.44 201 PRO B O 1
ATOM 5039 N N . ASN B 1 202 ? -14.359 -1.549 11.734 1 81.12 202 ASN B N 1
ATOM 5040 C CA . ASN B 1 202 ? -14.523 -1.462 13.18 1 81.12 202 ASN B CA 1
ATOM 5041 C C . ASN B 1 202 ? -15.359 -0.253 13.578 1 81.12 202 ASN B C 1
ATOM 5043 O O . ASN B 1 202 ? -14.938 0.555 14.406 1 81.12 202 ASN B O 1
ATOM 5047 N N . THR B 1 203 ? -16.422 -0.01 12.844 1 75.88 203 THR B N 1
ATOM 5048 C CA . THR B 1 203 ? -17.391 1.056 13.109 1 75.88 203 THR B CA 1
ATOM 5049 C C . THR B 1 203 ? -18.797 0.601 12.789 1 75.88 203 THR B C 1
ATOM 5051 O O . THR B 1 203 ? -19 -0.499 12.266 1 75.88 203 THR B O 1
ATOM 5054 N N . MET B 1 204 ? -19.766 1.433 13.188 1 79.44 204 MET B N 1
ATOM 5055 C CA . MET B 1 204 ? -21.156 1.102 12.922 1 79.44 204 MET B CA 1
ATOM 5056 C C . MET B 1 204 ? -21.562 1.54 11.516 1 79.44 204 MET B C 1
ATOM 5058 O O . MET B 1 204 ? -21.625 2.736 11.227 1 79.44 204 MET B O 1
ATOM 5062 N N . VAL B 1 205 ? -21.734 0.546 10.688 1 88.06 205 VAL B N 1
ATOM 5063 C CA . VAL B 1 205 ? -22.203 0.806 9.328 1 88.06 205 VAL B CA 1
ATOM 5064 C C . VAL B 1 205 ? -23.703 0.544 9.242 1 88.06 205 VAL B C 1
ATOM 5066 O O . VAL B 1 205 ? -24.203 -0.447 9.781 1 88.06 205 VAL B O 1
ATOM 5069 N N . LYS B 1 206 ? -24.453 1.43 8.68 1 87.75 206 LYS B N 1
ATOM 5070 C CA . LYS B 1 206 ? -25.906 1.284 8.531 1 87.75 206 LYS B CA 1
ATOM 5071 C C . LYS B 1 206 ? -26.234 0.274 7.438 1 87.75 206 LYS B C 1
ATOM 5073 O O . LYS B 1 206 ? -25.484 0.126 6.469 1 87.75 206 LYS B O 1
ATOM 5078 N N . ILE B 1 207 ? -27.359 -0.338 7.465 1 92.5 207 ILE B N 1
ATOM 5079 C CA . ILE B 1 207 ? -27.766 -1.443 6.602 1 92.5 207 ILE B CA 1
ATOM 5080 C C . ILE B 1 207 ? -28.078 -0.918 5.203 1 92.5 207 ILE B C 1
ATOM 5082 O O . ILE B 1 207 ? -27.734 -1.554 4.203 1 92.5 207 ILE B O 1
ATOM 5086 N N . ILE B 1 208 ? -28.594 0.227 5.117 1 90.62 208 ILE B N 1
ATOM 5087 C CA . ILE B 1 208 ? -29.062 0.731 3.832 1 90.62 208 ILE B CA 1
ATOM 5088 C C . ILE B 1 208 ? -27.875 1.082 2.943 1 90.62 208 ILE B C 1
ATOM 5090 O O . ILE B 1 208 ? -27.797 0.638 1.796 1 90.62 208 ILE B O 1
ATOM 5094 N N . PRO B 1 209 ? -26.953 1.867 3.48 1 91.25 209 PRO B N 1
ATOM 5095 C CA . PRO B 1 209 ? -25.781 2.148 2.656 1 91.25 209 PRO B CA 1
ATOM 5096 C C . PRO B 1 209 ? -25.016 0.884 2.258 1 91.25 209 PRO B C 1
ATOM 5098 O O . PRO B 1 209 ? -24.578 0.761 1.114 1 91.25 209 PRO B O 1
ATOM 5101 N N . ALA B 1 210 ? -24.906 -0.057 3.146 1 94.75 210 ALA B N 1
ATOM 5102 C CA . ALA B 1 210 ? -24.234 -1.317 2.865 1 94.75 210 ALA B CA 1
ATOM 5103 C C . ALA B 1 210 ? -24.969 -2.113 1.794 1 94.75 210 ALA B C 1
ATOM 5105 O O . ALA B 1 210 ? -24.344 -2.721 0.92 1 94.75 210 ALA B O 1
ATOM 5106 N N . PHE B 1 211 ? -26.266 -2.057 1.88 1 95.12 211 PHE B N 1
ATOM 5107 C CA . PHE B 1 211 ? -27.109 -2.785 0.929 1 95.12 211 PHE B CA 1
ATOM 5108 C C . PHE B 1 211 ? -26.969 -2.199 -0.471 1 95.12 211 PHE B C 1
ATOM 5110 O O . PHE B 1 211 ? -26.75 -2.934 -1.438 1 95.12 211 PHE B O 1
ATOM 5117 N N . ILE B 1 212 ? -27.031 -0.934 -0.578 1 92.88 212 ILE B N 1
ATOM 5118 C CA . ILE B 1 212 ? -26.953 -0.266 -1.872 1 92.88 212 ILE B CA 1
ATOM 5119 C C . ILE B 1 212 ? -25.594 -0.524 -2.504 1 92.88 212 ILE B C 1
ATOM 5121 O O . ILE B 1 212 ? -25.5 -0.88 -3.682 1 92.88 212 ILE B O 1
ATOM 5125 N N . ALA B 1 213 ? -24.578 -0.342 -1.714 1 94.69 213 ALA B N 1
ATOM 5126 C CA . ALA B 1 213 ? -23.234 -0.59 -2.211 1 94.69 213 ALA B CA 1
ATOM 5127 C C . ALA B 1 213 ? -23.062 -2.043 -2.645 1 94.69 213 ALA B C 1
ATOM 5129 O O . ALA B 1 213 ? -22.438 -2.322 -3.674 1 94.69 213 ALA B O 1
ATOM 5130 N N . SER B 1 214 ? -23.625 -2.965 -1.899 1 95.5 214 SER B N 1
ATOM 5131 C CA . SER B 1 214 ? -23.484 -4.387 -2.197 1 95.5 214 SER B CA 1
ATOM 5132 C C . SER B 1 214 ? -24.203 -4.754 -3.492 1 95.5 214 SER B C 1
ATOM 5134 O O . SER B 1 214 ? -23.766 -5.641 -4.223 1 95.5 214 SER B O 1
ATOM 5136 N N . VAL B 1 215 ? -25.312 -4.098 -3.742 1 94.62 215 VAL B N 1
ATOM 5137 C CA . VAL B 1 215 ? -26.016 -4.332 -5 1 94.62 215 VAL B CA 1
ATOM 5138 C C . VAL B 1 215 ? -25.141 -3.883 -6.172 1 94.62 215 VAL B C 1
ATOM 5140 O O . VAL B 1 215 ? -25 -4.609 -7.156 1 94.62 215 VAL B O 1
ATOM 5143 N N . ILE B 1 216 ? -24.562 -2.748 -6.023 1 94.44 216 ILE B N 1
ATOM 5144 C CA . ILE B 1 216 ? -23.703 -2.199 -7.066 1 94.44 216 ILE B CA 1
ATOM 5145 C C . ILE B 1 216 ? -22.5 -3.119 -7.277 1 94.44 216 ILE B C 1
ATOM 5147 O O . ILE B 1 216 ? -22.172 -3.451 -8.414 1 94.44 216 ILE B O 1
ATOM 5151 N N . VAL B 1 217 ? -21.938 -3.553 -6.223 1 95.5 217 VAL B N 1
ATOM 5152 C CA . VAL B 1 217 ? -20.75 -4.402 -6.27 1 95.5 217 VAL B CA 1
ATOM 5153 C C . VAL B 1 217 ? -21.125 -5.766 -6.863 1 95.5 217 VAL B C 1
ATOM 5155 O O . VAL B 1 217 ? -20.359 -6.328 -7.652 1 95.5 217 VAL B O 1
ATOM 5158 N N . SER B 1 218 ? -22.266 -6.266 -6.5 1 93.62 218 SER B N 1
ATOM 5159 C CA . SER B 1 218 ? -22.703 -7.555 -7.027 1 93.62 218 SER B CA 1
ATOM 5160 C C . SER B 1 218 ? -22.938 -7.484 -8.539 1 93.62 218 SER B C 1
ATOM 5162 O O . SER B 1 218 ? -22.578 -8.414 -9.266 1 93.62 218 SER B O 1
ATOM 5164 N N . ILE B 1 219 ? -23.484 -6.422 -8.945 1 94.06 219 ILE B N 1
ATOM 5165 C CA . ILE B 1 219 ? -23.703 -6.234 -10.375 1 94.06 219 ILE B CA 1
ATOM 5166 C C . ILE B 1 219 ? -22.344 -6.117 -11.086 1 94.06 219 ILE B C 1
ATOM 5168 O O . ILE B 1 219 ? -22.141 -6.715 -12.141 1 94.06 219 ILE B O 1
ATOM 5172 N N . ALA B 1 220 ? -21.5 -5.316 -10.5 1 94.31 220 ALA B N 1
ATOM 5173 C CA . ALA B 1 220 ? -20.156 -5.18 -11.062 1 94.31 220 ALA B CA 1
ATOM 5174 C C . ALA B 1 220 ? -19.453 -6.531 -11.141 1 94.31 220 ALA B C 1
ATOM 5176 O O . ALA B 1 220 ? -18.766 -6.824 -12.125 1 94.31 220 ALA B O 1
ATOM 5177 N N . PHE B 1 221 ? -19.641 -7.34 -10.133 1 92 221 PHE B N 1
ATOM 5178 C CA . PHE B 1 221 ? -19.031 -8.656 -10.102 1 92 221 PHE B CA 1
ATOM 5179 C C . PHE B 1 221 ? -19.609 -9.562 -11.18 1 92 221 PHE B C 1
ATOM 5181 O O . PHE B 1 221 ? -18.891 -10.328 -11.82 1 92 221 PHE B O 1
ATOM 5188 N N . LEU B 1 222 ? -20.891 -9.531 -11.32 1 89.69 222 LEU B N 1
ATOM 5189 C CA . LEU B 1 222 ? -21.531 -10.344 -12.344 1 89.69 222 LEU B CA 1
ATOM 5190 C C . LEU B 1 222 ? -21.078 -9.93 -13.742 1 89.69 222 LEU B C 1
ATOM 5192 O O . LEU B 1 222 ? -20.844 -10.773 -14.602 1 89.69 222 LEU B O 1
ATOM 5196 N N . LEU B 1 223 ? -20.984 -8.633 -13.93 1 91.31 223 LEU B N 1
ATOM 5197 C CA . LEU B 1 223 ? -20.484 -8.117 -15.203 1 91.31 223 LEU B CA 1
ATOM 5198 C C . LEU B 1 223 ? -19.031 -8.555 -15.438 1 91.31 223 LEU B C 1
ATOM 5200 O O . LEU B 1 223 ? -18.672 -8.953 -16.547 1 91.31 223 LEU B O 1
ATOM 5204 N N . PHE B 1 224 ? -18.312 -8.461 -14.414 1 92.06 224 PHE B N 1
ATOM 5205 C CA . PHE B 1 224 ? -16.922 -8.875 -14.5 1 92.06 224 PHE B CA 1
ATOM 5206 C C . PHE B 1 224 ? -16.812 -10.367 -14.805 1 92.06 224 PHE B C 1
ATOM 5208 O O . PHE B 1 224 ? -16 -10.773 -15.641 1 92.06 224 PHE B O 1
ATOM 5215 N N . GLN B 1 225 ? -17.609 -11.109 -14.125 1 86.12 225 GLN B N 1
ATOM 5216 C CA . GLN B 1 225 ? -17.609 -12.547 -14.352 1 86.12 225 GLN B CA 1
ATOM 5217 C C . GLN B 1 225 ? -17.984 -12.875 -15.797 1 86.12 225 GLN B C 1
ATOM 5219 O O . GLN B 1 225 ? -17.406 -13.789 -16.391 1 86.12 225 GLN B O 1
ATOM 5224 N N . TYR B 1 226 ? -18.891 -12.203 -16.266 1 84.62 226 TYR B N 1
ATOM 5225 C CA . TYR B 1 226 ? -19.328 -12.406 -17.641 1 84.62 226 TYR B CA 1
ATOM 5226 C C . TYR B 1 226 ? -18.188 -12.102 -18.625 1 84.62 226 TYR B C 1
ATOM 5228 O O . TYR B 1 226 ? -17.906 -12.891 -19.531 1 84.62 226 TYR B O 1
ATOM 5236 N N . ILE B 1 227 ? -17.516 -11.039 -18.453 1 85.81 227 ILE B N 1
ATOM 5237 C CA . ILE B 1 227 ? -16.391 -10.633 -19.281 1 85.81 227 ILE B CA 1
ATOM 5238 C C . ILE B 1 227 ? -15.273 -11.664 -19.172 1 85.81 227 ILE B C 1
ATOM 5240 O O . ILE B 1 227 ? -14.633 -12 -20.172 1 85.81 227 ILE B O 1
ATOM 5244 N N . PHE B 1 228 ? -15.156 -12.109 -18.031 1 82.31 228 PHE B N 1
ATOM 5245 C CA . PHE B 1 228 ? -14.086 -13.07 -17.781 1 82.31 228 PHE B CA 1
ATOM 5246 C C . PHE B 1 228 ? -14.367 -14.391 -18.484 1 82.31 228 PHE B C 1
ATOM 5248 O O . PHE B 1 228 ? -13.453 -15.016 -19.031 1 82.31 228 PHE B O 1
ATOM 5255 N N . ILE B 1 229 ? -15.539 -14.828 -18.422 1 78.62 229 ILE B N 1
ATOM 5256 C CA . ILE B 1 229 ? -15.922 -16.062 -19.094 1 78.62 229 ILE B CA 1
ATOM 5257 C C . ILE B 1 229 ? -15.703 -15.93 -20.594 1 78.62 229 ILE B C 1
ATOM 5259 O O . ILE B 1 229 ? -15.195 -16.844 -21.25 1 78.62 229 ILE B O 1
ATOM 5263 N N . LEU B 1 230 ? -16 -14.805 -21.172 1 77.69 230 LEU B N 1
ATOM 5264 C CA . LEU B 1 230 ? -15.797 -14.539 -22.578 1 77.69 230 LEU B CA 1
ATOM 5265 C C . LEU B 1 230 ? -14.312 -14.562 -22.938 1 77.69 230 LEU B C 1
ATOM 5267 O O . LEU B 1 230 ? -13.922 -15.102 -23.969 1 77.69 230 LEU B O 1
ATOM 5271 N N . LEU B 1 231 ? -13.539 -14.031 -22.016 1 74.62 231 LEU B N 1
ATOM 5272 C CA . LEU B 1 231 ? -12.094 -13.992 -22.234 1 74.62 231 LEU B CA 1
ATOM 5273 C C . LEU B 1 231 ? -11.492 -15.391 -22.156 1 74.62 231 LEU B C 1
ATOM 5275 O O . LEU B 1 231 ? -10.562 -15.711 -22.891 1 74.62 231 LEU B O 1
ATOM 5279 N N . GLN B 1 232 ? -12 -16.125 -21.266 1 73 232 GLN B N 1
ATOM 5280 C CA . GLN B 1 232 ? -11.508 -17.484 -21.094 1 73 232 GLN B CA 1
ATOM 5281 C C . GLN B 1 232 ? -11.797 -18.328 -22.328 1 73 232 GLN B C 1
ATOM 5283 O O . GLN B 1 232 ? -11.023 -19.219 -22.688 1 73 232 GLN B O 1
ATOM 5288 N N . PHE B 1 233 ? -12.922 -18.141 -22.875 1 70.75 233 PHE B N 1
ATOM 5289 C CA . PHE B 1 233 ? -13.258 -18.859 -24.109 1 70.75 233 PHE B CA 1
ATOM 5290 C C . PHE B 1 233 ? -12.273 -18.516 -25.219 1 70.75 233 PHE B C 1
ATOM 5292 O O . PHE B 1 233 ? -11.898 -19.391 -26.016 1 70.75 233 PHE B O 1
ATOM 5299 N N . LEU B 1 234 ? -11.859 -17.312 -25.141 1 67.88 234 LEU B N 1
ATOM 5300 C CA . LEU B 1 234 ? -10.898 -16.875 -26.156 1 67.88 234 LEU B CA 1
ATOM 5301 C C . LEU B 1 234 ? -9.516 -17.469 -25.875 1 67.88 234 LEU B C 1
ATOM 5303 O O . LEU B 1 234 ? -8.734 -17.672 -26.797 1 67.88 234 LEU B O 1
ATOM 5307 N N . LEU B 1 235 ? -9.336 -17.828 -24.547 1 66.44 235 LEU B N 1
ATOM 5308 C CA . LEU B 1 235 ? -8.016 -18.297 -24.141 1 66.44 235 LEU B CA 1
ATOM 5309 C C . LEU B 1 235 ? -7.945 -19.828 -24.156 1 66.44 235 LEU B C 1
ATOM 5311 O O . LEU B 1 235 ? -6.871 -20.406 -23.969 1 66.44 235 LEU B O 1
ATOM 5315 N N . ILE B 1 236 ? -9.016 -20.531 -24.219 1 60.41 236 ILE B N 1
ATOM 5316 C CA . ILE B 1 236 ? -9.078 -21.984 -24.188 1 60.41 236 ILE B CA 1
ATOM 5317 C C . ILE B 1 236 ? -8.055 -22.578 -25.156 1 60.41 236 ILE B C 1
ATOM 5319 O O . ILE B 1 236 ? -7.352 -23.531 -24.828 1 60.41 236 ILE B O 1
ATOM 5323 N N . GLY B 1 237 ? -7.934 -22.125 -26.312 1 59.03 237 GLY B N 1
ATOM 5324 C CA . GLY B 1 237 ? -6.977 -22.672 -27.266 1 59.03 237 GLY B CA 1
ATOM 5325 C C . GLY B 1 237 ? -5.535 -22.422 -26.859 1 59.03 237 GLY B C 1
ATOM 5326 O O . GLY B 1 237 ? -4.629 -23.125 -27.312 1 59.03 237 GLY B O 1
ATOM 5327 N N . TYR B 1 238 ? -5.395 -21.547 -25.891 1 58.5 238 TYR B N 1
ATOM 5328 C CA . TYR B 1 238 ? -4.039 -21.141 -25.547 1 58.5 238 TYR B CA 1
ATOM 5329 C C . TYR B 1 238 ? -3.525 -21.938 -24.344 1 58.5 238 TYR B C 1
ATOM 5331 O O . TYR B 1 238 ? -2.316 -22.031 -24.125 1 58.5 238 TYR B O 1
ATOM 5339 N N . ASN B 1 239 ? -4.434 -22.531 -23.609 1 57.62 239 ASN B N 1
ATOM 5340 C CA . ASN B 1 239 ? -4.055 -23.281 -22.422 1 57.62 239 ASN B CA 1
ATOM 5341 C C . ASN B 1 239 ? -3.129 -24.453 -22.766 1 57.62 239 ASN B C 1
ATOM 5343 O O . ASN B 1 239 ? -2.23 -24.781 -21.984 1 57.62 239 ASN B O 1
ATOM 5347 N N . THR B 1 240 ? -3.389 -25 -23.875 1 56.81 240 THR B N 1
ATOM 5348 C CA . THR B 1 240 ? -2.572 -26.141 -24.25 1 56.81 240 THR B CA 1
ATOM 5349 C C . THR B 1 240 ? -1.123 -25.734 -24.484 1 56.81 240 THR B C 1
ATOM 5351 O O . THR B 1 240 ? -0.197 -26.5 -24.203 1 56.81 240 THR B O 1
ATOM 5354 N N . VAL B 1 241 ? -1.043 -24.516 -24.953 1 56.34 241 VAL B N 1
ATOM 5355 C CA . VAL B 1 241 ? 0.296 -24.094 -25.344 1 56.34 241 VAL B CA 1
ATOM 5356 C C . VAL B 1 241 ? 1 -23.422 -24.172 1 56.34 241 VAL B C 1
ATOM 5358 O O . VAL B 1 241 ? 2.199 -23.625 -23.953 1 56.34 241 VAL B O 1
ATOM 5361 N N . TYR B 1 242 ? 0.125 -22.75 -23.406 1 61.66 242 TYR B N 1
ATOM 5362 C CA . TYR B 1 242 ? 0.79 -21.922 -22.406 1 61.66 242 TYR B CA 1
ATOM 5363 C C . TYR B 1 242 ? 0.667 -22.547 -21.016 1 61.66 242 TYR B C 1
ATOM 5365 O O . TYR B 1 242 ? 1.312 -22.094 -20.062 1 61.66 242 TYR B O 1
ATOM 5373 N N . GLY B 1 243 ? 0.093 -23.781 -21.016 1 58.78 243 GLY B N 1
ATOM 5374 C CA . GLY B 1 243 ? 0.059 -24.672 -19.859 1 58.78 243 GLY B CA 1
ATOM 5375 C C . GLY B 1 243 ? -0.449 -23.984 -18.594 1 58.78 243 GLY B C 1
ATOM 5376 O O . GLY B 1 243 ? -1.16 -22.984 -18.672 1 58.78 243 GLY B O 1
ATOM 5377 N N . GLY B 1 244 ? -0.185 -24.531 -17.453 1 62.91 244 GLY B N 1
ATOM 5378 C CA . GLY B 1 244 ? -0.603 -24.25 -16.094 1 62.91 244 GLY B CA 1
ATOM 5379 C C . GLY B 1 244 ? -0.131 -22.891 -15.594 1 62.91 244 GLY B C 1
ATOM 5380 O O . GLY B 1 244 ? -0.768 -22.297 -14.727 1 62.91 244 GLY B O 1
ATOM 5381 N N . PHE B 1 245 ? 0.818 -22.281 -16.312 1 67.88 245 PHE B N 1
ATOM 5382 C CA . PHE B 1 245 ? 1.35 -21.031 -15.773 1 67.88 245 PHE B CA 1
ATOM 5383 C C . PHE B 1 245 ? 0.465 -19.859 -16.172 1 67.88 245 PHE B C 1
ATOM 5385 O O . PHE B 1 245 ? 0.392 -18.859 -15.438 1 67.88 245 PHE B O 1
ATOM 5392 N N . SER B 1 246 ? -0.155 -20.016 -17.344 1 73.38 246 SER B N 1
ATOM 5393 C CA . SER B 1 246 ? -1.064 -18.953 -17.75 1 73.38 246 SER B CA 1
ATOM 5394 C C . SER B 1 246 ? -2.188 -18.781 -16.719 1 73.38 246 SER B C 1
ATOM 5396 O O . SER B 1 246 ? -2.66 -17.656 -16.5 1 73.38 246 SER B O 1
ATOM 5398 N N . VAL B 1 247 ? -2.516 -19.891 -16.062 1 75.75 247 VAL B N 1
ATOM 5399 C CA . VAL B 1 247 ? -3.6 -19.875 -15.086 1 75.75 247 VAL B CA 1
ATOM 5400 C C . VAL B 1 247 ? -3.219 -19 -13.898 1 75.75 247 VAL B C 1
ATOM 5402 O O . VAL B 1 247 ? -4.062 -18.281 -13.352 1 75.75 247 VAL B O 1
ATOM 5405 N N . ILE B 1 248 ? -1.972 -19 -13.594 1 78.25 248 ILE B N 1
ATOM 5406 C CA . ILE B 1 248 ? -1.501 -18.234 -12.445 1 78.25 248 ILE B CA 1
ATOM 5407 C C . ILE B 1 248 ? -1.642 -16.734 -12.734 1 78.25 248 ILE B C 1
ATOM 5409 O O . ILE B 1 248 ? -2.146 -15.984 -11.898 1 78.25 248 ILE B O 1
ATOM 5413 N N . PHE B 1 249 ? -1.289 -16.328 -13.891 1 80.75 249 PHE B N 1
ATOM 5414 C CA . PHE B 1 249 ? -1.335 -14.914 -14.25 1 80.75 249 PHE B CA 1
ATOM 5415 C C . PHE B 1 249 ? -2.775 -14.43 -14.359 1 80.75 249 PHE B C 1
ATOM 5417 O O . PHE B 1 249 ? -3.107 -13.344 -13.883 1 80.75 249 PHE B O 1
ATOM 5424 N N . ILE B 1 250 ? -3.533 -15.289 -14.992 1 82.44 250 ILE B N 1
ATOM 5425 C CA . ILE B 1 250 ? -4.941 -14.945 -15.141 1 82.44 250 ILE B CA 1
ATOM 5426 C C . ILE B 1 250 ? -5.598 -14.852 -13.766 1 82.44 250 ILE B C 1
ATOM 5428 O O . ILE B 1 250 ? -6.398 -13.953 -13.508 1 82.44 250 ILE B O 1
ATOM 5432 N N . PHE B 1 251 ? -5.262 -15.758 -12.961 1 86.19 251 PHE B N 1
ATOM 5433 C CA . PHE B 1 251 ? -5.801 -15.773 -11.609 1 86.19 251 PHE B CA 1
ATOM 5434 C C . PHE B 1 251 ? -5.395 -14.516 -10.852 1 86.19 251 PHE B C 1
ATOM 5436 O O . PHE B 1 251 ? -6.207 -13.93 -10.133 1 86.19 251 PHE B O 1
ATOM 5443 N N . LEU B 1 252 ? -4.152 -14.102 -10.992 1 88.56 252 LEU B N 1
ATOM 5444 C CA . LEU B 1 252 ? -3.66 -12.914 -10.297 1 88.56 252 LEU B CA 1
ATOM 5445 C C . LEU B 1 252 ? -4.43 -11.672 -10.742 1 88.56 252 LEU B C 1
ATOM 5447 O O . LEU B 1 252 ? -4.832 -10.859 -9.914 1 88.56 252 LEU B O 1
ATOM 5451 N N . ILE B 1 253 ? -4.617 -11.617 -11.984 1 87.81 253 ILE B N 1
ATOM 5452 C CA . ILE B 1 253 ? -5.344 -10.477 -12.523 1 87.81 253 ILE B CA 1
ATOM 5453 C C . ILE B 1 253 ? -6.793 -10.516 -12.047 1 87.81 253 ILE B C 1
ATOM 5455 O O . ILE B 1 253 ? -7.355 -9.484 -11.664 1 87.81 253 ILE B O 1
ATOM 5459 N N . TRP B 1 254 ? -7.383 -11.664 -12.062 1 90.62 254 TRP B N 1
ATOM 5460 C CA . TRP B 1 254 ? -8.758 -11.867 -11.609 1 90.62 254 TRP B CA 1
ATOM 5461 C C . TRP B 1 254 ? -8.906 -11.453 -10.148 1 90.62 254 TRP B C 1
ATOM 5463 O O . TRP B 1 254 ? -9.852 -10.734 -9.797 1 90.62 254 TRP B O 1
ATOM 5473 N N . VAL B 1 255 ? -7.969 -11.875 -9.359 1 93.62 255 VAL B N 1
ATOM 5474 C CA . VAL B 1 255 ? -8.023 -11.562 -7.934 1 93.62 255 VAL B CA 1
ATOM 5475 C C . VAL B 1 255 ? -7.887 -10.062 -7.727 1 93.62 255 VAL B C 1
ATOM 5477 O O . VAL B 1 255 ? -8.578 -9.477 -6.883 1 93.62 255 VAL B O 1
ATOM 5480 N N . ARG B 1 256 ? -6.996 -9.477 -8.445 1 93.19 256 ARG B N 1
ATOM 5481 C CA . ARG B 1 256 ? -6.77 -8.039 -8.305 1 93.19 256 ARG B CA 1
ATOM 5482 C C . ARG B 1 256 ? -8.031 -7.254 -8.641 1 93.19 256 ARG B C 1
ATOM 5484 O O . ARG B 1 256 ? -8.391 -6.309 -7.926 1 93.19 256 ARG B O 1
ATOM 5491 N N . ILE B 1 257 ? -8.703 -7.645 -9.695 1 94.12 257 ILE B N 1
ATOM 5492 C CA . ILE B 1 257 ? -9.914 -6.949 -10.117 1 94.12 257 ILE B CA 1
ATOM 5493 C C . ILE B 1 257 ? -11.023 -7.176 -9.086 1 94.12 257 ILE B C 1
ATOM 5495 O O . ILE B 1 257 ? -11.789 -6.258 -8.781 1 94.12 257 ILE B O 1
ATOM 5499 N N . CYS B 1 258 ? -11.086 -8.367 -8.578 1 94.25 258 CYS B N 1
ATOM 5500 C CA . CYS B 1 258 ? -12.055 -8.664 -7.531 1 94.25 258 CYS B CA 1
ATOM 5501 C C . CYS B 1 258 ? -11.891 -7.719 -6.348 1 94.25 258 CYS B C 1
ATOM 5503 O O . CYS B 1 258 ? -12.859 -7.121 -5.879 1 94.25 258 CYS B O 1
ATOM 5505 N N . TRP B 1 259 ? -10.688 -7.535 -5.906 1 95 259 TRP B N 1
ATOM 5506 C CA . TRP B 1 259 ? -10.453 -6.688 -4.742 1 95 259 TRP B CA 1
ATOM 5507 C C . TRP B 1 259 ? -10.664 -5.215 -5.09 1 95 259 TRP B C 1
ATOM 5509 O O . TRP B 1 259 ? -11.062 -4.422 -4.238 1 95 259 TRP B O 1
ATOM 5519 N N . PHE B 1 260 ? -10.336 -4.879 -6.324 1 95.31 260 PHE B N 1
ATOM 5520 C CA . PHE B 1 260 ? -10.633 -3.52 -6.762 1 95.31 260 PHE B CA 1
ATOM 5521 C C . PHE B 1 260 ? -12.109 -3.209 -6.598 1 95.31 260 PHE B C 1
ATOM 5523 O O . PHE B 1 260 ? -12.477 -2.162 -6.059 1 95.31 260 PHE B O 1
ATOM 5530 N N . ILE B 1 261 ? -12.953 -4.137 -7 1 96 261 ILE B N 1
ATOM 5531 C CA . ILE B 1 261 ? -14.398 -3.965 -6.938 1 96 261 ILE B CA 1
ATOM 5532 C C . ILE B 1 261 ? -14.852 -3.906 -5.48 1 96 261 ILE B C 1
ATOM 5534 O O . ILE B 1 261 ? -15.641 -3.043 -5.102 1 96 261 ILE B O 1
ATOM 5538 N N . VAL B 1 262 ? -14.344 -4.758 -4.66 1 95.75 262 VAL B N 1
ATOM 5539 C CA . VAL B 1 262 ? -14.734 -4.844 -3.258 1 95.75 262 VAL B CA 1
ATOM 5540 C C . VAL B 1 262 ? -14.344 -3.557 -2.533 1 95.75 262 VAL B C 1
ATOM 5542 O O . VAL B 1 262 ? -15.141 -3 -1.773 1 95.75 262 VAL B O 1
ATOM 5545 N N . ILE B 1 263 ? -13.102 -3.09 -2.748 1 95.19 263 ILE B N 1
ATOM 5546 C CA . ILE B 1 263 ? -12.617 -1.891 -2.072 1 95.19 263 ILE B CA 1
ATOM 5547 C C . ILE B 1 263 ? -13.391 -0.67 -2.572 1 95.19 263 ILE B C 1
ATOM 5549 O O . ILE B 1 263 ? -13.703 0.236 -1.796 1 95.19 263 ILE B O 1
ATOM 5553 N N . LEU B 1 264 ? -13.648 -0.66 -3.865 1 94.38 264 LEU B N 1
ATOM 5554 C CA . LEU B 1 264 ? -14.484 0.412 -4.398 1 94.38 264 LEU B CA 1
ATOM 5555 C C . LEU B 1 264 ? -15.844 0.437 -3.709 1 94.38 264 LEU B C 1
ATOM 5557 O O . LEU B 1 264 ? -16.375 1.511 -3.428 1 94.38 264 LEU B O 1
ATOM 5561 N N . GLY B 1 265 ? -16.422 -0.684 -3.514 1 95.5 265 GLY B N 1
ATOM 5562 C CA . GLY B 1 265 ? -17.688 -0.783 -2.795 1 95.5 265 GLY B CA 1
ATOM 5563 C C . GLY B 1 265 ? -17.609 -0.219 -1.389 1 95.5 265 GLY B C 1
ATOM 5564 O O . GLY B 1 265 ? -18.578 0.391 -0.91 1 95.5 265 GLY B O 1
ATOM 5565 N N . ALA B 1 266 ? -16.5 -0.458 -0.738 1 94.31 266 ALA B N 1
ATOM 5566 C CA . ALA B 1 266 ? -16.312 0.098 0.6 1 94.31 266 ALA B CA 1
ATOM 5567 C C . ALA B 1 266 ? -16.344 1.623 0.569 1 94.31 266 ALA B C 1
ATOM 5569 O O . ALA B 1 266 ? -16.922 2.258 1.454 1 94.31 266 ALA B O 1
ATOM 5570 N N . HIS B 1 267 ? -15.719 2.203 -0.443 1 91.38 267 HIS B N 1
ATOM 5571 C CA . HIS B 1 267 ? -15.758 3.652 -0.604 1 91.38 267 HIS B CA 1
ATOM 5572 C C . HIS B 1 267 ? -17.172 4.141 -0.873 1 91.38 267 HIS B C 1
ATOM 5574 O O . HIS B 1 267 ? -17.594 5.188 -0.364 1 91.38 267 HIS B O 1
ATOM 5580 N N . ILE B 1 268 ? -17.891 3.371 -1.672 1 91.88 268 ILE B N 1
ATOM 5581 C CA . ILE B 1 268 ? -19.281 3.729 -1.987 1 91.88 268 ILE B CA 1
ATOM 5582 C C . ILE B 1 268 ? -20.125 3.701 -0.715 1 91.88 268 ILE B C 1
ATOM 5584 O O . ILE B 1 268 ? -20.922 4.609 -0.473 1 91.88 268 ILE B O 1
ATOM 5588 N N . THR B 1 269 ? -19.922 2.668 0.064 1 93 269 THR B N 1
ATOM 5589 C CA . THR B 1 269 ? -20.656 2.551 1.318 1 93 269 THR B CA 1
ATOM 5590 C C . THR B 1 269 ? -20.406 3.764 2.209 1 93 269 THR B C 1
ATOM 5592 O O . THR B 1 269 ? -21.344 4.328 2.779 1 93 269 THR B O 1
ATOM 5595 N N . TYR B 1 270 ? -19.188 4.102 2.357 1 87.62 270 TYR B N 1
ATOM 5596 C CA . TYR B 1 270 ? -18.812 5.246 3.174 1 87.62 270 TYR B CA 1
ATOM 5597 C C . TYR B 1 270 ? -19.453 6.527 2.646 1 87.62 270 TYR B C 1
ATOM 5599 O O . TYR B 1 270 ? -19.969 7.336 3.42 1 87.62 270 TYR B O 1
ATOM 5607 N N . LEU B 1 271 ? -19.391 6.699 1.33 1 81 271 LEU B N 1
ATOM 5608 C CA . LEU B 1 271 ? -19.906 7.914 0.705 1 81 271 LEU B CA 1
ATOM 5609 C C . LEU B 1 271 ? -21.406 8.023 0.888 1 81 271 LEU B C 1
ATOM 5611 O O . LEU B 1 271 ? -21.938 9.109 1.146 1 81 271 LEU B O 1
ATOM 5615 N N . ILE B 1 272 ? -22.125 6.934 0.681 1 82.94 272 ILE B N 1
ATOM 5616 C CA . ILE B 1 272 ? -23.578 6.934 0.824 1 82.94 272 ILE B CA 1
ATOM 5617 C C . ILE B 1 272 ? -23.953 7.25 2.27 1 82.94 272 ILE B C 1
ATOM 5619 O O . ILE B 1 272 ? -24.875 8.023 2.521 1 82.94 272 ILE B O 1
ATOM 5623 N N . GLN B 1 273 ? -23.25 6.605 3.123 1 80.94 273 GLN B N 1
ATOM 5624 C CA . GLN B 1 273 ? -23.562 6.793 4.535 1 80.94 273 GLN B CA 1
ATOM 5625 C C . GLN B 1 273 ? -23.188 8.195 5.004 1 80.94 273 GLN B C 1
ATOM 5627 O O . GLN B 1 273 ? -23.859 8.773 5.859 1 80.94 273 GLN B O 1
ATOM 5632 N N . ASN B 1 274 ? -22.078 8.695 4.535 1 66 274 ASN B N 1
ATOM 5633 C CA . ASN B 1 274 ? -21.578 9.977 5.023 1 66 274 ASN B CA 1
ATOM 5634 C C . ASN B 1 274 ? -21.812 11.094 4.012 1 66 274 ASN B C 1
ATOM 5636 O O . ASN B 1 274 ? -21.188 12.156 4.098 1 66 274 ASN B O 1
ATOM 5640 N N . ALA B 1 275 ? -22.344 10.906 2.793 1 58.28 275 ALA B N 1
ATOM 5641 C CA . ALA B 1 275 ? -22.641 11.844 1.713 1 58.28 275 ALA B CA 1
ATOM 5642 C C . ALA B 1 275 ? -23.172 13.164 2.262 1 58.28 275 ALA B C 1
ATOM 5644 O O . ALA B 1 275 ? -22.953 14.219 1.672 1 58.28 275 ALA B O 1
ATOM 5645 N N . ASN B 1 276 ? -24.125 13.188 3.182 1 44.94 276 ASN B N 1
ATOM 5646 C CA . ASN B 1 276 ? -24.531 14.523 3.598 1 44.94 276 ASN B CA 1
ATOM 5647 C C . ASN B 1 276 ? -23.328 15.367 4.031 1 44.94 276 ASN B C 1
ATOM 5649 O O . ASN B 1 276 ? -23.422 16.594 4.082 1 44.94 276 ASN B O 1
ATOM 5653 N N . PHE B 1 277 ? -22.391 14.906 4.551 1 36.59 277 PHE B N 1
ATOM 5654 C CA . PHE B 1 277 ? -21.359 15.641 5.285 1 36.59 277 PHE B CA 1
ATOM 5655 C C . PHE B 1 277 ? -20.172 15.945 4.387 1 36.59 277 PHE B C 1
ATOM 5657 O O . PHE B 1 277 ? -19.656 17.062 4.395 1 36.59 277 PHE B O 1
ATOM 5664 N N . ASP B 1 278 ? -19.297 14.938 3.885 1 40.44 278 ASP B N 1
ATOM 5665 C CA . ASP B 1 278 ? -17.859 14.82 3.68 1 40.44 278 ASP B CA 1
ATOM 5666 C C . ASP B 1 278 ? -17.469 15.273 2.273 1 40.44 278 ASP B C 1
ATOM 5668 O O . ASP B 1 278 ? -16.391 14.914 1.779 1 40.44 278 ASP B O 1
ATOM 5672 N N . ILE B 1 279 ? -18.281 15.719 1.521 1 37.12 279 ILE B N 1
ATOM 5673 C CA . ILE B 1 279 ? -17.891 15.844 0.122 1 37.12 279 ILE B CA 1
ATOM 5674 C C . ILE B 1 279 ? -16.531 16.516 0.028 1 37.12 279 ILE B C 1
ATOM 5676 O O . ILE B 1 279 ? -15.672 16.109 -0.761 1 37.12 279 ILE B O 1
ATOM 5680 N N . ASN B 1 280 ? -16.469 17.828 0.489 1 35.44 280 ASN B N 1
ATOM 5681 C CA . ASN B 1 280 ? -15.367 18.703 0.115 1 35.44 280 ASN B CA 1
ATOM 5682 C C . ASN B 1 280 ? -14.078 18.312 0.826 1 35.44 280 ASN B C 1
ATOM 5684 O O . ASN B 1 280 ? -13.016 18.859 0.533 1 35.44 280 ASN B O 1
ATOM 5688 N N . ILE B 1 281 ? -14.07 17.828 2.049 1 37.28 281 ILE B N 1
ATOM 5689 C CA . ILE B 1 281 ? -12.938 17.984 2.957 1 37.28 281 ILE B CA 1
ATOM 5690 C C . ILE B 1 281 ? -12.016 16.766 2.832 1 37.28 281 ILE B C 1
ATOM 5692 O O . ILE B 1 281 ? -11.094 16.594 3.637 1 37.28 281 ILE B O 1
ATOM 5696 N N . GLU B 1 282 ? -12.336 15.766 2.115 1 39.56 282 GLU B N 1
ATOM 5697 C CA . GLU B 1 282 ? -11.961 14.414 2.523 1 39.56 282 GLU B CA 1
ATOM 5698 C C . GLU B 1 282 ? -10.445 14.234 2.492 1 39.56 282 GLU B C 1
ATOM 5700 O O . GLU B 1 282 ? -9.953 13.102 2.553 1 39.56 282 GLU B O 1
ATOM 5705 N N . ASN B 1 283 ? -9.727 14.992 1.886 1 36.09 283 ASN B N 1
ATOM 5706 C CA . ASN B 1 283 ? -8.383 14.422 1.935 1 36.09 283 ASN B CA 1
ATOM 5707 C C . ASN B 1 283 ? -7.863 14.336 3.367 1 36.09 283 ASN B C 1
ATOM 5709 O O . ASN B 1 283 ? -7.879 15.328 4.098 1 36.09 283 ASN B O 1
ATOM 5713 N N . ASP B 1 284 ? -8.109 13.375 4.09 1 38.5 284 ASP B N 1
ATOM 5714 C CA . ASP B 1 284 ? -7.637 13.039 5.43 1 38.5 284 ASP B CA 1
ATOM 5715 C C . ASP B 1 284 ? -6.418 13.875 5.809 1 38.5 284 ASP B C 1
ATOM 5717 O O . ASP B 1 284 ? -6.219 14.188 6.984 1 38.5 284 ASP B O 1
ATOM 5721 N N . SER B 1 285 ? -5.285 13.703 5.094 1 40.5 285 SER B N 1
ATOM 5722 C CA . SER B 1 285 ? -4.188 14.594 5.473 1 40.5 285 SER B CA 1
ATOM 5723 C C . SER B 1 285 ? -4.578 16.062 5.305 1 40.5 285 SER B C 1
ATOM 5725 O O . SER B 1 285 ? -4.25 16.672 4.293 1 40.5 285 SER B O 1
ATOM 5727 N N . ILE B 1 286 ? -5.762 16.344 5.516 1 43.44 286 ILE B N 1
ATOM 5728 C CA . ILE B 1 286 ? -6.234 17.703 5.266 1 43.44 286 ILE B CA 1
ATOM 5729 C C . ILE B 1 286 ? -5.297 18.703 5.934 1 43.44 286 ILE B C 1
ATOM 5731 O O . ILE B 1 286 ? -5.191 18.75 7.16 1 43.44 286 ILE B O 1
ATOM 5735 N N . ASN B 1 287 ? -4.305 18.906 5.375 1 50.44 287 ASN B N 1
ATOM 5736 C CA . ASN B 1 287 ? -3.58 20.141 5.703 1 50.44 287 ASN B CA 1
ATOM 5737 C C . ASN B 1 287 ? -4.516 21.328 5.797 1 50.44 287 ASN B C 1
ATOM 5739 O O . ASN B 1 287 ? -4.703 22.062 4.816 1 50.44 287 ASN B O 1
ATOM 5743 N N . ILE B 1 288 ? -5.496 21.219 6.852 1 56.09 288 ILE B N 1
ATOM 5744 C CA . ILE B 1 288 ? -6.359 22.359 7.094 1 56.09 288 ILE B CA 1
ATOM 5745 C C . ILE B 1 288 ? -5.523 23.547 7.57 1 56.09 288 ILE B C 1
ATOM 5747 O O . ILE B 1 288 ? -4.504 23.375 8.234 1 56.09 288 ILE B O 1
ATOM 5751 N N . SER B 1 289 ? -5.984 24.609 7.07 1 63.12 289 SER B N 1
ATOM 5752 C CA . SER B 1 289 ? -5.305 25.812 7.531 1 63.12 289 SER B CA 1
ATOM 5753 C C . SER B 1 289 ? -5.438 25.984 9.039 1 63.12 289 SER B C 1
ATOM 5755 O O . SER B 1 289 ? -6.363 25.438 9.648 1 63.12 289 SER B O 1
ATOM 5757 N N . PHE B 1 290 ? -4.484 26.516 9.578 1 72.31 290 PHE B N 1
ATOM 5758 C CA . PHE B 1 290 ? -4.531 26.797 11.008 1 72.31 290 PHE B CA 1
ATOM 5759 C C . PHE B 1 290 ? -5.824 27.516 11.375 1 72.31 290 PHE B C 1
ATOM 5761 O O . PHE B 1 290 ? -6.473 27.172 12.367 1 72.31 290 PHE B O 1
ATOM 5768 N N . ASN B 1 291 ? -6.23 28.484 10.555 1 68.25 291 ASN B N 1
ATOM 5769 C CA . ASN B 1 291 ? -7.434 29.25 10.852 1 68.25 291 ASN B CA 1
ATOM 5770 C C . ASN B 1 291 ? -8.688 28.375 10.781 1 68.25 291 ASN B C 1
ATOM 5772 O O . ASN B 1 291 ? -9.609 28.547 11.578 1 68.25 291 ASN B O 1
ATOM 5776 N N . SER B 1 292 ? -8.656 27.578 9.836 1 70.31 292 SER B N 1
ATOM 5777 C CA . SER B 1 292 ? -9.789 26.656 9.734 1 70.31 292 SER B CA 1
ATOM 5778 C C . SER B 1 292 ? -9.844 25.719 10.93 1 70.31 292 SER B C 1
ATOM 5780 O O . SER B 1 292 ? -10.922 25.438 11.453 1 70.31 292 SER B O 1
ATOM 5782 N N . LYS B 1 293 ? -8.648 25.188 11.195 1 78.5 293 LYS B N 1
ATOM 5783 C CA . LYS B 1 293 ? -8.586 24.328 12.383 1 78.5 293 LYS B CA 1
ATOM 5784 C C . LYS B 1 293 ? -9.07 25.078 13.625 1 78.5 293 LYS B C 1
ATOM 5786 O O . LYS B 1 293 ? -9.805 24.516 14.438 1 78.5 293 LYS B O 1
ATOM 5791 N N . LEU B 1 294 ? -8.633 26.297 13.766 1 80.75 294 LEU B N 1
ATOM 5792 C CA . LEU B 1 294 ? -9.031 27.125 14.891 1 80.75 294 LEU B CA 1
ATOM 5793 C C . LEU B 1 294 ? -10.531 27.375 14.875 1 80.75 294 LEU B C 1
ATOM 5795 O O . LEU B 1 294 ? -11.18 27.344 15.922 1 80.75 294 LEU B O 1
ATOM 5799 N N . TYR B 1 295 ? -11.062 27.594 13.75 1 77 295 TYR B N 1
ATOM 5800 C CA . TYR B 1 295 ? -12.5 27.828 13.609 1 77 295 TYR B CA 1
ATOM 5801 C C . TYR B 1 295 ? -13.305 26.625 14.078 1 77 295 TYR B C 1
ATOM 5803 O O . TYR B 1 295 ? -14.242 26.766 14.867 1 77 295 TYR B O 1
ATOM 5811 N N . ILE B 1 296 ? -12.961 25.547 13.578 1 80.62 296 ILE B N 1
ATOM 5812 C CA . ILE B 1 296 ? -13.688 24.328 13.945 1 80.62 296 ILE B CA 1
ATOM 5813 C C . ILE B 1 296 ? -13.539 24.078 15.445 1 80.62 296 ILE B C 1
ATOM 5815 O O . ILE B 1 296 ? -14.492 23.656 16.109 1 80.62 296 ILE B O 1
ATOM 5819 N N . THR B 1 297 ? -12.305 24.266 15.898 1 86.75 297 THR B N 1
ATOM 5820 C CA . THR B 1 297 ? -12.062 24.094 17.328 1 86.75 297 THR B CA 1
ATOM 5821 C C . THR B 1 297 ? -13 24.984 18.141 1 86.75 297 THR B C 1
ATOM 5823 O O . THR B 1 297 ? -13.633 24.516 19.094 1 86.75 297 THR B O 1
ATOM 5826 N N . PHE B 1 298 ? -13.102 26.234 17.812 1 85.62 298 PHE B N 1
ATOM 5827 C CA . PHE B 1 298 ? -13.938 27.172 18.547 1 85.62 298 PHE B CA 1
ATOM 5828 C C . PHE B 1 298 ? -15.414 26.828 18.359 1 85.62 298 PHE B C 1
ATOM 5830 O O . PHE B 1 298 ? -16.219 27 19.281 1 85.62 298 PHE B O 1
ATOM 5837 N N . LYS B 1 299 ? -15.805 26.359 17.219 1 84.19 299 LYS B N 1
ATOM 5838 C CA . LYS B 1 299 ? -17.188 25.969 16.984 1 84.19 299 LYS B CA 1
ATOM 5839 C C . LYS B 1 299 ? -17.578 24.781 17.844 1 84.19 299 LYS B C 1
ATOM 5841 O O . LYS B 1 299 ? -18.703 24.719 18.375 1 84.19 299 LYS B O 1
ATOM 5846 N N . VAL B 1 300 ? -16.703 23.875 17.891 1 87.5 300 VAL B N 1
ATOM 5847 C CA . VAL B 1 300 ? -16.922 22.703 18.719 1 87.5 300 VAL B CA 1
ATOM 5848 C C . VAL B 1 300 ? -17.062 23.125 20.188 1 87.5 300 VAL B C 1
ATOM 5850 O O . VAL B 1 300 ? -18 22.703 20.875 1 87.5 300 VAL B O 1
ATOM 5853 N N . LEU B 1 301 ? -16.141 23.922 20.625 1 88.5 301 LEU B N 1
ATOM 5854 C CA . LEU B 1 301 ? -16.188 24.406 22 1 88.5 301 LEU B CA 1
ATOM 5855 C C . LEU B 1 301 ? -17.438 25.234 22.266 1 88.5 301 LEU B C 1
ATOM 5857 O O . LEU B 1 301 ? -18.016 25.172 23.344 1 88.5 301 LEU B O 1
ATOM 5861 N N . GLU B 1 302 ? -17.766 26.016 21.266 1 87.31 302 GLU B N 1
ATOM 5862 C CA . GLU B 1 302 ? -18.984 26.812 21.375 1 87.31 302 GLU B CA 1
ATOM 5863 C C . GLU B 1 302 ? -20.188 25.938 21.672 1 87.31 302 GLU B C 1
ATOM 5865 O O . GLU B 1 302 ? -20.984 26.234 22.562 1 87.31 302 GLU B O 1
ATOM 5870 N N . GLU B 1 303 ? -20.312 24.891 20.938 1 87.81 303 GLU B N 1
ATOM 5871 C CA . GLU B 1 303 ? -21.453 24 21.125 1 87.81 303 GLU B CA 1
ATOM 5872 C C . GLU B 1 303 ? -21.391 23.312 22.5 1 87.81 303 GLU B C 1
ATOM 5874 O O . GLU B 1 303 ? -22.422 23.203 23.172 1 87.81 303 GLU B O 1
ATOM 5879 N N . ILE B 1 304 ? -20.297 22.875 22.891 1 87 304 ILE B N 1
ATOM 5880 C CA . ILE B 1 304 ? -20.125 22.203 24.188 1 87 304 ILE B CA 1
ATOM 5881 C C . ILE B 1 304 ? -20.469 23.172 25.312 1 87 304 ILE B C 1
ATOM 5883 O O . ILE B 1 304 ? -21.188 22.812 26.234 1 87 304 ILE B O 1
ATOM 5887 N N . ILE B 1 305 ? -19.938 24.391 25.234 1 83.44 305 ILE B N 1
ATOM 5888 C CA . ILE B 1 305 ? -20.125 25.391 26.281 1 83.44 305 ILE B CA 1
ATOM 5889 C C . ILE B 1 305 ? -21.578 25.859 26.297 1 83.44 305 ILE B C 1
ATOM 5891 O O . ILE B 1 305 ? -22.172 26.062 27.359 1 83.44 305 ILE B O 1
ATOM 5895 N N . LYS B 1 306 ? -22.156 26.062 25.141 1 85 306 LYS B N 1
ATOM 5896 C CA . LYS B 1 306 ? -23.562 26.438 25.047 1 85 306 LYS B CA 1
ATOM 5897 C C . LYS B 1 306 ? -24.453 25.422 25.75 1 85 306 LYS B C 1
ATOM 5899 O O . LYS B 1 306 ? -25.344 25.797 26.516 1 85 306 LYS B O 1
ATOM 5904 N N . ARG B 1 307 ? -24.219 24.234 25.547 1 83.56 307 ARG B N 1
ATOM 5905 C CA . ARG B 1 307 ? -25.016 23.188 26.188 1 83.56 307 ARG B CA 1
ATOM 5906 C C . ARG B 1 307 ? -24.734 23.125 27.688 1 83.56 307 ARG B C 1
ATOM 5908 O O . ARG B 1 307 ? -25.641 22.891 28.484 1 83.56 307 ARG B O 1
ATOM 5915 N N . TYR B 1 308 ? -23.516 23.297 28 1 79.75 308 TYR B N 1
ATOM 5916 C CA . TYR B 1 308 ? -23.125 23.328 29.406 1 79.75 308 TYR B CA 1
ATOM 5917 C C . TYR B 1 308 ? -23.828 24.453 30.156 1 79.75 308 TYR B C 1
ATOM 5919 O O . TYR B 1 308 ? -24.359 24.266 31.25 1 79.75 308 TYR B O 1
ATOM 5927 N N . LEU B 1 309 ? -23.859 25.609 29.547 1 78.69 309 LEU B N 1
ATOM 5928 C CA . LEU B 1 309 ? -24.438 26.781 30.188 1 78.69 309 LEU B CA 1
ATOM 5929 C C . LEU B 1 309 ? -25.953 26.672 30.25 1 78.69 309 LEU B C 1
ATOM 5931 O O . LEU B 1 309 ? -26.578 27.203 31.172 1 78.69 309 LEU B O 1
ATOM 5935 N N . ASN B 1 310 ? -26.547 26 29.312 1 82.62 310 ASN B N 1
ATOM 5936 C CA . ASN B 1 310 ? -28 25.859 29.266 1 82.62 310 ASN B CA 1
ATOM 5937 C C . ASN B 1 310 ? -28.453 24.547 29.891 1 82.62 310 ASN B C 1
ATOM 5939 O O . ASN B 1 310 ? -29.609 24.141 29.719 1 82.62 310 ASN B O 1
ATOM 5943 N N . ASN B 1 311 ? -27.547 23.859 30.562 1 78.5 311 ASN B N 1
ATOM 5944 C CA . ASN B 1 311 ? -27.844 22.609 31.25 1 78.5 311 ASN B CA 1
ATOM 5945 C C . ASN B 1 311 ? -28.453 21.562 30.312 1 78.5 311 ASN B C 1
ATOM 5947 O O . ASN B 1 311 ? -29.438 20.922 30.641 1 78.5 311 ASN B O 1
ATOM 5951 N N . GLN B 1 312 ? -27.969 21.594 29.172 1 82.94 312 GLN B N 1
ATOM 5952 C CA . GLN B 1 312 ? -28.375 20.594 28.188 1 82.94 312 GLN B CA 1
ATOM 5953 C C . GLN B 1 312 ? -27.438 19.391 28.203 1 82.94 312 GLN B C 1
ATOM 5955 O O . GLN B 1 312 ? -26.359 19.453 28.797 1 82.94 312 GLN B O 1
ATOM 5960 N N . SER B 1 313 ? -27.906 18.328 27.609 1 82.25 313 SER B N 1
ATOM 5961 C CA . SER B 1 313 ? -27.078 17.125 27.516 1 82.25 313 SER B CA 1
ATOM 5962 C C . SER B 1 313 ? -25.828 17.391 26.688 1 82.25 313 SER B C 1
ATOM 5964 O O . SER B 1 313 ? -25.891 18.078 25.656 1 82.25 313 SER B O 1
ATOM 5966 N N . PRO B 1 314 ? -24.688 16.938 27.094 1 85 314 PRO B N 1
ATOM 5967 C CA . PRO B 1 314 ? -23.469 17.109 26.312 1 85 314 PRO B CA 1
ATOM 5968 C C . PRO B 1 314 ? -23.594 16.594 24.891 1 85 314 PRO B C 1
ATOM 5970 O O . PRO B 1 314 ? -24.328 15.633 24.625 1 85 314 PRO B O 1
ATOM 5973 N N . PRO B 1 315 ? -22.938 17.312 24 1 87.19 315 PRO B N 1
ATOM 5974 C CA . PRO B 1 315 ? -23.078 16.953 22.578 1 87.19 315 PRO B CA 1
ATOM 5975 C C . PRO B 1 315 ? -22.328 15.664 22.219 1 87.19 315 PRO B C 1
ATOM 5977 O O . PRO B 1 315 ? -21.328 15.336 22.859 1 87.19 315 PRO B O 1
ATOM 5980 N N . ASN B 1 316 ? -22.938 14.938 21.359 1 82.62 316 ASN B N 1
ATOM 5981 C CA . ASN B 1 316 ? -22.281 13.789 20.75 1 82.62 316 ASN B CA 1
ATOM 5982 C C . ASN B 1 316 ? -21.703 14.133 19.375 1 82.62 316 ASN B C 1
ATOM 5984 O O . ASN B 1 316 ? -21.766 15.281 18.953 1 82.62 316 ASN B O 1
ATOM 5988 N N . MET B 1 317 ? -21.062 13.164 18.766 1 80.06 317 MET B N 1
ATOM 5989 C CA . MET B 1 317 ? -20.406 13.398 17.484 1 80.06 317 MET B CA 1
ATOM 5990 C C . MET B 1 317 ? -21.406 13.891 16.438 1 80.06 317 MET B C 1
ATOM 5992 O O . MET B 1 317 ? -21.094 14.781 15.648 1 80.06 317 MET B O 1
ATOM 5996 N N . THR B 1 318 ? -22.594 13.391 16.5 1 76.88 318 THR B N 1
ATOM 5997 C CA . THR B 1 318 ? -23.625 13.781 15.555 1 76.88 318 THR B CA 1
ATOM 5998 C C . THR B 1 318 ? -24.031 15.234 15.758 1 76.88 318 THR B C 1
ATOM 6000 O O . THR B 1 318 ? -24.234 15.969 14.789 1 76.88 318 THR B O 1
ATOM 6003 N N . ASP B 1 319 ? -24.172 15.672 17.031 1 83.38 319 ASP B N 1
ATOM 6004 C CA . ASP B 1 319 ? -24.516 17.047 17.375 1 83.38 319 ASP B CA 1
ATOM 6005 C C . ASP B 1 319 ? -23.438 18.016 16.875 1 83.38 319 ASP B C 1
ATOM 6007 O O . ASP B 1 319 ? -23.75 19.078 16.328 1 83.38 319 ASP B O 1
ATOM 6011 N N . LEU B 1 320 ? -22.203 17.641 17.109 1 86.06 320 LEU B N 1
ATOM 6012 C CA . LEU B 1 320 ? -21.094 18.5 16.75 1 86.06 320 LEU B CA 1
ATOM 6013 C C . LEU B 1 320 ? -20.953 18.609 15.227 1 86.06 320 LEU B C 1
ATOM 6015 O O . LEU B 1 320 ? -20.594 19.672 14.711 1 86.06 320 LEU B O 1
ATOM 6019 N N . ARG B 1 321 ? -21.234 17.594 14.602 1 77.06 321 ARG B N 1
ATOM 6020 C CA . ARG B 1 321 ? -21.172 17.594 13.141 1 77.06 321 ARG B CA 1
ATOM 6021 C C . ARG B 1 321 ? -22.219 18.531 12.555 1 77.06 321 ARG B C 1
ATOM 6023 O O . ARG B 1 321 ? -21.969 19.219 11.562 1 77.06 321 ARG B O 1
ATOM 6030 N N . LYS B 1 322 ? -23.359 18.562 13.117 1 76.06 322 LYS B N 1
ATOM 6031 C CA . LYS B 1 322 ? -24.453 19.406 12.656 1 76.06 322 LYS B CA 1
ATOM 6032 C C . LYS B 1 322 ? -24.078 20.891 12.766 1 76.06 322 LYS B C 1
ATOM 6034 O O . LYS B 1 322 ? -24.406 21.688 11.883 1 76.06 322 LYS B O 1
ATOM 6039 N N . VAL B 1 323 ? -23.375 21.234 13.805 1 75.12 323 VAL B N 1
ATOM 6040 C CA . VAL B 1 323 ? -23.094 22.641 14.086 1 75.12 323 VAL B CA 1
ATOM 6041 C C . VAL B 1 323 ? -21.859 23.078 13.289 1 75.12 323 VAL B C 1
ATOM 6043 O O . VAL B 1 323 ? -21.797 24.219 12.82 1 75.12 323 VAL B O 1
ATOM 6046 N N . THR B 1 324 ? -20.875 22.219 13.117 1 74 324 THR B N 1
ATOM 6047 C CA . THR B 1 324 ? -19.625 22.594 12.477 1 74 324 THR B CA 1
ATOM 6048 C C . THR B 1 324 ? -19.688 22.328 10.977 1 74 324 THR B C 1
ATOM 6050 O O . THR B 1 324 ? -18.922 22.906 10.203 1 74 324 THR B O 1
ATOM 6053 N N . THR B 1 325 ? -20.547 21.469 10.531 1 64.5 325 THR B N 1
ATOM 6054 C CA . THR B 1 325 ? -20.688 21.078 9.141 1 64.5 325 THR B CA 1
ATOM 6055 C C . THR B 1 325 ? -19.344 20.625 8.578 1 64.5 325 THR B C 1
ATOM 6057 O O . THR B 1 325 ? -18.953 21.031 7.477 1 64.5 325 THR B O 1
ATOM 6060 N N . SER B 1 326 ? -18.578 20.078 9.445 1 64.62 326 SER B N 1
ATOM 6061 C CA . SER B 1 326 ? -17.25 19.609 9.07 1 64.62 326 SER B CA 1
ATOM 6062 C C . SER B 1 326 ? -17.172 18.078 9.086 1 64.62 326 SER B C 1
ATOM 6064 O O . SER B 1 326 ? -18.062 17.422 9.609 1 64.62 326 SER B O 1
ATOM 6066 N N . SER B 1 327 ? -16.156 17.594 8.523 1 63.75 327 SER B N 1
ATOM 6067 C CA . SER B 1 327 ? -15.945 16.141 8.477 1 63.75 327 SER B CA 1
ATOM 6068 C C . SER B 1 327 ? -15.766 15.57 9.875 1 63.75 327 SER B C 1
ATOM 6070 O O . SER B 1 327 ? -15.133 16.188 10.734 1 63.75 327 SER B O 1
ATOM 6072 N N . PRO B 1 328 ? -16.406 14.398 10.031 1 65.25 328 PRO B N 1
ATOM 6073 C CA . PRO B 1 328 ? -16.234 13.773 11.344 1 65.25 328 PRO B CA 1
ATOM 6074 C C . PRO B 1 328 ? -14.773 13.539 11.703 1 65.25 328 PRO B C 1
ATOM 6076 O O . PRO B 1 328 ? -14.398 13.594 12.875 1 65.25 328 PRO B O 1
ATOM 6079 N N . PHE B 1 329 ? -14.047 13.422 10.727 1 62.34 329 PHE B N 1
ATOM 6080 C CA . PHE B 1 329 ? -12.633 13.172 10.977 1 62.34 329 PHE B CA 1
ATOM 6081 C C . PHE B 1 329 ? -11.961 14.398 11.578 1 62.34 329 PHE B C 1
ATOM 6083 O O . PHE B 1 329 ? -11.148 14.273 12.5 1 62.34 329 PHE B O 1
ATOM 6090 N N . LEU B 1 330 ? -12.219 15.461 11.016 1 69.94 330 LEU B N 1
ATOM 6091 C CA . LEU B 1 330 ? -11.648 16.703 11.508 1 69.94 330 LEU B CA 1
ATOM 6092 C C . LEU B 1 330 ? -12.109 16.984 12.938 1 69.94 330 LEU B C 1
ATOM 6094 O O . LEU B 1 330 ? -11.312 17.375 13.789 1 69.94 330 LEU B O 1
ATOM 6098 N N . ILE B 1 331 ? -13.398 16.734 13.125 1 78.75 331 ILE B N 1
ATOM 6099 C CA . ILE B 1 331 ? -13.961 16.969 14.453 1 78.75 331 ILE B CA 1
ATOM 6100 C C . ILE B 1 331 ? -13.312 16.031 15.469 1 78.75 331 ILE B C 1
ATOM 6102 O O . ILE B 1 331 ? -12.938 16.453 16.562 1 78.75 331 ILE B O 1
ATOM 6106 N N . GLU B 1 332 ? -13.125 14.789 14.977 1 73.75 332 GLU B N 1
ATOM 6107 C CA . GLU B 1 332 ? -12.516 13.812 15.867 1 73.75 332 GLU B CA 1
ATOM 6108 C C . GLU B 1 332 ? -11.07 14.18 16.188 1 73.75 332 GLU B C 1
ATOM 6110 O O . GLU B 1 332 ? -10.625 14.039 17.328 1 73.75 332 GLU B O 1
ATOM 6115 N N . SER B 1 333 ? -10.375 14.57 15.172 1 74.38 333 SER B N 1
ATOM 6116 C CA . SER B 1 333 ? -8.984 14.977 15.367 1 74.38 333 SER B CA 1
ATOM 6117 C C . SER B 1 333 ? -8.875 16.141 16.359 1 74.38 333 SER B C 1
ATOM 6119 O O . SER B 1 333 ? -8.008 16.141 17.219 1 74.38 333 SER B O 1
ATOM 6121 N N . ILE B 1 334 ? -9.734 17.078 16.234 1 82.69 334 ILE B N 1
ATOM 6122 C CA . ILE B 1 334 ? -9.75 18.25 17.094 1 82.69 334 ILE B CA 1
ATOM 6123 C C . ILE B 1 334 ? -10.125 17.859 18.516 1 82.69 334 ILE B C 1
ATOM 6125 O O . ILE B 1 334 ? -9.523 18.312 19.484 1 82.69 334 ILE B O 1
ATOM 6129 N N . LEU B 1 335 ? -11.148 16.969 18.641 1 84.75 335 LEU B N 1
ATOM 6130 C CA . LEU B 1 335 ? -11.578 16.516 19.953 1 84.75 335 LEU B CA 1
ATOM 6131 C C . LEU B 1 335 ? -10.461 15.75 20.656 1 84.75 335 LEU B C 1
ATOM 6133 O O . LEU B 1 335 ? -10.25 15.914 21.859 1 84.75 335 LEU B O 1
ATOM 6137 N N . ASP B 1 336 ? -9.805 14.984 19.859 1 79.75 336 ASP B N 1
ATOM 6138 C CA . ASP B 1 336 ? -8.664 14.258 20.422 1 79.75 336 ASP B CA 1
ATOM 6139 C C . ASP B 1 336 ? -7.613 15.227 20.969 1 79.75 336 ASP B C 1
ATOM 6141 O O . ASP B 1 336 ? -7.043 14.992 22.031 1 79.75 336 ASP B O 1
ATOM 6145 N N . ASP B 1 337 ? -7.332 16.234 20.203 1 81.12 337 ASP B N 1
ATOM 6146 C CA . ASP B 1 337 ? -6.387 17.25 20.656 1 81.12 337 ASP B CA 1
ATOM 6147 C C . ASP B 1 337 ? -6.871 17.922 21.938 1 81.12 337 ASP B C 1
ATOM 6149 O O . ASP B 1 337 ? -6.098 18.109 22.875 1 81.12 337 ASP B O 1
ATOM 6153 N N . LEU B 1 338 ? -8.117 18.328 22.031 1 86.06 338 LEU B N 1
ATOM 6154 C CA . LEU B 1 338 ? -8.68 19.016 23.172 1 86.06 338 LEU B CA 1
ATOM 6155 C C . LEU B 1 338 ? -8.688 18.125 24.406 1 86.06 338 LEU B C 1
ATOM 6157 O O . LEU B 1 338 ? -8.5 18.594 25.531 1 86.06 338 LEU B O 1
ATOM 6161 N N . ILE B 1 339 ? -8.898 16.828 24.141 1 80.56 339 ILE B N 1
ATOM 6162 C CA . ILE B 1 339 ? -8.867 15.859 25.234 1 80.56 339 ILE B CA 1
ATOM 6163 C C . ILE B 1 339 ? -7.441 15.719 25.75 1 80.56 339 ILE B C 1
ATOM 6165 O O . ILE B 1 339 ? -7.211 15.719 26.969 1 80.56 339 ILE B O 1
ATOM 6169 N N . ARG B 1 340 ? -6.594 15.641 24.859 1 79 340 ARG B N 1
ATOM 6170 C CA . ARG B 1 340 ? -5.184 15.547 25.234 1 79 340 ARG B CA 1
ATOM 6171 C C . ARG B 1 340 ? -4.738 16.781 26 1 79 340 ARG B C 1
ATOM 6173 O O . ARG B 1 340 ? -3.908 16.688 26.906 1 79 340 ARG B O 1
ATOM 6180 N N . GLY B 1 341 ? -5.191 17.953 25.609 1 79 341 GLY B N 1
ATOM 6181 C CA . GLY B 1 341 ? -4.871 19.203 26.281 1 79 341 GLY B CA 1
ATOM 6182 C C . GLY B 1 341 ? -5.598 19.359 27.609 1 79 341 GLY B C 1
ATOM 6183 O O . GLY B 1 341 ? -5.309 20.297 28.375 1 79 341 GLY B O 1
ATOM 6184 N N . GLY B 1 342 ? -6.566 18.453 27.859 1 79.5 342 GLY B N 1
ATOM 6185 C CA . GLY B 1 342 ? -7.297 18.469 29.125 1 79.5 342 GLY B CA 1
ATOM 6186 C C . GLY B 1 342 ? -8.461 19.438 29.109 1 79.5 342 GLY B C 1
ATOM 6187 O O . GLY B 1 342 ? -8.984 19.812 30.172 1 79.5 342 GLY B O 1
ATOM 6188 N N . TYR B 1 343 ? -8.875 19.938 28.031 1 86.5 343 TYR B N 1
ATOM 6189 C CA . TYR B 1 343 ? -9.945 20.938 27.953 1 86.5 343 TYR B CA 1
ATOM 6190 C C . TYR B 1 343 ? -11.305 20.25 27.875 1 86.5 343 TYR B C 1
ATOM 6192 O O . TYR B 1 343 ? -12.312 20.828 28.297 1 86.5 343 TYR B O 1
ATOM 6200 N N . VAL B 1 344 ? -11.352 19.078 27.203 1 86.69 344 VAL B N 1
ATOM 6201 C CA . VAL B 1 344 ? -12.586 18.344 26.969 1 86.69 344 VAL B CA 1
ATOM 6202 C C . VAL B 1 344 ? -12.422 16.906 27.438 1 86.69 344 VAL B C 1
ATOM 6204 O O . VAL B 1 344 ? -11.312 16.359 27.422 1 86.69 344 VAL B O 1
ATOM 6207 N N . LEU B 1 345 ? -13.391 16.359 27.969 1 79.25 345 LEU B N 1
ATOM 6208 C CA . LEU B 1 345 ? -13.422 14.953 28.344 1 79.25 345 LEU B CA 1
ATOM 6209 C C . LEU B 1 345 ? -14.492 14.195 27.578 1 79.25 345 LEU B C 1
ATOM 6211 O O . LEU B 1 345 ? -15.516 14.773 27.203 1 79.25 345 LEU B O 1
ATOM 6215 N N . SER B 1 346 ? -14.047 13.016 27.203 1 80.19 346 SER B N 1
ATOM 6216 C CA . SER B 1 346 ? -15.023 12.148 26.562 1 80.19 346 SER B CA 1
ATOM 6217 C C . SER B 1 346 ? -15.57 11.109 27.531 1 80.19 346 SER B C 1
ATOM 6219 O O . SER B 1 346 ? -14.836 10.609 28.391 1 80.19 346 SER B O 1
ATOM 6221 N N . SER B 1 347 ? -16.844 10.977 27.594 1 64.69 347 SER B N 1
ATOM 6222 C CA . SER B 1 347 ? -17.484 9.977 28.453 1 64.69 347 SER B CA 1
ATOM 6223 C C . SER B 1 347 ? -18.156 8.891 27.625 1 64.69 347 SER B C 1
ATOM 6225 O O . SER B 1 347 ? -18.766 9.188 26.594 1 64.69 347 SER B O 1
ATOM 6227 N N . ARG B 1 348 ? -17.859 7.719 27.859 1 55.84 348 ARG B N 1
ATOM 6228 C CA . ARG B 1 348 ? -18.516 6.59 27.203 1 55.84 348 ARG B CA 1
ATOM 6229 C C . ARG B 1 348 ? -19.719 6.125 28 1 55.84 348 ARG B C 1
ATOM 6231 O O . ARG B 1 348 ? -20.203 5.008 27.812 1 55.84 348 ARG B O 1
ATOM 6238 N N . ASP B 1 349 ? -20.016 6.867 28.953 1 47.12 349 ASP B N 1
ATOM 6239 C CA . ASP B 1 349 ? -21.109 6.449 29.828 1 47.12 349 ASP B CA 1
ATOM 6240 C C . ASP B 1 349 ? -22.438 6.426 29.078 1 47.12 349 ASP B C 1
ATOM 6242 O O . ASP B 1 349 ? -23.422 5.844 29.547 1 47.12 349 ASP B O 1
ATOM 6246 N N . TYR B 1 350 ? -22.453 7.023 27.922 1 46.19 350 TYR B N 1
ATOM 6247 C CA . TYR B 1 350 ? -23.641 7.016 27.078 1 46.19 350 TYR B CA 1
ATOM 6248 C C . TYR B 1 350 ? -23.469 6.039 25.906 1 46.19 350 TYR B C 1
ATOM 6250 O O . TYR B 1 350 ? -22.391 5.484 25.703 1 46.19 350 TYR B O 1
ATOM 6258 N N . SER B 1 351 ? -24.59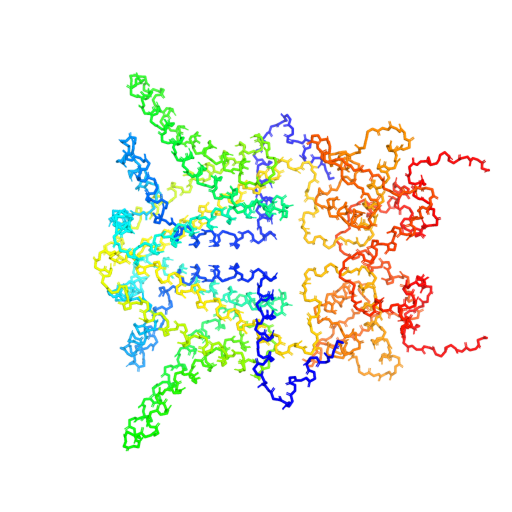4 5.555 25.375 1 53.75 351 SER B N 1
ATOM 6259 C CA . SER B 1 351 ? -24.578 4.68 24.203 1 53.75 351 SER B CA 1
ATOM 6260 C C . SER B 1 351 ? -23.609 5.188 23.141 1 53.75 351 SER B C 1
ATOM 6262 O O . SER B 1 351 ? -23.031 4.395 22.391 1 53.75 351 SER B O 1
ATOM 6264 N N . GLU B 1 352 ? -23.5 6.547 23.219 1 61.19 352 GLU B N 1
ATOM 6265 C CA . GLU B 1 352 ? -22.562 7.191 22.297 1 61.19 352 GLU B CA 1
ATOM 6266 C C . GLU B 1 352 ? -21.562 8.055 23.031 1 61.19 352 GLU B C 1
ATOM 6268 O O . GLU B 1 352 ? -21.828 8.508 24.156 1 61.19 352 GLU B O 1
ATOM 6273 N N . LYS B 1 353 ? -20.469 8.156 22.578 1 73.12 353 LYS B N 1
ATOM 6274 C CA . LYS B 1 353 ? -19.406 9 23.125 1 73.12 353 LYS B CA 1
ATOM 6275 C C . LYS B 1 353 ? -19.844 10.469 23.156 1 73.12 353 LYS B C 1
ATOM 6277 O O . LYS B 1 353 ? -20.297 11 22.141 1 73.12 353 LYS B O 1
ATOM 6282 N N . VAL B 1 354 ? -20.062 11.016 24.469 1 80.44 354 VAL B N 1
ATOM 6283 C CA . VAL B 1 354 ? -20.422 12.422 24.594 1 80.44 354 VAL B CA 1
ATOM 6284 C C . VAL B 1 354 ? -19.203 13.219 25.078 1 80.44 354 VAL B C 1
ATOM 6286 O O . VAL B 1 354 ? -18.266 12.648 25.641 1 80.44 354 VAL B O 1
ATOM 6289 N N . PHE B 1 355 ? -19.203 14.586 24.859 1 87.06 355 PHE B N 1
ATOM 6290 C CA . PHE B 1 355 ? -18.047 15.43 25.141 1 87.06 355 PHE B CA 1
ATOM 6291 C C . PHE B 1 355 ? -18.438 16.578 26.078 1 87.06 355 PHE B C 1
ATOM 6293 O O . PHE B 1 355 ? -19.453 17.234 25.859 1 87.06 355 PHE B O 1
ATOM 6300 N N . CYS B 1 356 ? -17.672 16.672 27.172 1 81 356 CYS B N 1
ATOM 6301 C CA . CYS B 1 356 ? -17.922 17.719 28.172 1 81 356 CYS B CA 1
ATOM 6302 C C . CYS B 1 356 ? -16.672 18.547 28.422 1 81 356 CYS B C 1
ATOM 6304 O O . CYS B 1 356 ? -15.562 18.094 28.188 1 81 356 CYS B O 1
ATOM 6306 N N . ILE B 1 357 ? -16.984 19.781 28.859 1 83.19 357 ILE B N 1
ATOM 6307 C CA . ILE B 1 357 ? -15.883 20.688 29.188 1 83.19 357 ILE B CA 1
ATOM 6308 C C . ILE B 1 357 ? -15.227 20.25 30.5 1 83.19 357 ILE B C 1
ATOM 6310 O O . ILE B 1 357 ? -15.914 19.828 31.422 1 83.19 357 ILE B O 1
ATOM 6314 N N . ALA B 1 358 ? -13.953 20.234 30.531 1 79.62 358 ALA B N 1
ATOM 6315 C CA . ALA B 1 358 ? -13.219 19.766 31.688 1 79.62 358 ALA B CA 1
ATOM 6316 C C . ALA B 1 358 ? -12.688 20.938 32.531 1 79.62 358 ALA B C 1
ATOM 6318 O O . ALA B 1 358 ? -12.438 20.797 33.719 1 79.62 358 ALA B O 1
ATOM 6319 N N . LYS B 1 359 ? -12.438 22.047 31.953 1 78.06 359 LYS B N 1
ATOM 6320 C CA . LYS B 1 359 ? -11.859 23.203 32.656 1 78.06 359 LYS B CA 1
ATOM 6321 C C . LYS B 1 359 ? -12.922 24.266 32.906 1 78.06 359 LYS B C 1
ATOM 6323 O O . LYS B 1 359 ? -13.977 24.281 32.281 1 78.06 359 LYS B O 1
ATOM 6328 N N . ASN B 1 360 ? -12.641 25.156 33.906 1 73.5 360 ASN B N 1
ATOM 6329 C CA . ASN B 1 360 ? -13.523 26.266 34.25 1 73.5 360 ASN B CA 1
ATOM 6330 C C . ASN B 1 360 ? -13.633 27.266 33.094 1 73.5 360 ASN B C 1
ATOM 6332 O O . ASN B 1 360 ? -12.641 27.875 32.719 1 73.5 360 ASN B O 1
ATOM 6336 N N . ILE B 1 361 ? -14.781 27.391 32.562 1 81 361 ILE B N 1
ATOM 6337 C CA . ILE B 1 361 ? -15 28.203 31.359 1 81 361 ILE B CA 1
ATOM 6338 C C . ILE B 1 361 ? -14.773 29.672 31.688 1 81 361 ILE B C 1
ATOM 6340 O O . ILE B 1 361 ? -14.555 30.484 30.781 1 81 361 ILE B O 1
ATOM 6344 N N . GLU B 1 362 ? -14.789 30.031 32.938 1 73.5 362 GLU B N 1
ATOM 6345 C CA . GLU B 1 362 ? -14.602 31.422 33.344 1 73.5 362 GLU B CA 1
ATOM 6346 C C . GLU B 1 362 ? -13.125 31.766 33.469 1 73.5 362 GLU B C 1
ATOM 6348 O O . GLU B 1 362 ? -12.75 32.938 33.438 1 73.5 362 GLU B O 1
ATOM 6353 N N . GLU B 1 363 ? -12.289 30.797 33.531 1 73.75 363 GLU B N 1
ATOM 6354 C CA . GLU B 1 363 ? -10.867 31.047 33.781 1 73.75 363 GLU B CA 1
ATOM 6355 C C . GLU B 1 363 ? -10.031 30.797 32.531 1 73.75 363 GLU B C 1
ATOM 6357 O O . GLU B 1 363 ? -8.906 31.281 32.438 1 73.75 363 GLU B O 1
ATOM 6362 N N . VAL B 1 364 ? -10.586 30.031 31.703 1 80.12 364 VAL B N 1
ATOM 6363 C CA . VAL B 1 364 ? -9.82 29.703 30.5 1 80.12 364 VAL B CA 1
ATOM 6364 C C . VAL B 1 364 ? -10.086 30.734 29.406 1 80.12 364 VAL B C 1
ATOM 6366 O O . VAL B 1 364 ? -11.227 30.938 29 1 80.12 364 VAL B O 1
ATOM 6369 N N . PHE B 1 365 ? -8.992 31.406 28.969 1 81.88 365 PHE B N 1
ATOM 6370 C CA . PHE B 1 365 ? -9.102 32.406 27.922 1 81.88 365 PHE B CA 1
ATOM 6371 C C . PHE B 1 365 ? -9 31.766 26.547 1 81.88 365 PHE B C 1
ATOM 6373 O O . PHE B 1 365 ? -8.383 30.703 26.391 1 81.88 365 PHE B O 1
ATOM 6380 N N . LEU B 1 366 ? -9.617 32.375 25.578 1 85.88 366 LEU B N 1
ATOM 6381 C CA . LEU B 1 366 ? -9.555 31.906 24.188 1 85.88 366 LEU B CA 1
ATOM 6382 C C . LEU B 1 366 ? -8.117 31.906 23.688 1 85.88 366 LEU B C 1
ATOM 6384 O O . LEU B 1 366 ? -7.758 31.078 22.844 1 85.88 366 LEU B O 1
ATOM 6388 N N . LYS B 1 367 ? -7.34 32.781 24.219 1 83.06 367 LYS B N 1
ATOM 6389 C CA . LYS B 1 367 ? -5.93 32.844 23.859 1 83.06 367 LYS B CA 1
ATOM 6390 C C . LYS B 1 367 ? -5.211 31.547 24.219 1 83.06 367 LYS B C 1
ATOM 6392 O O . LYS B 1 367 ? -4.328 31.094 23.484 1 83.06 367 LYS B O 1
ATOM 6397 N N . GLU B 1 368 ? -5.613 31.094 25.375 1 80.62 368 GLU B N 1
ATOM 6398 C CA . GLU B 1 368 ? -5.02 29.828 25.812 1 80.62 368 GLU B CA 1
ATOM 6399 C C . GLU B 1 368 ? -5.324 28.703 24.812 1 80.62 368 GLU B C 1
ATOM 6401 O O . GLU B 1 368 ? -4.457 27.891 24.516 1 80.62 368 GLU B O 1
ATOM 6406 N N . ILE B 1 369 ? -6.539 28.688 24.406 1 84.44 369 ILE B N 1
ATOM 6407 C CA . ILE B 1 369 ? -6.941 27.672 23.422 1 84.44 369 ILE B CA 1
ATOM 6408 C C . ILE B 1 369 ? -6.207 27.906 22.109 1 84.44 369 ILE B C 1
ATOM 6410 O O . ILE B 1 369 ? -5.758 26.953 21.469 1 84.44 369 ILE B O 1
ATOM 6414 N N . TYR B 1 370 ? -6.148 29.125 21.688 1 83.75 370 TYR B N 1
ATOM 6415 C CA . TYR B 1 370 ? -5.398 29.484 20.484 1 83.75 370 TYR B CA 1
ATOM 6416 C C . TYR B 1 370 ? -3.965 28.969 20.562 1 83.75 370 TYR B C 1
ATOM 6418 O O . TYR B 1 370 ? -3.463 28.359 19.625 1 83.75 370 TYR B O 1
ATOM 6426 N N . ASP B 1 371 ? -3.318 29.281 21.688 1 79.81 371 ASP B N 1
ATOM 6427 C CA . ASP B 1 371 ? -1.927 28.875 21.859 1 79.81 371 ASP B CA 1
ATOM 6428 C C . ASP B 1 371 ? -1.788 27.359 21.859 1 79.81 371 ASP B C 1
ATOM 6430 O O . ASP B 1 371 ? -0.815 26.828 21.328 1 79.81 371 ASP B O 1
ATOM 6434 N N . PHE B 1 372 ? -2.721 26.766 22.484 1 80.5 372 PHE B N 1
ATOM 6435 C CA . PHE B 1 372 ? -2.699 25.312 22.531 1 80.5 372 PHE B CA 1
ATOM 6436 C C . PHE B 1 372 ? -2.789 24.719 21.125 1 80.5 372 PHE B C 1
ATOM 6438 O O . PHE B 1 372 ? -1.998 23.844 20.766 1 80.5 372 PHE B O 1
ATOM 6445 N N . ILE B 1 373 ? -3.725 25.172 20.359 1 82.06 373 ILE B N 1
ATOM 6446 C CA . ILE B 1 373 ? -3.943 24.656 19.016 1 82.06 373 ILE B CA 1
ATOM 6447 C C . ILE B 1 373 ? -2.74 24.969 18.125 1 82.06 373 ILE B C 1
ATOM 6449 O O . ILE B 1 373 ? -2.363 24.172 17.266 1 82.06 373 ILE B O 1
ATOM 6453 N N . ALA B 1 374 ? -2.17 26.156 18.328 1 76.88 374 ALA B N 1
ATOM 6454 C CA . ALA B 1 374 ? -1.021 26.594 17.531 1 76.88 374 ALA B CA 1
ATOM 6455 C C . ALA B 1 374 ? 0.187 25.688 17.797 1 76.88 374 ALA B C 1
ATOM 6457 O O . ALA B 1 374 ? 1.095 25.609 16.953 1 76.88 374 ALA B O 1
ATOM 6458 N N . ASN B 1 375 ? 0.147 25.031 18.938 1 68.62 375 ASN B N 1
ATOM 6459 C CA . ASN B 1 375 ? 1.274 24.172 19.312 1 68.62 375 ASN B CA 1
ATOM 6460 C C . ASN B 1 375 ? 0.955 22.703 19.094 1 68.62 375 ASN B C 1
ATOM 6462 O O . ASN B 1 375 ? 1.752 21.828 19.453 1 68.62 375 ASN B O 1
ATOM 6466 N N . THR B 1 376 ? -0.26 22.484 18.641 1 72.19 376 THR B N 1
ATOM 6467 C CA . THR B 1 376 ? -0.618 21.094 18.375 1 72.19 376 THR B CA 1
ATOM 6468 C C . THR B 1 376 ? 0.125 20.578 17.141 1 72.19 376 THR B C 1
ATOM 6470 O O . THR B 1 376 ? 0.235 21.266 16.141 1 72.19 376 THR B O 1
ATOM 6473 N N . GLY B 1 377 ? 0.743 19.391 17.219 1 57.12 377 GLY B N 1
ATOM 6474 C CA . GLY B 1 377 ? 1.57 18.781 16.188 1 57.12 377 GLY B CA 1
ATOM 6475 C C . GLY B 1 377 ? 3.02 18.625 16.594 1 57.12 377 GLY B C 1
ATOM 6476 O O . GLY B 1 377 ? 3.363 18.812 17.766 1 57.12 377 GLY B O 1
ATOM 6477 N N . GLU B 1 378 ? 3.838 18.172 15.891 1 46.91 378 GLU B N 1
ATOM 6478 C CA . GLU B 1 378 ? 5.25 17.984 16.219 1 46.91 378 GLU B CA 1
ATOM 6479 C C . GLU B 1 378 ? 5.961 19.312 16.375 1 46.91 378 GLU B C 1
ATOM 6481 O O . GLU B 1 378 ? 5.824 20.203 15.523 1 46.91 378 GLU B O 1
ATOM 6486 N N . GLU B 1 379 ? 6.23 19.75 17.719 1 42 379 GLU B N 1
ATOM 6487 C CA . GLU B 1 379 ? 7 20.953 18 1 42 379 GLU B CA 1
ATOM 6488 C C . GLU B 1 379 ? 8.461 20.781 17.609 1 42 379 GLU B C 1
ATOM 6490 O O . GLU B 1 379 ? 9.055 19.719 17.844 1 42 379 GLU B O 1
ATOM 6495 N N . ILE B 1 380 ? 8.891 21.406 16.734 1 41.53 380 ILE B N 1
ATOM 6496 C CA . ILE B 1 380 ? 10.32 21.391 16.469 1 41.53 380 ILE B CA 1
ATOM 6497 C C . ILE B 1 380 ? 11.07 21.891 17.703 1 41.53 380 ILE B C 1
ATOM 6499 O O . ILE B 1 380 ? 10.617 22.812 18.391 1 41.53 380 ILE B O 1
ATOM 6503 N N . TYR B 1 381 ? 11.922 21.094 18.297 1 38.16 381 TYR B N 1
ATOM 6504 C CA . TYR B 1 381 ? 12.773 21.25 19.469 1 38.16 381 TYR B CA 1
ATOM 6505 C C . TYR B 1 381 ? 13.055 22.719 19.734 1 38.16 381 TYR B C 1
ATOM 6507 O O . TYR B 1 381 ? 13.195 23.125 20.891 1 38.16 381 TYR B O 1
ATOM 6515 N N . MET B 1 382 ? 13.234 23.484 18.844 1 39.31 382 MET B N 1
ATOM 6516 C CA . MET B 1 382 ? 13.758 24.797 19.203 1 39.31 382 MET B CA 1
ATOM 6517 C C . MET B 1 382 ? 12.75 25.578 20.047 1 39.31 382 MET B C 1
ATOM 6519 O O . MET B 1 382 ? 13.125 26.453 20.812 1 39.31 382 MET B O 1
ATOM 6523 N N . LEU B 1 383 ? 11.539 25.312 19.75 1 40.59 383 LEU B N 1
ATOM 6524 C CA . LEU B 1 383 ? 10.625 26.125 20.562 1 40.59 383 LEU B CA 1
ATOM 6525 C C . LEU B 1 383 ? 10.5 25.547 21.969 1 40.59 383 LEU B C 1
ATOM 6527 O O . LEU B 1 383 ? 9.844 26.141 22.828 1 40.59 383 LEU B O 1
ATOM 6531 N N . GLN B 1 384 ? 10.898 24.422 22.125 1 36.78 384 GLN B N 1
ATOM 6532 C CA . GLN B 1 384 ? 10.539 23.797 23.391 1 36.78 384 GLN B CA 1
ATOM 6533 C C . GLN B 1 384 ? 11.352 24.375 24.547 1 36.78 384 GLN B C 1
ATOM 6535 O O . GLN B 1 384 ? 10.969 24.234 25.703 1 36.78 384 GLN B O 1
ATOM 6540 N N . ASP B 1 385 ? 12.672 24.453 24.375 1 37.22 385 ASP B N 1
ATOM 6541 C CA . ASP B 1 385 ? 13.359 24.516 25.656 1 37.22 385 ASP B CA 1
ATOM 6542 C C . ASP B 1 385 ? 13.078 25.859 26.344 1 37.22 385 ASP B C 1
ATOM 6544 O O . ASP B 1 385 ? 13.773 26.219 27.297 1 37.22 385 ASP B O 1
ATOM 6548 N N . GLY B 1 386 ? 11.961 26.359 26.219 1 40.78 386 GLY B N 1
ATOM 6549 C CA . GLY B 1 386 ? 11.656 27.531 27.031 1 40.78 386 GLY B CA 1
ATOM 6550 C C . GLY B 1 386 ? 12.672 28.641 26.875 1 40.78 386 GLY B C 1
ATOM 6551 O O . GLY B 1 386 ? 12.5 29.734 27.438 1 40.78 386 GLY B O 1
ATOM 6552 N N . ILE B 1 387 ? 13.953 28.359 26.609 1 41.72 387 ILE B N 1
ATOM 6553 C CA . ILE B 1 387 ? 14.922 29.438 26.516 1 41.72 387 ILE B CA 1
ATOM 6554 C C . ILE B 1 387 ? 14.781 30.141 25.172 1 41.72 387 ILE B C 1
ATOM 6556 O O . ILE B 1 387 ? 14.938 29.531 24.109 1 41.72 387 ILE B O 1
ATOM 6560 N N . ILE B 1 388 ? 13.977 31.109 25.188 1 47.62 388 ILE B N 1
ATOM 6561 C CA . ILE B 1 388 ? 13.836 32.031 24.062 1 47.62 388 ILE B CA 1
ATOM 6562 C C . ILE B 1 388 ? 15.203 32.344 23.469 1 47.62 388 ILE B C 1
ATOM 6564 O O . ILE B 1 388 ? 16.016 33.031 24.078 1 47.62 388 ILE B O 1
ATOM 6568 N N . SER B 1 389 ? 15.844 31.484 22.672 1 52.38 389 SER B N 1
ATOM 6569 C CA . SER B 1 389 ? 17.203 31.672 22.188 1 52.38 389 SER B CA 1
ATOM 6570 C C . SER B 1 389 ? 17.234 32.562 20.953 1 52.38 389 SER B C 1
ATOM 6572 O O . SER B 1 389 ? 18.297 33.094 20.578 1 52.38 389 SER B O 1
ATOM 6574 N N . ASP B 1 390 ? 15.953 32.688 20.234 1 62.97 390 ASP B N 1
ATOM 6575 C CA . ASP B 1 390 ? 16.109 33.469 19.016 1 62.97 390 ASP B CA 1
ATOM 6576 C C . ASP B 1 390 ? 14.977 34.5 18.859 1 62.97 390 ASP B C 1
ATOM 6578 O O . ASP B 1 390 ? 13.922 34.344 19.484 1 62.97 390 ASP B O 1
ATOM 6582 N N . ASN B 1 391 ? 15.242 35.656 18.266 1 62.62 391 ASN B N 1
ATOM 6583 C CA . ASN B 1 391 ? 14.328 36.75 18.047 1 62.62 391 ASN B CA 1
ATOM 6584 C C . ASN B 1 391 ? 13.031 36.312 17.375 1 62.62 391 ASN B C 1
ATOM 6586 O O . ASN B 1 391 ? 11.953 36.812 17.688 1 62.62 391 ASN B O 1
ATOM 6590 N N . ILE B 1 392 ? 13.141 35.312 16.641 1 71.31 392 ILE B N 1
ATOM 6591 C CA . ILE B 1 392 ? 11.961 34.844 15.914 1 71.31 392 ILE B CA 1
ATOM 6592 C C . ILE B 1 392 ? 11.023 34.125 16.875 1 71.31 392 ILE B C 1
ATOM 6594 O O . ILE B 1 392 ? 9.805 34.281 16.812 1 71.31 392 ILE B O 1
ATOM 6598 N N . GLU B 1 393 ? 11.656 33.375 17.719 1 68.38 393 GLU B N 1
ATOM 6599 C CA . GLU B 1 393 ? 10.852 32.688 18.719 1 68.38 393 GLU B CA 1
ATOM 6600 C C . GLU B 1 393 ? 10.102 33.656 19.609 1 68.38 393 GLU B C 1
ATOM 6602 O O . GLU B 1 393 ? 8.922 33.469 19.906 1 68.38 393 GLU B O 1
ATOM 6607 N N . LYS B 1 394 ? 10.867 34.656 19.984 1 66.69 394 LYS B N 1
ATOM 6608 C CA . LYS B 1 394 ? 10.258 35.688 20.812 1 66.69 394 LYS B CA 1
ATOM 6609 C C . LYS B 1 394 ? 9.094 36.375 20.078 1 66.69 394 LYS B C 1
ATOM 6611 O O . LYS B 1 394 ? 8.047 36.625 20.672 1 66.69 394 LYS B O 1
ATOM 6616 N N . MET B 1 395 ? 9.289 36.594 18.828 1 70.56 395 MET B N 1
ATOM 6617 C CA . MET B 1 395 ? 8.258 37.25 18.016 1 70.56 395 MET B CA 1
ATOM 6618 C C . MET B 1 395 ? 7.012 36.375 17.922 1 70.56 395 MET B C 1
ATOM 6620 O O . MET B 1 395 ? 5.891 36.875 17.984 1 70.56 395 MET B O 1
ATOM 6624 N N . ILE B 1 396 ? 7.211 35.156 17.859 1 70.31 396 ILE B N 1
ATOM 6625 C CA . ILE B 1 396 ? 6.086 34.25 17.719 1 70.31 396 ILE B CA 1
ATOM 6626 C C . ILE B 1 396 ? 5.355 34.125 19.047 1 70.31 396 ILE B C 1
ATOM 6628 O O . ILE B 1 396 ? 4.125 34.125 19.094 1 70.31 396 ILE B O 1
ATOM 6632 N N . ILE B 1 397 ? 6.172 34.094 20.078 1 66.38 397 ILE B N 1
ATOM 6633 C CA . ILE B 1 397 ? 5.582 33.938 21.406 1 66.38 397 ILE B CA 1
ATOM 6634 C C . ILE B 1 397 ? 4.809 35.219 21.766 1 66.38 397 ILE B C 1
ATOM 6636 O O . ILE B 1 397 ? 3.703 35.125 22.312 1 66.38 397 ILE B O 1
ATOM 6640 N N . GLU B 1 398 ? 5.406 36.312 21.391 1 66.62 398 GLU B N 1
ATOM 6641 C CA . GLU B 1 398 ? 4.801 37.594 21.734 1 66.62 398 GLU B CA 1
ATOM 6642 C C . GLU B 1 398 ? 3.752 38.031 20.703 1 66.62 398 GLU B C 1
ATOM 6644 O O . GLU B 1 398 ? 3.02 39 20.922 1 66.62 398 GLU B O 1
ATOM 6649 N N . LYS B 1 399 ? 3.66 37.156 19.609 1 71.12 399 LYS B N 1
ATOM 6650 C CA . LYS B 1 399 ? 2.729 37.438 18.516 1 71.12 399 LYS B CA 1
ATOM 6651 C C . LYS B 1 399 ? 2.92 38.844 17.984 1 71.12 399 LYS B C 1
ATOM 6653 O O . LYS B 1 399 ? 1.949 39.594 17.797 1 71.12 399 LYS B O 1
ATOM 6658 N N . ASP B 1 400 ? 4.176 39.281 18.062 1 66.31 400 ASP B N 1
ATOM 6659 C CA . ASP B 1 400 ? 4.523 40.594 17.516 1 66.31 400 ASP B CA 1
ATOM 6660 C C . ASP B 1 400 ? 4.781 40.531 16.016 1 66.31 400 ASP B C 1
ATOM 6662 O O . ASP B 1 400 ? 5.906 40.25 15.586 1 66.31 400 ASP B O 1
ATOM 6666 N N . TYR B 1 401 ? 3.686 40.812 15.312 1 70.25 401 TYR B N 1
ATOM 6667 C CA . TYR B 1 401 ? 3.814 40.719 13.859 1 70.25 401 TYR B CA 1
ATOM 6668 C C . TYR B 1 401 ? 3.656 42.062 13.203 1 70.25 401 TYR B C 1
ATOM 6670 O O . TYR B 1 401 ? 3.322 42.156 12.016 1 70.25 401 TYR B O 1
ATOM 6678 N N . SER B 1 402 ? 3.799 43.062 13.969 1 69.94 402 SER B N 1
ATOM 6679 C CA . SER B 1 402 ? 3.594 44.406 13.453 1 69.94 402 SER B CA 1
ATOM 6680 C C . SER B 1 402 ? 4.809 44.875 12.672 1 69.94 402 SER B C 1
ATOM 6682 O O . SER B 1 402 ? 4.73 45.875 11.945 1 69.94 402 SER B O 1
ATOM 6684 N N . ARG B 1 403 ? 5.848 44.062 12.703 1 70.5 403 ARG B N 1
ATOM 6685 C CA . ARG B 1 403 ? 7.07 44.469 12.016 1 70.5 403 ARG B CA 1
ATOM 6686 C C . ARG B 1 403 ? 7.07 44 10.562 1 70.5 403 ARG B C 1
ATOM 6688 O O . ARG B 1 403 ? 6.234 43.188 10.172 1 70.5 403 ARG B O 1
ATOM 6695 N N . THR B 1 404 ? 7.859 44.719 9.734 1 68.81 404 THR B N 1
ATOM 6696 C CA . THR B 1 404 ? 7.98 44.344 8.328 1 68.81 404 THR B CA 1
ATOM 6697 C C . THR B 1 404 ? 8.969 43.188 8.148 1 68.81 404 THR B C 1
ATOM 6699 O O . THR B 1 404 ? 9.68 42.844 9.086 1 68.81 404 THR B O 1
ATOM 6702 N N . LEU B 1 405 ? 8.977 42.562 7.066 1 74.81 405 LEU B N 1
ATOM 6703 C CA . LEU B 1 405 ? 9.883 41.5 6.711 1 74.81 405 LEU B CA 1
ATOM 6704 C C . LEU B 1 405 ? 11.336 41.906 6.859 1 74.81 405 LEU B C 1
ATOM 6706 O O . LEU B 1 405 ? 12.195 41.094 7.191 1 74.81 405 LEU B O 1
ATOM 6710 N N . LYS B 1 406 ? 11.57 43.219 6.574 1 71.25 406 LYS B N 1
ATOM 6711 C CA . LYS B 1 406 ? 12.922 43.75 6.684 1 71.25 406 LYS B CA 1
ATOM 6712 C C . LYS B 1 406 ? 13.492 43.531 8.078 1 71.25 406 LYS B C 1
ATOM 6714 O O . LYS B 1 406 ? 14.695 43.312 8.234 1 71.25 406 LYS B O 1
ATOM 6719 N N . SER B 1 407 ? 12.594 43.5 9.07 1 71 407 SER B N 1
ATOM 6720 C CA . SER B 1 407 ? 13.023 43.344 10.461 1 71 407 SER B CA 1
ATOM 6721 C C . SER B 1 407 ? 13.625 41.969 10.703 1 71 407 SER B C 1
ATOM 6723 O O . SER B 1 407 ? 14.367 41.781 11.664 1 71 407 SER B O 1
ATOM 6725 N N . LEU B 1 408 ? 13.281 41.062 9.875 1 72.44 408 LEU B N 1
ATOM 6726 C CA . LEU B 1 408 ? 13.836 39.719 10.023 1 72.44 408 LEU B CA 1
ATOM 6727 C C . LEU B 1 408 ? 15.312 39.719 9.641 1 72.44 408 LEU B C 1
ATOM 6729 O O . LEU B 1 408 ? 16.062 38.875 10.117 1 72.44 408 LEU B O 1
ATOM 6733 N N . GLY B 1 409 ? 15.789 40.562 8.625 1 66.38 409 GLY B N 1
ATOM 6734 C CA . GLY B 1 409 ? 17.156 40.594 8.148 1 66.38 409 GLY B CA 1
ATOM 6735 C C . GLY B 1 409 ? 18.109 41.344 9.062 1 66.38 409 GLY B C 1
ATOM 6736 O O . GLY B 1 409 ? 19.297 41.469 8.773 1 66.38 409 GLY B O 1
ATOM 6737 N N . GLY B 1 410 ? 17.906 41.844 10.211 1 53.97 410 GLY B N 1
ATOM 6738 C CA . GLY B 1 410 ? 18.797 42.562 11.133 1 53.97 410 GLY B CA 1
ATOM 6739 C C . GLY B 1 410 ? 18.594 44.062 11.117 1 53.97 410 GLY B C 1
ATOM 6740 O O . GLY B 1 410 ? 19.188 44.75 10.289 1 53.97 410 GLY B O 1
ATOM 6741 N N . GLU B 1 411 ? 17.578 44.875 11.109 1 42.53 411 GLU B N 1
ATOM 6742 C CA . GLU B 1 411 ? 17.766 46.312 11.344 1 42.53 411 GLU B CA 1
ATOM 6743 C C . GLU B 1 411 ? 18.766 46.562 12.461 1 42.53 411 GLU B C 1
ATOM 6745 O O . GLU B 1 411 ? 18.766 45.844 13.477 1 42.53 411 GLU B O 1
ATOM 6750 N N . SER B 1 412 ? 19.844 47.094 12.164 1 36.97 412 SER B N 1
ATOM 6751 C CA . SER B 1 412 ? 20.547 47.969 13.102 1 36.97 412 SER B CA 1
ATOM 6752 C C . SER B 1 412 ? 19.578 48.719 14 1 36.97 412 SER B C 1
ATOM 6754 O O . SER B 1 412 ? 18.734 49.469 13.508 1 36.97 412 SER B O 1
ATOM 6756 N N . ALA B 1 413 ? 18.938 48.188 15 1 36.75 413 ALA B N 1
ATOM 6757 C CA . ALA B 1 413 ? 18.391 49.031 16.062 1 36.75 413 ALA B CA 1
ATOM 6758 C C . ALA B 1 413 ? 19.047 50.438 16.047 1 36.75 413 ALA B C 1
ATOM 6760 O O . ALA B 1 413 ? 20.219 50.562 16.422 1 36.75 413 ALA B O 1
ATOM 6761 N N . GLU B 1 414 ? 18.969 51.281 15.117 1 30.02 414 GLU B N 1
ATOM 6762 C CA . GLU B 1 414 ? 19.203 52.656 15.531 1 30.02 414 GLU B CA 1
ATOM 6763 C C . GLU B 1 414 ? 18.484 52.969 16.844 1 30.02 414 GLU B C 1
ATOM 6765 O O . GLU B 1 414 ? 17.328 52.594 17.031 1 30.02 414 GLU B O 1
ATOM 6770 N N . LYS B 1 415 ? 19.266 53.281 17.891 1 34.97 415 LYS B N 1
ATOM 6771 C CA . LYS B 1 415 ? 19.031 54.062 19.094 1 34.97 415 LYS B CA 1
ATOM 6772 C C . LYS B 1 415 ? 17.984 55.156 18.859 1 34.97 415 LYS B C 1
ATOM 6774 O O . LYS B 1 415 ? 18.203 56.094 18.094 1 34.97 415 LYS B O 1
ATOM 6779 N N . ASN B 1 416 ? 16.672 55 18.75 1 23.94 416 ASN B N 1
ATOM 6780 C CA . ASN B 1 416 ? 16.188 56.125 19.531 1 23.94 416 ASN B CA 1
ATOM 6781 C C . ASN B 1 416 ? 16.562 56 21 1 23.94 416 ASN B C 1
ATOM 6783 O O . ASN B 1 416 ? 16.438 54.938 21.594 1 23.94 416 ASN B O 1
#

Foldseek 3Di:
DDQLCVCVPPDDPDPVNVVVLLVLLVVLCVLLVVLVLLLVLLVLCVLLVLVLLLLVQVLCVVVVCNVVVLVVCVLQFLCDDCNSVVSNVVSVVLVVCLVVDVVSVVSVVVSVVSQLVSLQSLLVLLQSLLVHDDDDDSVCSVVVSVCLSSVLVVVLVVQVVVLVVVLVVCVVVVVVNVVSVVCVQLVSQLVSLLVSLCPSYPDHADSVLSSVLSSVLSVVSVVVSVVLVVVVVVCVVVCVVVPPVVSVVSRSVVSSVNSVSSSSSSSSSSCVVCVSAARPQPSLVRPDDLVLLLVLLVQLVVQQVVCVVVVHDADFLVRSCVRSSHDSSSNVVSLVLCVVVQQWDWDPPDVGTGIHGRDDPVPDDSVNVSVSSVCPDDPDVVLPPPPCPDPVSVCVVVVPPVDDPVVVVDPDPPDD/DDQLCVCVPPDDPDPVNVVVLLVLLVVLCVLLVVLVLLLVLLVLCVLLVLVLLLLVQVLCVVVVCNVVVLVVCVLQFLCDDCNSVVSNVVSVVLVVCLVVDVVSVVSVVVSVVSQLVSLQSLLVLLQSLLVHDDDDDSVCSVVVSVCLSSVLVVVLVVQVVVLVVVLVVCVVVVVVNVCSVVCVQLVSQLVSLLVSLCPSYPDHFDSVLSSVLSSVLSVVSVVVSVVLVVVVVVCVVVCVVVPPVVSVVSRSVVSSVNSVSSSSSSSSSSCSVCVSAESPQPSLVRPDDLVLLLVLLVQLVVQQVVCVVVVHDADFLVRSCVRSSHDSSSNVVSLVLCVVVQQWDWDPPDVGIGIHGRDDPVPDDSVNVSVSSVCPDDDDVVLPPPPCPDPVSVCVVVVPPVDDPVVVVDPPPPDD

Radius of gyration: 31.25 Å; Cα contacts (8 Å, |Δi|>4): 915; chains: 2; bounding box: 90×92×69 Å

Secondary structure (DSSP, 8-state):
---SGGGTSSS---HHHHHHHHHHHHHHHHHTTHHHHHHHHHHHHHHHHHHHHHHHHHHHHHTT-HHHHHHHHHHHSS-TTTHHHHHHHHHHHHHHHHTT-HHHHHHHHHHHHHHHHHHHHHHHHHHHHTT--PPPPHHHHHHHHHHHHHHHHHHHHHHHHHHHHHHHHSTT-HHHHHHHHHHHHHHHHHHHHHHHHHHSSSS---HHHHHHHHHHHHHHHHHHHHHHHHHHHHHHHHHHHHTTHHHHHHHHHHHHHHHHHHHHHHHHHHHHHHTTT-TTT--SS--B-HHHHHHHHHHHHHHHHHHHHTTPPPPBHHHHHHHH---HHHHHHHHHHHHHTTSEEEE-SSSS-EEEE-S-TTT-BHHHHHHHHHT-SB--GGGTTS---SHHHHHHHHT---SBGGGGGT------/---SGGGTSSS---HHHHHHHHHHHHHHHHHTTHHHHHHHHHHHHHHTHHHHHHHHHHHHHHTT-HHHHHHHHHHHSS-TTTHHHHHHHHHHHHHHHHTT-HHHHHHHHHHHHHHHHHHHHHHHHHHHHTT--PPPPHHHHHHHHHHHHHHHHHHHHHHHHHHHHHHHHSTT-HHHHHHHHHHHHHHHHHHHHHHHHHHSSSS---HHHHHHHHHHHHHHHHHHHHHHHHHHHHHHHHHHHHTTHHHHHHHHHHHHHHHHHHHHHHHHHHHHHHTTT-TTT--SS--B-HHHHHHHHHHHHHHHHHHHHTTPPPPBHHHHHHHH---HHHHHHHHHHHHHTTSEEEE-SSSS-EEEE-S-TTT-BHHHHHHHHHT-SB--GGGTTS---SHHHHHHHHT---SBGGGGG-------

Organism: Fusobacterium vincentii (NCBI:txid155615)

InterPro domains:
  IPR017039 Virulence factor BrkB [PF03631] (32-275)
  IPR017039 Virulence factor BrkB [PTHR30213] (11-373)
  IPR017039 Virulence factor BrkB [TIGR00765] (23-273)

Solvent-accessible surface area (backbone atoms only — not comparable to full-atom values): 43952 Å² total; per-residue (Å²): 137,74,70,65,51,79,48,62,61,92,53,74,89,40,72,68,58,52,52,50,48,50,50,50,25,49,51,47,37,63,71,66,50,42,64,41,50,25,33,32,46,36,42,29,46,64,54,13,43,46,48,50,49,40,50,51,43,52,56,22,50,76,69,71,38,38,69,58,52,53,50,50,44,56,70,70,43,65,43,64,95,55,45,48,56,50,47,50,48,34,26,49,50,38,60,62,35,26,77,76,32,71,66,36,29,52,51,48,51,48,26,45,46,32,40,54,47,36,50,50,48,52,26,50,48,41,16,53,73,69,68,44,87,70,73,77,54,68,70,56,42,54,53,50,48,52,49,46,60,52,47,51,54,46,52,50,50,50,52,50,50,51,48,52,52,51,41,66,72,36,57,84,44,58,71,60,36,52,51,48,66,64,46,41,61,49,50,56,42,21,53,53,45,20,50,49,57,40,60,46,29,85,55,93,53,60,67,62,34,23,44,56,24,13,46,54,36,31,50,51,47,51,52,46,49,52,52,47,53,57,49,46,65,72,39,55,80,42,40,78,74,40,39,75,61,52,40,53,51,52,36,51,53,51,44,32,51,51,38,44,47,53,53,46,27,51,39,36,21,48,42,62,66,40,47,83,59,41,76,88,66,61,56,78,84,50,49,45,2,50,50,39,50,49,47,50,48,50,46,50,48,21,54,36,40,31,24,57,75,67,72,43,76,59,42,33,67,68,55,46,33,68,75,56,67,44,39,68,62,59,52,48,54,47,49,50,51,35,35,74,72,51,45,32,41,77,41,69,86,43,103,52,58,27,38,41,76,60,55,62,42,82,74,39,35,37,40,57,54,51,53,49,58,31,50,43,47,52,62,54,66,78,71,61,70,73,58,74,82,44,73,62,55,45,30,60,74,67,63,59,33,84,44,35,46,46,62,56,38,56,68,72,78,70,82,123,140,76,70,64,49,79,50,65,54,94,54,73,90,39,72,67,58,52,52,50,46,51,50,48,24,48,52,47,37,63,70,67,51,42,64,40,50,23,33,32,47,35,41,30,46,62,54,12,42,45,48,51,49,39,50,52,45,53,56,21,50,76,69,70,37,37,69,57,51,54,49,50,43,54,70,70,45,67,44,63,96,54,46,48,56,52,49,50,50,35,26,50,48,39,61,62,35,27,78,79,30,70,67,37,29,51,50,47,53,48,25,44,46,32,40,54,48,36,51,49,47,52,27,50,49,42,16,54,74,69,68,45,87,68,74,76,52,68,70,54,42,54,53,51,48,51,49,46,60,52,46,51,54,46,51,49,51,50,54,50,49,51,47,52,53,50,42,68,73,35,58,84,44,57,70,61,36,54,50,49,66,66,47,40,60,48,51,54,43,19,52,51,44,21,49,48,57,40,60,47,28,82,56,92,54,61,66,64,32,23,44,56,24,13,47,52,37,32,49,51,47,52,53,48,50,52,54,47,54,57,51,45,64,70,38,56,78,42,41,78,75,41,40,74,59,50,41,52,51,51,36,52,52,51,44,32,50,51,37,45,45,54,53,45,28,51,39,36,22,49,41,62,65,41,46,84,59,40,75,87,64,61,57,78,84,49,49,45,2,51,52,39,50,49,46,50,49,51,47,49,47,21,53,37,40,30,24,57,74,67,72,42,75,59,41,34,67,70,55,47,33,69,74,56,67,43,40,67,61,59,53,49,53,46,48,50,50,35,36,72,72,52,46,32,40,78,39,70,88,44,102,51,59,27,38,41,76,60,54,62,42,83,75,38,37,38,40,56,52,50,52,49,57,31,50,44,48,50,63,51,67,75,72,60,70,74,56,74,81,46,74,63,54,45,30,60,74,66,63,58,33,85,45,34,46,46,60,55,37,60,63,75,76,70,81,122